Protein AF-0000000068115292 (afdb_homodimer)

Foldseek 3Di:
DPPPPPPPPPPPPPPDDPVNVVVLVCVVCVVVCVVVVVDDPPPPDDPVPPPPLFQPPPPPPCPVPQPPVVCVVQVPDPPPPPQPLQQDWDAFPQCLDDQQDFADDAFFDPVVLVVCLPPALQVLLCLLVPLVQLQLQLVQLQLQLVVCVVPPPDDPPDLSVVDDRDGSVLSLLLLLVLLVCLLVPDPDLVLLVDDDPVSPHDPNVVSDDSSNSVSCLVRGWRDDPVPFDPLDLLRGQVVVQVSSLVSLQPTGDADQFKEKDKDFQAADADDPQWAARPPDPRRTGWIKIFIFHPPAATNHIDTDRDQPRDPQNPALLSVVCVNCVSVFPRSHEYEYEQRNDAPSSQVVRVVRNYKYKYWHDLPGPSDDCCASVDDDDAQDKDWIAGPQSKIWMWHHHVHIIIMIISNGHQAWDWDARSNDTHIGGPSVVSNVSHHCRNVSLVVLLSRSPSQDHDNDRSSSVSSSVSNRNSLSNSVSSVCVSNVHDDRSSNSSVSNSD/DPDDPPPCPPPPPPPDDPVNVVVLVCLVVVVVCVVVVVPPPPPPDPPVPVPPLFPPPPPPPCPVPQPPVVCVVQVPPPPPPPFPLQQDWFAFPQCLPDQQDFADDAFFDPVVLVVCLPPALQVLLCLLVPLVQLQLQLVQLQLQLVVCVVPPPDDPPDLSVVDDRDGSVLSLLLLLVLLVCLLVPDPDLVLLVDDDPVSPHDPNVVSDDSSNSVSCLVRGWRDDPVPFDPLDLLRGQVVVQVSSLVSLQPTGDADQFKEKDKDFQAADADDPQWAARPPDPRRTGWIKIFIFHPPARTNHIDTDRDQPRDPQNPALLSVVCVNCVSVFPRSHEYEYEQRNDAPSSQVVRVVRNYKYKYWHDLPGPSDDCCASVDDDDAQDKDWIAGPQSKIWMWHHHVHIIIMIISNGTQAWDWDQRSNDTHIGGVSVVSNVNHHCRNVSLVVLLSRSPSQDHDNDRSSSVSSSVSNRNSLSNSVSSVCVSNVHDDRSSRSSVSNSD

Structure (mmCIF, N/CA/C/O backbone):
data_AF-0000000068115292-model_v1
#
loop_
_entity.id
_entity.type
_entity.pdbx_description
1 polymer 'PiggyBac transposable element-derived protein domain-containing protein'
#
loop_
_atom_site.group_PDB
_atom_site.id
_atom_site.type_symbol
_atom_site.label_atom_id
_atom_site.label_alt_id
_atom_site.label_comp_id
_atom_site.label_asym_id
_atom_site.label_entity_id
_atom_site.label_seq_id
_atom_site.pdbx_PDB_ins_code
_atom_site.Cartn_x
_atom_site.Cartn_y
_atom_site.Cartn_z
_atom_site.occupancy
_atom_site.B_iso_or_equiv
_atom_site.auth_seq_id
_atom_site.auth_comp_id
_atom_site.auth_asym_id
_atom_site.auth_atom_id
_atom_site.pdbx_PDB_model_num
ATOM 1 N N . MET A 1 1 ? 37.812 44.312 50.469 1 23.8 1 MET A N 1
ATOM 2 C CA . MET A 1 1 ? 37.594 42.875 50.688 1 23.8 1 MET A CA 1
ATOM 3 C C . MET A 1 1 ? 36.188 42.469 50.281 1 23.8 1 MET A C 1
ATOM 5 O O . MET A 1 1 ? 35.25 42.75 51 1 23.8 1 MET A O 1
ATOM 9 N N . CYS A 1 2 ? 35.875 42.438 48.938 1 27.06 2 CYS A N 1
ATOM 10 C CA . CYS A 1 2 ? 34.625 42.344 48.188 1 27.06 2 CYS A CA 1
ATOM 11 C C . CYS A 1 2 ? 33.969 41 48.375 1 27.06 2 CYS A C 1
ATOM 13 O O . CYS A 1 2 ? 34.562 39.969 48.062 1 27.06 2 CYS A O 1
ATOM 15 N N . GLU A 1 3 ? 33.125 40.812 49.438 1 27.8 3 GLU A N 1
ATOM 16 C CA . GLU A 1 3 ? 32.531 39.562 49.875 1 27.8 3 GLU A CA 1
ATOM 17 C C . GLU A 1 3 ? 31.688 38.938 48.75 1 27.8 3 GLU A C 1
ATOM 19 O O . GLU A 1 3 ? 30.859 39.625 48.125 1 27.8 3 GLU A O 1
ATOM 24 N N . PRO A 1 4 ? 32.094 37.781 48.125 1 25.95 4 PRO A N 1
ATOM 25 C CA . PRO A 1 4 ? 31.5 37.125 46.969 1 25.95 4 PRO A CA 1
ATOM 26 C C . PRO A 1 4 ? 30.078 36.625 47.25 1 25.95 4 PRO A C 1
ATOM 28 O O . PRO A 1 4 ? 29.828 36.031 48.312 1 25.95 4 PRO A O 1
ATOM 31 N N . LEU A 1 5 ? 29 37.312 46.844 1 25.28 5 LEU A N 1
ATOM 32 C CA . LEU A 1 5 ? 27.578 37.062 46.969 1 25.28 5 LEU A CA 1
ATOM 33 C C . LEU A 1 5 ? 27.219 35.688 46.406 1 25.28 5 LEU A C 1
ATOM 35 O O . LEU A 1 5 ? 27.375 35.469 45.188 1 25.28 5 LEU A O 1
ATOM 39 N N . ASP A 1 6 ? 27.391 34.562 47.156 1 23.34 6 ASP A N 1
ATOM 40 C CA . ASP A 1 6 ? 27.109 33.156 46.875 1 23.34 6 ASP A CA 1
ATOM 41 C C . ASP A 1 6 ? 25.625 32.969 46.531 1 23.34 6 ASP A C 1
ATOM 43 O O . ASP A 1 6 ? 24.781 33.031 47.438 1 23.34 6 ASP A O 1
ATOM 47 N N . MET A 1 7 ? 25.047 33.562 45.469 1 22.73 7 MET A N 1
ATOM 48 C CA . MET A 1 7 ? 23.641 33.406 45.094 1 22.73 7 MET A CA 1
ATOM 49 C C . MET A 1 7 ? 23.297 31.922 44.906 1 22.73 7 MET A C 1
ATOM 51 O O . MET A 1 7 ? 23.812 31.266 44 1 22.73 7 MET A O 1
ATOM 55 N N . ASP A 1 8 ? 23 31.141 45.938 1 22.66 8 ASP A N 1
ATOM 56 C CA . ASP A 1 8 ? 22.5 29.781 46.062 1 22.66 8 ASP A CA 1
ATOM 57 C C . ASP A 1 8 ? 21.25 29.594 45.188 1 22.66 8 ASP A C 1
ATOM 59 O O . ASP A 1 8 ? 20.156 30 45.594 1 22.66 8 ASP A O 1
ATOM 63 N N . LEU A 1 9 ? 21.234 29.781 43.875 1 21.39 9 LEU A N 1
ATOM 64 C CA . LEU A 1 9 ? 20.078 29.516 43.031 1 21.39 9 LEU A CA 1
ATOM 65 C C . LEU A 1 9 ? 19.578 28.094 43.25 1 21.39 9 LEU A C 1
ATOM 67 O O . LEU A 1 9 ? 20.297 27.125 42.969 1 21.39 9 LEU A O 1
ATOM 71 N N . ALA A 1 10 ? 18.734 27.828 44.281 1 24.83 10 ALA A N 1
ATOM 72 C CA . ALA A 1 10 ? 17.984 26.609 44.562 1 24.83 10 ALA A CA 1
ATOM 73 C C . ALA A 1 10 ? 17.344 26.047 43.312 1 24.83 10 ALA A C 1
ATOM 75 O O . ALA A 1 10 ? 16.594 26.734 42.625 1 24.83 10 ALA A O 1
ATOM 76 N N . MET A 1 11 ? 17.984 25.141 42.625 1 22.69 11 MET A N 1
ATOM 77 C CA . MET A 1 11 ? 17.531 24.297 41.531 1 22.69 11 MET A CA 1
ATOM 78 C C . MET A 1 11 ? 16.203 23.625 41.875 1 22.69 11 MET A C 1
ATOM 80 O O . MET A 1 11 ? 16.156 22.703 42.688 1 22.69 11 MET A O 1
ATOM 84 N N . GLU A 1 12 ? 15.094 24.391 42.062 1 26.12 12 GLU A N 1
ATOM 85 C CA . GLU A 1 12 ? 13.812 23.734 42.312 1 26.12 12 GLU A CA 1
ATOM 86 C C . GLU A 1 12 ? 13.547 22.609 41.312 1 26.12 12 GLU A C 1
ATOM 88 O O . GLU A 1 12 ? 13.664 22.812 40.125 1 26.12 12 GLU A O 1
ATOM 93 N N . ASP A 1 13 ? 13.633 21.375 41.688 1 25.78 13 ASP A N 1
ATOM 94 C CA . ASP A 1 13 ? 13.359 20.094 41.062 1 25.78 13 ASP A CA 1
ATOM 95 C C . ASP A 1 13 ? 11.945 20.047 40.469 1 25.78 13 ASP A C 1
ATOM 97 O O . ASP A 1 13 ? 10.969 20.25 41.219 1 25.78 13 ASP A O 1
ATOM 101 N N . PHE A 1 14 ? 11.695 20.562 39.344 1 26.62 14 PHE A N 1
ATOM 102 C CA . PHE A 1 14 ? 10.406 20.469 38.656 1 26.62 14 PHE A CA 1
ATOM 103 C C . PHE A 1 14 ? 9.945 19.016 38.594 1 26.62 14 PHE A C 1
ATOM 105 O O . PHE A 1 14 ? 10.555 18.203 37.906 1 26.62 14 PHE A O 1
ATOM 112 N N . GLU A 1 15 ? 9.344 18.469 39.688 1 31.16 15 GLU A N 1
ATOM 113 C CA . GLU A 1 15 ? 8.695 17.172 39.75 1 31.16 15 GLU A CA 1
ATOM 114 C C . GLU A 1 15 ? 7.516 17.094 38.812 1 31.16 15 GLU A C 1
ATOM 116 O O . GLU A 1 15 ? 6.609 17.938 38.844 1 31.16 15 GLU A O 1
ATOM 121 N N . PHE A 1 16 ? 7.645 16.5 37.719 1 32.03 16 PHE A N 1
ATOM 122 C CA . PHE A 1 16 ? 6.539 16.219 36.812 1 32.03 16 PHE A CA 1
ATOM 123 C C . PHE A 1 16 ? 5.387 15.555 37.562 1 32.03 16 PHE A C 1
ATOM 125 O O . PHE A 1 16 ? 5.602 14.648 38.375 1 32.03 16 PHE A O 1
ATOM 132 N N . THR A 1 17 ? 4.215 16.203 37.656 1 37.88 17 THR A N 1
ATOM 133 C CA . THR A 1 17 ? 3.057 15.664 38.375 1 37.88 17 THR A CA 1
ATOM 134 C C . THR A 1 17 ? 2.559 14.398 37.656 1 37.88 17 THR A C 1
ATOM 136 O O . THR A 1 17 ? 2.852 14.172 36.5 1 37.88 17 THR A O 1
ATOM 139 N N . GLN A 1 18 ? 1.995 13.477 38.438 1 36.06 18 GLN A N 1
ATOM 140 C CA . GLN A 1 18 ? 1.402 12.211 38.031 1 36.06 18 GLN A CA 1
ATOM 141 C C . GLN A 1 18 ? 0.435 12.406 36.844 1 36.06 18 GLN A C 1
ATOM 143 O O . GLN A 1 18 ? 0.359 11.562 35.969 1 36.06 18 GLN A O 1
ATOM 148 N N . ASP A 1 19 ? -0.235 13.477 36.875 1 37.16 19 ASP A N 1
ATOM 149 C CA . ASP A 1 19 ? -1.244 13.734 35.844 1 37.16 19 ASP A CA 1
ATOM 150 C C . ASP A 1 19 ? -0.597 13.977 34.5 1 37.16 19 ASP A C 1
ATOM 152 O O . ASP A 1 19 ? -1.129 13.547 33.469 1 37.16 19 ASP A O 1
ATOM 156 N N . GLU A 1 20 ? 0.55 14.609 34.406 1 40.25 20 GLU A N 1
ATOM 157 C CA . GLU A 1 20 ? 1.238 14.867 33.156 1 40.25 20 GLU A CA 1
ATOM 158 C C . GLU A 1 20 ? 1.803 13.586 32.531 1 40.25 20 GLU A C 1
ATOM 160 O O . GLU A 1 20 ? 1.755 13.383 31.328 1 40.25 20 GLU A O 1
ATOM 165 N N . TRP A 1 21 ? 2.148 12.703 33.438 1 38.09 21 TRP A N 1
ATOM 166 C CA . TRP A 1 21 ? 2.596 11.391 32.969 1 38.09 21 TRP A CA 1
ATOM 167 C C . TRP A 1 21 ? 1.444 10.609 32.375 1 38.09 21 TRP A C 1
ATOM 169 O O . TRP A 1 21 ? 1.617 9.945 31.344 1 38.09 21 TRP A O 1
ATOM 179 N N . LYS A 1 22 ? 0.24 10.727 32.906 1 41.72 22 LYS A N 1
ATOM 180 C CA . LYS A 1 22 ? -0.947 10.062 32.375 1 41.72 22 LYS A CA 1
ATOM 181 C C . LYS A 1 22 ? -1.289 10.562 30.984 1 41.72 22 LYS A C 1
ATOM 183 O O . LYS A 1 22 ? -1.662 9.781 30.109 1 41.72 22 LYS A O 1
ATOM 188 N N . GLN A 1 23 ? -1.076 11.773 30.812 1 35.75 23 GLN A N 1
ATOM 189 C CA . GLN A 1 23 ? -1.408 12.344 29.516 1 35.75 23 GLN A CA 1
ATOM 190 C C . GLN A 1 23 ? -0.423 11.875 28.453 1 35.75 23 GLN A C 1
ATOM 192 O O . GLN A 1 23 ? -0.82 11.57 27.312 1 35.75 23 GLN A O 1
ATOM 197 N N . ILE A 1 24 ? 0.823 11.82 28.781 1 37.5 24 ILE A N 1
ATOM 198 C CA . ILE A 1 24 ? 1.824 11.352 27.828 1 37.5 24 ILE A CA 1
ATOM 199 C C . ILE A 1 24 ? 1.627 9.859 27.562 1 37.5 24 ILE A C 1
ATOM 201 O O . ILE A 1 24 ? 1.661 9.414 26.422 1 37.5 24 ILE A O 1
ATOM 205 N N . ASN A 1 25 ? 1.377 9.125 28.625 1 38.09 25 ASN A N 1
ATOM 206 C CA . ASN A 1 25 ? 1.094 7.703 28.453 1 38.09 25 ASN A CA 1
ATOM 207 C C . ASN A 1 25 ? -0.202 7.484 27.672 1 38.09 25 ASN A C 1
ATOM 209 O O . ASN A 1 25 ? -0.289 6.574 26.844 1 38.09 25 ASN A O 1
ATOM 213 N N . ALA A 1 26 ? -1.154 8.273 27.906 1 38.94 26 ALA A N 1
ATOM 214 C CA . ALA A 1 26 ? -2.406 8.172 27.156 1 38.94 26 ALA A CA 1
ATOM 215 C C . ALA A 1 26 ? -2.182 8.445 25.672 1 38.94 26 ALA A C 1
ATOM 217 O O . ALA A 1 26 ? -2.791 7.793 24.812 1 38.94 26 ALA A O 1
ATOM 218 N N . LEU A 1 27 ? -1.346 9.438 25.422 1 33.25 27 LEU A N 1
ATOM 219 C CA . LEU A 1 27 ? -1.026 9.688 24.031 1 33.25 27 LEU A CA 1
ATOM 220 C C . LEU A 1 27 ? -0.226 8.539 23.438 1 33.25 27 LEU A C 1
ATOM 222 O O . LEU A 1 27 ? -0.458 8.133 22.281 1 33.25 27 LEU A O 1
ATOM 226 N N . GLU A 1 28 ? 0.718 8.023 24.172 1 34.81 28 GLU A N 1
ATOM 227 C CA . GLU A 1 28 ? 1.475 6.871 23.688 1 34.81 28 GLU A CA 1
ATOM 228 C C . GLU A 1 28 ? 0.585 5.637 23.547 1 34.81 28 GLU A C 1
ATOM 230 O O . GLU A 1 28 ? 0.69 4.891 22.578 1 34.81 28 GLU A O 1
ATOM 235 N N . ILE A 1 29 ? -0.234 5.398 24.594 1 35.28 29 ILE A N 1
ATOM 236 C CA . ILE A 1 29 ? -1.183 4.289 24.547 1 35.28 29 ILE A CA 1
ATOM 237 C C . ILE A 1 29 ? -2.209 4.527 23.438 1 35.28 29 ILE A C 1
ATOM 239 O O . ILE A 1 29 ? -2.566 3.602 22.703 1 35.28 29 ILE A O 1
ATOM 243 N N . SER A 1 30 ? -2.633 5.785 23.391 1 31.78 30 SER A N 1
ATOM 244 C CA . SER A 1 30 ? -3.607 6.039 22.344 1 31.78 30 SER A CA 1
ATOM 245 C C . SER A 1 30 ? -3.008 5.777 20.969 1 31.78 30 SER A C 1
ATOM 247 O O . SER A 1 30 ? -3.695 5.285 20.062 1 31.78 30 SER A O 1
ATOM 249 N N . PHE A 1 31 ? -1.778 6.215 20.797 1 30.42 31 PHE A N 1
ATOM 250 C CA . PHE A 1 31 ? -1.15 5.891 19.531 1 30.42 31 PHE A CA 1
ATOM 251 C C . PHE A 1 31 ? -0.896 4.395 19.406 1 30.42 31 PHE A C 1
ATOM 253 O O . PHE A 1 31 ? -1.013 3.82 18.328 1 30.42 31 PHE A O 1
ATOM 260 N N . SER A 1 32 ? -0.425 3.746 20.484 1 31.64 32 SER A N 1
ATOM 261 C CA . SER A 1 32 ? -0.229 2.301 20.469 1 31.64 32 SER A CA 1
ATOM 262 C C . SER A 1 32 ? -1.56 1.563 20.359 1 31.64 32 SER A C 1
ATOM 264 O O . SER A 1 32 ? -1.634 0.495 19.75 1 31.64 32 SER A O 1
ATOM 266 N N . ILE A 1 33 ? -2.523 2.049 21.109 1 29.55 33 ILE A N 1
ATOM 267 C CA . ILE A 1 33 ? -3.82 1.383 21.109 1 29.55 33 ILE A CA 1
ATOM 268 C C . ILE A 1 33 ? -4.473 1.53 19.734 1 29.55 33 ILE A C 1
ATOM 270 O O . ILE A 1 33 ? -5.234 0.66 19.297 1 29.55 33 ILE A O 1
ATOM 274 N N . ALA A 1 34 ? -4.316 2.771 19.172 1 27.66 34 ALA A N 1
ATOM 275 C CA . ALA A 1 34 ? -5.074 2.867 17.938 1 27.66 34 ALA A CA 1
ATOM 276 C C . ALA A 1 34 ? -4.578 1.852 16.906 1 27.66 34 ALA A C 1
ATOM 278 O O . ALA A 1 34 ? -5.34 1.4 16.047 1 27.66 34 ALA A O 1
ATOM 279 N N . SER A 1 35 ? -3.281 1.562 16.828 1 27.22 35 SER A N 1
ATOM 280 C CA . SER A 1 35 ? -2.945 0.427 15.969 1 27.22 35 SER A CA 1
ATOM 281 C C . SER A 1 35 ? -3.473 -0.879 16.547 1 27.22 35 SER A C 1
ATOM 283 O O . SER A 1 35 ? -3.701 -1.845 15.82 1 27.22 35 SER A O 1
ATOM 285 N N . ILE A 1 36 ? -3.316 -1.037 17.891 1 28.2 36 ILE A N 1
ATOM 286 C CA . ILE A 1 36 ? -3.631 -2.314 18.516 1 28.2 36 ILE A CA 1
ATOM 287 C C . ILE A 1 36 ? -5.145 -2.488 18.594 1 28.2 36 ILE A C 1
ATOM 289 O O . ILE A 1 36 ? -5.633 -3.514 19.078 1 28.2 36 ILE A O 1
ATOM 293 N N . ASN A 1 37 ? -5.883 -1.438 18.484 1 25.16 37 ASN A N 1
ATOM 294 C CA . ASN A 1 37 ? -7.23 -1.676 19 1 25.16 37 ASN A CA 1
ATOM 295 C C . ASN A 1 37 ? -7.875 -2.889 18.328 1 25.16 37 ASN A C 1
ATOM 297 O O . ASN A 1 37 ? -9.094 -3.066 18.406 1 25.16 37 ASN A O 1
ATOM 301 N N . ASN A 1 38 ? -7.254 -3.482 17.375 1 24.55 38 ASN A N 1
ATOM 302 C CA . ASN A 1 38 ? -8.141 -4.578 16.984 1 24.55 38 ASN A CA 1
ATOM 303 C C . ASN A 1 38 ? -8.109 -5.711 18 1 24.55 38 ASN A C 1
ATOM 305 O O . ASN A 1 38 ? -7.551 -6.777 17.734 1 24.55 38 ASN A O 1
ATOM 309 N N . ASP A 1 39 ? -7.801 -5.391 19.422 1 24.33 39 ASP A N 1
ATOM 310 C CA . ASP A 1 39 ? -7.707 -6.555 20.297 1 24.33 39 ASP A CA 1
ATOM 311 C C . ASP A 1 39 ? -8.898 -7.484 20.109 1 24.33 39 ASP A C 1
ATOM 313 O O . ASP A 1 39 ? -8.781 -8.695 20.297 1 24.33 39 ASP A O 1
ATOM 317 N N . ALA A 1 40 ? -10.203 -7.266 20.516 1 24.06 40 ALA A N 1
ATOM 318 C CA . ALA A 1 40 ? -10.695 -7.961 21.703 1 24.06 40 ALA A CA 1
ATOM 319 C C . ALA A 1 40 ? -10.906 -9.445 21.422 1 24.06 40 ALA A C 1
ATOM 321 O O . ALA A 1 40 ? -12.047 -9.922 21.391 1 24.06 40 ALA A O 1
ATOM 322 N N . LEU A 1 41 ? -10.414 -10.234 20.531 1 21.48 41 LEU A N 1
ATOM 323 C CA . LEU A 1 41 ? -10.844 -11.617 20.688 1 21.48 41 LEU A CA 1
ATOM 324 C C . LEU A 1 41 ? -10.289 -12.227 21.969 1 21.48 41 LEU A C 1
ATOM 326 O O . LEU A 1 41 ? -9.07 -12.242 22.188 1 21.48 41 LEU A O 1
ATOM 330 N N . VAL A 1 42 ? -10.938 -12.234 23.266 1 23.09 42 VAL A N 1
ATOM 331 C CA . VAL A 1 42 ? -10.812 -12.781 24.609 1 23.09 42 VAL A CA 1
ATOM 332 C C . VAL A 1 42 ? -10.461 -14.266 24.531 1 23.09 42 VAL A C 1
ATOM 334 O O . VAL A 1 42 ? -11.281 -15.078 24.109 1 23.09 42 VAL A O 1
ATOM 337 N N . GLU A 1 43 ? -9.289 -14.773 24.141 1 22.27 43 GLU A N 1
ATOM 338 C CA . GLU A 1 43 ? -8.953 -16.188 24.281 1 22.27 43 GLU A CA 1
ATOM 339 C C . GLU A 1 43 ? -8.805 -16.578 25.75 1 22.27 43 GLU A C 1
ATOM 341 O O . GLU A 1 43 ? -7.926 -16.062 26.453 1 22.27 43 GLU A O 1
ATOM 346 N N . SER A 1 44 ? -9.789 -16.844 26.656 1 23.67 44 SER A N 1
ATOM 347 C CA . SER A 1 44 ? -9.75 -17.391 28.016 1 23.67 44 SER A CA 1
ATOM 348 C C . SER A 1 44 ? -9.016 -18.719 28.062 1 23.67 44 SER A C 1
ATOM 350 O O . SER A 1 44 ? -9 -19.391 29.094 1 23.67 44 SER A O 1
ATOM 352 N N . ASP A 1 45 ? -8.281 -19.375 27.25 1 21.7 45 ASP A N 1
ATOM 353 C CA . ASP A 1 45 ? -8 -20.75 27.609 1 21.7 45 ASP A CA 1
ATOM 354 C C . ASP A 1 45 ? -7.086 -20.828 28.828 1 21.7 45 ASP A C 1
ATOM 356 O O . ASP A 1 45 ? -6.23 -19.969 29.031 1 21.7 45 ASP A O 1
ATOM 360 N N . SER A 1 46 ? -7.176 -21.672 30.016 1 23.98 46 SER A N 1
ATOM 361 C CA . SER A 1 46 ? -6.707 -21.953 31.375 1 23.98 46 SER A CA 1
ATOM 362 C C . SER A 1 46 ? -5.207 -22.219 31.391 1 23.98 46 SER A C 1
ATOM 364 O O . SER A 1 46 ? -4.629 -22.438 32.469 1 23.98 46 SER A O 1
ATOM 366 N N . GLU A 1 47 ? -4.426 -22.719 30.484 1 24.83 47 GLU A N 1
ATOM 367 C CA . GLU A 1 47 ? -3.184 -23.141 31.125 1 24.83 47 GLU A CA 1
ATOM 368 C C . GLU A 1 47 ? -2.549 -21.984 31.906 1 24.83 47 GLU A C 1
ATOM 370 O O . GLU A 1 47 ? -2.729 -20.812 31.562 1 24.83 47 GLU A O 1
ATOM 375 N N . PRO A 1 48 ? -2.043 -22.172 33.375 1 24.5 48 PRO A N 1
ATOM 376 C CA . PRO A 1 48 ? -1.589 -20.984 34.125 1 24.5 48 PRO A CA 1
ATOM 377 C C . PRO A 1 48 ? -0.674 -20.078 33.312 1 24.5 48 PRO A C 1
ATOM 379 O O . PRO A 1 48 ? 0.421 -20.5 32.906 1 24.5 48 PRO A O 1
ATOM 382 N N . MET A 1 49 ? -1.182 -19.656 32.281 1 23.94 49 MET A N 1
ATOM 383 C CA . MET A 1 49 ? -0.347 -18.844 31.406 1 23.94 49 MET A CA 1
ATOM 384 C C . MET A 1 49 ? 0.324 -17.719 32.188 1 23.94 49 MET A C 1
ATOM 386 O O . MET A 1 49 ? -0.353 -16.891 32.781 1 23.94 49 MET A O 1
ATOM 390 N N . GLN A 1 50 ? 1.488 -18.188 32.938 1 23.73 50 GLN A N 1
ATOM 391 C CA . GLN A 1 50 ? 2.227 -17.078 33.531 1 23.73 50 GLN A CA 1
ATOM 392 C C . GLN A 1 50 ? 2.16 -15.828 32.656 1 23.73 50 GLN A C 1
ATOM 394 O O . GLN A 1 50 ? 2.129 -15.93 31.422 1 23.73 50 GLN A O 1
ATOM 399 N N . LEU A 1 51 ? 1.505 -14.828 33.188 1 24.61 51 LEU A N 1
ATOM 400 C CA . LEU A 1 51 ? 1.312 -13.477 32.656 1 24.61 51 LEU A CA 1
ATOM 401 C C . LEU A 1 51 ? 2.586 -12.961 32 1 24.61 51 LEU A C 1
ATOM 403 O O . LEU A 1 51 ? 3.604 -12.766 32.688 1 24.61 51 LEU A O 1
ATOM 407 N N . PRO A 1 52 ? 2.971 -13.688 30.906 1 22.81 52 PRO A N 1
ATOM 408 C CA . PRO A 1 52 ? 4.281 -13.148 30.531 1 22.81 52 PRO A CA 1
ATOM 409 C C . PRO A 1 52 ? 4.309 -11.617 30.516 1 22.81 52 PRO A C 1
ATOM 411 O O . PRO A 1 52 ? 3.455 -10.992 29.875 1 22.81 52 PRO A O 1
ATOM 414 N N . LYS A 1 53 ? 4.676 -10.906 31.547 1 24.19 53 LYS A N 1
ATOM 415 C CA . LYS A 1 53 ? 4.824 -9.484 31.812 1 24.19 53 LYS A CA 1
ATOM 416 C C . LYS A 1 53 ? 5.52 -8.766 30.656 1 24.19 53 LYS A C 1
ATOM 418 O O . LYS A 1 53 ? 5.664 -7.543 30.688 1 24.19 53 LYS A O 1
ATOM 423 N N . LYS A 1 54 ? 6.461 -9.469 29.969 1 23.06 54 LYS A N 1
ATOM 424 C CA . LYS A 1 54 ? 7.465 -8.57 29.422 1 23.06 54 LYS A CA 1
ATOM 425 C C . LYS A 1 54 ? 6.871 -7.711 28.297 1 23.06 54 LYS A C 1
ATOM 427 O O . LYS A 1 54 ? 6.094 -8.203 27.484 1 23.06 54 LYS A O 1
ATOM 432 N N . LYS A 1 55 ? 6.91 -6.406 28.484 1 23.52 55 LYS A N 1
ATOM 433 C CA . LYS A 1 55 ? 6.688 -5.211 27.688 1 23.52 55 LYS A CA 1
ATOM 434 C C . LYS A 1 55 ? 7.352 -5.336 26.312 1 23.52 55 LYS A C 1
ATOM 436 O O . LYS A 1 55 ? 8.578 -5.324 26.219 1 23.52 55 LYS A O 1
ATOM 441 N N . ARG A 1 56 ? 6.832 -6.238 25.484 1 26.19 56 ARG A N 1
ATOM 442 C CA . ARG A 1 56 ? 7.488 -6.188 24.172 1 26.19 56 ARG A CA 1
ATOM 443 C C . ARG A 1 56 ? 7.668 -4.746 23.719 1 26.19 56 ARG A C 1
ATOM 445 O O . ARG A 1 56 ? 6.695 -3.996 23.609 1 26.19 56 ARG A O 1
ATOM 452 N N . ARG A 1 57 ? 8.773 -4.172 24.078 1 22.92 57 ARG A N 1
ATOM 453 C CA . ARG A 1 57 ? 9.25 -2.865 23.641 1 22.92 57 ARG A CA 1
ATOM 454 C C . ARG A 1 57 ? 9.117 -2.717 22.125 1 22.92 57 ARG A C 1
ATOM 456 O O . ARG A 1 57 ? 9.75 -3.457 21.375 1 22.92 57 ARG A O 1
ATOM 463 N N . LEU A 1 58 ? 7.898 -2.619 21.703 1 24.59 58 LEU A N 1
ATOM 464 C CA . LEU A 1 58 ? 7.879 -2.166 20.312 1 24.59 58 LEU A CA 1
ATOM 465 C C . LEU A 1 58 ? 8.883 -1.035 20.094 1 24.59 58 LEU A C 1
ATOM 467 O O . LEU A 1 58 ? 8.68 0.08 20.578 1 24.59 58 LEU A O 1
ATOM 471 N N . VAL A 1 59 ? 10.109 -1.326 20.328 1 25.08 59 VAL A N 1
ATOM 472 C CA . VAL A 1 59 ? 11.102 -0.336 19.906 1 25.08 59 VAL A CA 1
ATOM 473 C C . VAL A 1 59 ? 10.82 0.107 18.484 1 25.08 59 VAL A C 1
ATOM 475 O O . VAL A 1 59 ? 10.773 -0.72 17.562 1 25.08 59 VAL A O 1
ATOM 478 N N . ILE A 1 60 ? 9.953 1.047 18.391 1 25.64 60 ILE A N 1
ATOM 479 C CA . ILE A 1 60 ? 9.969 1.777 17.125 1 25.64 60 ILE A CA 1
ATOM 480 C C . ILE A 1 60 ? 11.406 1.947 16.641 1 25.64 60 ILE A C 1
ATOM 482 O O . ILE A 1 60 ? 12.211 2.617 17.297 1 25.64 60 ILE A O 1
ATOM 486 N N . ALA A 1 61 ? 12.039 0.915 16.203 1 26.61 61 ALA A N 1
ATOM 487 C CA . ALA A 1 61 ? 13.312 1.179 15.539 1 26.61 61 ALA A CA 1
ATOM 488 C C . ALA A 1 61 ? 13.242 2.445 14.688 1 26.61 61 ALA A C 1
ATOM 490 O O . ALA A 1 61 ? 12.32 2.605 13.875 1 26.61 61 ALA A O 1
ATOM 491 N N . SER A 1 62 ? 13.594 3.551 15.211 1 26.77 62 SER A N 1
ATOM 492 C CA . SER A 1 62 ? 13.93 4.805 14.539 1 26.77 62 SER A CA 1
ATOM 493 C C . SER A 1 62 ? 14.742 4.551 13.273 1 26.77 62 SER A C 1
ATOM 495 O O . SER A 1 62 ? 15.969 4.484 13.328 1 26.77 62 SER A O 1
ATOM 497 N N . ASP A 1 63 ? 14.531 3.492 12.609 1 29 63 ASP A N 1
ATOM 498 C CA . ASP A 1 63 ? 15.375 3.463 11.422 1 29 63 ASP A CA 1
ATOM 499 C C . ASP A 1 63 ? 15.141 4.695 10.555 1 29 63 ASP A C 1
ATOM 501 O O . ASP A 1 63 ? 14.242 4.707 9.711 1 29 63 ASP A O 1
ATOM 505 N N . SER A 1 64 ? 15.141 5.828 11.078 1 29.41 64 SER A N 1
ATOM 506 C CA . SER A 1 64 ? 15.109 7.109 10.375 1 29.41 64 SER A CA 1
ATOM 507 C C . SER A 1 64 ? 16.203 7.184 9.312 1 29.41 64 SER A C 1
ATOM 509 O O . SER A 1 64 ? 16.453 8.25 8.75 1 29.41 64 SER A O 1
ATOM 511 N N . ASP A 1 65 ? 17.156 6.258 9.242 1 29.09 65 ASP A N 1
ATOM 512 C CA . ASP A 1 65 ? 18.172 6.734 8.289 1 29.09 65 ASP A CA 1
ATOM 513 C C . ASP A 1 65 ? 17.625 6.73 6.867 1 29.09 65 ASP A C 1
ATOM 515 O O . ASP A 1 65 ? 17.453 5.668 6.262 1 29.09 65 ASP A O 1
ATOM 519 N N . SER A 1 66 ? 16.609 7.453 6.602 1 31.11 66 SER A N 1
ATOM 520 C CA . SER A 1 66 ? 16.219 7.691 5.215 1 31.11 66 SER A CA 1
ATOM 521 C C . SER A 1 66 ? 17.422 8.047 4.348 1 31.11 66 SER A C 1
ATOM 523 O O . SER A 1 66 ? 18.047 9.086 4.543 1 31.11 66 SER A O 1
ATOM 525 N N . ASP A 1 67 ? 18.203 7.133 3.949 1 28.88 67 ASP A N 1
ATOM 526 C CA . ASP A 1 67 ? 19.203 7.445 2.932 1 28.88 67 ASP A CA 1
ATOM 527 C C . ASP A 1 67 ? 18.547 8.031 1.682 1 28.88 67 ASP A C 1
ATOM 529 O O . ASP A 1 67 ? 17.969 7.297 0.88 1 28.88 67 ASP A O 1
ATOM 533 N N . SER A 1 68 ? 17.812 9.062 1.771 1 30.36 68 SER A N 1
ATOM 534 C CA . SER A 1 68 ? 17.422 9.797 0.577 1 30.36 68 SER A CA 1
ATOM 535 C C . SER A 1 68 ? 18.625 10.125 -0.302 1 30.36 68 SER A C 1
ATOM 537 O O . SER A 1 68 ? 19.422 10.992 0.04 1 30.36 68 SER A O 1
ATOM 539 N N . GLU A 1 69 ? 19.141 9.297 -0.973 1 30.12 69 GLU A N 1
ATOM 540 C CA . GLU A 1 69 ? 20.25 9.562 -1.892 1 30.12 69 GLU A CA 1
ATOM 541 C C . GLU A 1 69 ? 19.938 10.758 -2.791 1 30.12 69 GLU A C 1
ATOM 543 O O . GLU A 1 69 ? 20.812 11.578 -3.07 1 30.12 69 GLU A O 1
ATOM 548 N N . SER A 1 70 ? 18.719 10.719 -3.4 1 33.84 70 SER A N 1
ATOM 549 C CA . SER A 1 70 ? 18.594 11.742 -4.438 1 33.84 70 SER A CA 1
ATOM 550 C C . SER A 1 70 ? 18.625 13.141 -3.836 1 33.84 70 SER A C 1
ATOM 552 O O . SER A 1 70 ? 18.906 14.117 -4.535 1 33.84 70 SER A O 1
ATOM 554 N N . ALA A 1 71 ? 18.062 13.32 -2.646 1 32.53 71 ALA A N 1
ATOM 555 C CA . ALA A 1 71 ? 18.141 14.617 -1.968 1 32.53 71 ALA A CA 1
ATOM 556 C C . ALA A 1 71 ? 19.562 14.883 -1.459 1 32.53 71 ALA A C 1
ATOM 558 O O . ALA A 1 71 ? 19.859 15.977 -0.975 1 32.53 71 ALA A O 1
ATOM 559 N N . GLU A 1 72 ? 20.391 13.883 -1.406 1 33.53 72 GLU A N 1
ATOM 560 C CA . GLU A 1 72 ? 21.766 14.023 -0.925 1 33.53 72 GLU A CA 1
ATOM 561 C C . GLU A 1 72 ? 22.547 15.023 -1.775 1 33.53 72 GLU A C 1
ATOM 563 O O . GLU A 1 72 ? 23.391 15.758 -1.258 1 33.53 72 GLU A O 1
ATOM 568 N N . ASN A 1 73 ? 22.297 14.898 -3.059 1 35.09 73 ASN A N 1
ATOM 569 C CA . ASN A 1 73 ? 23.141 15.734 -3.906 1 35.09 73 ASN A CA 1
ATOM 570 C C . ASN A 1 73 ? 22.797 17.219 -3.76 1 35.09 73 ASN A C 1
ATOM 572 O O . ASN A 1 73 ? 23.516 18.078 -4.258 1 35.09 73 ASN A O 1
ATOM 576 N N . PHE A 1 74 ? 21.656 17.391 -3.268 1 33.56 74 PHE A N 1
ATOM 577 C CA . PHE A 1 74 ? 21.25 18.781 -3.258 1 33.56 74 PHE A CA 1
ATOM 578 C C . PHE A 1 74 ? 22 19.562 -2.172 1 33.56 74 PHE A C 1
ATOM 580 O O . PHE A 1 74 ? 22.219 20.766 -2.301 1 33.56 74 PHE A O 1
ATOM 587 N N . VAL A 1 75 ? 22.281 18.922 -1.1 1 34.66 75 VAL A N 1
ATOM 588 C CA . VAL A 1 75 ? 22.828 19.656 0.031 1 34.66 75 VAL A CA 1
ATOM 589 C C . VAL A 1 75 ? 24.219 20.156 -0.306 1 34.66 75 VAL A C 1
ATOM 591 O O . VAL A 1 75 ? 24.734 21.078 0.339 1 34.66 75 VAL A O 1
ATOM 594 N N . ALA A 1 76 ? 24.922 19.438 -1.195 1 34.28 76 ALA A N 1
ATOM 595 C CA . ALA A 1 76 ? 26.328 19.828 -1.261 1 34.28 76 ALA A CA 1
ATOM 596 C C . ALA A 1 76 ? 26.469 21.219 -1.894 1 34.28 76 ALA A C 1
ATOM 598 O O . ALA A 1 76 ? 27.484 21.891 -1.691 1 34.28 76 ALA A O 1
ATOM 599 N N . ALA A 1 77 ? 25.656 21.594 -2.803 1 33.66 77 ALA A N 1
ATOM 600 C CA . ALA A 1 77 ? 26.172 22.656 -3.65 1 33.66 77 ALA A CA 1
ATOM 601 C C . ALA A 1 77 ? 26.062 24.016 -2.951 1 33.66 77 ALA A C 1
ATOM 603 O O . ALA A 1 77 ? 26.938 24.875 -3.1 1 33.66 77 ALA A O 1
ATOM 604 N N . ASN A 1 78 ? 24.828 24.531 -2.496 1 32.16 78 ASN A N 1
ATOM 605 C CA . ASN A 1 78 ? 24.703 25.969 -2.252 1 32.16 78 ASN A CA 1
ATOM 606 C C . ASN A 1 78 ? 25.016 26.312 -0.8 1 32.16 78 ASN A C 1
ATOM 608 O O . ASN A 1 78 ? 24.109 26.578 -0.008 1 32.16 78 ASN A O 1
ATOM 612 N N . ILE A 1 79 ? 25.906 25.672 -0.127 1 35.81 79 ILE A N 1
ATOM 613 C CA . ILE A 1 79 ? 26.375 26.188 1.156 1 35.81 79 ILE A CA 1
ATOM 614 C C . ILE A 1 79 ? 26.891 27.609 0.993 1 35.81 79 ILE A C 1
ATOM 616 O O . ILE A 1 79 ? 27.906 27.844 0.311 1 35.81 79 ILE A O 1
ATOM 620 N N . SER A 1 80 ? 26.062 28.562 0.968 1 34.91 80 SER A N 1
ATOM 621 C CA . SER A 1 80 ? 26.531 29.938 1.007 1 34.91 80 SER A CA 1
ATOM 622 C C . SER A 1 80 ? 27.531 30.141 2.141 1 34.91 80 SER A C 1
ATOM 624 O O . SER A 1 80 ? 27.438 29.5 3.186 1 34.91 80 SER A O 1
ATOM 626 N N . GLN A 1 81 ? 28.719 30.609 2.014 1 38.59 81 GLN A N 1
ATOM 627 C CA . GLN A 1 81 ? 29.922 31.016 2.734 1 38.59 81 GLN A CA 1
ATOM 628 C C . GLN A 1 81 ? 29.562 31.719 4.043 1 38.59 81 GLN A C 1
ATOM 630 O O . GLN A 1 81 ? 30.391 31.812 4.949 1 38.59 81 GLN A O 1
ATOM 635 N N . ASN A 1 82 ? 28.438 32.469 4.16 1 38.91 82 ASN A N 1
ATOM 636 C CA . ASN A 1 82 ? 28.328 33.406 5.285 1 38.91 82 ASN A CA 1
ATOM 637 C C . ASN A 1 82 ? 27.844 32.688 6.551 1 38.91 82 ASN A C 1
ATOM 639 O O . ASN A 1 82 ? 27.203 33.312 7.402 1 38.91 82 ASN A O 1
ATOM 643 N N . ASP A 1 83 ? 27.828 31.469 6.652 1 48.34 83 ASP A N 1
ATOM 644 C CA . ASP A 1 83 ? 27.25 30.797 7.809 1 48.34 83 ASP A CA 1
ATOM 645 C C . ASP A 1 83 ? 28.031 31.094 9.078 1 48.34 83 ASP A C 1
ATOM 647 O O . ASP A 1 83 ? 29.266 31.016 9.086 1 48.34 83 ASP A O 1
ATOM 651 N N . ARG A 1 84 ? 27.531 31.953 9.93 1 50.69 84 ARG A N 1
ATOM 652 C CA . ARG A 1 84 ? 28.094 32.156 11.258 1 50.69 84 ARG A CA 1
ATOM 653 C C . ARG A 1 84 ? 28.594 30.828 11.844 1 50.69 84 ARG A C 1
ATOM 655 O O . ARG A 1 84 ? 27.797 29.984 12.25 1 50.69 84 ARG A O 1
ATOM 662 N N . ILE A 1 85 ? 29.578 30.281 11.414 1 54 85 ILE A N 1
ATOM 663 C CA . ILE A 1 85 ? 30.156 29.078 11.992 1 54 85 ILE A CA 1
ATOM 664 C C . ILE A 1 85 ? 30.719 29.406 13.375 1 54 85 ILE A C 1
ATOM 666 O O . ILE A 1 85 ? 31.625 30.234 13.508 1 54 85 ILE A O 1
ATOM 670 N N . SER A 1 86 ? 29.938 29.438 14.352 1 56.16 86 SER A N 1
ATOM 671 C CA . SER A 1 86 ? 30.5 29.594 15.688 1 56.16 86 SER A CA 1
ATOM 672 C C . SER A 1 86 ? 31.641 28.594 15.922 1 56.16 86 SER A C 1
ATOM 674 O O . SER A 1 86 ? 31.484 27.406 15.664 1 56.16 86 SER A O 1
ATOM 676 N N . SER A 1 87 ? 32.75 28.969 15.891 1 62.81 87 SER A N 1
ATOM 677 C CA . SER A 1 87 ? 34 28.203 15.977 1 62.81 87 SER A CA 1
ATOM 678 C C . SER A 1 87 ? 34.312 27.844 17.422 1 62.81 87 SER A C 1
ATOM 680 O O . SER A 1 87 ? 35.219 27.031 17.672 1 62.81 87 SER A O 1
ATOM 682 N N . LYS A 1 88 ? 33.344 28.219 18.469 1 82.19 88 LYS A N 1
ATOM 683 C CA . LYS A 1 88 ? 33.844 27.859 19.781 1 82.19 88 LYS A CA 1
ATOM 684 C C . LYS A 1 88 ? 32.875 26.969 20.531 1 82.19 88 LYS A C 1
ATOM 686 O O . LYS A 1 88 ? 31.734 27.375 20.797 1 82.19 88 LYS A O 1
ATOM 691 N N . TRP A 1 89 ? 33.094 25.781 20.719 1 90.88 89 TRP A N 1
ATOM 692 C CA . TRP A 1 89 ? 32.312 24.781 21.438 1 90.88 89 TRP A CA 1
ATOM 693 C C . TRP A 1 89 ? 32.906 24.469 22.797 1 90.88 89 TRP A C 1
ATOM 695 O O . TRP A 1 89 ? 34.125 24.422 22.938 1 90.88 89 TRP A O 1
ATOM 705 N N . SER A 1 90 ? 32.062 24.453 23.844 1 89.19 90 SER A N 1
ATOM 706 C CA . SER A 1 90 ? 32.531 24.141 25.188 1 89.19 90 SER A CA 1
ATOM 707 C C . SER A 1 90 ? 31.641 23.062 25.828 1 89.19 90 SER A C 1
ATOM 709 O O . SER A 1 90 ? 30.609 22.688 25.266 1 89.19 90 SER A O 1
ATOM 711 N N . ARG A 1 91 ? 32.062 22.531 26.953 1 87.25 91 ARG A N 1
ATOM 712 C CA . ARG A 1 91 ? 31.25 21.594 27.703 1 87.25 91 ARG A CA 1
ATOM 713 C C . ARG A 1 91 ? 29.953 22.234 28.188 1 87.25 91 ARG A C 1
ATOM 715 O O . ARG A 1 91 ? 29.922 23.422 28.516 1 87.25 91 ARG A O 1
ATOM 722 N N . PRO A 1 92 ? 29 21.422 28.141 1 85.44 92 PRO A N 1
ATOM 723 C CA . PRO A 1 92 ? 27.703 22 28.484 1 85.44 92 PRO A CA 1
ATOM 724 C C . PRO A 1 92 ? 27.672 22.609 29.875 1 85.44 92 PRO A C 1
ATOM 726 O O . PRO A 1 92 ? 28.172 22.016 30.844 1 85.44 92 PRO A O 1
ATOM 729 N N . LYS A 1 93 ? 27.359 23.812 30.047 1 71.56 93 LYS A N 1
ATOM 730 C CA . LYS A 1 93 ? 27.281 24.516 31.312 1 71.56 93 LYS A CA 1
ATOM 731 C C . LYS A 1 93 ? 25.938 24.266 32 1 71.56 93 LYS A C 1
ATOM 733 O O . LYS A 1 93 ? 25.734 24.656 33.156 1 71.56 93 LYS A O 1
ATOM 738 N N . ARG A 1 94 ? 25.125 23.312 31.531 1 64.12 94 ARG A N 1
ATOM 739 C CA . ARG A 1 94 ? 23.812 22.891 32.031 1 64.12 94 ARG A CA 1
ATOM 740 C C . ARG A 1 94 ? 22.906 24.078 32.281 1 64.12 94 ARG A C 1
ATOM 742 O O . ARG A 1 94 ? 21.953 24.016 33.062 1 64.12 94 ARG A O 1
ATOM 749 N N . ARG A 1 95 ? 23.391 25.344 31.984 1 57.12 95 ARG A N 1
ATOM 750 C CA . ARG A 1 95 ? 22.516 26.5 32.062 1 57.12 95 ARG A CA 1
ATOM 751 C C . ARG A 1 95 ? 22 26.906 30.688 1 57.12 95 ARG A C 1
ATOM 753 O O . ARG A 1 95 ? 22.703 27.594 29.938 1 57.12 95 ARG A O 1
ATOM 760 N N . GLN A 1 96 ? 21.188 26.078 30.109 1 61.69 96 GLN A N 1
ATOM 761 C CA . GLN A 1 96 ? 20.641 26.547 28.844 1 61.69 96 GLN A CA 1
ATOM 762 C C . GLN A 1 96 ? 20.219 28.016 28.938 1 61.69 96 GLN A C 1
ATOM 764 O O . GLN A 1 96 ? 19.531 28.406 29.891 1 61.69 96 GLN A O 1
ATOM 769 N N . PRO A 1 97 ? 21.031 28.859 28.359 1 58.91 97 PRO A N 1
ATOM 770 C CA . PRO A 1 97 ? 20.516 30.219 28.484 1 58.91 97 PRO A CA 1
ATOM 771 C C . PRO A 1 97 ? 18.984 30.25 28.609 1 58.91 97 PRO A C 1
ATOM 773 O O . PRO A 1 97 ? 18.344 29.219 28.531 1 58.91 97 PRO A O 1
ATOM 776 N N . SER A 1 98 ? 18.219 31.484 28 1 62.78 98 SER A N 1
ATOM 777 C CA . SER A 1 98 ? 16.859 32 28.094 1 62.78 98 SER A CA 1
ATOM 778 C C . SER A 1 98 ? 15.875 31.094 27.375 1 62.78 98 SER A C 1
ATOM 780 O O . SER A 1 98 ? 15.953 30.938 26.156 1 62.78 98 SER A O 1
ATOM 782 N N . VAL A 1 99 ? 15.398 29.938 28.156 1 78.75 99 VAL A N 1
ATOM 783 C CA . VAL A 1 99 ? 14.234 29.25 27.625 1 78.75 99 VAL A CA 1
ATOM 784 C C . VAL A 1 99 ? 13.141 30.266 27.281 1 78.75 99 VAL A C 1
ATOM 786 O O . VAL A 1 99 ? 12.734 31.062 28.141 1 78.75 99 VAL A O 1
ATOM 789 N N . ILE A 1 100 ? 12.93 30.297 26.016 1 86.88 100 ILE A N 1
ATOM 790 C CA . ILE A 1 100 ? 11.859 31.172 25.547 1 86.88 100 ILE A CA 1
ATOM 791 C C . ILE A 1 100 ? 10.508 30.578 25.938 1 86.88 100 ILE A C 1
ATOM 793 O O . ILE A 1 100 ? 10.172 29.453 25.547 1 86.88 100 ILE A O 1
ATOM 797 N N . PRO A 1 101 ? 9.852 31.234 26.734 1 89.19 101 PRO A N 1
ATOM 798 C CA . PRO A 1 101 ? 8.57 30.703 27.188 1 89.19 101 PRO A CA 1
ATOM 799 C C . PRO A 1 101 ? 7.512 30.688 26.094 1 89.19 101 PRO A C 1
ATOM 801 O O . PRO A 1 101 ? 7.469 31.609 25.25 1 89.19 101 PRO A O 1
ATOM 804 N N . PHE A 1 102 ? 6.773 29.688 26.109 1 91.94 102 PHE A N 1
ATOM 805 C CA . PHE A 1 102 ? 5.621 29.609 25.219 1 91.94 102 PHE A CA 1
ATOM 806 C C . PHE A 1 102 ? 4.465 30.453 25.75 1 91.94 102 PHE A C 1
ATOM 808 O O . PHE A 1 102 ? 4.047 30.281 26.906 1 91.94 102 PHE A O 1
ATOM 815 N N . THR A 1 103 ? 3.852 31.375 24.953 1 88.75 103 THR A N 1
ATOM 816 C CA . THR A 1 103 ? 2.934 32.406 25.453 1 88.75 103 THR A CA 1
ATOM 817 C C . THR A 1 103 ? 1.59 32.312 24.734 1 88.75 103 THR A C 1
ATOM 819 O O . THR A 1 103 ? 0.67 33.062 25.031 1 88.75 103 THR A O 1
ATOM 822 N N . GLU A 1 104 ? 1.331 31.375 23.859 1 86.44 104 GLU A N 1
ATOM 823 C CA . GLU A 1 104 ? 0.123 31.391 23.047 1 86.44 104 GLU A CA 1
ATOM 824 C C . GLU A 1 104 ? -0.893 30.375 23.547 1 86.44 104 GLU A C 1
ATOM 826 O O . GLU A 1 104 ? -0.539 29.453 24.297 1 86.44 104 GLU A O 1
ATOM 831 N N . PHE A 1 105 ? -2.098 30.688 23.156 1 88.31 105 PHE A N 1
ATOM 832 C CA . PHE A 1 105 ? -3.186 29.75 23.391 1 88.31 105 PHE A CA 1
ATOM 833 C C . PHE A 1 105 ? -3.064 28.547 22.469 1 88.31 105 PHE A C 1
ATOM 835 O O . PHE A 1 105 ? -2.602 28.672 21.328 1 88.31 105 PHE A O 1
ATOM 842 N N . GLU A 1 106 ? -3.4 27.359 23.078 1 92.25 106 GLU A N 1
ATOM 843 C CA . GLU A 1 106 ? -3.324 26.141 22.281 1 92.25 106 GLU A CA 1
ATOM 844 C C . GLU A 1 106 ? -4.715 25.656 21.875 1 92.25 106 GLU A C 1
ATOM 846 O O . GLU A 1 106 ? -5.66 25.719 22.656 1 92.25 106 GLU A O 1
ATOM 851 N N . GLY A 1 107 ? -4.812 25.266 20.656 1 93.31 107 GLY A N 1
ATOM 852 C CA . GLY A 1 107 ? -6.066 24.672 20.219 1 93.31 107 GLY A CA 1
ATOM 853 C C . GLY A 1 107 ? -6.914 25.625 19.406 1 93.31 107 GLY A C 1
ATOM 854 O O . GLY A 1 107 ? -6.398 26.578 18.812 1 93.31 107 GLY A O 1
ATOM 855 N N . MET A 1 108 ? -8.203 25.281 19.344 1 94.25 108 MET A N 1
ATOM 856 C CA . MET A 1 108 ? -9.125 26.125 18.594 1 94.25 108 MET A CA 1
ATOM 857 C C . MET A 1 108 ? -9.266 27.5 19.25 1 94.25 108 MET A C 1
ATOM 859 O O . MET A 1 108 ? -9.43 27.594 20.469 1 94.25 108 MET A O 1
ATOM 863 N N . LYS A 1 109 ? -9.18 28.484 18.453 1 93 109 LYS A N 1
ATOM 864 C CA . LYS A 1 109 ? -9.258 29.844 18.969 1 93 109 LYS A CA 1
ATOM 865 C C . LYS A 1 109 ? -10.617 30.109 19.609 1 93 109 LYS A C 1
ATOM 867 O O . LYS A 1 109 ? -11.648 29.688 19.094 1 93 109 LYS A O 1
ATOM 872 N N . PRO A 1 110 ? -10.703 30.859 20.641 1 90.25 110 PRO A N 1
ATOM 873 C CA . PRO A 1 110 ? -11.859 30.953 21.547 1 90.25 110 PRO A CA 1
ATOM 874 C C . PRO A 1 110 ? -13.109 31.484 20.844 1 90.25 110 PRO A C 1
ATOM 876 O O . PRO A 1 110 ? -14.211 30.984 21.078 1 90.25 110 PRO A O 1
ATOM 879 N N . PRO A 1 111 ? -13.047 32.5 20.016 1 90.94 111 PRO A N 1
ATOM 880 C CA . PRO A 1 111 ? -14.305 32.938 19.391 1 90.94 111 PRO A CA 1
ATOM 881 C C . PRO A 1 111 ? -14.961 31.812 18.578 1 90.94 111 PRO A C 1
ATOM 883 O O . PRO A 1 111 ? -16.188 31.719 18.531 1 90.94 111 PRO A O 1
ATOM 886 N N . TYR A 1 112 ? -14.227 30.984 18.109 1 92.88 112 TYR A N 1
ATOM 887 C CA . TYR A 1 112 ? -14.758 29.938 17.25 1 92.88 112 TYR A CA 1
ATOM 888 C C . TYR A 1 112 ? -15.055 28.672 18.047 1 92.88 112 TYR A C 1
ATOM 890 O O . TYR A 1 112 ? -16.031 27.969 17.766 1 92.88 112 TYR A O 1
ATOM 898 N N . SER A 1 113 ? -14.211 28.375 19.031 1 93.12 113 SER A N 1
ATOM 899 C CA . SER A 1 113 ? -14.438 27.203 19.875 1 93.12 113 SER A CA 1
ATOM 900 C C . SER A 1 113 ? -15.781 27.297 20.594 1 93.12 113 SER A C 1
ATOM 902 O O . SER A 1 113 ? -16.5 26.312 20.703 1 93.12 113 SER A O 1
ATOM 904 N N . ASN A 1 114 ? -16.109 28.5 20.984 1 92.5 114 ASN A N 1
ATOM 905 C CA . ASN A 1 114 ? -17.375 28.719 21.688 1 92.5 114 ASN A CA 1
ATOM 906 C C . ASN A 1 114 ? -18.562 28.609 20.75 1 92.5 114 ASN A C 1
ATOM 908 O O . ASN A 1 114 ? -19.594 28.047 21.109 1 92.5 114 ASN A O 1
ATOM 912 N N . LEU A 1 115 ? -18.391 29.094 19.578 1 92.75 115 LEU A N 1
ATOM 913 C CA . LEU A 1 115 ? -19.453 29.078 18.594 1 92.75 115 LEU A CA 1
ATOM 914 C C . LEU A 1 115 ? -19.797 27.656 18.172 1 92.75 115 LEU A C 1
ATOM 916 O O . LEU A 1 115 ? -20.953 27.344 17.891 1 92.75 115 LEU A O 1
ATOM 920 N N . LEU A 1 116 ? -18.828 26.75 18.25 1 94.31 116 LEU A N 1
ATOM 921 C CA . LEU A 1 116 ? -19.031 25.422 17.672 1 94.31 116 LEU A CA 1
ATOM 922 C C . LEU A 1 116 ? -19.125 24.359 18.766 1 94.31 116 LEU A C 1
ATOM 924 O O . LEU A 1 116 ? -19.031 23.172 18.484 1 94.31 116 LEU A O 1
ATOM 928 N N . LYS A 1 117 ? -19.344 24.766 19.891 1 91.56 117 LYS A N 1
ATOM 929 C CA . LYS A 1 117 ? -19.391 23.828 21.016 1 91.56 117 LYS A CA 1
ATOM 930 C C . LYS A 1 117 ? -20.484 22.797 20.812 1 91.56 117 LYS A C 1
ATOM 932 O O . LYS A 1 117 ? -20.328 21.625 21.188 1 91.56 117 LYS A O 1
ATOM 937 N N . GLU A 1 118 ? -21.609 23.172 20.188 1 92.12 118 GLU A N 1
ATOM 938 C CA . GLU A 1 118 ? -22.719 22.234 19.984 1 92.12 118 GLU A CA 1
ATOM 939 C C . GLU A 1 118 ? -22.891 21.891 18.516 1 92.12 118 GLU A C 1
ATOM 941 O O . GLU A 1 118 ? -23.891 21.266 18.125 1 92.12 118 GLU A O 1
ATOM 946 N N . ALA A 1 119 ? -21.922 22.281 17.766 1 94 119 ALA A N 1
ATOM 947 C CA . ALA A 1 119 ? -22.031 22.078 16.328 1 94 119 ALA A CA 1
ATOM 948 C C . ALA A 1 119 ? -21.641 20.656 15.945 1 94 119 ALA A C 1
ATOM 950 O O . ALA A 1 119 ? -21.016 19.938 16.734 1 94 119 ALA A O 1
ATOM 951 N N . GLY A 1 120 ? -22.125 20.219 14.797 1 94.56 120 GLY A N 1
ATOM 952 C CA . GLY A 1 120 ? -21.766 18.906 14.273 1 94.56 120 GLY A CA 1
ATOM 953 C C . GLY A 1 120 ? -20.469 18.906 13.484 1 94.56 120 GLY A C 1
ATOM 954 O O . GLY A 1 120 ? -19.891 19.969 13.25 1 94.56 120 GLY A O 1
ATOM 955 N N . PRO A 1 121 ? -20.016 17.703 13.109 1 95.56 121 PRO A N 1
ATOM 956 C CA . PRO A 1 121 ? -18.75 17.562 12.391 1 95.56 121 PRO A CA 1
ATOM 957 C C . PRO A 1 121 ? -18.703 18.422 11.125 1 95.56 121 PRO A C 1
ATOM 959 O O . PRO A 1 121 ? -17.641 18.938 10.766 1 95.56 121 PRO A O 1
ATOM 962 N N . ASP A 1 122 ? -19.812 18.625 10.469 1 95.81 122 ASP A N 1
ATOM 963 C CA . ASP A 1 122 ? -19.859 19.344 9.195 1 95.81 122 ASP A CA 1
ATOM 964 C C . ASP A 1 122 ? -19.453 20.812 9.375 1 95.81 122 ASP A C 1
ATOM 966 O O . ASP A 1 122 ? -18.812 21.391 8.508 1 95.81 122 ASP A O 1
ATOM 970 N N . GLN A 1 123 ? -19.781 21.391 10.5 1 96.56 123 GLN A N 1
ATOM 971 C CA . GLN A 1 123 ? -19.484 22.797 10.734 1 96.56 123 GLN A CA 1
ATOM 972 C C . GLN A 1 123 ? -17.984 23.016 10.953 1 96.56 123 GLN A C 1
ATOM 974 O O . GLN A 1 123 ? -17.438 24.062 10.602 1 96.56 123 GLN A O 1
ATOM 979 N N . TYR A 1 124 ? -17.344 22.031 11.586 1 97.62 124 TYR A N 1
ATOM 980 C CA . TYR A 1 124 ? -15.906 22.109 11.758 1 97.62 124 TYR A CA 1
ATOM 981 C C . TYR A 1 124 ? -15.195 22.047 10.406 1 97.62 124 TYR A C 1
ATOM 983 O O . TYR A 1 124 ? -14.242 22.797 10.164 1 97.62 124 TYR A O 1
ATOM 991 N N . TYR A 1 125 ? -15.688 21.188 9.547 1 98.06 125 TYR A N 1
ATOM 992 C CA . TYR A 1 125 ? -15.133 21.094 8.203 1 98.06 125 TYR A CA 1
ATOM 993 C C . TYR A 1 125 ? -15.398 22.359 7.414 1 98.06 125 TYR A C 1
ATOM 995 O O . TYR A 1 125 ? -14.523 22.844 6.68 1 98.06 125 TYR A O 1
ATOM 1003 N N . ASP A 1 126 ? -16.516 22.953 7.602 1 97.25 126 ASP A N 1
ATOM 1004 C CA . ASP A 1 126 ? -16.922 24.156 6.871 1 97.25 126 ASP A CA 1
ATOM 1005 C C . ASP A 1 126 ? -16.047 25.344 7.242 1 97.25 126 ASP A C 1
ATOM 1007 O O . ASP A 1 126 ? -15.875 26.266 6.445 1 97.25 126 ASP A O 1
ATOM 1011 N N . LEU A 1 127 ? -15.492 25.312 8.398 1 97 127 LEU A N 1
ATOM 1012 C CA . LEU A 1 127 ? -14.57 26.375 8.781 1 97 127 LEU A CA 1
ATOM 1013 C C . LEU A 1 127 ? -13.305 26.328 7.93 1 97 127 LEU A C 1
ATOM 1015 O O . LEU A 1 127 ? -12.773 27.375 7.547 1 97 127 LEU A O 1
ATOM 1019 N N . LEU A 1 128 ? -12.875 25.109 7.684 1 98.12 128 LEU A N 1
ATOM 1020 C CA . LEU A 1 128 ? -11.602 24.938 6.984 1 98.12 128 LEU A CA 1
ATOM 1021 C C . LEU A 1 128 ? -11.797 25.031 5.477 1 98.12 128 LEU A C 1
ATOM 1023 O O . LEU A 1 128 ? -10.891 25.453 4.758 1 98.12 128 LEU A O 1
ATOM 1027 N N . VAL A 1 129 ? -12.922 24.547 5.047 1 98.31 129 VAL A N 1
ATOM 1028 C CA . VAL A 1 129 ? -13.312 24.656 3.643 1 98.31 129 VAL A CA 1
ATOM 1029 C C . VAL A 1 129 ? -14.617 25.438 3.531 1 98.31 129 VAL A C 1
ATOM 1031 O O . VAL A 1 129 ? -15.672 24.859 3.26 1 98.31 129 VAL A O 1
ATOM 1034 N N . PRO A 1 130 ? -14.461 26.734 3.652 1 97.88 130 PRO A N 1
ATOM 1035 C CA . PRO A 1 130 ? -15.664 27.578 3.625 1 97.88 130 PRO A CA 1
ATOM 1036 C C . PRO A 1 130 ? -16.281 27.672 2.232 1 97.88 130 PRO A C 1
ATOM 1038 O O . PRO A 1 130 ? -15.703 27.188 1.259 1 97.88 130 PRO A O 1
ATOM 1041 N N . GLU A 1 131 ? -17.438 28.297 2.133 1 97.56 131 GLU A N 1
ATOM 1042 C CA . GLU A 1 131 ? -18.188 28.422 0.893 1 97.56 131 GLU A CA 1
ATOM 1043 C C . GLU A 1 131 ? -17.391 29.156 -0.175 1 97.56 131 GLU A C 1
ATOM 1045 O O . GLU A 1 131 ? -17.531 28.875 -1.366 1 97.56 131 GLU A O 1
ATOM 1050 N N . GLU A 1 132 ? -16.578 30.062 0.268 1 97.56 132 GLU A N 1
ATOM 1051 C CA . GLU A 1 132 ? -15.773 30.844 -0.67 1 97.56 132 GLU A CA 1
ATOM 1052 C C . GLU A 1 132 ? -14.836 29.938 -1.467 1 97.56 132 GLU A C 1
ATOM 1054 O O . GLU A 1 132 ? -14.594 30.172 -2.654 1 97.56 132 GLU A O 1
ATOM 1059 N N . ILE A 1 133 ? -14.289 28.953 -0.778 1 98.25 133 ILE A N 1
ATOM 1060 C CA . ILE A 1 133 ? -13.398 28.016 -1.457 1 98.25 133 ILE A CA 1
ATOM 1061 C C . ILE A 1 133 ? -14.195 27.172 -2.453 1 98.25 133 ILE A C 1
ATOM 1063 O O . ILE A 1 133 ? -13.75 26.953 -3.586 1 98.25 133 ILE A O 1
ATOM 1067 N N . LEU A 1 134 ? -15.383 26.719 -2.086 1 98.44 134 LEU A N 1
ATOM 1068 C CA . LEU A 1 134 ? -16.234 25.938 -2.967 1 98.44 134 LEU A CA 1
ATOM 1069 C C . LEU A 1 134 ? -16.672 26.75 -4.18 1 98.44 134 LEU A C 1
ATOM 1071 O O . LEU A 1 134 ? -16.734 26.219 -5.293 1 98.44 134 LEU A O 1
ATOM 1075 N N . GLU A 1 135 ? -16.922 27.984 -3.904 1 98.31 135 GLU A N 1
ATOM 1076 C CA . GLU A 1 135 ? -17.297 28.891 -4.996 1 98.31 135 GLU A CA 1
ATOM 1077 C C . GLU A 1 135 ? -16.141 29.062 -5.973 1 98.31 135 GLU A C 1
ATOM 1079 O O . GLU A 1 135 ? -16.328 29.047 -7.191 1 98.31 135 GLU A O 1
ATOM 1084 N N . MET A 1 136 ? -15.008 29.266 -5.43 1 97.94 136 MET A N 1
ATOM 1085 C CA . MET A 1 136 ? -13.828 29.406 -6.273 1 97.94 136 MET A CA 1
ATOM 1086 C C . MET A 1 136 ? -13.633 28.156 -7.137 1 97.94 136 MET A C 1
ATOM 1088 O O . MET A 1 136 ? -13.367 28.266 -8.336 1 97.94 136 MET A O 1
ATOM 1092 N N . ILE A 1 137 ? -13.805 27 -6.559 1 98.31 137 ILE A N 1
ATOM 1093 C CA . ILE A 1 137 ? -13.656 25.75 -7.289 1 98.31 137 ILE A CA 1
ATOM 1094 C C . ILE A 1 137 ? -14.711 25.672 -8.391 1 98.31 137 ILE A C 1
ATOM 1096 O O . ILE A 1 137 ? -14.406 25.281 -9.523 1 98.31 137 ILE A O 1
ATOM 1100 N N . ALA A 1 138 ? -15.953 26.031 -8.062 1 98.5 138 ALA A N 1
ATOM 1101 C CA . ALA A 1 138 ? -17.031 25.984 -9.047 1 98.5 138 ALA A CA 1
ATOM 1102 C C . ALA A 1 138 ? -16.734 26.906 -10.227 1 98.5 138 ALA A C 1
ATOM 1104 O O . ALA A 1 138 ? -16.891 26.516 -11.383 1 98.5 138 ALA A O 1
ATOM 1105 N N . GLU A 1 139 ? -16.281 28.062 -9.922 1 98 139 GLU A N 1
ATOM 1106 C CA . GLU A 1 139 ? -15.992 29.062 -10.953 1 98 139 GLU A CA 1
ATOM 1107 C C . GLU A 1 139 ? -14.875 28.594 -11.875 1 98 139 GLU A C 1
ATOM 1109 O O . GLU A 1 139 ? -14.992 28.688 -13.102 1 98 139 GLU A O 1
ATOM 1114 N N . GLN A 1 140 ? -13.812 28.141 -11.281 1 97.62 140 GLN A N 1
ATOM 1115 C CA . GLN A 1 140 ? -12.672 27.703 -12.078 1 97.62 140 GLN A CA 1
ATOM 1116 C C . GLN A 1 140 ? -13 26.438 -12.867 1 97.62 140 GLN A C 1
ATOM 1118 O O . GLN A 1 140 ? -12.508 26.25 -13.984 1 97.62 140 GLN A O 1
ATOM 1123 N N . THR A 1 141 ? -13.828 25.578 -12.32 1 97.31 141 THR A N 1
ATOM 1124 C CA . THR A 1 141 ? -14.281 24.391 -13.023 1 97.31 141 THR A CA 1
ATOM 1125 C C . THR A 1 141 ? -15.125 24.766 -14.242 1 97.31 141 THR A C 1
ATOM 1127 O O . THR A 1 141 ? -14.945 24.203 -15.32 1 97.31 141 THR A O 1
ATOM 1130 N N . ASN A 1 142 ? -16.031 25.672 -14.023 1 97.25 142 ASN A N 1
ATOM 1131 C CA . ASN A 1 142 ? -16.844 26.156 -15.133 1 97.25 142 ASN A CA 1
ATOM 1132 C C . ASN A 1 142 ? -15.984 26.797 -16.219 1 97.25 142 ASN A C 1
ATOM 1134 O O . ASN A 1 142 ? -16.203 26.562 -17.406 1 97.25 142 ASN A O 1
ATOM 1138 N N . LEU A 1 143 ? -15.062 27.578 -15.836 1 95.69 143 LEU A N 1
ATOM 1139 C CA . LEU A 1 143 ? -14.164 28.234 -16.781 1 95.69 143 LEU A CA 1
ATOM 1140 C C . LEU A 1 143 ? -13.375 27.203 -17.578 1 95.69 143 LEU A C 1
ATOM 1142 O O . LEU A 1 143 ? -13.266 27.328 -18.812 1 95.69 143 LEU A O 1
ATOM 1146 N N . PHE A 1 144 ? -12.883 26.297 -16.938 1 94.06 144 PHE A N 1
ATOM 1147 C CA . PHE A 1 144 ? -12.102 25.25 -17.594 1 94.06 144 PHE A CA 1
ATOM 1148 C C . PHE A 1 144 ? -12.969 24.469 -18.578 1 94.06 144 PHE A C 1
ATOM 1150 O O . PHE A 1 144 ? -12.531 24.156 -19.688 1 94.06 144 PHE A O 1
ATOM 1157 N N . ALA A 1 145 ? -14.133 24.062 -18.109 1 93.75 145 ALA A N 1
ATOM 1158 C CA . ALA A 1 145 ? -15.062 23.359 -18.984 1 93.75 145 ALA A CA 1
ATOM 1159 C C . ALA A 1 145 ? -15.344 24.172 -20.25 1 93.75 145 ALA A C 1
ATOM 1161 O O . ALA A 1 145 ? -15.281 23.641 -21.359 1 93.75 145 ALA A O 1
ATOM 1162 N N . SER A 1 146 ? -15.625 25.406 -20.094 1 90.94 146 SER A N 1
ATOM 1163 C CA . SER A 1 146 ? -15.922 26.281 -21.234 1 90.94 146 SER A CA 1
ATOM 1164 C C . SER A 1 146 ? -14.734 26.375 -22.188 1 90.94 146 SER A C 1
ATOM 1166 O O . SER A 1 146 ? -14.914 26.344 -23.406 1 90.94 146 SER A O 1
ATOM 1168 N N . GLN A 1 147 ? -13.594 26.531 -21.672 1 87.81 147 GLN A N 1
ATOM 1169 C CA . GLN A 1 147 ? -12.375 26.641 -22.469 1 87.81 147 GLN A CA 1
ATOM 1170 C C . GLN A 1 147 ? -12.125 25.359 -23.266 1 87.81 147 GLN A C 1
ATOM 1172 O O . GLN A 1 147 ? -11.672 25.422 -24.406 1 87.81 147 GLN A O 1
ATOM 1177 N N . ASN A 1 148 ? -12.391 24.281 -22.672 1 86.5 148 ASN A N 1
ATOM 1178 C CA . ASN A 1 148 ? -12.117 23 -23.312 1 86.5 148 ASN A CA 1
ATOM 1179 C C . ASN A 1 148 ? -13.203 22.609 -24.312 1 86.5 148 ASN A C 1
ATOM 1181 O O . ASN A 1 148 ? -12.922 22.016 -25.344 1 86.5 148 ASN A O 1
ATOM 1185 N N . ILE A 1 149 ? -14.375 22.859 -23.953 1 82.88 149 ILE A N 1
ATOM 1186 C CA . ILE A 1 149 ? -15.484 22.531 -24.844 1 82.88 149 ILE A CA 1
ATOM 1187 C C . ILE A 1 149 ? -15.406 23.391 -26.109 1 82.88 149 ILE A C 1
ATOM 1189 O O . ILE A 1 149 ? -15.656 22.906 -27.219 1 82.88 149 ILE A O 1
ATOM 1193 N N . THR A 1 150 ? -15.055 24.594 -25.938 1 76.44 150 THR A N 1
ATOM 1194 C CA . THR A 1 150 ? -14.914 25.5 -27.062 1 76.44 150 THR A CA 1
ATOM 1195 C C . THR A 1 150 ? -13.727 25.109 -27.938 1 76.44 150 THR A C 1
ATOM 1197 O O . THR A 1 150 ? -13.797 25.172 -29.156 1 76.44 150 THR A O 1
ATOM 1200 N N . ALA A 1 151 ? -12.688 24.781 -27.281 1 70.81 151 ALA A N 1
ATOM 1201 C CA . ALA A 1 151 ? -11.461 24.469 -28.016 1 70.81 151 ALA A CA 1
ATOM 1202 C C . ALA A 1 151 ? -11.578 23.125 -28.75 1 70.81 151 ALA A C 1
ATOM 1204 O O . ALA A 1 151 ? -11.062 22.969 -29.859 1 70.81 151 ALA A O 1
ATOM 1205 N N . ARG A 1 152 ? -12.031 22.203 -28.016 1 63.78 152 ARG A N 1
ATOM 1206 C CA . ARG A 1 152 ? -12.047 20.859 -28.609 1 63.78 152 ARG A CA 1
ATOM 1207 C C . ARG A 1 152 ? -13.227 20.703 -29.562 1 63.78 152 ARG A C 1
ATOM 1209 O O . ARG A 1 152 ? -14.344 21.125 -29.266 1 63.78 152 ARG A O 1
ATOM 1216 N N . GLN A 1 153 ? -13.016 20.719 -30.875 1 59.25 153 GLN A N 1
ATOM 1217 C CA . GLN A 1 153 ? -14.047 20.234 -31.797 1 59.25 153 GLN A CA 1
ATOM 1218 C C . GLN A 1 153 ? -14.633 18.906 -31.312 1 59.25 153 GLN A C 1
ATOM 1220 O O . GLN A 1 153 ? -14.156 17.844 -31.703 1 59.25 153 GLN A O 1
ATOM 1225 N N . THR A 1 154 ? -15.133 19 -30.156 1 61.38 154 THR A N 1
ATOM 1226 C CA . THR A 1 154 ? -15.633 17.781 -29.547 1 61.38 154 THR A CA 1
ATOM 1227 C C . THR A 1 154 ? -16.625 17.078 -30.469 1 61.38 154 THR A C 1
ATOM 1229 O O . THR A 1 154 ? -17.375 17.734 -31.188 1 61.38 154 THR A O 1
ATOM 1232 N N . LYS A 1 155 ? -16.359 15.875 -30.531 1 62.38 155 LYS A N 1
ATOM 1233 C CA . LYS A 1 155 ? -17.25 15.039 -31.344 1 62.38 155 LYS A CA 1
ATOM 1234 C C . LYS A 1 155 ? -18.703 15.211 -30.938 1 62.38 155 LYS A C 1
ATOM 1236 O O . LYS A 1 155 ? -19 15.461 -29.766 1 62.38 155 LYS A O 1
ATOM 1241 N N . PRO A 1 156 ? -19.594 15.383 -31.938 1 58.81 156 PRO A N 1
ATOM 1242 C CA . PRO A 1 156 ? -21.016 15.602 -31.656 1 58.81 156 PRO A CA 1
ATOM 1243 C C . PRO A 1 156 ? -21.547 14.719 -30.531 1 58.81 156 PRO A C 1
ATOM 1245 O O . PRO A 1 156 ? -22.406 15.141 -29.766 1 58.81 156 PRO A O 1
ATOM 1248 N N . GLY A 1 157 ? -21.031 13.484 -30.312 1 60.81 157 GLY A N 1
ATOM 1249 C CA . GLY A 1 157 ? -21.578 12.562 -29.328 1 60.81 157 GLY A CA 1
ATOM 1250 C C . GLY A 1 157 ? -20.812 12.57 -28.016 1 60.81 157 GLY A C 1
ATOM 1251 O O . GLY A 1 157 ? -21.062 11.727 -27.156 1 60.81 157 GLY A O 1
ATOM 1252 N N . SER A 1 158 ? -20.094 13.609 -27.906 1 68.75 158 SER A N 1
ATOM 1253 C CA . SER A 1 158 ? -19.266 13.648 -26.703 1 68.75 158 SER A CA 1
ATOM 1254 C C . SER A 1 158 ? -20.094 14.086 -25.484 1 68.75 158 SER A C 1
ATOM 1256 O O . SER A 1 158 ? -20.938 14.969 -25.594 1 68.75 158 SER A O 1
ATOM 1258 N N . ARG A 1 159 ? -20 13.438 -24.422 1 72.69 159 ARG A N 1
ATOM 1259 C CA . ARG A 1 159 ? -20.656 13.766 -23.172 1 72.69 159 ARG A CA 1
ATOM 1260 C C . ARG A 1 159 ? -20.391 15.219 -22.781 1 72.69 159 ARG A C 1
ATOM 1262 O O . ARG A 1 159 ? -21.156 15.812 -22.016 1 72.69 159 ARG A O 1
ATOM 1269 N N . SER A 1 160 ? -19.438 15.805 -23.344 1 74.06 160 SER A N 1
ATOM 1270 C CA . SER A 1 160 ? -19.047 17.172 -22.984 1 74.06 160 SER A CA 1
ATOM 1271 C C . SER A 1 160 ? -20.109 18.172 -23.438 1 74.06 160 SER A C 1
ATOM 1273 O O . SER A 1 160 ? -20.203 19.266 -22.875 1 74.06 160 SER A O 1
ATOM 1275 N N . HIS A 1 161 ? -20.844 17.766 -24.375 1 76.81 161 HIS A N 1
ATOM 1276 C CA . HIS A 1 161 ? -21.891 18.641 -24.875 1 76.81 161 HIS A CA 1
ATOM 1277 C C . HIS A 1 161 ? -23.016 18.812 -23.859 1 76.81 161 HIS A C 1
ATOM 1279 O O . HIS A 1 161 ? -23.797 19.75 -23.938 1 76.81 161 HIS A O 1
ATOM 1285 N N . SER A 1 162 ? -22.953 17.938 -22.875 1 83.12 162 SER A N 1
ATOM 1286 C CA . SER A 1 162 ? -24.016 17.969 -21.875 1 83.12 162 SER A CA 1
ATOM 1287 C C . SER A 1 162 ? -23.578 18.75 -20.641 1 83.12 162 SER A C 1
ATOM 1289 O O . SER A 1 162 ? -24.25 18.719 -19.609 1 83.12 162 SER A O 1
ATOM 1291 N N . TRP A 1 163 ? -22.594 19.578 -20.797 1 91.88 163 TRP A N 1
ATOM 1292 C CA . TRP A 1 163 ? -22.094 20.312 -19.641 1 91.88 163 TRP A CA 1
ATOM 1293 C C . TRP A 1 163 ? -23.062 21.422 -19.234 1 91.88 163 TRP A C 1
ATOM 1295 O O . TRP A 1 163 ? -23.547 22.172 -20.078 1 91.88 163 TRP A O 1
ATOM 1305 N N . LYS A 1 164 ? -23.375 21.438 -18 1 94.38 164 LYS A N 1
ATOM 1306 C CA . LYS A 1 164 ? -24.094 22.531 -17.344 1 94.38 164 LYS A CA 1
ATOM 1307 C C . LYS A 1 164 ? -23.234 23.141 -16.234 1 94.38 164 LYS A C 1
ATOM 1309 O O . LYS A 1 164 ? -22.562 22.422 -15.484 1 94.38 164 LYS A O 1
ATOM 1314 N N . PRO A 1 165 ? -23.25 24.531 -16.25 1 96.5 165 PRO A N 1
ATOM 1315 C CA . PRO A 1 165 ? -22.438 25.156 -15.211 1 96.5 165 PRO A CA 1
ATOM 1316 C C . PRO A 1 165 ? -22.766 24.641 -13.812 1 96.5 165 PRO A C 1
ATOM 1318 O O . PRO A 1 165 ? -23.938 24.406 -13.5 1 96.5 165 PRO A O 1
ATOM 1321 N N . THR A 1 166 ? -21.688 24.359 -13.125 1 97.81 166 THR A N 1
ATOM 1322 C CA . THR A 1 166 ? -21.844 23.875 -11.758 1 97.81 166 THR A CA 1
ATOM 1323 C C . THR A 1 166 ? -21.859 25.031 -10.766 1 97.81 166 THR A C 1
ATOM 1325 O O . THR A 1 166 ? -21.703 26.188 -11.156 1 97.81 166 THR A O 1
ATOM 1328 N N . ASN A 1 167 ? -22.188 24.812 -9.484 1 98.06 167 ASN A N 1
ATOM 1329 C CA . ASN A 1 167 ? -22.203 25.781 -8.398 1 98.06 167 ASN A CA 1
ATOM 1330 C C . ASN A 1 167 ? -21.609 25.203 -7.113 1 98.06 167 ASN A C 1
ATOM 1332 O O . ASN A 1 167 ? -21.188 24.047 -7.086 1 98.06 167 ASN A O 1
ATOM 1336 N N . LYS A 1 168 ? -21.531 26.078 -6.137 1 97.69 168 LYS A N 1
ATOM 1337 C CA . LYS A 1 168 ? -20.891 25.688 -4.891 1 97.69 168 LYS A CA 1
ATOM 1338 C C . LYS A 1 168 ? -21.609 24.5 -4.254 1 97.69 168 LYS A C 1
ATOM 1340 O O . LYS A 1 168 ? -20.969 23.625 -3.658 1 97.69 168 LYS A O 1
ATOM 1345 N N . THR A 1 169 ? -22.906 24.391 -4.398 1 97.62 169 THR A N 1
ATOM 1346 C CA . THR A 1 169 ? -23.688 23.312 -3.801 1 97.62 169 THR A CA 1
ATOM 1347 C C . THR A 1 169 ? -23.391 21.984 -4.48 1 97.62 169 THR A C 1
ATOM 1349 O O . THR A 1 169 ? -23.188 20.969 -3.809 1 97.62 169 THR A O 1
ATOM 1352 N N . GLU A 1 170 ? -23.328 22.016 -5.766 1 97.75 170 GLU A N 1
ATOM 1353 C CA . GLU A 1 170 ? -23.047 20.797 -6.52 1 97.75 170 GLU A CA 1
ATOM 1354 C C . GLU A 1 170 ? -21.625 20.328 -6.285 1 97.75 170 GLU A C 1
ATOM 1356 O O . GLU A 1 170 ? -21.359 19.125 -6.223 1 97.75 170 GLU A O 1
ATOM 1361 N N . ILE A 1 171 ? -20.703 21.297 -6.191 1 98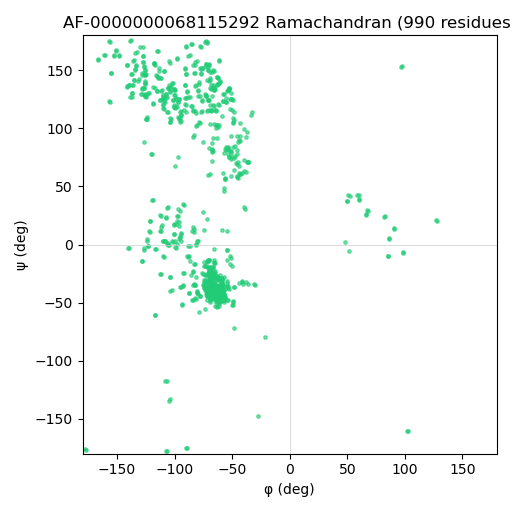.06 171 ILE A N 1
ATOM 1362 C CA . ILE A 1 171 ? -19.312 20.953 -5.906 1 98.06 171 ILE A CA 1
ATOM 1363 C C . ILE A 1 171 ? -19.219 20.281 -4.535 1 98.06 171 ILE A C 1
ATOM 1365 O O . ILE A 1 171 ? -18.484 19.312 -4.359 1 98.06 171 ILE A O 1
ATOM 1369 N N . LYS A 1 172 ? -19.984 20.812 -3.6 1 97.75 172 LYS A N 1
ATOM 1370 C CA . LYS A 1 172 ? -20.016 20.203 -2.273 1 97.75 172 LYS A CA 1
ATOM 1371 C C . LYS A 1 172 ? -20.547 18.781 -2.332 1 97.75 172 LYS A C 1
ATOM 1373 O O . LYS A 1 172 ? -20.016 17.875 -1.688 1 97.75 172 LYS A O 1
ATOM 1378 N N . GLN A 1 173 ? -21.578 18.531 -3.135 1 97.56 173 GLN A N 1
ATOM 1379 C CA . GLN A 1 173 ? -22.141 17.203 -3.33 1 97.56 173 GLN A CA 1
ATOM 1380 C C . GLN A 1 173 ? -21.125 16.266 -3.988 1 97.56 173 GLN A C 1
ATOM 1382 O O . GLN A 1 173 ? -21 15.109 -3.594 1 97.56 173 GLN A O 1
ATOM 1387 N N . PHE A 1 174 ? -20.453 16.859 -4.969 1 97.44 174 PHE A N 1
ATOM 1388 C CA . PHE A 1 174 ? -19.422 16.109 -5.672 1 97.44 174 PHE A CA 1
ATOM 1389 C C . PHE A 1 174 ? -18.344 15.656 -4.703 1 97.44 174 PHE A C 1
ATOM 1391 O O . PHE A 1 174 ? -17.969 14.477 -4.695 1 97.44 174 PHE A O 1
ATOM 1398 N N . LEU A 1 175 ? -17.859 16.531 -3.828 1 97.44 175 LEU A N 1
ATOM 1399 C CA . LEU A 1 175 ? -16.828 16.234 -2.844 1 97.44 175 LEU A CA 1
ATOM 1400 C C . LEU A 1 175 ? -17.344 15.234 -1.811 1 97.44 175 LEU A C 1
ATOM 1402 O O . LEU A 1 175 ? -16.594 14.375 -1.338 1 97.44 175 LEU A O 1
ATOM 1406 N N . GLY A 1 176 ? -18.594 15.398 -1.449 1 96.69 176 GLY A N 1
ATOM 1407 C CA . GLY A 1 176 ? -19.219 14.438 -0.546 1 96.69 176 GLY A CA 1
ATOM 1408 C C . GLY A 1 176 ? -19.219 13.023 -1.095 1 96.69 176 GLY A C 1
ATOM 1409 O O . GLY A 1 176 ? -18.969 12.062 -0.361 1 96.69 176 GLY A O 1
ATOM 1410 N N . LEU A 1 177 ? -19.5 12.875 -2.363 1 95.94 177 LEU A N 1
ATOM 1411 C CA . LEU A 1 177 ? -19.5 11.562 -3 1 95.94 177 LEU A CA 1
ATOM 1412 C C . LEU A 1 177 ? -18.094 10.984 -3.029 1 95.94 177 LEU A C 1
ATOM 1414 O O . LEU A 1 177 ? -17.906 9.781 -2.811 1 95.94 177 LEU A O 1
ATOM 1418 N N . VAL A 1 178 ? -17.125 11.883 -3.311 1 96.44 178 VAL A N 1
ATOM 1419 C CA . VAL A 1 178 ? -15.75 11.422 -3.316 1 96.44 178 VAL A CA 1
ATOM 1420 C C . VAL A 1 178 ? -15.359 10.93 -1.924 1 96.44 178 VAL A C 1
ATOM 1422 O O . VAL A 1 178 ? -14.703 9.898 -1.782 1 96.44 178 VAL A O 1
ATOM 1425 N N . LEU A 1 179 ? -15.75 11.672 -0.941 1 96.06 179 LEU A N 1
ATOM 1426 C CA . LEU A 1 179 ? -15.516 11.273 0.443 1 96.06 179 LEU A CA 1
ATOM 1427 C C . LEU A 1 179 ? -16.172 9.93 0.743 1 96.06 179 LEU A C 1
ATOM 1429 O O . LEU A 1 179 ? -15.57 9.062 1.38 1 96.06 179 LEU A O 1
ATOM 1433 N N . PHE A 1 180 ? -17.422 9.781 0.203 1 95.06 180 PHE A N 1
ATOM 1434 C CA . PHE A 1 180 ? -18.172 8.539 0.346 1 95.06 180 PHE A CA 1
ATOM 1435 C C . PHE A 1 180 ? -17.406 7.371 -0.263 1 95.06 180 PHE A C 1
ATOM 1437 O O . PHE A 1 180 ? -17.328 6.293 0.329 1 95.06 180 PHE A O 1
ATOM 1444 N N . MET A 1 181 ? -16.781 7.543 -1.317 1 94.56 181 MET A N 1
ATOM 1445 C CA . MET A 1 181 ? -16.062 6.5 -2.041 1 94.56 181 MET A CA 1
ATOM 1446 C C . MET A 1 181 ? -14.812 6.078 -1.281 1 94.56 181 MET A C 1
ATOM 1448 O O . MET A 1 181 ? -14.25 5.016 -1.549 1 94.56 181 MET A O 1
ATOM 1452 N N . GLY A 1 182 ? -14.336 6.91 -0.378 1 92.81 182 GLY A N 1
ATOM 1453 C CA . GLY A 1 182 ? -13.25 6.527 0.508 1 92.81 182 GLY A CA 1
ATOM 1454 C C . GLY A 1 182 ? -13.672 5.559 1.595 1 92.81 182 GLY A C 1
ATOM 1455 O O . GLY A 1 182 ? -12.883 4.727 2.039 1 92.81 182 GLY A O 1
ATOM 1456 N N . VAL A 1 183 ? -14.891 5.688 1.978 1 92 183 VAL A N 1
ATOM 1457 C CA . VAL A 1 183 ? -15.43 4.844 3.039 1 92 183 VAL A CA 1
ATOM 1458 C C . VAL A 1 183 ? -15.906 3.516 2.451 1 92 183 VAL A C 1
ATOM 1460 O O . VAL A 1 183 ? -15.617 2.449 2.996 1 92 183 VAL A O 1
ATOM 1463 N N . VAL A 1 184 ? -16.656 3.617 1.368 1 93 184 VAL A N 1
ATOM 1464 C CA . VAL A 1 184 ? -17.094 2.445 0.612 1 93 184 VAL A CA 1
ATOM 1465 C C . VAL A 1 184 ? -16.266 2.328 -0.669 1 93 184 VAL A C 1
ATOM 1467 O O . VAL A 1 184 ? -16.531 3.029 -1.649 1 93 184 VAL A O 1
ATOM 1470 N N . LYS A 1 185 ? -15.406 1.454 -0.701 1 91.88 185 LYS A N 1
ATOM 1471 C CA . LYS A 1 185 ? -14.508 1.365 -1.847 1 91.88 185 LYS A CA 1
ATOM 1472 C C . LYS A 1 185 ? -14.938 0.255 -2.801 1 91.88 185 LYS A C 1
ATOM 1474 O O . LYS A 1 185 ? -15.141 -0.886 -2.381 1 91.88 185 LYS A O 1
ATOM 1479 N N . LEU A 1 186 ? -15.125 0.648 -3.961 1 91.56 186 LEU A N 1
ATOM 1480 C CA . LEU A 1 186 ? -15.445 -0.285 -5.035 1 91.56 186 LEU A CA 1
ATOM 1481 C C . LEU A 1 186 ? -14.367 -0.273 -6.109 1 91.56 186 LEU A C 1
ATOM 1483 O O . LEU A 1 186 ? -13.641 0.715 -6.258 1 91.56 186 LEU A O 1
ATOM 1487 N N . PRO A 1 187 ? -14.211 -1.299 -6.863 1 87.94 187 PRO A N 1
ATOM 1488 C CA . PRO A 1 187 ? -13.125 -1.41 -7.84 1 87.94 187 PRO A CA 1
ATOM 1489 C C . PRO A 1 187 ? -13.289 -0.448 -9.016 1 87.94 187 PRO A C 1
ATOM 1491 O O . PRO A 1 187 ? -12.289 0.038 -9.562 1 87.94 187 PRO A O 1
ATOM 1494 N N . LYS A 1 188 ? -14.508 -0.214 -9.414 1 88.5 188 LYS A N 1
ATOM 1495 C CA . LYS A 1 188 ? -14.766 0.642 -10.57 1 88.5 188 LYS A CA 1
ATOM 1496 C C . LYS A 1 188 ? -15.727 1.771 -10.211 1 88.5 188 LYS A C 1
ATOM 1498 O O . LYS A 1 188 ? -16.656 1.576 -9.422 1 88.5 188 LYS A O 1
ATOM 1503 N N . LEU A 1 189 ? -15.453 2.904 -10.883 1 91.06 189 LEU A N 1
ATOM 1504 C CA . LEU A 1 189 ? -16.281 4.074 -10.617 1 91.06 189 LEU A CA 1
ATOM 1505 C C . LEU A 1 189 ? -17.734 3.814 -11.016 1 91.06 189 LEU A C 1
ATOM 1507 O O . LEU A 1 189 ? -18.656 4.172 -10.281 1 91.06 189 LEU A O 1
ATOM 1511 N N . ALA A 1 190 ? -17.984 3.135 -12.094 1 91 190 ALA A N 1
ATOM 1512 C CA . ALA A 1 190 ? -19.328 2.891 -12.617 1 91 190 ALA A CA 1
ATOM 1513 C C . ALA A 1 190 ? -20.141 2.006 -11.68 1 91 190 ALA A C 1
ATOM 1515 O O . ALA A 1 190 ? -21.375 2.025 -11.703 1 91 190 ALA A O 1
ATOM 1516 N N . TYR A 1 191 ? -19.453 1.296 -10.805 1 91.94 191 TYR A N 1
ATOM 1517 C CA . TYR A 1 191 ? -20.109 0.35 -9.914 1 91.94 191 TYR A CA 1
ATOM 1518 C C . TYR A 1 191 ? -20.953 1.079 -8.867 1 91.94 191 TYR A C 1
ATOM 1520 O O . TYR A 1 191 ? -21.922 0.531 -8.359 1 91.94 191 TYR A O 1
ATOM 1528 N N . TYR A 1 192 ? -20.594 2.309 -8.625 1 93.62 192 TYR A N 1
ATOM 1529 C CA . TYR A 1 192 ? -21.312 3.059 -7.594 1 93.62 192 TYR A CA 1
ATOM 1530 C C . TYR A 1 192 ? -22.734 3.375 -8.039 1 93.62 192 TYR A C 1
ATOM 1532 O O . TYR A 1 192 ? -23.609 3.623 -7.211 1 93.62 192 TYR A O 1
ATOM 1540 N N . TRP A 1 193 ? -23.031 3.402 -9.328 1 94.94 193 TRP A N 1
ATOM 1541 C CA . TRP A 1 193 ? -24.344 3.748 -9.859 1 94.94 193 TRP A CA 1
ATOM 1542 C C . TRP A 1 193 ? -25.016 2.525 -10.461 1 94.94 193 TRP A C 1
ATOM 1544 O O . TRP A 1 193 ? -26.109 2.633 -11.031 1 94.94 193 TRP A O 1
ATOM 1554 N N . ARG A 1 194 ? -24.328 1.391 -10.344 1 91.06 194 ARG A N 1
ATOM 1555 C CA . ARG A 1 194 ? -24.891 0.169 -10.906 1 91.06 194 ARG A CA 1
ATOM 1556 C C . ARG A 1 194 ? -25.922 -0.446 -9.945 1 91.06 194 ARG A C 1
ATOM 1558 O O . ARG A 1 194 ? -25.703 -0.477 -8.734 1 91.06 194 ARG A O 1
ATOM 1565 N N . LYS A 1 195 ? -26.984 -0.857 -10.57 1 88.06 195 LYS A N 1
ATOM 1566 C CA . LYS A 1 195 ? -27.969 -1.575 -9.766 1 88.06 195 LYS A CA 1
ATOM 1567 C C . LYS A 1 195 ? -27.609 -3.053 -9.641 1 88.06 195 LYS A C 1
ATOM 1569 O O . LYS A 1 195 ? -27.781 -3.818 -10.594 1 88.06 195 LYS A O 1
ATOM 1574 N N . ASP A 1 196 ? -26.922 -3.436 -8.656 1 86.12 196 ASP A N 1
ATOM 1575 C CA . ASP A 1 196 ? -26.438 -4.789 -8.406 1 86.12 196 ASP A CA 1
ATOM 1576 C C . ASP A 1 196 ? -26.625 -5.176 -6.938 1 86.12 196 ASP A C 1
ATOM 1578 O O . ASP A 1 196 ? -26.219 -4.43 -6.039 1 86.12 196 ASP A O 1
ATOM 1582 N N . LYS A 1 197 ? -27.25 -6.262 -6.73 1 82.12 197 LYS A N 1
ATOM 1583 C CA . LYS A 1 197 ? -27.547 -6.711 -5.371 1 82.12 197 LYS A CA 1
ATOM 1584 C C . LYS A 1 197 ? -26.25 -6.973 -4.59 1 82.12 197 LYS A C 1
ATOM 1586 O O . LYS A 1 197 ? -26.203 -6.766 -3.377 1 82.12 197 LYS A O 1
ATOM 1591 N N . ILE A 1 198 ? -25.281 -7.332 -5.297 1 84.56 198 ILE A N 1
ATOM 1592 C CA . ILE A 1 198 ? -24.031 -7.688 -4.641 1 84.56 198 ILE A CA 1
ATOM 1593 C C . ILE A 1 198 ? -23.281 -6.418 -4.234 1 84.56 198 ILE A C 1
ATOM 1595 O O . ILE A 1 198 ? -22.797 -6.312 -3.107 1 84.56 198 ILE A O 1
ATOM 1599 N N . LEU A 1 199 ? -23.234 -5.469 -5.102 1 88.5 199 LEU A N 1
ATOM 1600 C CA . LEU A 1 199 ? -22.578 -4.211 -4.781 1 88.5 199 LEU A CA 1
ATOM 1601 C C . LEU A 1 199 ? -23.391 -3.396 -3.787 1 88.5 199 LEU A C 1
ATOM 1603 O O . LEU A 1 199 ? -22.828 -2.758 -2.893 1 88.5 199 LEU A O 1
ATOM 1607 N N . GLY A 1 200 ? -24.719 -3.414 -3.906 1 81.94 200 GLY A N 1
ATOM 1608 C CA . GLY A 1 200 ? -25.672 -2.877 -2.949 1 81.94 200 GLY A CA 1
ATOM 1609 C C . GLY A 1 200 ? -25.594 -1.368 -2.818 1 81.94 200 GLY A C 1
ATOM 1610 O O . GLY A 1 200 ? -25.828 -0.822 -1.737 1 81.94 200 GLY A O 1
ATOM 1611 N N . GLN A 1 201 ? -25.141 -0.675 -3.834 1 89.19 201 GLN A N 1
ATOM 1612 C CA . GLN A 1 201 ? -25 0.772 -3.703 1 89.19 201 GLN A CA 1
ATOM 1613 C C . GLN A 1 201 ? -26.219 1.491 -4.277 1 89.19 201 GLN A C 1
ATOM 1615 O O . GLN A 1 201 ? -26.609 1.252 -5.422 1 89.19 201 GLN A O 1
ATOM 1620 N N . THR A 1 202 ? -26.906 2.383 -3.461 1 90.06 202 THR A N 1
ATOM 1621 C CA . THR A 1 202 ? -28.047 3.162 -3.922 1 90.06 202 THR A CA 1
ATOM 1622 C C . THR A 1 202 ? -27.859 4.645 -3.607 1 90.06 202 THR A C 1
ATOM 1624 O O . THR A 1 202 ? -28.469 5.504 -4.242 1 90.06 202 THR A O 1
ATOM 1627 N N . PHE A 1 203 ? -26.953 4.949 -2.803 1 92.38 203 PHE A N 1
ATOM 1628 C CA . PHE A 1 203 ? -26.797 6.293 -2.258 1 92.38 203 PHE A CA 1
ATOM 1629 C C . PHE A 1 203 ? -26.281 7.25 -3.322 1 92.38 203 PHE A C 1
ATOM 1631 O O . PHE A 1 203 ? -26.812 8.336 -3.508 1 92.38 203 PHE A O 1
ATOM 1638 N N . PRO A 1 204 ? -25.266 6.883 -4.148 1 94 204 PRO A N 1
ATOM 1639 C CA . PRO A 1 204 ? -24.688 7.844 -5.094 1 94 204 PRO A CA 1
ATOM 1640 C C . PRO A 1 204 ? -25.719 8.352 -6.105 1 94 204 PRO A C 1
ATOM 1642 O O . PRO A 1 204 ? -25.719 9.539 -6.438 1 94 204 PRO A O 1
ATOM 1645 N N . ALA A 1 205 ? -26.594 7.48 -6.488 1 94.25 205 ALA A N 1
ATOM 1646 C CA . ALA A 1 205 ? -27.578 7.844 -7.496 1 94.25 205 ALA A CA 1
ATOM 1647 C C . ALA A 1 205 ? -28.578 8.859 -6.945 1 94.25 205 ALA A C 1
ATOM 1649 O O . ALA A 1 205 ? -29.203 9.594 -7.707 1 94.25 205 ALA A O 1
ATOM 1650 N N . THR A 1 206 ? -28.797 8.852 -5.66 1 94.38 206 THR A N 1
ATOM 1651 C CA . THR A 1 206 ? -29.703 9.805 -5.039 1 94.38 206 THR A CA 1
ATOM 1652 C C . THR A 1 206 ? -29.078 11.195 -4.988 1 94.38 206 THR A C 1
ATOM 1654 O O . THR A 1 206 ? -29.797 12.195 -4.844 1 94.38 206 THR A O 1
ATOM 1657 N N . VAL A 1 207 ? -27.812 11.359 -5.109 1 95.56 207 VAL A N 1
ATOM 1658 C CA . VAL A 1 207 ? -27.109 12.633 -4.992 1 95.56 207 VAL A CA 1
ATOM 1659 C C . VAL A 1 207 ? -26.953 13.266 -6.371 1 95.56 207 VAL A C 1
ATOM 1661 O O . VAL A 1 207 ? -27.297 14.438 -6.566 1 95.56 207 VAL A O 1
ATOM 1664 N N . MET A 1 208 ? -26.422 12.516 -7.336 1 96 208 MET A N 1
ATOM 1665 C CA . MET A 1 208 ? -26.312 12.984 -8.711 1 96 208 MET A CA 1
ATOM 1666 C C . MET A 1 208 ? -26.125 11.82 -9.672 1 96 208 MET A C 1
ATOM 1668 O O . MET A 1 208 ? -25.781 10.711 -9.258 1 96 208 MET A O 1
ATOM 1672 N N . SER A 1 209 ? -26.344 12.055 -10.93 1 96.12 209 SER A N 1
ATOM 1673 C CA . SER A 1 209 ? -26.188 11.008 -11.938 1 96.12 209 SER A CA 1
ATOM 1674 C C . SER A 1 209 ? -24.719 10.68 -12.18 1 96.12 209 SER A C 1
ATOM 1676 O O . SER A 1 209 ? -23.844 11.508 -11.93 1 96.12 209 SER A O 1
ATOM 1678 N N . ARG A 1 210 ? -24.438 9.461 -12.648 1 95.06 210 ARG A N 1
ATOM 1679 C CA . ARG A 1 210 ? -23.078 9.023 -12.945 1 95.06 210 ARG A CA 1
ATOM 1680 C C . ARG A 1 210 ? -22.422 9.938 -13.977 1 95.06 210 ARG A C 1
ATOM 1682 O O . ARG A 1 210 ? -21.281 10.367 -13.805 1 95.06 210 ARG A O 1
ATOM 1689 N N . ASN A 1 211 ? -23.125 10.234 -14.977 1 94.19 211 ASN A N 1
ATOM 1690 C CA . ASN A 1 211 ? -22.609 11.078 -16.047 1 94.19 211 ASN A CA 1
ATOM 1691 C C . ASN A 1 211 ? -22.203 12.461 -15.531 1 94.19 211 ASN A C 1
ATOM 1693 O O . ASN A 1 211 ? -21.141 12.977 -15.891 1 94.19 211 ASN A O 1
ATOM 1697 N N . ARG A 1 212 ? -23.078 13.031 -14.742 1 95.69 212 ARG A N 1
ATOM 1698 C CA . ARG A 1 212 ? -22.766 14.344 -14.188 1 95.69 212 ARG A CA 1
ATOM 1699 C C . ARG A 1 212 ? -21.531 14.289 -13.297 1 95.69 212 ARG A C 1
ATOM 1701 O O . ARG A 1 212 ? -20.672 15.172 -13.359 1 95.69 212 ARG A O 1
ATOM 1708 N N . PHE A 1 213 ? -21.438 13.266 -12.516 1 95.69 213 PHE A N 1
ATOM 1709 C CA . PHE A 1 213 ? -20.281 13.094 -11.641 1 95.69 213 PHE A CA 1
ATOM 1710 C C . PHE A 1 213 ? -19 13.016 -12.461 1 95.69 213 PHE A C 1
ATOM 1712 O O . PHE A 1 213 ? -18.016 13.688 -12.141 1 95.69 213 PHE A O 1
ATOM 1719 N N . GLU A 1 214 ? -19.031 12.211 -13.469 1 93.44 214 GLU A N 1
ATOM 1720 C CA . GLU A 1 214 ? -17.844 12.016 -14.312 1 93.44 214 GLU A CA 1
ATOM 1721 C C . GLU A 1 214 ? -17.469 13.305 -15.031 1 93.44 214 GLU A C 1
ATOM 1723 O O . GLU A 1 214 ? -16.281 13.578 -15.234 1 93.44 214 GLU A O 1
ATOM 1728 N N . LEU A 1 215 ? -18.438 14.062 -15.398 1 93.88 215 LEU A N 1
ATOM 1729 C CA . LEU A 1 215 ? -18.156 15.352 -16.031 1 93.88 215 LEU A CA 1
ATOM 1730 C C . LEU A 1 215 ? -17.484 16.297 -15.047 1 93.88 215 LEU A C 1
ATOM 1732 O O . LEU A 1 215 ? -16.516 16.984 -15.398 1 93.88 215 LEU A O 1
ATOM 1736 N N . LEU A 1 216 ? -18.016 16.328 -13.828 1 95.56 216 LEU A N 1
ATOM 1737 C CA . LEU A 1 216 ? -17.406 17.188 -12.805 1 95.56 216 LEU A CA 1
ATOM 1738 C C . LEU A 1 216 ? -15.969 16.75 -12.516 1 95.56 216 LEU A C 1
ATOM 1740 O O . LEU A 1 216 ? -15.094 17.594 -12.328 1 95.56 216 LEU A O 1
ATOM 1744 N N . LEU A 1 217 ? -15.766 15.477 -12.492 1 93.94 217 LEU A N 1
ATOM 1745 C CA . LEU A 1 217 ? -14.422 14.938 -12.273 1 93.94 217 LEU A CA 1
ATOM 1746 C C . LEU A 1 217 ? -13.492 15.328 -13.414 1 93.94 217 LEU A C 1
ATOM 1748 O O . LEU A 1 217 ? -12.336 15.68 -13.18 1 93.94 217 LEU A O 1
ATOM 1752 N N . GLN A 1 218 ? -13.945 15.359 -14.57 1 91.38 218 GLN A N 1
ATOM 1753 C CA . GLN A 1 218 ? -13.164 15.656 -15.766 1 91.38 218 GLN A CA 1
ATOM 1754 C C . GLN A 1 218 ? -12.758 17.125 -15.812 1 91.38 218 GLN A C 1
ATOM 1756 O O . GLN A 1 218 ? -11.648 17.453 -16.25 1 91.38 218 GLN A O 1
ATOM 1761 N N . TYR A 1 219 ? -13.633 17.953 -15.344 1 93.69 219 TYR A N 1
ATOM 1762 C CA . TYR A 1 219 ? -13.383 19.375 -15.547 1 93.69 219 TYR A CA 1
ATOM 1763 C C . TYR A 1 219 ? -13 20.062 -14.242 1 93.69 219 TYR A C 1
ATOM 1765 O O . TYR A 1 219 ? -12.812 21.281 -14.203 1 93.69 219 TYR A O 1
ATOM 1773 N N . LEU A 1 220 ? -12.891 19.297 -13.172 1 95.62 220 LEU A N 1
ATOM 1774 C CA . LEU A 1 220 ? -12.5 19.859 -11.891 1 95.62 220 LEU A CA 1
ATOM 1775 C C . LEU A 1 220 ? -11.211 20.672 -12.023 1 95.62 220 LEU A C 1
ATOM 1777 O O . LEU A 1 220 ? -10.211 20.172 -12.547 1 95.62 220 LEU A O 1
ATOM 1781 N N . HIS A 1 221 ? -11.258 21.906 -11.594 1 96.5 221 HIS A N 1
ATOM 1782 C CA . HIS A 1 221 ? -10.117 22.797 -11.773 1 96.5 221 HIS A CA 1
ATOM 1783 C C . HIS A 1 221 ? -10.062 23.844 -10.664 1 96.5 221 HIS A C 1
ATOM 1785 O O . HIS A 1 221 ? -11.062 24.062 -9.977 1 96.5 221 HIS A O 1
ATOM 1791 N N . PHE A 1 222 ? -8.906 24.516 -10.578 1 96.94 222 PHE A N 1
ATOM 1792 C CA . PHE A 1 222 ? -8.727 25.344 -9.391 1 96.94 222 PHE A CA 1
ATOM 1793 C C . PHE A 1 222 ? -8.055 26.672 -9.75 1 96.94 222 PHE A C 1
ATOM 1795 O O . PHE A 1 222 ? -7.773 27.484 -8.867 1 96.94 222 PHE A O 1
ATOM 1802 N N . SER A 1 223 ? -7.703 26.828 -10.992 1 94.25 223 SER A N 1
ATOM 1803 C CA . SER A 1 223 ? -7.074 28.062 -11.461 1 94.25 223 SER A CA 1
ATOM 1804 C C . SER A 1 223 ? -7.441 28.359 -12.906 1 94.25 223 SER A C 1
ATOM 1806 O O . SER A 1 223 ? -7.984 27.5 -13.602 1 94.25 223 SER A O 1
ATOM 1808 N N . ASP A 1 224 ? -7.207 29.578 -13.219 1 91.12 224 ASP A N 1
ATOM 1809 C CA . ASP A 1 224 ? -7.398 29.969 -14.617 1 91.12 224 ASP A CA 1
ATOM 1810 C C . ASP A 1 224 ? -6.16 29.656 -15.445 1 91.12 224 ASP A C 1
ATOM 1812 O O . ASP A 1 224 ? -5.113 30.281 -15.289 1 91.12 224 ASP A O 1
ATOM 1816 N N . ASN A 1 225 ? -6.312 28.797 -16.344 1 84.38 225 ASN A N 1
ATOM 1817 C CA . ASN A 1 225 ? -5.195 28.344 -17.156 1 84.38 225 ASN A CA 1
ATOM 1818 C C . ASN A 1 225 ? -4.641 29.469 -18.031 1 84.38 225 ASN A C 1
ATOM 1820 O O . ASN A 1 225 ? -3.479 29.438 -18.438 1 84.38 225 ASN A O 1
ATOM 1824 N N . LEU A 1 226 ? -5.434 30.391 -18.297 1 82.31 226 LEU A N 1
ATOM 1825 C CA . LEU A 1 226 ? -5.008 31.469 -19.188 1 82.31 226 LEU A CA 1
ATOM 1826 C C . LEU A 1 226 ? -4.238 32.531 -18.406 1 82.31 226 LEU A C 1
ATOM 1828 O O . LEU A 1 226 ? -3.408 33.25 -18.984 1 82.31 226 LEU A O 1
ATOM 1832 N N . SER A 1 227 ? -4.43 32.625 -17.203 1 83.62 227 SER A N 1
ATOM 1833 C CA . SER A 1 227 ? -3.812 33.656 -16.406 1 83.62 227 SER A CA 1
ATOM 1834 C C . SER A 1 227 ? -2.666 33.125 -15.555 1 83.62 227 SER A C 1
ATOM 1836 O O . SER A 1 227 ? -1.951 33.906 -14.906 1 83.62 227 SER A O 1
ATOM 1838 N N . VAL A 1 228 ? -2.416 31.906 -15.648 1 79.44 228 VAL A N 1
ATOM 1839 C CA . VAL A 1 228 ? -1.456 31.281 -14.75 1 79.44 228 VAL A CA 1
ATOM 1840 C C . VAL A 1 228 ? -0.033 31.578 -15.219 1 79.44 228 VAL A C 1
ATOM 1842 O O . VAL A 1 228 ? 0.219 31.703 -16.422 1 79.44 228 VAL A O 1
ATOM 1845 N N . ASP A 1 229 ? 0.771 31.859 -14.227 1 78.56 229 ASP A N 1
ATOM 1846 C CA . ASP A 1 229 ? 2.197 32.031 -14.492 1 78.56 229 ASP A CA 1
ATOM 1847 C C . ASP A 1 229 ? 2.822 30.719 -14.992 1 78.56 229 ASP A C 1
ATOM 1849 O O . ASP A 1 229 ? 2.898 29.734 -14.25 1 78.56 229 ASP A O 1
ATOM 1853 N N . ARG A 1 230 ? 3.256 30.719 -16.125 1 75 230 ARG A N 1
ATOM 1854 C CA . ARG A 1 230 ? 3.824 29.531 -16.766 1 75 230 ARG A CA 1
ATOM 1855 C C . ARG A 1 230 ? 5.105 29.094 -16.062 1 75 230 ARG A C 1
ATOM 1857 O O . ARG A 1 230 ? 5.516 27.938 -16.172 1 75 230 ARG A O 1
ATOM 1864 N N . ASN A 1 231 ? 5.594 30.031 -15.273 1 77.25 231 ASN A N 1
ATOM 1865 C CA . ASN A 1 231 ? 6.84 29.719 -14.586 1 77.25 231 ASN A CA 1
ATOM 1866 C C . ASN A 1 231 ? 6.578 29.031 -13.242 1 77.25 231 ASN A C 1
ATOM 1868 O O . ASN A 1 231 ? 7.5 28.516 -12.617 1 77.25 231 ASN A O 1
ATOM 1872 N N . ASP A 1 232 ? 5.371 29.062 -12.883 1 83.12 232 ASP A N 1
ATOM 1873 C CA . ASP A 1 232 ? 4.984 28.406 -11.641 1 83.12 232 ASP A CA 1
ATOM 1874 C C . ASP A 1 232 ? 4.48 26.984 -11.914 1 83.12 232 ASP A C 1
ATOM 1876 O O . ASP A 1 232 ? 3.367 26.797 -12.414 1 83.12 232 ASP A O 1
ATOM 1880 N N . ARG A 1 233 ? 5.215 26.016 -11.492 1 82.94 233 ARG A N 1
ATOM 1881 C CA . ARG A 1 233 ? 4.922 24.625 -11.789 1 82.94 233 ARG A CA 1
ATOM 1882 C C . ARG A 1 233 ? 3.66 24.156 -11.07 1 82.94 233 ARG A C 1
ATOM 1884 O O . ARG A 1 233 ? 3.043 23.172 -11.461 1 82.94 233 ARG A O 1
ATOM 1891 N N . ILE A 1 234 ? 3.352 24.906 -9.984 1 88.44 234 ILE A N 1
ATOM 1892 C CA . ILE A 1 234 ? 2.184 24.453 -9.234 1 88.44 234 ILE A CA 1
ATOM 1893 C C . ILE A 1 234 ? 1.054 25.469 -9.375 1 88.44 234 ILE A C 1
ATOM 1895 O O . ILE A 1 234 ? 0.177 25.562 -8.516 1 88.44 234 ILE A O 1
ATOM 1899 N N . ALA A 1 235 ? 1.045 26.219 -10.391 1 89 235 ALA A N 1
ATOM 1900 C CA . ALA A 1 235 ? 0.093 27.297 -10.617 1 89 235 ALA A CA 1
ATOM 1901 C C . ALA A 1 235 ? -1.34 26.781 -10.641 1 89 235 ALA A C 1
ATOM 1903 O O . ALA A 1 235 ? -2.268 27.469 -10.219 1 89 235 ALA A O 1
ATOM 1904 N N . LYS A 1 236 ? -1.544 25.625 -11.109 1 90.31 236 LYS A N 1
ATOM 1905 C CA . LYS A 1 236 ? -2.877 25.062 -11.297 1 90.31 236 LYS A CA 1
ATOM 1906 C C . LYS A 1 236 ? -3.562 24.828 -9.953 1 90.31 236 LYS A C 1
ATOM 1908 O O . LYS A 1 236 ? -4.793 24.766 -9.883 1 90.31 236 LYS A O 1
ATOM 1913 N N . ILE A 1 237 ? -2.76 24.719 -8.844 1 93.69 237 ILE A N 1
ATOM 1914 C CA . ILE A 1 237 ? -3.365 24.359 -7.566 1 93.69 237 ILE A CA 1
ATOM 1915 C C . ILE A 1 237 ? -2.98 25.375 -6.504 1 93.69 237 ILE A C 1
ATOM 1917 O O . ILE A 1 237 ? -3.467 25.328 -5.371 1 93.69 237 ILE A O 1
ATOM 1921 N N . ARG A 1 238 ? -2.166 26.359 -6.766 1 93.31 238 ARG A N 1
ATOM 1922 C CA . ARG A 1 238 ? -1.644 27.359 -5.824 1 93.31 238 ARG A CA 1
ATOM 1923 C C . ARG A 1 238 ? -2.777 28.094 -5.121 1 93.31 238 ARG A C 1
ATOM 1925 O O . ARG A 1 238 ? -2.76 28.25 -3.898 1 93.31 238 ARG A O 1
ATOM 1932 N N . PRO A 1 239 ? -3.773 28.5 -5.902 1 95.38 239 PRO A N 1
ATOM 1933 C CA . PRO A 1 239 ? -4.852 29.234 -5.227 1 95.38 239 PRO A CA 1
ATOM 1934 C C . PRO A 1 239 ? -5.535 28.406 -4.145 1 95.38 239 PRO A C 1
ATOM 1936 O O . PRO A 1 239 ? -5.891 28.922 -3.088 1 95.38 239 PRO A O 1
ATOM 1939 N N . LEU A 1 240 ? -5.703 27.172 -4.414 1 97.31 240 LEU A N 1
ATOM 1940 C CA . LEU A 1 240 ? -6.336 26.297 -3.43 1 97.31 240 LEU A CA 1
ATOM 1941 C C . LEU A 1 240 ? -5.438 26.125 -2.209 1 97.31 240 LEU A C 1
ATOM 1943 O O . LEU A 1 240 ? -5.906 26.203 -1.072 1 97.31 240 LEU A O 1
ATOM 1947 N N . ILE A 1 241 ? -4.16 25.891 -2.42 1 96.69 241 ILE A N 1
ATOM 1948 C CA . ILE A 1 241 ? -3.201 25.719 -1.334 1 96.69 241 ILE A CA 1
ATOM 1949 C C . ILE A 1 241 ? -3.186 26.953 -0.454 1 96.69 241 ILE A C 1
ATOM 1951 O O . ILE A 1 241 ? -3.24 26.859 0.774 1 96.69 241 ILE A O 1
ATOM 1955 N N . ASP A 1 242 ? -3.15 28.062 -1.096 1 96.44 242 ASP A N 1
ATOM 1956 C CA . ASP A 1 242 ? -3.111 29.328 -0.366 1 96.44 242 ASP A CA 1
ATOM 1957 C C . ASP A 1 242 ? -4.379 29.531 0.464 1 96.44 242 ASP A C 1
ATOM 1959 O O . ASP A 1 242 ? -4.312 29.938 1.621 1 96.44 242 ASP A O 1
ATOM 1963 N N . ALA A 1 243 ? -5.484 29.25 -0.134 1 97.88 243 ALA A N 1
ATOM 1964 C CA . ALA A 1 243 ? -6.758 29.406 0.564 1 97.88 243 ALA A CA 1
ATOM 1965 C C . ALA A 1 243 ? -6.832 28.484 1.779 1 97.88 243 ALA A C 1
ATOM 1967 O O . ALA A 1 243 ? -7.262 28.906 2.857 1 97.88 243 ALA A O 1
ATOM 1968 N N . LEU A 1 244 ? -6.43 27.25 1.612 1 98.25 244 LEU A N 1
ATOM 1969 C CA . LEU A 1 244 ? -6.473 26.281 2.705 1 98.25 244 LEU A CA 1
ATOM 1970 C C . LEU A 1 244 ? -5.488 26.656 3.807 1 98.25 244 LEU A C 1
ATOM 1972 O O . LEU A 1 244 ? -5.809 26.562 4.992 1 98.25 244 LEU A O 1
ATOM 1976 N N . ASN A 1 245 ? -4.273 27.094 3.424 1 97.81 245 ASN A N 1
ATOM 1977 C CA . ASN A 1 245 ? -3.305 27.547 4.41 1 97.81 245 ASN A CA 1
ATOM 1978 C C . ASN A 1 245 ? -3.863 28.688 5.262 1 97.81 245 ASN A C 1
ATOM 1980 O O . ASN A 1 245 ? -3.635 28.734 6.469 1 97.81 245 ASN A O 1
ATOM 1984 N N . ALA A 1 246 ? -4.559 29.531 4.633 1 97.5 246 ALA A N 1
ATOM 1985 C CA . ALA A 1 246 ? -5.156 30.656 5.352 1 97.5 246 ALA A CA 1
ATOM 1986 C C . ALA A 1 246 ? -6.156 30.172 6.395 1 97.5 246 ALA A C 1
ATOM 1988 O O . ALA A 1 246 ? -6.137 30.625 7.539 1 97.5 246 ALA A O 1
ATOM 1989 N N . THR A 1 247 ? -6.988 29.234 6.066 1 97.56 247 THR A N 1
ATOM 1990 C CA . THR A 1 247 ? -8 28.734 7 1 97.56 247 THR A CA 1
ATOM 1991 C C . THR A 1 247 ? -7.363 27.859 8.078 1 97.56 247 THR A C 1
ATOM 1993 O O . THR A 1 247 ? -7.797 27.875 9.227 1 97.56 247 THR A O 1
ATOM 1996 N N . PHE A 1 248 ? -6.367 27.062 7.727 1 97.75 248 PHE A N 1
ATOM 1997 C CA . PHE A 1 248 ? -5.684 26.203 8.68 1 97.75 248 PHE A CA 1
ATOM 1998 C C . PHE A 1 248 ? -5.066 27.016 9.805 1 97.75 248 PHE A C 1
ATOM 2000 O O . PHE A 1 248 ? -5.016 26.562 10.953 1 97.75 248 PHE A O 1
ATOM 2007 N N . GLN A 1 249 ? -4.672 28.25 9.484 1 95.81 249 GLN A N 1
ATOM 2008 C CA . GLN A 1 249 ? -3.979 29.094 10.453 1 95.81 249 GLN A CA 1
ATOM 2009 C C . GLN A 1 249 ? -4.965 29.969 11.219 1 95.81 249 GLN A C 1
ATOM 2011 O O . GLN A 1 249 ? -4.707 30.344 12.359 1 95.81 249 GLN A O 1
ATOM 2016 N N . LYS A 1 250 ? -6.035 30.203 10.648 1 95.38 250 LYS A N 1
ATOM 2017 C CA . LYS A 1 250 ? -6.988 31.172 11.195 1 95.38 250 LYS A CA 1
ATOM 2018 C C . LYS A 1 250 ? -7.707 30.609 12.414 1 95.38 250 LYS A C 1
ATOM 2020 O O . LYS A 1 250 ? -7.918 31.328 13.398 1 95.38 250 LYS A O 1
ATOM 2025 N N . TYR A 1 251 ? -7.996 29.359 12.461 1 95.88 251 TYR A N 1
ATOM 2026 C CA . TYR A 1 251 ? -8.977 28.875 13.422 1 95.88 251 TYR A CA 1
ATOM 2027 C C . TYR A 1 251 ? -8.297 28.047 14.516 1 95.88 251 TYR A C 1
ATOM 2029 O O . TYR A 1 251 ? -8.914 27.75 15.539 1 95.88 251 TYR A O 1
ATOM 2037 N N . TYR A 1 252 ? -7.059 27.719 14.352 1 96.19 252 TYR A N 1
ATOM 2038 C CA . TYR A 1 252 ? -6.371 26.828 15.273 1 96.19 252 TYR A CA 1
ATOM 2039 C C . TYR A 1 252 ? -4.973 27.344 15.586 1 96.19 252 TYR A C 1
ATOM 2041 O O . TYR A 1 252 ? -4.234 27.75 14.688 1 96.19 252 TYR A O 1
ATOM 2049 N N . SER A 1 253 ? -4.66 27.406 16.859 1 95.12 253 SER A N 1
ATOM 2050 C CA . SER A 1 253 ? -3.311 27.719 17.312 1 95.12 253 SER A CA 1
ATOM 2051 C C . 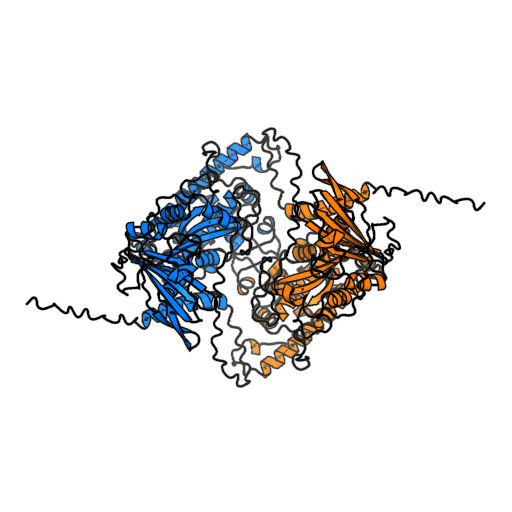SER A 1 253 ? -2.549 26.469 17.719 1 95.12 253 SER A C 1
ATOM 2053 O O . SER A 1 253 ? -2.988 25.719 18.594 1 95.12 253 SER A O 1
ATOM 2055 N N . PRO A 1 254 ? -1.439 26.219 17.047 1 95.81 254 PRO A N 1
ATOM 2056 C CA . PRO A 1 254 ? -0.69 25 17.359 1 95.81 254 PRO A CA 1
ATOM 2057 C C . PRO A 1 254 ? -0.181 24.969 18.797 1 95.81 254 PRO A C 1
ATOM 2059 O O . PRO A 1 254 ? -0.046 26.016 19.422 1 95.81 254 PRO A O 1
ATOM 2062 N N . LYS A 1 255 ? 0.099 23.797 19.281 1 95.19 255 LYS A N 1
ATOM 2063 C CA . LYS A 1 255 ? 0.705 23.594 20.594 1 95.19 255 LYS A CA 1
ATOM 2064 C C . LYS A 1 255 ? 2.182 23.984 20.578 1 95.19 255 LYS A C 1
ATOM 2066 O O . LYS A 1 255 ? 2.723 24.359 19.531 1 95.19 255 LYS A O 1
ATOM 2071 N N . GLU A 1 256 ? 2.764 23.938 21.734 1 95.06 256 GLU A N 1
ATOM 2072 C CA . GLU A 1 256 ? 4.156 24.359 21.859 1 95.06 256 GLU A CA 1
ATOM 2073 C C . GLU A 1 256 ? 5.059 23.547 20.922 1 95.06 256 GLU A C 1
ATOM 2075 O O . GLU A 1 256 ? 5.926 24.125 20.266 1 95.06 256 GLU A O 1
ATOM 2080 N N . ASP A 1 257 ? 4.754 22.281 20.922 1 95.5 257 ASP A N 1
ATOM 2081 C CA . ASP A 1 257 ? 5.59 21.391 20.109 1 95.5 257 ASP A CA 1
ATOM 2082 C C . ASP A 1 257 ? 5.039 21.266 18.688 1 95.5 257 ASP A C 1
ATOM 2084 O O . ASP A 1 257 ? 3.889 20.875 18.5 1 95.5 257 ASP A O 1
ATOM 2088 N N . VAL A 1 258 ? 5.832 21.641 17.766 1 96.81 258 VAL A N 1
ATOM 2089 C CA . VAL A 1 258 ? 5.461 21.531 16.359 1 96.81 258 VAL A CA 1
ATOM 2090 C C . VAL A 1 258 ? 6.543 20.781 15.586 1 96.81 258 VAL A C 1
ATOM 2092 O O . VAL A 1 258 ? 7.656 20.594 16.078 1 96.81 258 VAL A O 1
ATOM 2095 N N . CYS A 1 259 ? 6.156 20.297 14.398 1 97.56 259 CYS A N 1
ATOM 2096 C CA . CYS A 1 259 ? 7.074 19.484 13.617 1 97.56 259 CYS A CA 1
ATOM 2097 C C . CYS A 1 259 ? 6.961 19.797 12.133 1 97.56 259 CYS A C 1
ATOM 2099 O O . CYS A 1 259 ? 5.855 20 11.617 1 97.56 259 CYS A O 1
ATOM 2101 N N . VAL A 1 260 ? 8.109 19.922 11.508 1 96.19 260 VAL A N 1
ATOM 2102 C CA . VAL A 1 260 ? 8.156 20.016 10.055 1 96.19 260 VAL A CA 1
ATOM 2103 C C . VAL A 1 260 ? 8.688 18.719 9.453 1 96.19 260 VAL A C 1
ATOM 2105 O O . VAL A 1 260 ? 9.727 18.203 9.891 1 96.19 260 VAL A O 1
ATOM 2108 N N . ASP A 1 261 ? 7.98 18.203 8.586 1 93.31 261 ASP A N 1
ATOM 2109 C CA . ASP A 1 261 ? 8.391 17 7.887 1 93.31 261 ASP A CA 1
ATOM 2110 C C . ASP A 1 261 ? 7.695 16.875 6.535 1 93.31 261 ASP A C 1
ATOM 2112 O O . ASP A 1 261 ? 6.883 17.734 6.172 1 93.31 261 ASP A O 1
ATOM 2116 N N . GLU A 1 262 ? 8.125 15.836 5.816 1 89.75 262 GLU A N 1
ATOM 2117 C CA . GLU A 1 262 ? 7.59 15.656 4.469 1 89.75 262 GLU A CA 1
ATOM 2118 C C . GLU A 1 262 ? 6.527 14.562 4.441 1 89.75 262 GLU A C 1
ATOM 2120 O O . GLU A 1 262 ? 6.621 13.578 5.176 1 89.75 262 GLU A O 1
ATOM 2125 N N . SER A 1 263 ? 5.492 14.82 3.707 1 88.19 263 SER A N 1
ATOM 2126 C CA . SER A 1 263 ? 4.473 13.836 3.352 1 88.19 263 SER A CA 1
ATOM 2127 C C . SER A 1 263 ? 4.508 13.516 1.859 1 88.19 263 SER A C 1
ATOM 2129 O O . SER A 1 263 ? 4.812 14.391 1.042 1 88.19 263 SER A O 1
ATOM 2131 N N . GLN A 1 264 ? 4.266 12.258 1.504 1 84.94 264 GLN A N 1
ATOM 2132 C CA . GLN A 1 264 ? 4.234 11.867 0.099 1 84.94 264 GLN A CA 1
ATOM 2133 C C . GLN A 1 264 ? 2.814 11.523 -0.345 1 84.94 264 GLN A C 1
ATOM 2135 O O . GLN A 1 264 ? 2.145 10.703 0.279 1 84.94 264 GLN A O 1
ATOM 2140 N N . VAL A 1 265 ? 2.338 12.211 -1.303 1 84.06 265 VAL A N 1
ATOM 2141 C CA . VAL A 1 265 ? 1.074 11.867 -1.95 1 84.06 265 VAL A CA 1
ATOM 2142 C C . VAL A 1 265 ? 1.334 10.953 -3.145 1 84.06 265 VAL A C 1
ATOM 2144 O O . VAL A 1 265 ? 2.012 11.344 -4.098 1 84.06 265 VAL A O 1
ATOM 2147 N N . PRO A 1 266 ? 0.825 9.766 -3.012 1 79.38 266 PRO A N 1
ATOM 2148 C CA . PRO A 1 266 ? 1.121 8.82 -4.09 1 79.38 266 PRO A CA 1
ATOM 2149 C C . PRO A 1 266 ? 0.659 9.32 -5.457 1 79.38 266 PRO A C 1
ATOM 2151 O O . PRO A 1 266 ? -0.476 9.781 -5.598 1 79.38 266 PRO A O 1
ATOM 2154 N N . PHE A 1 267 ? 1.526 9.305 -6.465 1 75 267 PHE A N 1
ATOM 2155 C CA . PHE A 1 267 ? 1.247 9.688 -7.844 1 75 267 PHE A CA 1
ATOM 2156 C C . PHE A 1 267 ? 2.236 9.031 -8.797 1 75 267 PHE A C 1
ATOM 2158 O O . PHE A 1 267 ? 3.449 9.211 -8.664 1 75 267 PHE A O 1
ATOM 2165 N N . ARG A 1 268 ? 1.756 8.305 -9.75 1 65.38 268 ARG A N 1
ATOM 2166 C CA . ARG A 1 268 ? 2.633 7.562 -10.648 1 65.38 268 ARG A CA 1
ATOM 2167 C C . ARG A 1 268 ? 2.686 8.219 -12.023 1 65.38 268 ARG A C 1
ATOM 2169 O O . ARG A 1 268 ? 3.43 7.77 -12.898 1 65.38 268 ARG A O 1
ATOM 2176 N N . GLY A 1 269 ? 1.966 9.336 -12.203 1 68.19 269 GLY A N 1
ATOM 2177 C CA . GLY A 1 269 ? 1.942 9.992 -13.5 1 68.19 269 GLY A CA 1
ATOM 2178 C C . GLY A 1 269 ? 3.195 10.797 -13.789 1 68.19 269 GLY A C 1
ATOM 2179 O O . GLY A 1 269 ? 4.117 10.828 -12.969 1 68.19 269 GLY A O 1
ATOM 2180 N N . ARG A 1 270 ? 3.357 11.25 -14.953 1 62.97 270 ARG A N 1
ATOM 2181 C CA . ARG A 1 270 ? 4.527 12 -15.398 1 62.97 270 ARG A CA 1
ATOM 2182 C C . ARG A 1 270 ? 4.434 13.461 -14.984 1 62.97 270 ARG A C 1
ATOM 2184 O O . ARG A 1 270 ? 3.582 14.203 -15.484 1 62.97 270 ARG A O 1
ATOM 2191 N N . ILE A 1 271 ? 5.137 13.812 -13.984 1 66.31 271 ILE A N 1
ATOM 2192 C CA . ILE A 1 271 ? 5.285 15.203 -13.586 1 66.31 271 ILE A CA 1
ATOM 2193 C C . ILE A 1 271 ? 6.75 15.5 -13.266 1 66.31 271 ILE A C 1
ATOM 2195 O O . ILE A 1 271 ? 7.48 14.625 -12.812 1 66.31 271 ILE A O 1
ATOM 2199 N N . ILE A 1 272 ? 7.141 16.578 -13.617 1 58.12 272 ILE A N 1
ATOM 2200 C CA . ILE A 1 272 ? 8.547 16.984 -13.555 1 58.12 272 ILE A CA 1
ATOM 2201 C C . ILE A 1 272 ? 9.031 16.906 -12.109 1 58.12 272 ILE A C 1
ATOM 2203 O O . ILE A 1 272 ? 10.188 16.562 -11.852 1 58.12 272 ILE A O 1
ATOM 2207 N N . PHE A 1 273 ? 8.156 17.109 -11.195 1 62.12 273 PHE A N 1
ATOM 2208 C CA . PHE A 1 273 ? 8.633 17.188 -9.82 1 62.12 273 PHE A CA 1
ATOM 2209 C C . PHE A 1 273 ? 8.242 15.945 -9.039 1 62.12 273 PHE A C 1
ATOM 2211 O O . PHE A 1 273 ? 8.117 15.984 -7.812 1 62.12 273 PHE A O 1
ATOM 2218 N N . ARG A 1 274 ? 8.039 14.945 -9.734 1 66.88 274 ARG A N 1
ATOM 2219 C CA . ARG A 1 274 ? 7.77 13.672 -9.078 1 66.88 274 ARG A CA 1
ATOM 2220 C C . ARG A 1 274 ? 8.969 13.211 -8.258 1 66.88 274 ARG A C 1
ATOM 2222 O O . ARG A 1 274 ? 10.117 13.352 -8.688 1 66.88 274 ARG A O 1
ATOM 2229 N N . GLN A 1 275 ? 8.625 12.734 -7.125 1 66.25 275 GLN A N 1
ATOM 2230 C CA . GLN A 1 275 ? 9.68 12.289 -6.219 1 66.25 275 GLN A CA 1
ATOM 2231 C C . GLN A 1 275 ? 9.672 10.773 -6.059 1 66.25 275 GLN A C 1
ATOM 2233 O O . GLN A 1 275 ? 8.609 10.148 -6.117 1 66.25 275 GLN A O 1
ATOM 2238 N N . TYR A 1 276 ? 10.828 10.172 -6.164 1 63.06 276 TYR A N 1
ATOM 2239 C CA . TYR A 1 276 ? 11.008 8.75 -5.898 1 63.06 276 TYR A CA 1
ATOM 2240 C C . TYR A 1 276 ? 11.609 8.531 -4.512 1 63.06 276 TYR A C 1
ATOM 2242 O O . TYR A 1 276 ? 12.664 9.086 -4.188 1 63.06 276 TYR A O 1
ATOM 2250 N N . ASN A 1 277 ? 10.844 7.844 -3.658 1 60.5 277 ASN A N 1
ATOM 2251 C CA . ASN A 1 277 ? 11.32 7.508 -2.322 1 60.5 277 ASN A CA 1
ATOM 2252 C C . ASN A 1 277 ? 11.242 6.008 -2.057 1 60.5 277 ASN A C 1
ATOM 2254 O O . ASN A 1 277 ? 10.156 5.477 -1.82 1 60.5 277 ASN A O 1
ATOM 2258 N N . LYS A 1 278 ? 12.422 5.305 -2.02 1 60.41 278 LYS A N 1
ATOM 2259 C CA . LYS A 1 278 ? 12.523 3.852 -1.912 1 60.41 278 LYS A CA 1
ATOM 2260 C C . LYS A 1 278 ? 11.953 3.355 -0.585 1 60.41 278 LYS A C 1
ATOM 2262 O O . LYS A 1 278 ? 11.453 2.236 -0.5 1 60.41 278 LYS A O 1
ATOM 2267 N N . SER A 1 279 ? 12.016 4.227 0.422 1 58.16 279 SER A N 1
ATOM 2268 C CA . SER A 1 279 ? 11.648 3.803 1.771 1 58.16 279 SER A CA 1
ATOM 2269 C C . SER A 1 279 ? 10.141 3.854 1.976 1 58.16 279 SER A C 1
ATOM 2271 O O . SER A 1 279 ? 9.617 3.244 2.91 1 58.16 279 SER A O 1
ATOM 2273 N N . LYS A 1 280 ? 9.523 4.574 1.07 1 55.19 280 LYS A N 1
ATOM 2274 C CA . LYS A 1 280 ? 8.086 4.758 1.257 1 55.19 280 LYS A CA 1
ATOM 2275 C C . LYS A 1 280 ? 7.297 3.65 0.562 1 55.19 280 LYS A C 1
ATOM 2277 O O . LYS A 1 280 ? 7.801 3.01 -0.363 1 55.19 280 LYS A O 1
ATOM 2282 N N . ARG A 1 281 ? 6.199 3.311 1.155 1 59.97 281 ARG A N 1
ATOM 2283 C CA . ARG A 1 281 ? 5.309 2.33 0.543 1 59.97 281 ARG A CA 1
ATOM 2284 C C . ARG A 1 281 ? 5.02 2.684 -0.912 1 59.97 281 ARG A C 1
ATOM 2286 O O . ARG A 1 281 ? 5.094 1.822 -1.791 1 59.97 281 ARG A O 1
ATOM 2293 N N . HIS A 1 282 ? 4.602 3.912 -1.097 1 62.69 282 HIS A N 1
ATOM 2294 C CA . HIS A 1 282 ? 4.441 4.441 -2.447 1 62.69 282 HIS A CA 1
ATOM 2295 C C . HIS A 1 282 ? 5.684 5.207 -2.887 1 62.69 282 HIS A C 1
ATOM 2297 O O . HIS A 1 282 ? 5.91 6.336 -2.447 1 62.69 282 HIS A O 1
ATOM 2303 N N . LYS A 1 283 ? 6.43 4.566 -3.766 1 63.72 283 LYS A N 1
ATOM 2304 C CA . LYS A 1 283 ? 7.773 5.051 -4.055 1 63.72 283 LYS A CA 1
ATOM 2305 C C . LYS A 1 283 ? 7.734 6.328 -4.883 1 63.72 283 LYS A C 1
ATOM 2307 O O . LYS A 1 283 ? 8.641 7.16 -4.797 1 63.72 283 LYS A O 1
ATOM 2312 N N . TYR A 1 284 ? 6.637 6.492 -5.637 1 70.75 284 TYR A N 1
ATOM 2313 C CA . TYR A 1 284 ? 6.531 7.684 -6.477 1 70.75 284 TYR A CA 1
ATOM 2314 C C . TYR A 1 284 ? 5.383 8.578 -6.016 1 70.75 284 TYR A C 1
ATOM 2316 O O . TYR A 1 284 ? 4.316 8.086 -5.645 1 70.75 284 TYR A O 1
ATOM 2324 N N . GLY A 1 285 ? 5.695 9.828 -5.898 1 80.06 285 GLY A N 1
ATOM 2325 C CA . GLY A 1 285 ? 4.605 10.719 -5.531 1 80.06 285 GLY A CA 1
ATOM 2326 C C . GLY A 1 285 ? 5.02 12.172 -5.473 1 80.06 285 GLY A C 1
ATOM 2327 O O . GLY A 1 285 ? 6.086 12.539 -5.969 1 80.06 285 GLY A O 1
ATOM 2328 N N . MET A 1 286 ? 4.066 12.977 -5.082 1 87.31 286 MET A N 1
ATOM 2329 C CA . MET A 1 286 ? 4.281 14.398 -4.828 1 87.31 286 MET A CA 1
ATOM 2330 C C . MET A 1 286 ? 4.66 14.641 -3.371 1 87.31 286 MET A C 1
ATOM 2332 O O . MET A 1 286 ? 4.098 14.016 -2.469 1 87.31 286 MET A O 1
ATOM 2336 N N . LYS A 1 287 ? 5.602 15.484 -3.238 1 86.81 287 LYS A N 1
ATOM 2337 C CA . LYS A 1 287 ? 6.117 15.75 -1.896 1 86.81 287 LYS A CA 1
ATOM 2338 C C . LYS A 1 287 ? 5.477 17 -1.299 1 86.81 287 LYS A C 1
ATOM 2340 O O . LYS A 1 287 ? 5.488 18.062 -1.918 1 86.81 287 LYS A O 1
ATOM 2345 N N . LEU A 1 288 ? 4.855 16.828 -0.137 1 91.38 288 LEU A N 1
ATOM 2346 C CA . LEU A 1 288 ? 4.289 17.938 0.627 1 91.38 288 LEU A CA 1
ATOM 2347 C C . LEU A 1 288 ? 5.098 18.188 1.896 1 91.38 288 LEU A C 1
ATOM 2349 O O . LEU A 1 288 ? 5.352 17.25 2.67 1 91.38 288 LEU A O 1
ATOM 2353 N N . PHE A 1 289 ? 5.551 19.438 2.064 1 92.75 289 PHE A N 1
ATOM 2354 C CA . PHE A 1 289 ? 6.137 19.844 3.334 1 92.75 289 PHE A CA 1
ATOM 2355 C C . PHE A 1 289 ? 5.066 20.391 4.27 1 92.75 289 PHE A C 1
ATOM 2357 O O . PHE A 1 289 ? 4.309 21.297 3.896 1 92.75 289 PHE A O 1
ATOM 2364 N N . LYS A 1 290 ? 5.035 19.812 5.449 1 96.19 290 LYS A N 1
ATOM 2365 C CA . LYS A 1 290 ? 3.965 20.203 6.363 1 96.19 290 LYS A CA 1
ATOM 2366 C C . LYS A 1 290 ? 4.527 20.656 7.707 1 96.19 290 LYS A C 1
ATOM 2368 O O . LYS A 1 290 ? 5.516 20.094 8.195 1 96.19 290 LYS A O 1
ATOM 2373 N N . LEU A 1 291 ? 3.984 21.688 8.219 1 97.75 291 LEU A N 1
ATOM 2374 C CA . LEU A 1 291 ? 4.094 22.047 9.633 1 97.75 291 LEU A CA 1
ATOM 2375 C C . LEU A 1 291 ? 2.904 21.516 10.422 1 97.75 291 LEU A C 1
ATOM 2377 O O . LEU A 1 291 ? 1.763 21.922 10.18 1 97.75 291 LEU A O 1
ATOM 2381 N N . CYS A 1 292 ? 3.164 20.594 11.328 1 97.44 292 CYS A N 1
ATOM 2382 C CA . C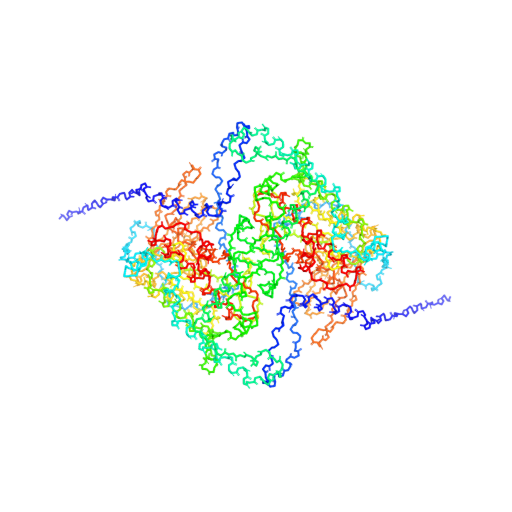YS A 1 292 ? 2.078 19.938 12.055 1 97.44 292 CYS A CA 1
ATOM 2383 C C . CYS A 1 292 ? 2.305 20.031 13.555 1 97.44 292 CYS A C 1
ATOM 2385 O O . CYS A 1 292 ? 3.426 20.266 14.008 1 97.44 292 CYS A O 1
ATOM 2387 N N . THR A 1 293 ? 1.304 19.922 14.281 1 96.44 293 THR A N 1
ATOM 2388 C CA . THR A 1 293 ? 1.333 19.781 15.734 1 96.44 293 THR A CA 1
ATOM 2389 C C . THR A 1 293 ? 0.531 18.547 16.172 1 96.44 293 THR A C 1
ATOM 2391 O O . THR A 1 293 ? -0.312 18.062 15.43 1 96.44 293 THR A O 1
ATOM 2394 N N . VAL A 1 294 ? 0.843 18 17.25 1 91.69 294 VAL A N 1
ATOM 2395 C CA . VAL A 1 294 ? 0.116 16.859 17.781 1 91.69 294 VAL A CA 1
ATOM 2396 C C . VAL A 1 294 ? -1.329 17.25 18.078 1 91.69 294 VAL A C 1
ATOM 2398 O O . VAL A 1 294 ? -1.588 18.359 18.578 1 91.69 294 VAL A O 1
ATOM 2401 N N . PRO A 1 295 ? -2.291 16.406 17.766 1 91.81 295 PRO A N 1
ATOM 2402 C CA . PRO A 1 295 ? -2.225 15.008 17.328 1 91.81 295 PRO A CA 1
ATOM 2403 C C . PRO A 1 295 ? -2.305 14.859 15.82 1 91.81 295 PRO A C 1
ATOM 2405 O O . PRO A 1 295 ? -2.945 13.93 15.32 1 91.81 295 PRO A O 1
ATOM 2408 N N . GLY A 1 296 ? -1.836 15.812 15.125 1 94.19 296 GLY A N 1
ATOM 2409 C CA . GLY A 1 296 ? -1.785 15.648 13.68 1 94.19 296 GLY A CA 1
ATOM 2410 C C . GLY A 1 296 ? -2.455 16.781 12.93 1 94.19 296 GLY A C 1
ATOM 2411 O O . GLY A 1 296 ? -2.891 16.609 11.789 1 94.19 296 GLY A O 1
ATOM 2412 N N . TYR A 1 297 ? -2.596 17.922 13.586 1 97.56 297 TYR A N 1
ATOM 2413 C CA . TYR A 1 297 ? -3.145 19.094 12.922 1 97.56 297 TYR A CA 1
ATOM 2414 C C . TYR A 1 297 ? -2.107 19.734 12.008 1 97.56 297 TYR A C 1
ATOM 2416 O O . TYR A 1 297 ? -0.998 20.062 12.438 1 97.56 297 TYR A O 1
ATOM 2424 N N . THR A 1 298 ? -2.457 19.891 10.758 1 98.25 298 THR A N 1
ATOM 2425 C CA . THR A 1 298 ? -1.593 20.578 9.805 1 98.25 298 THR A CA 1
ATOM 2426 C C . THR A 1 298 ? -1.823 22.078 9.859 1 98.25 298 THR A C 1
ATOM 2428 O O . THR A 1 298 ? -2.91 22.562 9.531 1 98.25 298 THR A O 1
ATOM 2431 N N . CYS A 1 299 ? -0.791 22.812 10.195 1 97.69 299 CYS A N 1
ATOM 2432 C CA . CYS A 1 299 ? -0.892 24.266 10.336 1 97.69 299 CYS A CA 1
ATOM 2433 C C . CYS A 1 299 ? -0.652 24.953 9 1 97.69 299 CYS A C 1
ATOM 2435 O O . CYS A 1 299 ? -1.324 25.938 8.672 1 97.69 299 CYS A O 1
ATOM 2437 N N . LYS A 1 300 ? 0.264 24.484 8.336 1 97.5 300 LYS A N 1
ATOM 2438 C CA . LYS A 1 300 ? 0.654 25.031 7.043 1 97.5 300 LYS A CA 1
ATOM 2439 C C . LYS A 1 300 ? 1.344 23.984 6.184 1 97.5 300 LYS A C 1
ATOM 2441 O O . LYS A 1 300 ? 1.97 23.047 6.711 1 97.5 300 LYS A O 1
ATOM 2446 N N . LEU A 1 301 ? 1.155 24.094 4.891 1 96.69 301 LEU A N 1
ATOM 2447 C CA . LEU A 1 301 ? 1.817 23.125 4.016 1 96.69 301 LEU A CA 1
ATOM 2448 C C . LEU A 1 301 ? 2.316 23.812 2.744 1 96.69 301 LEU A C 1
ATOM 2450 O O . LEU A 1 301 ? 1.826 24.875 2.369 1 96.69 301 LEU A O 1
ATOM 2454 N N . ASN A 1 302 ? 3.348 23.219 2.15 1 92.75 302 ASN A N 1
ATOM 2455 C CA . ASN A 1 302 ? 3.932 23.641 0.885 1 92.75 302 ASN A CA 1
ATOM 2456 C C . ASN A 1 302 ? 4.227 22.453 -0.028 1 92.75 302 ASN A C 1
ATOM 2458 O O . ASN A 1 302 ? 4.676 21.406 0.437 1 92.75 302 ASN A O 1
ATOM 2462 N N . LEU A 1 303 ? 3.902 22.656 -1.286 1 90.81 303 LEU A N 1
ATOM 2463 C CA . LEU A 1 303 ? 4.191 21.625 -2.27 1 90.81 303 LEU A CA 1
ATOM 2464 C C . LEU A 1 303 ? 5.582 21.812 -2.867 1 90.81 303 LEU A C 1
ATOM 2466 O O . LEU A 1 303 ? 5.945 22.922 -3.264 1 90.81 303 LEU A O 1
ATOM 2470 N N . TYR A 1 304 ? 6.336 20.719 -2.914 1 84.06 304 TYR A N 1
ATOM 2471 C CA . TYR A 1 304 ? 7.641 20.75 -3.572 1 84.06 304 TYR A CA 1
ATOM 2472 C C . TYR A 1 304 ? 7.484 20.859 -5.086 1 84.06 304 TYR A C 1
ATOM 2474 O O . TYR A 1 304 ? 6.754 20.078 -5.699 1 84.06 304 TYR A O 1
ATOM 2482 N N . SER A 1 305 ? 8.055 21.797 -5.68 1 79.31 305 SER A N 1
ATOM 2483 C CA . SER A 1 305 ? 7.914 22.016 -7.117 1 79.31 305 SER A CA 1
ATOM 2484 C C . SER A 1 305 ? 9.266 21.984 -7.816 1 79.31 305 SER A C 1
ATOM 2486 O O . SER A 1 305 ? 9.398 22.438 -8.953 1 79.31 305 SER A O 1
ATOM 2488 N N . GLY A 1 306 ? 10.195 21.469 -7.332 1 70.25 306 GLY A N 1
ATOM 2489 C CA . GLY A 1 306 ? 11.516 21.406 -7.938 1 70.25 306 GLY A CA 1
ATOM 2490 C C . GLY A 1 306 ? 12.453 22.484 -7.438 1 70.25 306 GLY A C 1
ATOM 2491 O O . GLY A 1 306 ? 12.008 23.5 -6.879 1 70.25 306 GLY A O 1
ATOM 2492 N N . LYS A 1 307 ? 13.781 22.359 -7.414 1 58.78 307 LYS A N 1
ATOM 2493 C CA . LYS A 1 307 ? 14.844 23.172 -6.816 1 58.78 307 LYS A CA 1
ATOM 2494 C C . LYS A 1 307 ? 14.781 24.609 -7.328 1 58.78 307 LYS A C 1
ATOM 2496 O O . LYS A 1 307 ? 15.016 25.547 -6.566 1 58.78 307 LYS A O 1
ATOM 2501 N N . ASN A 1 308 ? 14.695 24.797 -8.523 1 52.38 308 ASN A N 1
ATOM 2502 C CA . ASN A 1 308 ? 15.133 26.062 -9.102 1 52.38 308 ASN A CA 1
ATOM 2503 C C . ASN A 1 308 ? 14.008 27.094 -9.094 1 52.38 308 ASN A C 1
ATOM 2505 O O . ASN A 1 308 ? 14.234 28.25 -9.445 1 52.38 308 ASN A O 1
ATOM 2509 N N . ILE A 1 309 ? 12.898 26.703 -8.805 1 50.75 309 ILE A N 1
ATOM 2510 C CA . ILE A 1 309 ? 11.977 27.75 -9.234 1 50.75 309 ILE A CA 1
ATOM 2511 C C . ILE A 1 309 ? 11.492 28.547 -8.016 1 50.75 309 ILE A C 1
ATOM 2513 O O . ILE A 1 309 ? 11.391 29.766 -8.062 1 50.75 309 ILE A O 1
ATOM 2517 N N . ASP A 1 310 ? 11.227 27.922 -6.953 1 56.56 310 ASP A N 1
ATOM 2518 C CA . ASP A 1 310 ? 10.594 28.703 -5.891 1 56.56 310 ASP A CA 1
ATOM 2519 C C . ASP A 1 310 ? 11.594 29.062 -4.801 1 56.56 310 ASP A C 1
ATOM 2521 O O . ASP A 1 310 ? 12.32 28.203 -4.305 1 56.56 310 ASP A O 1
ATOM 2525 N N . ALA A 1 311 ? 12.008 30.375 -4.711 1 55.91 311 ALA A N 1
ATOM 2526 C CA . ALA A 1 311 ? 12.891 30.953 -3.699 1 55.91 311 ALA A CA 1
ATOM 2527 C C . ALA A 1 311 ? 12.742 30.219 -2.369 1 55.91 311 ALA A C 1
ATOM 2529 O O . ALA A 1 311 ? 13.727 30.031 -1.646 1 55.91 311 ALA A O 1
ATOM 2530 N N . ILE A 1 312 ? 11.547 29.812 -2.129 1 54.22 312 ILE A N 1
ATOM 2531 C CA . ILE A 1 312 ? 11.242 29.203 -0.839 1 54.22 312 ILE A CA 1
ATOM 2532 C C . ILE A 1 312 ? 11.852 27.812 -0.767 1 54.22 312 ILE A C 1
ATOM 2534 O O . ILE A 1 312 ? 12.414 27.422 0.262 1 54.22 312 ILE A O 1
ATOM 2538 N N . ASN A 1 313 ? 11.875 27.125 -1.945 1 57.53 313 ASN A N 1
ATOM 2539 C CA . ASN A 1 313 ? 12.25 25.719 -1.923 1 57.53 313 ASN A CA 1
ATOM 2540 C C . ASN A 1 313 ? 13.719 25.516 -2.293 1 57.53 313 ASN A C 1
ATOM 2542 O O . ASN A 1 313 ? 14.125 24.422 -2.658 1 57.53 313 ASN A O 1
ATOM 2546 N N . THR A 1 314 ?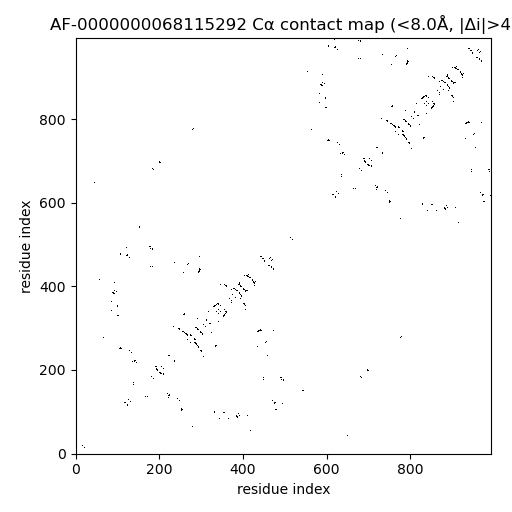 14.453 26.594 -2.051 1 63.56 314 THR A N 1
ATOM 2547 C CA . THR A 1 314 ? 15.844 26.562 -2.49 1 63.56 314 THR A CA 1
ATOM 2548 C C . THR A 1 314 ? 16.719 25.797 -1.491 1 63.56 314 THR A C 1
ATOM 2550 O O . THR A 1 314 ? 17.578 25 -1.883 1 63.56 314 THR A O 1
ATOM 2553 N N . THR A 1 315 ? 16.391 26.109 -0.251 1 79.94 315 THR A N 1
ATOM 2554 C CA . THR A 1 315 ? 17.141 25.406 0.792 1 79.94 315 THR A CA 1
ATOM 2555 C C . THR A 1 315 ? 16.203 24.891 1.88 1 79.94 315 THR A C 1
ATOM 2557 O O . THR A 1 315 ? 15.125 25.453 2.096 1 79.94 315 THR A O 1
ATOM 2560 N N . PRO A 1 316 ? 16.562 23.875 2.484 1 87.06 316 PRO A N 1
ATOM 2561 C CA . PRO A 1 316 ? 15.742 23.375 3.588 1 87.06 316 PRO A CA 1
ATOM 2562 C C . PRO A 1 316 ? 15.461 24.438 4.648 1 87.06 316 PRO A C 1
ATOM 2564 O O . PRO A 1 316 ? 14.359 24.5 5.195 1 87.06 316 PRO A O 1
ATOM 2567 N N . THR A 1 317 ? 16.469 25.281 4.918 1 91.5 317 THR A N 1
ATOM 2568 C CA . THR A 1 317 ? 16.328 26.328 5.91 1 91.5 317 THR A CA 1
ATOM 2569 C C . THR A 1 317 ? 15.234 27.312 5.488 1 91.5 317 THR A C 1
ATOM 2571 O O . THR A 1 317 ? 14.352 27.656 6.285 1 91.5 317 THR A O 1
ATOM 2574 N N . ASN A 1 318 ? 15.234 27.703 4.262 1 90.06 318 ASN A N 1
ATOM 2575 C CA . ASN A 1 318 ? 14.227 28.641 3.77 1 90.06 318 ASN A CA 1
ATOM 2576 C C . ASN A 1 318 ? 12.828 28.016 3.799 1 90.06 318 ASN A C 1
ATOM 2578 O O . ASN A 1 318 ? 11.852 28.703 4.098 1 90.06 318 ASN A O 1
ATOM 2582 N N . LEU A 1 319 ? 12.82 26.859 3.473 1 90.94 319 LEU A N 1
ATOM 2583 C CA . LEU A 1 319 ? 11.547 26.141 3.482 1 90.94 319 LEU A CA 1
ATOM 2584 C C . LEU A 1 319 ? 10.953 26.125 4.887 1 90.94 319 LEU A C 1
ATOM 2586 O O . LEU A 1 319 ? 9.773 26.438 5.066 1 90.94 319 LEU A O 1
ATOM 2590 N N . VAL A 1 320 ? 11.766 25.766 5.875 1 95.25 320 VAL A N 1
ATOM 2591 C CA . VAL A 1 320 ? 11.305 25.688 7.254 1 95.25 320 VAL A CA 1
ATOM 2592 C C . VAL A 1 320 ? 10.867 27.062 7.734 1 95.25 320 VAL A C 1
ATOM 2594 O O . VAL A 1 320 ? 9.82 27.203 8.367 1 95.25 320 VAL A O 1
ATOM 2597 N N . MET A 1 321 ? 11.664 28.031 7.406 1 95.06 321 MET A N 1
ATOM 2598 C CA . MET A 1 321 ? 11.344 29.406 7.824 1 95.06 321 MET A CA 1
ATOM 2599 C C . MET A 1 321 ? 10.023 29.859 7.219 1 95.06 321 MET A C 1
ATOM 2601 O O . MET A 1 321 ? 9.227 30.516 7.887 1 95.06 321 MET A O 1
ATOM 2605 N N . ALA A 1 322 ? 9.805 29.469 6 1 93 322 ALA A N 1
ATOM 2606 C CA . ALA A 1 322 ? 8.562 29.828 5.324 1 93 322 ALA A CA 1
ATOM 2607 C C . ALA A 1 322 ? 7.359 29.156 5.973 1 93 322 ALA A C 1
ATOM 2609 O O . ALA A 1 322 ? 6.305 29.766 6.137 1 93 322 ALA A O 1
ATOM 2610 N N . LEU A 1 323 ? 7.496 27.953 6.328 1 95.56 323 LEU A N 1
ATOM 2611 C CA . LEU A 1 323 ? 6.422 27.188 6.945 1 95.56 323 LEU A CA 1
ATOM 2612 C C . LEU A 1 323 ? 6.102 27.734 8.336 1 95.56 323 LEU A C 1
ATOM 2614 O O . LEU A 1 323 ? 4.949 27.672 8.773 1 95.56 323 LEU A O 1
ATOM 2618 N N . CYS A 1 324 ? 7.109 28.297 9.047 1 96.31 324 CYS A N 1
ATOM 2619 C CA . CYS A 1 324 ? 6.961 28.719 10.438 1 96.31 324 CYS A CA 1
ATOM 2620 C C . CYS A 1 324 ? 6.613 30.188 10.523 1 96.31 324 CYS A C 1
ATOM 2622 O O . CYS A 1 324 ? 6.539 30.75 11.617 1 96.31 324 CYS A O 1
ATOM 2624 N N . GLU A 1 325 ? 6.379 30.812 9.508 1 94.44 325 GLU A N 1
ATOM 2625 C CA . GLU A 1 325 ? 6.219 32.25 9.438 1 94.44 325 GLU A CA 1
ATOM 2626 C C . GLU A 1 325 ? 5.168 32.75 10.43 1 94.44 325 GLU A C 1
ATOM 2628 O O . GLU A 1 325 ? 5.34 33.781 11.07 1 94.44 325 GLU A O 1
ATOM 2633 N N . ASN A 1 326 ? 4.145 32.031 10.648 1 92.38 326 ASN A N 1
ATOM 2634 C CA . ASN A 1 326 ? 3.021 32.5 11.445 1 92.38 326 ASN A CA 1
ATOM 2635 C C . ASN A 1 326 ? 3.141 32.031 12.898 1 92.38 326 ASN A C 1
ATOM 2637 O O . ASN A 1 326 ? 2.268 32.344 13.719 1 92.38 326 ASN A O 1
ATOM 2641 N N . ILE A 1 327 ? 4.266 31.359 13.25 1 94.75 327 ILE A N 1
ATOM 2642 C CA . ILE A 1 327 ? 4.363 30.859 14.625 1 94.75 327 ILE A CA 1
ATOM 2643 C C . ILE A 1 327 ? 5.602 31.438 15.297 1 94.75 327 ILE A C 1
ATOM 2645 O O . ILE A 1 327 ? 5.945 31.062 16.422 1 94.75 327 ILE A O 1
ATOM 2649 N N . PHE A 1 328 ? 6.199 32.406 14.664 1 95.38 328 PHE A N 1
ATOM 2650 C CA . PHE A 1 328 ? 7.395 33.031 15.227 1 95.38 328 PHE A CA 1
ATOM 2651 C C . PHE A 1 328 ? 7.051 33.875 16.453 1 95.38 328 PHE A C 1
ATOM 2653 O O . PHE A 1 328 ? 5.914 34.312 16.594 1 95.38 328 PHE A O 1
ATOM 2660 N N . ASP A 1 329 ? 8.008 33.938 17.312 1 94.19 329 ASP A N 1
ATOM 2661 C CA . ASP A 1 329 ? 7.977 34.844 18.453 1 94.19 329 ASP A CA 1
ATOM 2662 C C . ASP A 1 329 ? 6.895 34.438 19.453 1 94.19 329 ASP A C 1
ATOM 2664 O O . ASP A 1 329 ? 6.246 35.281 20.062 1 94.19 329 ASP A O 1
ATOM 2668 N N . LYS A 1 330 ? 6.629 33.188 19.484 1 94 330 LYS A N 1
ATOM 2669 C CA . LYS A 1 330 ? 5.602 32.656 20.391 1 94 330 LYS A CA 1
ATOM 2670 C C . LYS A 1 330 ? 6.172 31.594 21.312 1 94 330 LYS A C 1
ATOM 2672 O O . LYS A 1 330 ? 5.441 31.016 22.125 1 94 330 LYS A O 1
ATOM 2677 N N . GLY A 1 331 ? 7.457 31.312 21.125 1 94.56 331 GLY A N 1
ATOM 2678 C CA . GLY A 1 331 ? 8.133 30.391 22.031 1 94.56 331 GLY A CA 1
ATOM 2679 C C . GLY A 1 331 ? 7.906 28.938 21.688 1 94.56 331 GLY A C 1
ATOM 2680 O O . GLY A 1 331 ? 7.949 28.062 22.547 1 94.56 331 GLY A O 1
ATOM 2681 N N . HIS A 1 332 ? 7.605 28.609 20.453 1 95.81 332 HIS A N 1
ATOM 2682 C CA . HIS A 1 332 ? 7.391 27.234 20 1 95.81 332 HIS A CA 1
ATOM 2683 C C . HIS A 1 332 ? 8.703 26.453 19.984 1 95.81 332 HIS A C 1
ATOM 2685 O O . HIS A 1 332 ? 9.781 27.047 19.953 1 95.81 332 HIS A O 1
ATOM 2691 N N . THR A 1 333 ? 8.586 25.172 20.094 1 95.88 333 THR A N 1
ATOM 2692 C CA . THR A 1 333 ? 9.695 24.25 19.859 1 95.88 333 THR A CA 1
ATOM 2693 C C . THR A 1 333 ? 9.477 23.438 18.578 1 95.88 333 THR A C 1
ATOM 2695 O O . THR A 1 333 ? 8.523 22.656 18.484 1 95.88 333 THR A O 1
ATOM 2698 N N . LEU A 1 334 ? 10.359 23.641 17.688 1 97.38 334 LEU A N 1
ATOM 2699 C CA . LEU A 1 334 ? 10.234 23 16.375 1 97.38 334 LEU A CA 1
ATOM 2700 C C . LEU A 1 334 ? 11.109 21.75 16.297 1 97.38 334 LEU A C 1
ATOM 2702 O O . LEU A 1 334 ? 12.305 21.812 16.609 1 97.38 334 LEU A O 1
ATOM 2706 N N . ALA A 1 335 ? 10.492 20.672 15.945 1 97.38 335 ALA A N 1
ATOM 2707 C CA . ALA A 1 335 ? 11.234 19.438 15.695 1 97.38 335 ALA A CA 1
ATOM 2708 C C . ALA A 1 335 ? 11.438 19.219 14.203 1 97.38 335 ALA A C 1
ATOM 2710 O O . ALA A 1 335 ? 10.508 19.391 13.406 1 97.38 335 ALA A O 1
ATOM 2711 N N . THR A 1 336 ? 12.664 18.891 13.789 1 96.19 336 THR A N 1
ATOM 2712 C CA . THR A 1 336 ? 12.992 18.609 12.391 1 96.19 336 THR A CA 1
ATOM 2713 C C . THR A 1 336 ? 13.867 17.359 12.281 1 96.19 336 THR A C 1
ATOM 2715 O O . THR A 1 336 ? 14.5 16.953 13.258 1 96.19 336 THR A O 1
ATOM 2718 N N . ASP A 1 337 ? 13.859 16.781 11.133 1 92.44 337 ASP A N 1
ATOM 2719 C CA . ASP A 1 337 ? 14.734 15.641 10.914 1 92.44 337 ASP A CA 1
ATOM 2720 C C . ASP A 1 337 ? 16.094 16.078 10.391 1 92.44 337 ASP A C 1
ATOM 2722 O O . ASP A 1 337 ? 16.391 17.281 10.344 1 92.44 337 ASP A O 1
ATOM 2726 N N . ASN A 1 338 ? 16.984 15.148 10.039 1 90.88 338 ASN A N 1
ATOM 2727 C CA . ASN A 1 338 ? 18.375 15.414 9.727 1 90.88 338 ASN A CA 1
ATOM 2728 C C . ASN A 1 338 ? 18.531 16.125 8.383 1 90.88 338 ASN A C 1
ATOM 2730 O O . ASN A 1 338 ? 19.578 16.703 8.102 1 90.88 338 ASN A O 1
ATOM 2734 N N . TRP A 1 339 ? 17.453 16.109 7.637 1 86.56 339 TRP A N 1
ATOM 2735 C CA . TRP A 1 339 ? 17.516 16.828 6.363 1 86.56 339 TRP A CA 1
ATOM 2736 C C . TRP A 1 339 ? 17.422 18.328 6.578 1 86.56 339 TRP A C 1
ATOM 2738 O O . TRP A 1 339 ? 18.109 19.109 5.902 1 86.56 339 TRP A O 1
ATOM 2748 N N . TYR A 1 340 ? 16.688 18.688 7.504 1 92.06 340 TYR A N 1
ATOM 2749 C CA . TYR A 1 340 ? 16.391 20.094 7.738 1 92.06 340 TYR A CA 1
ATOM 2750 C C . TYR A 1 340 ? 17.359 20.703 8.742 1 92.06 340 TYR A C 1
ATOM 2752 O O . TYR A 1 340 ? 17.75 21.875 8.617 1 92.06 340 TYR A O 1
ATOM 2760 N N . THR A 1 341 ? 17.75 19.938 9.688 1 94.81 341 THR A N 1
ATOM 2761 C CA . THR A 1 341 ? 18.438 20.453 10.867 1 94.81 341 THR A CA 1
ATOM 2762 C C . THR A 1 341 ? 19.844 20.922 10.516 1 94.81 341 THR A C 1
ATOM 2764 O O . THR A 1 341 ? 20.625 20.172 9.914 1 94.81 341 THR A O 1
ATOM 2767 N N . SER A 1 342 ? 20.125 22.125 10.82 1 93.75 342 SER A N 1
ATOM 2768 C CA . SER A 1 342 ? 21.438 22.734 10.617 1 93.75 342 SER A CA 1
ATOM 2769 C C . SER A 1 342 ? 21.688 23.859 11.625 1 93.75 342 SER A C 1
ATOM 2771 O O . SER A 1 342 ? 20.75 24.328 12.289 1 93.75 342 SER A O 1
ATOM 2773 N N . LEU A 1 343 ? 22.938 24.234 11.789 1 93.75 343 LEU A N 1
ATOM 2774 C CA . LEU A 1 343 ? 23.266 25.359 12.656 1 93.75 343 LEU A CA 1
ATOM 2775 C C . LEU A 1 343 ? 22.641 26.656 12.148 1 93.75 343 LEU A C 1
ATOM 2777 O O . LEU A 1 343 ? 22.141 27.453 12.945 1 93.75 343 LEU A O 1
ATOM 2781 N N . GLN A 1 344 ? 22.609 26.734 10.922 1 92.38 344 GLN A N 1
ATOM 2782 C CA . GLN A 1 344 ? 22 27.906 10.32 1 92.38 344 GLN A CA 1
ATOM 2783 C C . GLN A 1 344 ? 20.531 28.031 10.695 1 92.38 344 GLN A C 1
ATOM 2785 O O . GLN A 1 344 ? 20.062 29.094 11.078 1 92.38 344 GLN A O 1
ATOM 2790 N N . LEU A 1 345 ? 19.859 27 10.555 1 95.44 345 LEU A N 1
ATOM 2791 C CA . LEU A 1 345 ? 18.453 26.984 10.922 1 95.44 345 LEU A CA 1
ATOM 2792 C C . LEU A 1 345 ? 18.266 27.312 12.398 1 95.44 345 LEU A C 1
ATOM 2794 O O . LEU A 1 345 ? 17.375 28.062 12.773 1 95.44 345 LEU A O 1
ATOM 2798 N N . ALA A 1 346 ? 19.125 26.75 13.211 1 95.38 346 ALA A N 1
ATOM 2799 C CA . ALA A 1 346 ? 19.062 26.984 14.648 1 95.38 346 ALA A CA 1
ATOM 2800 C C . ALA A 1 346 ? 19.188 28.469 14.977 1 95.38 346 ALA A C 1
ATOM 2802 O O . ALA A 1 346 ? 18.391 29 15.75 1 95.38 346 ALA A O 1
ATOM 2803 N N . TYR A 1 347 ? 20.125 29.078 14.391 1 94.31 347 TYR A N 1
ATOM 2804 C CA . TYR A 1 347 ? 20.359 30.5 14.664 1 94.31 347 TYR A CA 1
ATOM 2805 C C . TYR A 1 347 ? 19.188 31.344 14.188 1 94.31 347 TYR A C 1
ATOM 2807 O O . TYR A 1 347 ? 18.734 32.25 14.906 1 94.31 347 TYR A O 1
ATOM 2815 N N . ARG A 1 348 ? 18.703 31.062 13.062 1 95.19 348 ARG A N 1
ATOM 2816 C CA . ARG A 1 348 ? 17.594 31.828 12.5 1 95.19 348 ARG A CA 1
ATOM 2817 C C . ARG A 1 348 ? 16.344 31.688 13.359 1 95.19 348 ARG A C 1
ATOM 2819 O O . ARG A 1 348 ? 15.617 32.656 13.57 1 95.19 348 ARG A O 1
ATOM 2826 N N . LEU A 1 349 ? 16.125 30.531 13.758 1 96.25 349 LEU A N 1
ATOM 2827 C CA . LEU A 1 349 ? 14.945 30.297 14.586 1 96.25 349 LEU A CA 1
ATOM 2828 C C . LEU A 1 349 ? 15.078 30.984 15.945 1 96.25 349 LEU A C 1
ATOM 2830 O O . LEU A 1 349 ? 14.102 31.516 16.469 1 96.25 349 LEU A O 1
ATOM 2834 N N . LEU A 1 350 ? 16.281 30.969 16.516 1 94.06 350 LEU A N 1
ATOM 2835 C CA . LEU A 1 350 ? 16.516 31.641 17.781 1 94.06 350 LEU A CA 1
ATOM 2836 C C . LEU A 1 350 ? 16.234 33.156 17.656 1 94.06 350 LEU A C 1
ATOM 2838 O O . LEU A 1 350 ? 15.688 33.75 18.562 1 94.06 350 LEU A O 1
ATOM 2842 N N . GLU A 1 351 ? 16.594 33.625 16.547 1 93.94 351 GLU A N 1
ATOM 2843 C CA . GLU A 1 351 ? 16.328 35.031 16.281 1 93.94 351 GLU A CA 1
ATOM 2844 C C . GLU A 1 351 ? 14.836 35.344 16.281 1 93.94 351 GLU A C 1
ATOM 2846 O O . GLU A 1 351 ? 14.414 36.438 16.562 1 93.94 351 GLU A O 1
ATOM 2851 N N . LYS A 1 352 ? 14.125 34.375 15.945 1 95.94 352 LYS A N 1
ATOM 2852 C CA . LYS A 1 352 ? 12.672 34.5 15.891 1 95.94 352 LYS A CA 1
ATOM 2853 C C . LYS A 1 352 ? 12.016 33.906 17.125 1 95.94 352 LYS A C 1
ATOM 2855 O O . LYS A 1 352 ? 10.852 33.5 17.094 1 95.94 352 LYS A O 1
ATOM 2860 N N . GLN A 1 353 ? 12.742 33.719 18.141 1 94.38 353 GLN A N 1
ATOM 2861 C CA . GLN A 1 353 ? 12.273 33.25 19.438 1 94.38 353 GLN A CA 1
ATOM 2862 C C . GLN A 1 353 ? 11.586 31.906 19.328 1 94.38 353 GLN A C 1
ATOM 2864 O O . GLN A 1 353 ? 10.492 31.703 19.859 1 94.38 353 GLN A O 1
ATOM 2869 N N . THR A 1 354 ? 12.125 31.031 18.594 1 95.56 354 THR A N 1
ATOM 2870 C CA . THR A 1 354 ? 11.648 29.672 18.391 1 95.56 354 THR A CA 1
ATOM 2871 C C . THR A 1 354 ? 12.781 28.672 18.625 1 95.56 354 THR A C 1
ATOM 2873 O O . THR A 1 354 ? 13.891 28.859 18.125 1 95.56 354 THR A O 1
ATOM 2876 N N . HIS A 1 355 ? 12.539 27.719 19.391 1 96 355 HIS A N 1
ATOM 2877 C CA . HIS A 1 355 ? 13.547 26.703 19.656 1 96 355 HIS A CA 1
ATOM 2878 C C . HIS A 1 355 ? 13.555 25.625 18.562 1 96 355 HIS A C 1
ATOM 2880 O O . HIS A 1 355 ? 12.539 25.406 17.906 1 96 355 HIS A O 1
ATOM 2886 N N . LEU A 1 356 ? 14.719 25 18.422 1 96.5 356 LEU A N 1
ATOM 2887 C CA . LEU A 1 356 ? 14.883 23.906 17.453 1 96.5 356 LEU A CA 1
ATOM 2888 C C . LEU A 1 356 ? 15.414 22.656 18.125 1 96.5 356 LEU A C 1
ATOM 2890 O O . LEU A 1 356 ? 16.344 22.719 18.922 1 96.5 356 LEU A O 1
ATOM 2894 N N . ILE A 1 357 ? 14.766 21.609 17.906 1 96.12 357 ILE A N 1
ATOM 2895 C CA . ILE A 1 357 ? 15.258 20.281 18.266 1 96.12 357 ILE A CA 1
ATOM 2896 C C . ILE A 1 357 ? 15.234 19.375 17.031 1 96.12 357 ILE A C 1
ATOM 2898 O O . ILE A 1 357 ? 14.211 19.281 16.344 1 96.12 357 ILE A O 1
ATOM 2902 N N . GLY A 1 358 ? 16.328 18.703 16.719 1 96.06 358 GLY A N 1
ATOM 2903 C CA . GLY A 1 358 ? 16.328 17.859 15.539 1 96.06 358 GLY A CA 1
ATOM 2904 C C . GLY A 1 358 ? 17.5 16.922 15.469 1 96.06 358 GLY A C 1
ATOM 2905 O O . GLY A 1 358 ? 18.484 17.094 16.188 1 96.06 358 GLY A O 1
ATOM 2906 N N . THR A 1 359 ? 17.406 15.906 14.719 1 93.81 359 THR A N 1
ATOM 2907 C CA . THR A 1 359 ? 18.547 15.023 14.43 1 93.81 359 THR A CA 1
ATOM 2908 C C . THR A 1 359 ? 19.484 15.672 13.414 1 93.81 359 THR A C 1
ATOM 2910 O O . THR A 1 359 ? 19.078 16.531 12.641 1 93.81 359 THR A O 1
ATOM 2913 N N . LEU A 1 360 ? 20.75 15.258 13.547 1 93.44 360 LEU A N 1
ATOM 2914 C CA . LEU A 1 360 ? 21.781 15.898 12.734 1 93.44 360 LEU A CA 1
ATOM 2915 C C . LEU A 1 360 ? 22.562 14.859 11.945 1 93.44 360 LEU A C 1
ATOM 2917 O O . LEU A 1 360 ? 22.875 13.781 12.461 1 93.44 360 LEU A O 1
ATOM 2921 N N . ARG A 1 361 ? 22.859 15.258 10.719 1 90.75 361 ARG A N 1
ATOM 2922 C CA . ARG A 1 361 ? 23.812 14.461 9.953 1 90.75 361 ARG A CA 1
ATOM 2923 C C . ARG A 1 361 ? 25.234 14.75 10.406 1 90.75 361 ARG A C 1
ATOM 2925 O O . ARG A 1 361 ? 25.578 15.891 10.703 1 90.75 361 ARG A O 1
ATOM 2932 N N . LYS A 1 362 ? 26.047 13.766 10.242 1 88.12 362 LYS A N 1
ATOM 2933 C CA . LYS A 1 362 ? 27.422 13.867 10.727 1 88.12 362 LYS A CA 1
ATOM 2934 C C . LYS A 1 362 ? 28.234 14.828 9.875 1 88.12 362 LYS A C 1
ATOM 2936 O O . LYS A 1 362 ? 29.172 15.453 10.359 1 88.12 362 LYS A O 1
ATOM 2941 N N . ASN A 1 363 ? 27.859 14.969 8.664 1 86.12 363 ASN A N 1
ATOM 2942 C CA . ASN A 1 363 ? 28.703 15.711 7.723 1 86.12 363 ASN A CA 1
ATOM 2943 C C . ASN A 1 363 ? 28.281 17.172 7.645 1 86.12 363 ASN A C 1
ATOM 2945 O O . ASN A 1 363 ? 28.766 17.906 6.777 1 86.12 363 ASN A O 1
ATOM 2949 N N . ARG A 1 364 ? 27.422 17.594 8.523 1 86.94 364 ARG A N 1
ATOM 2950 C CA . ARG A 1 364 ? 27.031 19 8.5 1 86.94 364 ARG A CA 1
ATOM 2951 C C . ARG A 1 364 ? 28.172 19.906 8.922 1 86.94 364 ARG A C 1
ATOM 2953 O O . ARG A 1 364 ? 29 19.531 9.766 1 86.94 364 ARG A O 1
ATOM 2960 N N . ARG A 1 365 ? 28.234 21.016 8.422 1 84.31 365 ARG A N 1
ATOM 2961 C CA . ARG A 1 365 ? 29.328 21.953 8.68 1 84.31 365 ARG A CA 1
ATOM 2962 C C . ARG A 1 365 ? 29.172 22.609 10.047 1 84.31 365 ARG A C 1
ATOM 2964 O O . ARG A 1 365 ? 28.062 22.891 10.477 1 84.31 365 ARG A O 1
ATOM 2971 N N . GLY A 1 366 ? 30.297 22.906 10.703 1 88.19 366 GLY A N 1
ATOM 2972 C CA . GLY A 1 366 ? 30.328 23.734 11.898 1 88.19 366 GLY A CA 1
ATOM 2973 C C . GLY A 1 366 ? 30.094 22.953 13.172 1 88.19 366 GLY A C 1
ATOM 2974 O O . GLY A 1 366 ? 30 23.531 14.258 1 88.19 366 GLY A O 1
ATOM 2975 N N . LEU A 1 367 ? 30 21.719 13.016 1 91.62 367 LEU A N 1
ATOM 2976 C CA . LEU A 1 367 ? 29.734 20.891 14.188 1 91.62 367 LEU A CA 1
ATOM 2977 C C . LEU A 1 367 ? 31.016 20.594 14.961 1 91.62 367 LEU A C 1
ATOM 2979 O O . LEU A 1 367 ? 32.094 20.531 14.367 1 91.62 367 LEU A O 1
ATOM 2983 N N . PRO A 1 368 ? 30.891 20.469 16.25 1 92.88 368 PRO A N 1
ATOM 2984 C CA . PRO A 1 368 ? 32.062 20.109 17.047 1 92.88 368 PRO A CA 1
ATOM 2985 C C . PRO A 1 368 ? 32.562 18.688 16.75 1 92.88 368 PRO A C 1
ATOM 2987 O O . PRO A 1 368 ? 31.875 17.719 17.078 1 92.88 368 PRO A O 1
ATOM 2990 N N . LYS A 1 369 ? 33.719 18.562 16.328 1 90.62 369 LYS A N 1
ATOM 2991 C CA . LYS A 1 369 ? 34.312 17.281 15.938 1 90.62 369 LYS A CA 1
ATOM 2992 C C . LYS A 1 369 ? 34.406 16.344 17.141 1 90.62 369 LYS A C 1
ATOM 2994 O O . LYS A 1 369 ? 34.281 15.125 16.984 1 90.62 369 LYS A O 1
ATOM 2999 N N . ALA A 1 370 ? 34.656 16.953 18.281 1 91.69 370 ALA A N 1
ATOM 3000 C CA . ALA A 1 370 ? 34.781 16.156 19.5 1 91.69 370 ALA A CA 1
ATOM 3001 C C . ALA A 1 370 ? 33.531 15.312 19.75 1 91.69 370 ALA A C 1
ATOM 3003 O O . ALA A 1 370 ? 33.625 14.195 20.266 1 91.69 370 ALA A O 1
ATOM 3004 N N . VAL A 1 371 ? 32.469 15.867 19.438 1 93.62 371 VAL A N 1
ATOM 3005 C CA . VAL A 1 371 ? 31.188 15.172 19.656 1 93.62 371 VAL A CA 1
ATOM 3006 C C . VAL A 1 371 ? 30.922 14.211 18.5 1 93.62 371 VAL A C 1
ATOM 3008 O O . VAL A 1 371 ? 30.609 13.039 18.719 1 93.62 371 VAL A O 1
ATOM 3011 N N . VAL A 1 372 ? 31.109 14.664 17.25 1 92.94 372 VAL A N 1
ATOM 3012 C CA . VAL A 1 372 ? 30.75 13.914 16.047 1 92.94 372 VAL A CA 1
ATOM 3013 C C . VAL A 1 372 ? 31.609 12.656 15.945 1 92.94 372 VAL A C 1
ATOM 3015 O O . VAL A 1 372 ? 31.109 11.578 15.602 1 92.94 372 VAL A O 1
ATOM 3018 N N . ASP A 1 373 ? 32.812 12.742 16.344 1 91.56 373 ASP A N 1
ATOM 3019 C CA . ASP A 1 373 ? 33.75 11.641 16.156 1 91.56 373 ASP A CA 1
ATOM 3020 C C . ASP A 1 373 ? 33.875 10.805 17.422 1 91.56 373 ASP A C 1
ATOM 3022 O O . ASP A 1 373 ? 34.656 9.836 17.469 1 91.56 373 ASP A O 1
ATOM 3026 N N . SER A 1 374 ? 33.188 11.133 18.422 1 91.62 374 SER A N 1
ATOM 3027 C CA . SER A 1 374 ? 33.312 10.414 19.672 1 91.62 374 SER A CA 1
ATOM 3028 C C . SER A 1 374 ? 32.812 8.977 19.547 1 91.62 374 SER A C 1
ATOM 3030 O O . SER A 1 374 ? 31.828 8.711 18.859 1 91.62 374 SER A O 1
ATOM 3032 N N . LYS A 1 375 ? 33.5 8.047 20.094 1 91.19 375 LYS A N 1
ATOM 3033 C CA . LYS A 1 375 ? 33.094 6.648 20.141 1 91.19 375 LYS A CA 1
ATOM 3034 C C . LYS A 1 375 ? 32.438 6.328 21.484 1 91.19 375 LYS A C 1
ATOM 3036 O O . LYS A 1 375 ? 33.094 6.297 22.516 1 91.19 375 LYS A O 1
ATOM 3041 N N . LEU A 1 376 ? 31.203 6.121 21.375 1 90.44 376 LEU A N 1
ATOM 3042 C CA . LEU A 1 376 ? 30.406 5.949 22.578 1 90.44 376 LEU A CA 1
ATOM 3043 C C . LEU A 1 376 ? 29.953 4.504 22.734 1 90.44 376 LEU A C 1
ATOM 3045 O O . LEU A 1 376 ? 29.828 3.777 21.75 1 90.44 376 LEU A O 1
ATOM 3049 N N . GLN A 1 377 ? 29.797 4.082 23.969 1 88.81 377 GLN A N 1
ATOM 3050 C CA . GLN A 1 377 ? 29.156 2.809 24.266 1 88.81 377 GLN A CA 1
ATOM 3051 C C . GLN A 1 377 ? 27.641 2.977 24.391 1 88.81 377 GLN A C 1
ATOM 3053 O O . GLN A 1 377 ? 27.141 4.098 24.516 1 88.81 377 GLN A O 1
ATOM 3058 N N . LYS A 1 378 ? 27 1.875 24.297 1 85.38 378 LYS A N 1
ATOM 3059 C CA . LYS A 1 378 ? 25.547 1.915 24.375 1 85.38 378 LYS A CA 1
ATOM 3060 C C . LYS A 1 378 ? 25.078 2.607 25.656 1 85.38 378 LYS A C 1
ATOM 3062 O O . LYS A 1 378 ? 25.531 2.268 26.75 1 85.38 378 LYS A O 1
ATOM 3067 N N . GLY A 1 379 ? 24.297 3.658 25.531 1 80.25 379 GLY A N 1
ATOM 3068 C CA . GLY A 1 379 ? 23.75 4.375 26.672 1 80.25 379 GLY A CA 1
ATOM 3069 C C . GLY A 1 379 ? 24.531 5.621 27.031 1 80.25 379 GLY A C 1
ATOM 3070 O O . GLY A 1 379 ? 24.109 6.418 27.859 1 80.25 379 GLY A O 1
ATOM 3071 N N . GLU A 1 380 ? 25.656 5.859 26.391 1 87.12 380 GLU A N 1
ATOM 3072 C CA . GLU A 1 380 ? 26.5 7.004 26.688 1 87.12 380 GLU A CA 1
ATOM 3073 C C . GLU A 1 380 ? 26.141 8.203 25.828 1 87.12 380 GLU A C 1
ATOM 3075 O O . GLU A 1 380 ? 25.578 8.047 24.75 1 87.12 380 GLU A O 1
ATOM 3080 N N . THR A 1 381 ? 26.406 9.398 26.375 1 89.62 381 THR A N 1
ATOM 3081 C CA . THR A 1 381 ? 26.125 10.633 25.656 1 89.62 381 THR A CA 1
ATOM 3082 C C . THR A 1 381 ? 27.328 11.57 25.703 1 89.62 381 THR A C 1
ATOM 3084 O O . THR A 1 381 ? 28.109 11.547 26.656 1 89.62 381 THR A O 1
ATOM 3087 N N . MET A 1 382 ? 27.609 12.219 24.703 1 92.38 382 MET A N 1
ATOM 3088 C CA . MET A 1 382 ? 28.578 13.312 24.594 1 92.38 382 MET A CA 1
ATOM 3089 C C . MET A 1 382 ? 27.922 14.562 24.031 1 92.38 382 MET A C 1
ATOM 3091 O O . MET A 1 382 ? 27.156 14.492 23.062 1 92.38 382 MET A O 1
ATOM 3095 N N . ALA A 1 383 ? 28.078 15.703 24.75 1 93.88 383 ALA A N 1
ATOM 3096 C CA . ALA A 1 383 ? 27.422 16.938 24.297 1 93.88 383 ALA A CA 1
ATOM 3097 C C . ALA A 1 383 ? 28.359 18.125 24.422 1 93.88 383 ALA A C 1
ATOM 3099 O O . ALA A 1 383 ? 29.281 18.125 25.25 1 93.88 383 ALA A O 1
ATOM 3100 N N . MET A 1 384 ? 28.234 19.016 23.562 1 94.06 384 MET A N 1
ATOM 3101 C CA . MET A 1 384 ? 28.891 20.312 23.656 1 94.06 384 MET A CA 1
ATOM 3102 C C . MET A 1 384 ? 27.906 21.438 23.344 1 94.06 384 MET A C 1
ATOM 3104 O O . MET A 1 384 ? 26.891 21.219 22.672 1 94.06 384 MET A O 1
ATOM 3108 N N . GLU A 1 385 ? 28.188 22.578 23.859 1 92.38 385 GLU A N 1
ATOM 3109 C CA . GLU A 1 385 ? 27.344 23.75 23.688 1 92.38 385 GLU A CA 1
ATOM 3110 C C . GLU A 1 385 ? 28.156 24.938 23.188 1 92.38 385 GLU A C 1
ATOM 3112 O O . GLU A 1 385 ? 29.328 25.078 23.516 1 92.38 385 GLU A O 1
ATOM 3117 N N . ASN A 1 386 ? 27.484 25.734 22.422 1 89.31 386 ASN A N 1
ATOM 3118 C CA . ASN A 1 386 ? 28.188 26.922 21.953 1 89.31 386 ASN A CA 1
ATOM 3119 C C . ASN A 1 386 ? 27.672 28.188 22.656 1 89.31 386 ASN A C 1
ATOM 3121 O O . ASN A 1 386 ? 26.828 28.109 23.547 1 89.31 386 ASN A O 1
ATOM 3125 N N . GLU A 1 387 ? 28.172 29.281 22.297 1 83.25 387 GLU A N 1
ATOM 3126 C CA . GLU A 1 387 ? 27.906 30.547 22.969 1 83.25 387 GLU A CA 1
ATOM 3127 C C . GLU A 1 387 ? 26.469 31.016 22.734 1 83.25 387 GLU A C 1
ATOM 3129 O O . GLU A 1 387 ? 25.906 31.766 23.547 1 83.25 387 GLU A O 1
ATOM 3134 N N . ASP A 1 388 ? 25.906 30.562 21.672 1 84 388 ASP A N 1
ATOM 3135 C CA . ASP A 1 388 ? 24.547 30.984 21.312 1 84 388 ASP A CA 1
ATOM 3136 C C . ASP A 1 388 ? 23.5 30.109 21.984 1 84 388 ASP A C 1
ATOM 3138 O O . ASP A 1 388 ? 22.297 30.312 21.797 1 84 388 ASP A O 1
ATOM 3142 N N . GLY A 1 389 ? 23.984 29.141 22.719 1 85.56 389 GLY A N 1
ATOM 3143 C CA . GLY A 1 389 ? 23.047 28.266 23.438 1 85.56 389 GLY A CA 1
ATOM 3144 C C . GLY A 1 389 ? 22.641 27.047 22.625 1 85.56 389 GLY A C 1
ATOM 3145 O O . GLY A 1 389 ? 21.625 26.422 22.938 1 85.56 389 GLY A O 1
ATOM 3146 N N . VAL A 1 390 ? 23.328 26.766 21.578 1 92.25 390 VAL A N 1
ATOM 3147 C CA . VAL A 1 390 ? 23.047 25.594 20.75 1 92.25 390 VAL A CA 1
ATOM 3148 C C . VAL A 1 390 ? 23.828 24.391 21.297 1 92.25 390 VAL A C 1
ATOM 3150 O O . VAL A 1 390 ? 25.031 24.469 21.547 1 92.25 390 VAL A O 1
ATOM 3153 N N . THR A 1 391 ? 23.141 23.375 21.531 1 93.69 391 THR A N 1
ATOM 3154 C CA . THR A 1 391 ? 23.75 22.141 22.031 1 93.69 391 THR A CA 1
ATOM 3155 C C . THR A 1 391 ? 23.781 21.078 20.938 1 93.69 391 THR A C 1
ATOM 3157 O O . THR A 1 391 ? 22.781 20.844 20.25 1 93.69 391 THR A O 1
ATOM 3160 N N . VAL A 1 392 ? 24.906 20.5 20.734 1 94.62 392 VAL A N 1
ATOM 3161 C CA . VAL A 1 392 ? 25.047 19.312 19.891 1 94.62 392 VAL A CA 1
ATOM 3162 C C . VAL A 1 392 ? 25.359 18.094 20.75 1 94.62 392 VAL A C 1
ATOM 3164 O O . VAL A 1 392 ? 26.281 18.125 21.578 1 94.62 392 VAL A O 1
ATOM 3167 N N . LEU A 1 393 ? 24.547 17.109 20.641 1 94.31 393 LEU A N 1
ATOM 3168 C CA . LEU A 1 393 ? 24.625 15.945 21.516 1 94.31 393 LEU A CA 1
ATOM 3169 C C . LEU A 1 393 ? 24.656 14.656 20.703 1 94.31 393 LEU A C 1
ATOM 3171 O O . LEU A 1 393 ? 23.891 14.516 19.734 1 94.31 393 LEU A O 1
ATOM 3175 N N . LYS A 1 394 ? 25.531 13.734 21.016 1 94 394 LYS A N 1
ATOM 3176 C CA . LYS A 1 394 ? 25.594 12.383 20.453 1 94 394 LYS A CA 1
ATOM 3177 C C . LYS A 1 394 ? 25.203 11.336 21.484 1 94 394 LYS A C 1
ATOM 3179 O O . LYS A 1 394 ? 25.672 11.383 22.625 1 94 394 LYS A O 1
ATOM 3184 N N . TRP A 1 395 ? 24.281 10.516 21.078 1 89.38 395 TRP A N 1
ATOM 3185 C CA . TRP A 1 395 ? 23.781 9.453 21.953 1 89.38 395 TRP A CA 1
ATOM 3186 C C . TRP A 1 395 ? 23.875 8.102 21.25 1 89.38 395 TRP A C 1
ATOM 3188 O O . TRP A 1 395 ? 23.516 7.98 20.078 1 89.38 395 TRP A O 1
ATOM 3198 N N . LYS A 1 396 ? 24.375 7.094 21.984 1 88.31 396 LYS A N 1
ATOM 3199 C CA . LYS A 1 396 ? 24.469 5.758 21.391 1 88.31 396 LYS A CA 1
ATOM 3200 C C . LYS A 1 396 ? 23.406 4.832 21.969 1 88.31 396 LYS A C 1
ATOM 3202 O O . LYS A 1 396 ? 23.359 4.59 23.172 1 88.31 396 LYS A O 1
ATOM 3207 N N . ASP A 1 397 ? 22.516 4.434 21.203 1 81.25 397 ASP A N 1
ATOM 3208 C CA . ASP A 1 397 ? 21.594 3.338 21.5 1 81.25 397 ASP A CA 1
ATOM 3209 C C . ASP A 1 397 ? 21.953 2.092 20.688 1 81.25 397 ASP A C 1
ATOM 3211 O O . ASP A 1 397 ? 23.062 1.565 20.812 1 81.25 397 ASP A O 1
ATOM 3215 N N . LYS A 1 398 ? 21.094 1.623 19.828 1 76.12 398 LYS A N 1
ATOM 3216 C CA . LYS A 1 398 ? 21.5 0.607 18.859 1 76.12 398 LYS A CA 1
ATOM 3217 C C . LYS A 1 398 ? 22.406 1.202 17.797 1 76.12 398 LYS A C 1
ATOM 3219 O O . LYS A 1 398 ? 23.344 0.549 17.328 1 76.12 398 LYS A O 1
ATOM 3224 N N . ARG A 1 399 ? 22.141 2.439 17.531 1 85 399 ARG A N 1
ATOM 3225 C CA . ARG A 1 399 ? 22.953 3.229 16.609 1 85 399 ARG A CA 1
ATOM 3226 C C . ARG A 1 399 ? 23.297 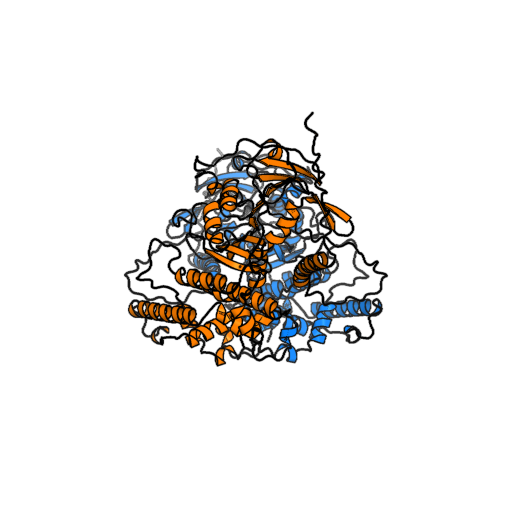4.586 17.203 1 85 399 ARG A C 1
ATOM 3228 O O . ARG A 1 399 ? 22.75 4.98 18.234 1 85 399 ARG A O 1
ATOM 3235 N N . ASP A 1 400 ? 24.266 5.238 16.578 1 89.56 400 ASP A N 1
ATOM 3236 C CA . ASP A 1 400 ? 24.609 6.602 16.984 1 89.56 400 ASP A CA 1
ATOM 3237 C C . ASP A 1 400 ? 23.531 7.59 16.531 1 89.56 400 ASP A C 1
ATOM 3239 O O . ASP A 1 400 ? 23.094 7.551 15.375 1 89.56 400 ASP A O 1
ATOM 3243 N N . VAL A 1 401 ? 23.094 8.344 17.469 1 91.44 401 VAL A N 1
ATOM 3244 C CA . VAL A 1 401 ? 22.141 9.398 17.125 1 91.44 401 VAL A CA 1
ATOM 3245 C C . VAL A 1 401 ? 22.75 10.766 17.469 1 91.44 401 VAL A C 1
ATOM 3247 O O . VAL A 1 401 ? 23.156 11.008 18.609 1 91.44 401 VAL A O 1
ATOM 3250 N N . LEU A 1 402 ? 22.859 11.625 16.5 1 94.56 402 LEU A N 1
ATOM 3251 C CA . LEU A 1 402 ? 23.344 12.992 16.688 1 94.56 402 LEU A CA 1
ATOM 3252 C C . LEU A 1 402 ? 22.188 13.977 16.734 1 94.56 402 LEU A C 1
ATOM 3254 O O . LEU A 1 402 ? 21.328 13.977 15.836 1 94.56 402 LEU A O 1
ATOM 3258 N N . MET A 1 403 ? 22.156 14.82 17.766 1 95.06 403 MET A N 1
ATOM 3259 C CA . MET A 1 403 ? 21.031 15.734 17.984 1 95.06 403 MET A CA 1
ATOM 3260 C C . MET A 1 403 ? 21.531 17.172 18.109 1 95.06 403 MET A C 1
ATOM 3262 O O . MET A 1 403 ? 22.656 17.406 18.562 1 95.06 403 MET A O 1
ATOM 3266 N N . LEU A 1 404 ? 20.688 18.078 17.703 1 95.44 404 LEU A N 1
ATOM 3267 C CA . LEU A 1 404 ? 20.875 19.516 17.922 1 95.44 404 LEU A CA 1
ATOM 3268 C C . LEU A 1 404 ? 19.672 20.094 18.672 1 95.44 404 LEU A C 1
ATOM 3270 O O . LEU A 1 404 ? 18.516 19.781 18.344 1 95.44 404 LEU A O 1
ATOM 3274 N N . SER A 1 405 ? 19.953 20.828 19.719 1 94.88 405 SER A N 1
ATOM 3275 C CA . SER A 1 405 ? 18.875 21.469 20.469 1 94.88 405 SER A CA 1
ATOM 3276 C C . SER A 1 405 ? 19.25 22.891 20.891 1 94.88 405 SER A C 1
ATOM 3278 O O . SER A 1 405 ? 20.406 23.141 21.266 1 94.88 405 SER A O 1
ATOM 3280 N N . THR A 1 406 ? 18.344 23.781 20.766 1 94 406 THR A N 1
ATOM 3281 C CA . THR A 1 406 ? 18.516 25.125 21.297 1 94 406 THR A CA 1
ATOM 3282 C C . THR A 1 406 ? 17.766 25.297 22.609 1 94 406 THR A C 1
ATOM 3284 O O . THR A 1 406 ? 17.719 26.391 23.172 1 94 406 THR A O 1
ATOM 3287 N N . LYS A 1 407 ? 17.188 24.281 23.016 1 92.19 407 LYS A N 1
ATOM 3288 C CA . LYS A 1 407 ? 16.344 24.312 24.203 1 92.19 407 LYS A CA 1
ATOM 3289 C C . LYS A 1 407 ? 16.969 23.516 25.344 1 92.19 407 LYS A C 1
ATOM 3291 O O . LYS A 1 407 ? 16.719 23.797 26.516 1 92.19 407 LYS A O 1
ATOM 3296 N N . HIS A 1 408 ? 17.766 22.609 24.984 1 90.88 408 HIS A N 1
ATOM 3297 C CA . HIS A 1 408 ? 18.281 21.641 25.969 1 90.88 408 HIS A CA 1
ATOM 3298 C C . HIS A 1 408 ? 19.797 21.734 26.094 1 90.88 408 HIS A C 1
ATOM 3300 O O . HIS A 1 408 ? 20.469 22.141 25.156 1 90.88 408 HIS A O 1
ATOM 3306 N N . SER A 1 409 ? 20.234 21.328 27.219 1 87.88 409 SER A N 1
ATOM 3307 C CA . SER A 1 409 ? 21.656 21.016 27.422 1 87.88 409 SER A CA 1
ATOM 3308 C C . SER A 1 409 ? 21.891 19.516 27.453 1 87.88 409 SER A C 1
ATOM 3310 O O . SER A 1 409 ? 21.328 18.781 26.641 1 87.88 409 SER A O 1
ATOM 3312 N N . ASP A 1 410 ? 22.594 19 28.344 1 84.31 410 ASP A N 1
ATOM 3313 C CA . ASP A 1 410 ? 22.875 17.562 28.375 1 84.31 410 ASP A CA 1
ATOM 3314 C C . ASP A 1 410 ? 22.094 16.875 29.484 1 84.31 410 ASP A C 1
ATOM 3316 O O . ASP A 1 410 ? 22.531 15.859 30.031 1 84.31 410 ASP A O 1
ATOM 3320 N N . LYS A 1 411 ? 20.953 17.406 29.75 1 84.62 411 LYS A N 1
ATOM 3321 C CA . LYS A 1 411 ? 20.141 16.828 30.812 1 84.62 411 LYS A CA 1
ATOM 3322 C C . LYS A 1 411 ? 19.641 15.43 30.438 1 84.62 411 LYS A C 1
ATOM 3324 O O . LYS A 1 411 ? 19.25 15.195 29.297 1 84.62 411 LYS A O 1
ATOM 3329 N N . ILE A 1 412 ? 19.75 14.508 31.359 1 83 412 ILE A N 1
ATOM 3330 C CA . ILE A 1 412 ? 19.328 13.125 31.172 1 83 412 ILE A CA 1
ATOM 3331 C C . ILE A 1 412 ? 18.031 12.875 31.953 1 83 412 ILE A C 1
ATOM 3333 O O . ILE A 1 412 ? 17.875 13.383 33.062 1 83 412 ILE A O 1
ATOM 3337 N N . ALA A 1 413 ? 17.141 12.25 31.312 1 84.06 413 ALA A N 1
ATOM 3338 C CA . ALA A 1 413 ? 15.891 11.875 31.969 1 84.06 413 ALA A CA 1
ATOM 3339 C C . ALA A 1 413 ? 15.75 10.352 32.031 1 84.06 413 ALA A C 1
ATOM 3341 O O . ALA A 1 413 ? 16.297 9.633 31.203 1 84.06 413 ALA A O 1
ATOM 3342 N N . VAL A 1 414 ? 15.117 9.883 33.156 1 82.38 414 VAL A N 1
ATOM 3343 C CA . VAL A 1 414 ? 14.891 8.453 33.344 1 82.38 414 VAL A CA 1
ATOM 3344 C C . VAL A 1 414 ? 13.461 8.094 32.938 1 82.38 414 VAL A C 1
ATOM 3346 O O . VAL A 1 414 ? 12.508 8.727 33.406 1 82.38 414 VAL A O 1
ATOM 3349 N N . VAL A 1 415 ? 13.367 7.273 32 1 81.5 415 VAL A N 1
ATOM 3350 C CA . VAL A 1 415 ? 12.055 6.812 31.562 1 81.5 415 VAL A CA 1
ATOM 3351 C C . VAL A 1 415 ? 11.906 5.32 31.844 1 81.5 415 VAL A C 1
ATOM 3353 O O . VAL A 1 415 ? 12.891 4.578 31.828 1 81.5 415 VAL A O 1
ATOM 3356 N N . VAL A 1 416 ? 10.695 4.883 32.219 1 79.31 416 VAL A N 1
ATOM 3357 C CA . VAL A 1 416 ? 10.422 3.479 32.5 1 79.31 416 VAL A CA 1
ATOM 3358 C C . VAL A 1 416 ? 9.828 2.811 31.266 1 79.31 416 VAL A C 1
ATOM 3360 O O . VAL A 1 416 ? 8.797 3.25 30.75 1 79.31 416 VAL A O 1
ATOM 3363 N N . LYS A 1 417 ? 10.594 2.002 30.688 1 73.38 417 LYS A N 1
ATOM 3364 C CA . LYS A 1 417 ? 10.094 1.188 29.578 1 73.38 417 LYS A CA 1
ATOM 3365 C C . LYS A 1 417 ? 10.055 -0.288 29.969 1 73.38 417 LYS A C 1
ATOM 3367 O O . LYS A 1 417 ? 11.078 -0.879 30.312 1 73.38 417 LYS A O 1
ATOM 3372 N N . LYS A 1 418 ? 8.969 -0.933 29.875 1 73.38 418 LYS A N 1
ATOM 3373 C CA . LYS A 1 418 ? 8.781 -2.34 30.219 1 73.38 418 LYS A CA 1
ATOM 3374 C C . LYS A 1 418 ? 9.344 -2.643 31.609 1 73.38 418 LYS A C 1
ATOM 3376 O O . LYS A 1 418 ? 10.047 -3.637 31.797 1 73.38 418 LYS A O 1
ATOM 3381 N N . GLY A 1 419 ? 9.203 -1.766 32.469 1 73.56 419 GLY A N 1
ATOM 3382 C CA . GLY A 1 419 ? 9.625 -1.982 33.844 1 73.56 419 GLY A CA 1
ATOM 3383 C C . GLY A 1 419 ? 11.094 -1.67 34.094 1 73.56 419 GLY A C 1
ATOM 3384 O O . GLY A 1 419 ? 11.57 -1.739 35.219 1 73.56 419 GLY A O 1
ATOM 3385 N N . LYS A 1 420 ? 11.734 -1.467 33 1 79.06 420 LYS A N 1
ATOM 3386 C CA . LYS A 1 420 ? 13.148 -1.143 33.156 1 79.06 420 LYS A CA 1
ATOM 3387 C C . LYS A 1 420 ? 13.391 0.358 33.031 1 79.06 420 LYS A C 1
ATOM 3389 O O . LYS A 1 420 ? 12.758 1.021 32.188 1 79.06 420 LYS A O 1
ATOM 3394 N N . GLN A 1 421 ? 14.164 0.851 33.938 1 80.25 421 GLN A N 1
ATOM 3395 C CA . GLN A 1 421 ? 14.539 2.262 33.906 1 80.25 421 GLN A CA 1
ATOM 3396 C C . GLN A 1 421 ? 15.625 2.51 32.844 1 80.25 421 GLN A C 1
ATOM 3398 O O . GLN A 1 421 ? 16.672 1.87 32.875 1 80.25 421 GLN A O 1
ATOM 3403 N N . ILE A 1 422 ? 15.219 3.234 31.906 1 79 422 ILE A N 1
ATOM 3404 C CA . ILE A 1 422 ? 16.188 3.564 30.859 1 79 422 ILE A CA 1
ATOM 3405 C C . ILE A 1 422 ? 16.547 5.047 30.938 1 79 422 ILE A C 1
ATOM 3407 O O . ILE A 1 422 ? 15.664 5.895 31.109 1 79 422 ILE A O 1
ATOM 3411 N N . ARG A 1 423 ? 17.828 5.305 31.031 1 80.94 423 ARG A N 1
ATOM 3412 C CA . ARG A 1 423 ? 18.328 6.68 31.016 1 80.94 423 ARG A CA 1
ATOM 3413 C C . ARG A 1 423 ? 18.438 7.207 29.594 1 80.94 423 ARG A C 1
ATOM 3415 O O . ARG A 1 423 ? 19.125 6.605 28.766 1 80.94 423 ARG A O 1
ATOM 3422 N N . LYS A 1 424 ? 17.609 8.188 29.297 1 84.38 424 LYS A N 1
ATOM 3423 C CA . LYS A 1 424 ? 17.672 8.82 27.969 1 84.38 424 LYS A CA 1
ATOM 3424 C C . LYS A 1 424 ? 17.844 10.336 28.094 1 84.38 424 LYS A C 1
ATOM 3426 O O . LYS A 1 424 ? 17.406 10.93 29.094 1 84.38 424 LYS A O 1
ATOM 3431 N N . SER A 1 425 ? 18.562 10.938 27.172 1 87.62 425 SER A N 1
ATOM 3432 C CA . SER A 1 425 ? 18.688 12.398 27.156 1 87.62 425 SER A CA 1
ATOM 3433 C C . SER A 1 425 ? 17.328 13.062 26.984 1 87.62 425 SER A C 1
ATOM 3435 O O . SER A 1 425 ? 16.484 12.578 26.234 1 87.62 425 SER A O 1
ATOM 3437 N N . LYS A 1 426 ? 17.062 14.133 27.641 1 88.06 426 LYS A N 1
ATOM 3438 C CA . LYS A 1 426 ? 15.812 14.875 27.562 1 88.06 426 LYS A CA 1
ATOM 3439 C C . LYS A 1 426 ? 15.547 15.352 26.141 1 88.06 426 LYS A C 1
ATOM 3441 O O . LYS A 1 426 ? 14.391 15.43 25.703 1 88.06 426 LYS A O 1
ATOM 3446 N N . VAL A 1 427 ? 16.641 15.672 25.484 1 90 427 VAL A N 1
ATOM 3447 C CA . VAL A 1 427 ? 16.516 16.109 24.094 1 90 427 VAL A CA 1
ATOM 3448 C C . VAL A 1 427 ? 15.828 15.039 23.266 1 90 427 VAL A C 1
ATOM 3450 O O . VAL A 1 427 ? 14.93 15.336 22.469 1 90 427 VAL A O 1
ATOM 3453 N N . ILE A 1 428 ? 16.156 13.836 23.5 1 88.94 428 ILE A N 1
ATOM 3454 C CA . ILE A 1 428 ? 15.617 12.719 22.734 1 88.94 428 ILE A CA 1
ATOM 3455 C C . ILE A 1 428 ? 14.148 12.508 23.109 1 88.94 428 ILE A C 1
ATOM 3457 O O . ILE A 1 428 ? 13.312 12.266 22.234 1 88.94 428 ILE A O 1
ATOM 3461 N N . LEU A 1 429 ? 13.867 12.625 24.297 1 87.69 429 LEU A N 1
ATOM 3462 C CA . LEU A 1 429 ? 12.5 12.438 24.75 1 87.69 429 LEU A CA 1
ATOM 3463 C C . LEU A 1 429 ? 11.57 13.5 24.156 1 87.69 429 LEU A C 1
ATOM 3465 O O . LEU A 1 429 ? 10.492 13.172 23.656 1 87.69 429 LEU A O 1
ATOM 3469 N N . ASP A 1 430 ? 12.023 14.711 24.219 1 89.62 430 ASP A N 1
ATOM 3470 C CA . ASP A 1 430 ? 11.211 15.805 23.688 1 89.62 430 ASP A CA 1
ATOM 3471 C C . ASP A 1 430 ? 11.078 15.703 22.172 1 89.62 430 ASP A C 1
ATOM 3473 O O . ASP A 1 430 ? 10.023 16 21.609 1 89.62 430 ASP A O 1
ATOM 3477 N N . TYR A 1 431 ? 12.125 15.336 21.594 1 92.69 431 TYR A N 1
ATOM 3478 C CA . TYR A 1 431 ? 12.094 15.133 20.141 1 92.69 431 TYR A CA 1
ATOM 3479 C C . TYR A 1 431 ? 11.07 14.07 19.766 1 92.69 431 TYR A C 1
ATOM 3481 O O . TYR A 1 431 ? 10.273 14.266 18.844 1 92.69 431 TYR A O 1
ATOM 3489 N N . ASN A 1 432 ? 11.055 12.961 20.453 1 86.44 432 ASN A N 1
ATOM 3490 C CA . ASN A 1 432 ? 10.164 11.844 20.172 1 86.44 432 ASN A CA 1
ATOM 3491 C C . ASN A 1 432 ? 8.703 12.227 20.375 1 86.44 432 ASN A C 1
ATOM 3493 O O . ASN A 1 432 ? 7.82 11.711 19.688 1 86.44 432 ASN A O 1
ATOM 3497 N N . LYS A 1 433 ? 8.477 13.109 21.188 1 84.88 433 LYS A N 1
ATOM 3498 C CA . LYS A 1 433 ? 7.121 13.586 21.453 1 84.88 433 LYS A CA 1
ATOM 3499 C C . LYS A 1 433 ? 6.57 14.359 20.25 1 84.88 433 LYS A C 1
ATOM 3501 O O . LYS A 1 433 ? 5.371 14.297 19.969 1 84.88 433 LYS A O 1
ATOM 3506 N N . SER A 1 434 ? 7.406 15.031 19.531 1 87.5 434 SER A N 1
ATOM 3507 C CA . SER A 1 434 ? 6.938 15.961 18.516 1 87.5 434 SER A CA 1
ATOM 3508 C C . SER A 1 434 ? 7.102 15.367 17.109 1 87.5 434 SER A C 1
ATOM 3510 O O . SER A 1 434 ? 6.355 15.719 16.203 1 87.5 434 SER A O 1
ATOM 3512 N N . LYS A 1 435 ? 8.062 14.477 16.906 1 86.81 435 LYS A N 1
ATOM 3513 C CA . LYS A 1 435 ? 8.484 14.039 15.578 1 86.81 435 LYS A CA 1
ATOM 3514 C C . LYS A 1 435 ? 7.363 13.273 14.875 1 86.81 435 LYS A C 1
ATOM 3516 O O . LYS A 1 435 ? 7.34 13.188 13.648 1 86.81 435 LYS A O 1
ATOM 3521 N N . GLY A 1 436 ? 6.316 12.82 15.516 1 85.81 436 GLY A N 1
ATOM 3522 C CA . GLY A 1 436 ? 5.328 11.938 14.922 1 85.81 436 GLY A CA 1
ATOM 3523 C C . GLY A 1 436 ? 4.074 12.664 14.477 1 85.81 436 GLY A C 1
ATOM 3524 O O . GLY A 1 436 ? 3.123 12.031 14 1 85.81 436 GLY A O 1
ATOM 3525 N N . SER A 1 437 ? 4.105 13.969 14.5 1 88.19 437 SER A N 1
ATOM 3526 C CA . SER A 1 437 ? 2.865 14.688 14.234 1 88.19 437 SER A CA 1
ATOM 3527 C C . SER A 1 437 ? 2.492 14.617 12.758 1 88.19 437 SER A C 1
ATOM 3529 O O . SER A 1 437 ? 1.318 14.461 12.414 1 88.19 437 SER A O 1
ATOM 3531 N N . VAL A 1 438 ? 3.436 14.766 11.898 1 90.81 438 VAL A N 1
ATOM 3532 C CA . VAL A 1 438 ? 3.172 14.664 10.469 1 90.81 438 VAL A CA 1
ATOM 3533 C C . VAL A 1 438 ? 2.729 13.242 10.125 1 90.81 438 VAL A C 1
ATOM 3535 O O . VAL A 1 438 ? 1.767 13.055 9.375 1 90.81 438 VAL A O 1
ATOM 3538 N N . ASP A 1 439 ? 3.436 12.32 10.672 1 87.06 439 ASP A N 1
ATOM 3539 C CA . ASP A 1 439 ? 3.066 10.922 10.461 1 87.06 439 ASP A CA 1
ATOM 3540 C C . ASP A 1 439 ? 1.649 10.648 10.961 1 87.06 439 ASP A C 1
ATOM 3542 O O . ASP A 1 439 ? 0.907 9.883 10.344 1 87.06 439 ASP A O 1
ATOM 3546 N N . MET A 1 440 ? 1.355 11.25 12.023 1 90.88 440 MET A N 1
ATOM 3547 C CA . MET A 1 440 ? 0.009 11.086 12.562 1 90.88 440 MET A CA 1
ATOM 3548 C C . MET A 1 440 ? -1.033 11.672 11.617 1 90.88 440 MET A C 1
ATOM 3550 O O . MET A 1 440 ? -2.072 11.055 11.375 1 90.88 440 MET A O 1
ATOM 3554 N N . SER A 1 441 ? -0.741 12.805 11.156 1 93.06 441 SER A N 1
ATOM 3555 C CA . SER A 1 441 ? -1.626 13.414 10.172 1 93.06 441 SER A CA 1
ATOM 3556 C C . SER A 1 441 ? -1.798 12.516 8.945 1 93.06 441 SER A C 1
ATOM 3558 O O . SER A 1 441 ? -2.92 12.281 8.5 1 93.06 441 SER A O 1
ATOM 3560 N N . ASP A 1 442 ? -0.74 12.031 8.438 1 89.56 442 ASP A N 1
ATOM 3561 C CA . ASP A 1 442 ? -0.766 11.172 7.262 1 89.56 442 ASP A CA 1
ATOM 3562 C C . ASP A 1 442 ? -1.526 9.875 7.539 1 89.56 442 ASP A C 1
ATOM 3564 O O . ASP A 1 442 ? -2.281 9.398 6.688 1 89.56 442 ASP A O 1
ATOM 3568 N N . GLN A 1 443 ? -1.25 9.352 8.695 1 88.12 443 GLN A N 1
ATOM 3569 C CA . GLN A 1 443 ? -1.921 8.109 9.062 1 88.12 443 GLN A CA 1
ATOM 3570 C C . GLN A 1 443 ? -3.434 8.305 9.125 1 88.12 443 GLN A C 1
ATOM 3572 O O . GLN A 1 443 ? -4.188 7.508 8.562 1 88.12 443 GLN A O 1
ATOM 3577 N N . MET A 1 444 ? -3.826 9.281 9.812 1 91.62 444 MET A N 1
ATOM 3578 C CA . MET A 1 444 ? -5.258 9.547 9.938 1 91.62 444 MET A CA 1
ATOM 3579 C C . MET A 1 444 ? -5.875 9.828 8.578 1 91.62 444 MET A C 1
ATOM 3581 O O . MET A 1 444 ? -7.012 9.438 8.312 1 91.62 444 MET A O 1
ATOM 3585 N N . GLY A 1 445 ? -5.113 10.523 7.789 1 91.69 445 GLY A N 1
ATOM 3586 C CA . GLY A 1 445 ? -5.59 10.805 6.445 1 91.69 445 GLY A CA 1
ATOM 3587 C C . GLY A 1 445 ? -5.715 9.562 5.582 1 91.69 445 GLY A C 1
ATOM 3588 O O . GLY A 1 445 ? -6.516 9.531 4.645 1 91.69 445 GLY A O 1
ATOM 3589 N N . ALA A 1 446 ? -4.93 8.602 5.867 1 85.69 446 ALA A N 1
ATOM 3590 C CA . ALA A 1 446 ? -4.883 7.391 5.055 1 85.69 446 ALA A CA 1
ATOM 3591 C C . ALA A 1 446 ? -6.098 6.504 5.32 1 85.69 446 ALA A C 1
ATOM 3593 O O . ALA A 1 446 ? -6.48 5.699 4.473 1 85.69 446 ALA A O 1
ATOM 3594 N N . TYR A 1 447 ? -6.656 6.637 6.449 1 83.12 447 TYR A N 1
ATOM 3595 C CA . TYR A 1 447 ? -7.828 5.832 6.77 1 83.12 447 TYR A CA 1
ATOM 3596 C C . TYR A 1 447 ? -9.023 6.242 5.914 1 83.12 447 TYR A C 1
ATOM 3598 O O . TYR A 1 447 ? -9.523 7.363 6.031 1 83.12 447 TYR A O 1
ATOM 3606 N N . SER A 1 448 ? -9.453 5.305 5.094 1 84.38 448 SER A N 1
ATOM 3607 C CA . SER A 1 448 ? -10.594 5.527 4.215 1 84.38 448 SER A CA 1
ATOM 3608 C C . SER A 1 448 ? -10.336 6.688 3.254 1 84.38 448 SER A C 1
ATOM 3610 O O . SER A 1 448 ? -11.195 7.559 3.082 1 84.38 448 SER A O 1
ATOM 3612 N N . SER A 1 449 ? -9.102 6.738 2.801 1 85.38 449 SER A N 1
ATOM 3613 C CA . SER A 1 449 ? -8.727 7.797 1.867 1 85.38 449 SER A CA 1
ATOM 3614 C C . SER A 1 449 ? -9.477 7.656 0.546 1 85.38 449 SER A C 1
ATOM 3616 O O . SER A 1 449 ? -9.594 6.555 0.006 1 85.38 449 SER A O 1
ATOM 3618 N N . PRO A 1 450 ? -10.008 8.758 0.06 1 86.12 450 PRO A N 1
ATOM 3619 C CA . PRO A 1 450 ? -10.742 8.711 -1.205 1 86.12 450 PRO A CA 1
ATOM 3620 C C . PRO A 1 450 ? -9.828 8.742 -2.426 1 86.12 450 PRO A C 1
ATOM 3622 O O . PRO A 1 450 ? -10.305 8.711 -3.562 1 86.12 450 PRO A O 1
ATOM 3625 N N . LEU A 1 451 ? -8.586 8.789 -2.262 1 75.75 451 LEU A N 1
ATOM 3626 C CA . LEU A 1 451 ? -7.648 8.922 -3.371 1 75.75 451 LEU A CA 1
ATOM 3627 C C . LEU A 1 451 ? -7.742 7.719 -4.309 1 75.75 451 LEU A C 1
ATOM 3629 O O . LEU A 1 451 ? -7.758 6.574 -3.857 1 75.75 451 LEU A O 1
ATOM 3633 N N . ARG A 1 452 ? -8.047 7.965 -5.516 1 75.81 452 ARG A N 1
ATOM 3634 C CA . ARG A 1 452 ? -8.062 6.965 -6.578 1 75.81 452 ARG A CA 1
ATOM 3635 C C . ARG A 1 452 ? -7.008 7.27 -7.633 1 75.81 452 ARG A C 1
ATOM 3637 O O . ARG A 1 452 ? -6.355 8.312 -7.586 1 75.81 452 ARG A O 1
ATOM 3644 N N . LYS A 1 453 ? -6.781 6.301 -8.43 1 68.06 453 LYS A N 1
ATOM 3645 C CA . LYS A 1 453 ? -5.855 6.523 -9.531 1 68.06 453 LYS A CA 1
ATOM 3646 C C . LYS A 1 453 ? -6.395 7.578 -10.5 1 68.06 453 LYS A C 1
ATOM 3648 O O . LYS A 1 453 ? -7.562 7.535 -10.883 1 68.06 453 LYS A O 1
ATOM 3653 N N . THR A 1 454 ? -5.82 8.758 -10.352 1 68.81 454 THR A N 1
ATOM 3654 C CA . THR A 1 454 ? -6.215 9.836 -11.25 1 68.81 454 THR A CA 1
ATOM 3655 C C . THR A 1 454 ? -5.055 10.227 -12.164 1 68.81 454 THR A C 1
ATOM 3657 O O . THR A 1 454 ? -3.891 9.984 -11.836 1 68.81 454 THR A O 1
ATOM 3660 N N . VAL A 1 455 ? -5.453 10.656 -13.297 1 66.06 455 VAL A N 1
ATOM 3661 C CA . VAL A 1 455 ? -4.457 10.945 -14.328 1 66.06 455 VAL A CA 1
ATOM 3662 C C . VAL A 1 455 ? -3.848 12.32 -14.094 1 66.06 455 VAL A C 1
ATOM 3664 O O . VAL A 1 455 ? -2.676 12.547 -14.406 1 66.06 455 VAL A O 1
ATOM 3667 N N . LYS A 1 456 ? -4.625 13.195 -13.477 1 84.75 456 LYS A N 1
ATOM 3668 C CA . LYS A 1 456 ? -4.055 14.531 -13.328 1 84.75 456 LYS A CA 1
ATOM 3669 C C . LYS A 1 456 ? -3.578 14.766 -11.898 1 84.75 456 LYS A C 1
ATOM 3671 O O . LYS A 1 456 ? -4.324 14.539 -10.945 1 84.75 456 LYS A O 1
ATOM 3676 N N . TRP A 1 457 ? -2.453 15.312 -11.82 1 85.88 457 TRP A N 1
ATOM 3677 C CA . TRP A 1 457 ? -1.781 15.406 -10.531 1 85.88 457 TRP A CA 1
ATOM 3678 C C . TRP A 1 457 ? -2.467 16.438 -9.633 1 85.88 457 TRP A C 1
ATOM 3680 O O . TRP A 1 457 ? -2.613 16.219 -8.43 1 85.88 457 TRP A O 1
ATOM 3690 N N . TYR A 1 458 ? -2.869 17.625 -10.211 1 90.19 458 TYR A N 1
ATOM 3691 C CA . TYR A 1 458 ? -3.414 18.703 -9.391 1 90.19 458 TYR A CA 1
ATOM 3692 C C . TYR A 1 458 ? -4.773 18.312 -8.82 1 90.19 458 TYR A C 1
ATOM 3694 O O . TYR A 1 458 ? -5.148 18.766 -7.73 1 90.19 458 TYR A O 1
ATOM 3702 N N . ARG A 1 459 ? -5.527 17.469 -9.484 1 92.38 459 ARG A N 1
ATOM 3703 C CA . ARG A 1 459 ? -6.801 16.984 -8.961 1 92.38 459 ARG A CA 1
ATOM 3704 C C . ARG A 1 459 ? -6.578 16.016 -7.797 1 92.38 459 ARG A C 1
ATOM 3706 O O . ARG A 1 459 ? -7.273 16.094 -6.781 1 92.38 459 ARG A O 1
ATOM 3713 N N . LYS A 1 460 ? -5.656 15.156 -8.008 1 91.06 460 LYS A N 1
ATOM 3714 C CA . LYS A 1 460 ? -5.316 14.219 -6.941 1 91.06 460 LYS A CA 1
ATOM 3715 C C . LYS A 1 460 ? -4.879 14.961 -5.68 1 91.06 460 LYS A C 1
ATOM 3717 O O . LYS A 1 460 ? -5.301 14.617 -4.574 1 91.06 460 LYS A O 1
ATOM 3722 N N . LEU A 1 461 ? -4.043 15.914 -5.891 1 92.94 461 LEU A N 1
ATOM 3723 C CA . LEU A 1 461 ? -3.566 16.703 -4.762 1 92.94 461 LEU A CA 1
ATOM 3724 C C . LEU A 1 461 ? -4.715 17.469 -4.113 1 92.94 461 LEU A C 1
ATOM 3726 O O . LEU A 1 461 ? -4.781 17.578 -2.889 1 92.94 461 LEU A O 1
ATOM 3730 N N . ALA A 1 462 ? -5.547 18.016 -4.922 1 96.06 462 ALA A N 1
ATOM 3731 C CA . ALA A 1 462 ? -6.695 18.75 -4.395 1 96.06 462 ALA A CA 1
ATOM 3732 C C . ALA A 1 462 ? -7.559 17.844 -3.516 1 96.06 462 ALA A C 1
ATOM 3734 O O . ALA A 1 462 ? -7.98 18.25 -2.43 1 96.06 462 ALA A O 1
ATOM 3735 N N . ILE A 1 463 ? -7.809 16.688 -3.953 1 94.69 463 ILE A N 1
ATOM 3736 C CA . ILE A 1 463 ? -8.609 15.734 -3.184 1 94.69 463 ILE A CA 1
ATOM 3737 C C . ILE A 1 463 ? -7.895 15.406 -1.874 1 94.69 463 ILE A C 1
ATOM 3739 O O . ILE A 1 463 ? -8.523 15.328 -0.817 1 94.69 463 ILE A O 1
ATOM 3743 N N . GLU A 1 464 ? -6.613 15.211 -1.953 1 94.62 464 GLU A N 1
ATOM 3744 C CA . GLU A 1 464 ? -5.805 14.961 -0.761 1 94.62 464 GLU A CA 1
ATOM 3745 C C . GLU A 1 464 ? -5.938 16.109 0.242 1 94.62 464 GLU A C 1
ATOM 3747 O O . GLU A 1 464 ? -6.129 15.875 1.438 1 94.62 464 GLU A O 1
ATOM 3752 N N . LEU A 1 465 ? -5.852 17.281 -0.218 1 97.31 465 LEU A N 1
ATOM 3753 C CA . LEU A 1 465 ? -5.863 18.438 0.66 1 97.31 465 LEU A CA 1
ATOM 3754 C C . LEU A 1 465 ? -7.262 18.688 1.219 1 97.31 465 LEU A C 1
ATOM 3756 O O . LEU A 1 465 ? -7.426 18.922 2.416 1 97.31 465 LEU A O 1
ATOM 3760 N N . LEU A 1 466 ? -8.281 18.516 0.417 1 97.88 466 LEU A N 1
ATOM 3761 C CA . LEU A 1 466 ? -9.656 18.859 0.786 1 97.88 466 LEU A CA 1
ATOM 3762 C C . LEU A 1 466 ? -10.281 17.734 1.615 1 97.88 466 LEU A C 1
ATOM 3764 O O . LEU A 1 466 ? -11.062 18 2.531 1 97.88 466 LEU A O 1
ATOM 3768 N N . LEU A 1 467 ? -9.914 16.5 1.285 1 97.38 467 LEU A N 1
ATOM 3769 C CA . LEU A 1 467 ? -10.703 15.406 1.845 1 97.38 467 LEU A CA 1
ATOM 3770 C C . LEU A 1 467 ? -9.852 14.539 2.762 1 97.38 467 LEU A C 1
ATOM 3772 O O . LEU A 1 467 ? -10.352 13.586 3.363 1 97.38 467 LEU A O 1
ATOM 3776 N N . ASN A 1 468 ? -8.633 14.773 2.875 1 96.62 468 ASN A N 1
ATOM 3777 C CA . ASN A 1 468 ? -7.801 14.094 3.863 1 96.62 468 ASN A CA 1
ATOM 3778 C C . ASN A 1 468 ? -7.219 15.078 4.875 1 96.62 468 ASN A C 1
ATOM 3780 O O . ASN A 1 468 ? -7.621 15.086 6.039 1 96.62 468 ASN A O 1
ATOM 3784 N N . THR A 1 469 ? -6.426 16.047 4.391 1 97.44 469 THR A N 1
ATOM 3785 C CA . THR A 1 469 ? -5.766 16.969 5.297 1 97.44 469 THR A CA 1
ATOM 3786 C C . THR A 1 469 ? -6.797 17.828 6.035 1 97.44 469 THR A C 1
ATOM 3788 O O . THR A 1 469 ? -6.777 17.906 7.266 1 97.44 469 THR A O 1
ATOM 3791 N N . ALA A 1 470 ? -7.68 18.469 5.273 1 98.44 470 ALA A N 1
ATOM 3792 C CA . ALA A 1 470 ? -8.695 19.312 5.887 1 98.44 470 ALA A CA 1
ATOM 3793 C C . ALA A 1 470 ? -9.609 18.5 6.801 1 98.44 470 ALA A C 1
ATOM 3795 O O . ALA A 1 470 ? -10.031 18.984 7.855 1 98.44 470 ALA A O 1
ATOM 3796 N N . VAL A 1 471 ? -9.922 17.312 6.402 1 97.94 471 VAL A N 1
ATOM 3797 C CA . VAL A 1 471 ? -10.781 16.453 7.199 1 97.94 471 VAL A CA 1
ATOM 3798 C C . VAL A 1 471 ? -10.094 16.094 8.508 1 97.94 471 VAL A C 1
ATOM 3800 O O . VAL A 1 471 ? -10.711 16.125 9.578 1 97.94 471 VAL A O 1
ATOM 3803 N N . VAL A 1 472 ? -8.828 15.758 8.461 1 97.88 472 VAL A N 1
ATOM 3804 C CA . VAL A 1 472 ? -8.078 15.43 9.672 1 97.88 472 VAL A CA 1
ATOM 3805 C C . VAL A 1 472 ? -8.023 16.641 10.594 1 97.88 472 VAL A C 1
ATOM 3807 O O . VAL A 1 472 ? -8.219 16.531 11.805 1 97.88 472 VAL A O 1
ATOM 3810 N N . ASN A 1 473 ? -7.738 17.828 10.016 1 98.38 473 ASN A N 1
ATOM 3811 C CA . ASN A 1 473 ? -7.746 19.062 10.805 1 98.38 473 ASN A CA 1
ATOM 3812 C C . ASN A 1 473 ? -9.094 19.281 11.492 1 98.38 473 ASN A C 1
ATOM 3814 O O . ASN A 1 473 ? -9.141 19.609 12.68 1 98.38 473 ASN A O 1
ATOM 3818 N N . ALA A 1 474 ? -10.156 19.078 10.734 1 98.19 474 ALA A N 1
ATOM 3819 C CA . ALA A 1 474 ? -11.5 19.234 11.297 1 98.19 474 ALA A CA 1
ATOM 3820 C C . ALA A 1 474 ? -11.75 18.203 12.406 1 98.19 474 ALA A C 1
ATOM 3822 O O . ALA A 1 474 ? -12.344 18.531 13.43 1 98.19 474 ALA A O 1
ATOM 3823 N N . TRP A 1 475 ? -11.336 17 12.156 1 97.69 475 TRP A N 1
ATOM 3824 C CA . TRP A 1 475 ? -11.461 15.922 13.125 1 97.69 475 TRP A CA 1
ATOM 3825 C C . TRP A 1 475 ? -10.742 16.266 14.43 1 97.69 475 TRP A C 1
ATOM 3827 O O . TRP A 1 475 ? -11.281 16.062 15.516 1 97.69 475 TRP A O 1
ATOM 3837 N N . VAL A 1 476 ? -9.516 16.828 14.336 1 97.44 476 VAL A N 1
ATOM 3838 C CA . VAL A 1 476 ? -8.734 17.219 15.5 1 97.44 476 VAL A CA 1
ATOM 3839 C C . VAL A 1 476 ? -9.469 18.312 16.266 1 97.44 476 VAL A C 1
ATOM 3841 O O . VAL A 1 476 ? -9.625 18.219 17.484 1 97.44 476 VAL A O 1
ATOM 3844 N N . MET A 1 477 ? -9.938 19.328 15.555 1 97.25 477 MET A N 1
ATOM 3845 C CA . MET A 1 477 ? -10.672 20.422 16.172 1 97.25 477 MET A CA 1
ATOM 3846 C C . MET A 1 477 ? -11.93 19.906 16.875 1 97.25 477 MET A C 1
ATOM 3848 O O . MET A 1 477 ? -12.219 20.281 18 1 97.25 477 MET A O 1
ATOM 3852 N N . TYR A 1 478 ? -12.641 19.031 16.188 1 97.19 478 TYR A N 1
ATOM 3853 C CA . TYR A 1 478 ? -13.891 18.469 16.703 1 97.19 478 TYR A CA 1
ATOM 3854 C C . TYR A 1 478 ? -13.656 17.688 17.984 1 97.19 478 TYR A C 1
ATOM 3856 O O . TYR A 1 478 ? -14.336 17.922 19 1 97.19 478 TYR A O 1
ATOM 3864 N N . ASN A 1 479 ? -12.75 16.766 17.969 1 96.31 479 ASN A N 1
ATOM 3865 C CA . ASN A 1 479 ? -12.469 15.906 19.125 1 96.31 479 ASN A CA 1
ATOM 3866 C C . ASN A 1 479 ? -11.953 16.719 20.312 1 96.31 479 ASN A C 1
ATOM 3868 O O . ASN A 1 479 ? -12.32 16.453 21.453 1 96.31 479 ASN A O 1
ATOM 3872 N N . GLU A 1 480 ? -11.102 17.719 20.062 1 94.94 480 GLU A N 1
ATOM 3873 C CA . GLU A 1 480 ? -10.555 18.547 21.125 1 94.94 480 GLU A CA 1
ATOM 3874 C C . GLU A 1 480 ? -11.625 19.438 21.734 1 94.94 480 GLU A C 1
ATOM 3876 O O . GLU A 1 480 ? -11.711 19.562 22.969 1 94.94 480 GLU A O 1
ATOM 3881 N N . ASN A 1 481 ? -12.391 20.109 20.844 1 94.69 481 ASN A N 1
ATOM 3882 C CA . ASN A 1 481 ? -13.391 21.062 21.312 1 94.69 481 ASN A CA 1
ATOM 3883 C C . ASN A 1 481 ? -14.523 20.359 22.062 1 94.69 481 ASN A C 1
ATOM 3885 O O . ASN A 1 481 ? -15.008 20.859 23.078 1 94.69 481 ASN A O 1
ATOM 3889 N N . LYS A 1 482 ? -14.875 19.172 21.641 1 94.19 482 LYS A N 1
ATOM 3890 C CA . LYS A 1 482 ? -16 18.469 22.234 1 94.19 482 LYS A CA 1
ATOM 3891 C C . LYS A 1 482 ? -15.523 17.422 23.25 1 94.19 482 LYS A C 1
ATOM 3893 O O . LYS A 1 482 ? -16.328 16.75 23.875 1 94.19 482 LYS A O 1
ATOM 3898 N N . GLN A 1 483 ? -14.211 17.328 23.359 1 92.12 483 GLN A N 1
ATOM 3899 C CA . GLN A 1 483 ? -13.641 16.281 24.203 1 92.12 483 GLN A CA 1
ATOM 3900 C C . GLN A 1 483 ? -14.227 14.914 23.859 1 92.12 483 GLN A C 1
ATOM 3902 O O . GLN A 1 483 ? -14.664 14.18 24.75 1 92.12 483 GLN A O 1
ATOM 3907 N N . SER A 1 484 ? -14.328 14.703 22.531 1 90.75 484 SER A N 1
ATOM 3908 C CA . SER A 1 484 ? -14.852 13.461 21.984 1 90.75 484 SER A CA 1
ATOM 3909 C C . SER A 1 484 ? -13.719 12.516 21.578 1 90.75 484 SER A C 1
ATOM 3911 O O . SER A 1 484 ? -12.57 12.93 21.469 1 90.75 484 SER A O 1
ATOM 3913 N N . LYS A 1 485 ? -14.07 11.242 21.484 1 91.25 485 LYS A N 1
ATOM 3914 C CA . LYS A 1 485 ? -13.117 10.234 21.016 1 91.25 485 LYS A CA 1
ATOM 3915 C C . LYS A 1 485 ? -13.617 9.555 19.734 1 91.25 485 LYS A C 1
ATOM 3917 O O . LYS A 1 485 ? -13.453 8.344 19.562 1 91.25 485 LYS A O 1
ATOM 3922 N N . SER A 1 486 ? -14.234 10.414 18.906 1 92.62 486 SER A N 1
ATOM 3923 C CA . SER A 1 486 ? -14.734 9.891 17.641 1 92.62 486 SER A CA 1
ATOM 3924 C C . SER A 1 486 ? -13.594 9.43 16.75 1 92.62 486 SER A C 1
ATOM 3926 O O . SER A 1 486 ? -12.57 10.102 16.641 1 92.62 486 SER A O 1
ATOM 3928 N N . SER A 1 487 ? -13.734 8.266 16.156 1 93.44 487 SER A N 1
ATOM 3929 C CA . SER A 1 487 ? -12.734 7.805 15.203 1 93.44 487 SER A CA 1
ATOM 3930 C C . SER A 1 487 ? -12.797 8.602 13.906 1 93.44 487 SER A C 1
ATOM 3932 O O . SER A 1 487 ? -13.836 9.18 13.578 1 93.44 487 SER A O 1
ATOM 3934 N N . ILE A 1 488 ? -11.68 8.68 13.242 1 94.56 488 ILE A N 1
ATOM 3935 C CA . ILE A 1 488 ? -11.609 9.414 11.984 1 94.56 488 ILE A CA 1
ATOM 3936 C C . ILE A 1 488 ? -12.602 8.82 10.984 1 94.56 488 ILE A C 1
ATOM 3938 O O . ILE A 1 488 ? -13.203 9.547 10.188 1 94.56 488 ILE A O 1
ATOM 3942 N N . VAL A 1 489 ? -12.812 7.52 11.023 1 91.69 489 VAL A N 1
ATOM 3943 C CA . VAL A 1 489 ? -13.742 6.855 10.117 1 91.69 489 VAL A CA 1
ATOM 3944 C C . VAL A 1 489 ? -15.172 7.305 10.422 1 91.69 489 VAL A C 1
ATOM 3946 O O . VAL A 1 489 ? -15.93 7.637 9.508 1 91.69 489 VAL A O 1
ATOM 3949 N N . ASP A 1 490 ? -15.492 7.305 11.672 1 91.38 490 ASP A N 1
ATOM 3950 C CA . ASP A 1 490 ? -16.828 7.754 12.07 1 91.38 490 ASP A CA 1
ATOM 3951 C C . ASP A 1 490 ? -17.016 9.234 11.734 1 91.38 490 ASP A C 1
ATOM 3953 O O . ASP A 1 490 ? -18.125 9.641 11.344 1 91.38 490 ASP A O 1
ATOM 3957 N N . PHE A 1 491 ? -16.016 10.016 11.953 1 95.38 491 PHE A N 1
ATOM 3958 C CA . PHE A 1 491 ? -16.078 11.43 11.617 1 95.38 491 PHE A CA 1
ATOM 3959 C C . PHE A 1 491 ? -16.344 11.625 10.133 1 95.38 491 PHE A C 1
ATOM 3961 O O . PHE A 1 491 ? -17.188 12.43 9.742 1 95.38 491 PHE A O 1
ATOM 3968 N N . ARG A 1 492 ? -15.633 10.836 9.281 1 94.56 492 ARG A N 1
ATOM 3969 C CA . ARG A 1 492 ? -15.836 10.883 7.84 1 94.56 492 ARG A CA 1
ATOM 3970 C C . ARG A 1 492 ? -17.266 10.508 7.477 1 94.56 492 ARG A C 1
ATOM 3972 O O . ARG A 1 492 ? -17.891 11.156 6.625 1 94.56 492 ARG A O 1
ATOM 3979 N N . ARG A 1 493 ? -17.75 9.5 8.07 1 92.19 493 ARG A N 1
ATOM 3980 C CA . ARG A 1 493 ? -19.125 9.07 7.816 1 92.19 493 ARG A CA 1
ATOM 3981 C C . ARG A 1 493 ? -20.109 10.172 8.18 1 92.19 493 ARG A C 1
ATOM 3983 O O . ARG A 1 493 ? -21.094 10.391 7.469 1 92.19 493 ARG A O 1
ATOM 3990 N N . ALA A 1 494 ? -19.828 10.828 9.25 1 93.75 494 ALA A N 1
ATOM 3991 C CA . ALA A 1 494 ? -20.703 11.914 9.695 1 93.75 494 ALA A CA 1
ATOM 3992 C C . ALA A 1 494 ? -20.703 13.055 8.688 1 93.75 494 ALA A C 1
ATOM 3994 O O . ALA A 1 494 ? -21.734 13.719 8.492 1 93.75 494 ALA A O 1
ATOM 3995 N N . LEU A 1 495 ? -19.547 13.336 8.086 1 95.12 495 LEU A N 1
ATOM 3996 C CA . LEU A 1 495 ? -19.438 14.398 7.098 1 95.12 495 LEU A CA 1
ATOM 3997 C C . LEU A 1 495 ? -20.25 14.062 5.852 1 95.12 495 LEU A C 1
ATOM 3999 O O . LEU A 1 495 ? -20.781 14.961 5.188 1 95.12 495 LEU A O 1
ATOM 4003 N N . ILE A 1 496 ? -20.344 12.789 5.516 1 92.5 496 ILE A N 1
ATOM 4004 C CA . ILE A 1 496 ? -21.062 12.344 4.32 1 92.5 496 ILE A CA 1
ATOM 4005 C C . ILE A 1 496 ? -22.562 12.57 4.5 1 92.5 496 ILE A C 1
ATOM 4007 O O . ILE A 1 496 ? -23.25 12.984 3.564 1 92.5 496 ILE A O 1
ATOM 4011 N N . ILE A 1 497 ? -23.078 12.312 5.672 1 81.94 497 ILE A N 1
ATOM 4012 C CA . ILE A 1 497 ? -24.5 12.445 5.969 1 81.94 497 ILE A CA 1
ATOM 4013 C C . ILE A 1 497 ? -24.891 13.922 5.926 1 81.94 497 ILE A C 1
ATOM 4015 O O . ILE A 1 497 ? -25.969 14.266 5.441 1 81.94 497 ILE A O 1
ATOM 4019 N N . MET B 1 1 ? 43.219 -39 -50.781 1 23.59 1 MET B N 1
ATOM 4020 C CA . MET B 1 1 ? 42.688 -37.812 -51.375 1 23.59 1 MET B CA 1
ATOM 4021 C C . MET B 1 1 ? 41.25 -37.562 -50.938 1 23.59 1 MET B C 1
ATOM 4023 O O . MET B 1 1 ? 40.281 -38.062 -51.562 1 23.59 1 MET B O 1
ATOM 4027 N N . CYS B 1 2 ? 40.969 -37.688 -49.625 1 28.42 2 CYS B N 1
ATOM 4028 C CA . CYS B 1 2 ? 39.75 -37.719 -48.844 1 28.42 2 CYS B CA 1
ATOM 4029 C C . CYS B 1 2 ? 39 -36.406 -48.938 1 28.42 2 CYS B C 1
ATOM 4031 O O . CYS B 1 2 ? 39.562 -35.344 -48.625 1 28.42 2 CYS B O 1
ATOM 4033 N N . GLU B 1 3 ? 38.062 -36.312 -49.938 1 28.05 3 GLU B N 1
ATOM 4034 C CA . GLU B 1 3 ? 37.312 -35.125 -50.344 1 28.05 3 GLU B CA 1
ATOM 4035 C C . GLU B 1 3 ? 36.562 -34.5 -49.188 1 28.05 3 GLU B C 1
ATOM 4037 O O . GLU B 1 3 ? 36.031 -35.219 -48.344 1 28.05 3 GLU B O 1
ATOM 4042 N N . PRO B 1 4 ? 36.719 -33.188 -48.875 1 26.05 4 PRO B N 1
ATOM 4043 C CA . PRO B 1 4 ? 36.219 -32.344 -47.781 1 26.05 4 PRO B CA 1
ATOM 4044 C C . PRO B 1 4 ? 34.719 -32.125 -47.844 1 26.05 4 PRO B C 1
ATOM 4046 O O . PRO B 1 4 ? 34.219 -31.609 -48.875 1 26.05 4 PRO B O 1
ATOM 4049 N N . LEU B 1 5 ? 33.875 -33.094 -47.562 1 27.72 5 LEU B N 1
ATOM 4050 C CA . LEU B 1 5 ? 32.406 -32.938 -47.656 1 27.72 5 LEU B CA 1
ATOM 4051 C C . LEU B 1 5 ? 31.953 -31.734 -46.875 1 27.72 5 LEU B C 1
ATOM 4053 O O . LEU B 1 5 ? 32.062 -31.719 -45.625 1 27.72 5 LEU B O 1
ATOM 4057 N N . ASP B 1 6 ? 32.188 -30.484 -47.438 1 24.09 6 ASP B N 1
ATOM 4058 C CA . ASP B 1 6 ? 31.781 -29.203 -46.844 1 24.09 6 ASP B CA 1
ATOM 4059 C C . ASP B 1 6 ? 30.266 -29.172 -46.594 1 24.09 6 ASP B C 1
ATOM 4061 O O . ASP B 1 6 ? 29.484 -29.25 -47.531 1 24.09 6 ASP B O 1
ATOM 4065 N N . MET B 1 7 ? 29.734 -29.797 -45.531 1 22.77 7 MET B N 1
ATOM 4066 C CA . MET B 1 7 ? 28.344 -29.828 -45.062 1 22.77 7 MET B CA 1
ATOM 4067 C C . MET B 1 7 ? 27.797 -28.406 -44.906 1 22.77 7 MET B C 1
ATOM 4069 O O . MET B 1 7 ? 28.25 -27.656 -44.031 1 22.77 7 MET B O 1
ATOM 4073 N N . ASP B 1 8 ? 27.453 -27.688 -45.969 1 23.3 8 ASP B N 1
ATOM 4074 C CA . ASP B 1 8 ? 26.797 -26.375 -46.031 1 23.3 8 ASP B CA 1
ATOM 4075 C C . ASP B 1 8 ? 25.484 -26.391 -45.281 1 23.3 8 ASP B C 1
ATOM 4077 O O . ASP B 1 8 ? 24.469 -26.906 -45.75 1 23.3 8 ASP B O 1
ATOM 4081 N N . LEU B 1 9 ? 25.391 -26.719 -44.031 1 21.11 9 LEU B N 1
ATOM 4082 C CA . LEU B 1 9 ? 24.156 -26.594 -43.281 1 21.11 9 LEU B CA 1
ATOM 4083 C C . LEU B 1 9 ? 23.578 -25.188 -43.375 1 21.11 9 LEU B C 1
ATOM 4085 O O . LEU B 1 9 ? 24.219 -24.219 -42.969 1 21.11 9 LEU B O 1
ATOM 4089 N N . ALA B 1 10 ? 22.828 -24.859 -44.469 1 25.98 10 ALA B N 1
ATOM 4090 C CA . ALA B 1 10 ? 22.016 -23.672 -44.719 1 25.98 10 ALA B CA 1
ATOM 4091 C C . ALA B 1 10 ? 21.266 -23.266 -43.438 1 25.98 10 ALA B C 1
ATOM 4093 O O . ALA B 1 10 ? 20.516 -24.078 -42.875 1 25.98 10 ALA B O 1
ATOM 4094 N N . MET B 1 11 ? 21.688 -22.328 -42.688 1 23.3 11 MET B N 1
ATOM 4095 C CA . MET B 1 11 ? 21.109 -21.547 -41.625 1 23.3 11 MET B CA 1
ATOM 4096 C C . MET B 1 11 ? 19.703 -21.078 -41.969 1 23.3 11 MET B C 1
ATOM 4098 O O . MET B 1 11 ? 19.531 -20.141 -42.75 1 23.3 11 MET B O 1
ATOM 4102 N N . GLU B 1 12 ? 18.75 -21.969 -42.188 1 26.38 12 GLU B N 1
ATOM 4103 C CA . GLU B 1 12 ? 17.406 -21.484 -42.5 1 26.38 12 GLU B CA 1
ATOM 4104 C C . GLU B 1 12 ? 16.969 -20.422 -41.5 1 26.38 12 GLU B C 1
ATOM 4106 O O . GLU B 1 12 ? 17.094 -20.625 -40.281 1 26.38 12 GLU B O 1
ATOM 4111 N N . ASP B 1 13 ? 16.875 -19.172 -41.875 1 26.11 13 ASP B N 1
ATOM 4112 C CA . ASP B 1 13 ? 16.406 -17.938 -41.219 1 26.11 13 ASP B CA 1
ATOM 4113 C C . ASP B 1 13 ? 14.984 -18.109 -40.719 1 26.11 13 ASP B C 1
ATOM 4115 O O . ASP B 1 13 ? 14.078 -18.453 -41.469 1 26.11 13 ASP B O 1
ATOM 4119 N N . PHE B 1 14 ? 14.766 -18.656 -39.594 1 26.66 14 PHE B N 1
ATOM 4120 C CA . PHE B 1 14 ? 13.453 -18.734 -38.969 1 26.66 14 PHE B CA 1
ATOM 4121 C C . PHE B 1 14 ? 12.812 -17.359 -38.875 1 26.66 14 PHE B C 1
ATOM 4123 O O . PHE B 1 14 ? 13.305 -16.484 -38.156 1 26.66 14 PHE B O 1
ATOM 4130 N N . GLU B 1 15 ? 12.164 -16.875 -40 1 31.94 15 GLU B N 1
ATOM 4131 C CA . GLU B 1 15 ? 11.344 -15.672 -40.062 1 31.94 15 GLU B CA 1
ATOM 4132 C C . GLU B 1 15 ? 10.141 -15.773 -39.125 1 31.94 15 GLU B C 1
ATOM 4134 O O . GLU B 1 15 ? 9.359 -16.734 -39.219 1 31.94 15 GLU B O 1
ATOM 4139 N N . PHE B 1 16 ? 10.148 -15.18 -38.062 1 32.78 16 PHE B N 1
ATOM 4140 C CA . PHE B 1 16 ? 8.992 -15.062 -37.188 1 32.78 16 PHE B CA 1
ATOM 4141 C C . PHE B 1 16 ? 7.781 -14.539 -37.938 1 32.78 16 PHE B C 1
ATOM 4143 O O . PHE B 1 16 ? 7.902 -13.602 -38.75 1 32.78 16 PHE B O 1
ATOM 4150 N N . THR B 1 17 ? 6.691 -15.336 -38.062 1 38.78 17 THR B N 1
ATOM 4151 C CA . THR B 1 17 ? 5.496 -14.922 -38.812 1 38.78 17 THR B CA 1
ATOM 4152 C C . THR B 1 17 ? 4.824 -13.742 -38.094 1 38.78 17 THR B C 1
ATOM 4154 O O . THR B 1 17 ? 5.055 -13.492 -36.938 1 38.78 17 THR B O 1
ATOM 4157 N N . GLN B 1 18 ? 4.16 -12.883 -38.875 1 36.84 18 GLN B N 1
ATOM 4158 C CA . GLN B 1 18 ? 3.396 -11.711 -38.469 1 36.84 18 GLN B CA 1
ATOM 4159 C C . GLN B 1 18 ? 2.434 -12.047 -37.312 1 36.84 18 GLN B C 1
ATOM 4161 O O . GLN B 1 18 ? 2.23 -11.242 -36.406 1 36.84 18 GLN B O 1
ATOM 4166 N N . ASP B 1 19 ? 1.909 -13.188 -37.375 1 37.88 19 ASP B N 1
ATOM 4167 C CA . ASP B 1 19 ? 0.918 -13.594 -36.406 1 37.88 19 ASP B CA 1
ATOM 4168 C C . ASP B 1 19 ? 1.562 -13.781 -35.031 1 37.88 19 ASP B C 1
ATOM 4170 O O . ASP B 1 19 ? 0.962 -13.438 -34 1 37.88 19 ASP B O 1
ATOM 4174 N N . GLU B 1 20 ? 2.768 -14.289 -34.938 1 41.03 20 GLU B N 1
ATOM 4175 C CA . GLU B 1 20 ? 3.461 -14.484 -33.656 1 41.03 20 GLU B CA 1
ATOM 4176 C C . GLU B 1 20 ? 3.857 -13.148 -33.031 1 41.03 20 GLU B C 1
ATOM 4178 O O . GLU B 1 20 ? 3.766 -12.969 -31.828 1 41.03 20 GLU B O 1
ATOM 4183 N N . TRP B 1 21 ? 4.113 -12.227 -33.906 1 38.69 21 TRP B N 1
ATOM 4184 C CA . TRP B 1 21 ? 4.391 -10.875 -33.438 1 38.69 21 TRP B CA 1
ATOM 4185 C C . TRP B 1 21 ? 3.141 -10.242 -32.844 1 38.69 21 TRP B C 1
ATOM 4187 O O . TRP B 1 21 ? 3.213 -9.586 -31.797 1 38.69 21 TRP B O 1
ATOM 4197 N N . LYS B 1 22 ? 1.986 -10.5 -33.406 1 41.97 22 LYS B N 1
ATOM 4198 C CA . LYS B 1 22 ? 0.714 -9.992 -32.906 1 41.97 22 LYS B CA 1
ATOM 4199 C C . LYS B 1 22 ? 0.414 -10.555 -31.516 1 41.97 22 LYS B C 1
ATOM 4201 O O . LYS B 1 22 ? -0.079 -9.836 -30.656 1 41.97 22 LYS B O 1
ATOM 4206 N N . GLN B 1 23 ? 0.761 -11.742 -31.359 1 36.09 23 GLN B N 1
ATOM 4207 C CA . GLN B 1 23 ? 0.483 -12.367 -30.078 1 36.09 23 GLN B CA 1
ATOM 4208 C C . GLN B 1 23 ? 1.388 -11.797 -28.984 1 36.09 23 GLN B C 1
ATOM 4210 O O . GLN B 1 23 ? 0.94 -11.57 -27.859 1 36.09 23 GLN B O 1
ATOM 4215 N N . ILE B 1 24 ? 2.627 -11.602 -29.297 1 37.62 24 ILE B N 1
ATOM 4216 C CA . ILE B 1 24 ? 3.547 -11.023 -28.328 1 37.62 24 ILE B CA 1
ATOM 4217 C C . ILE B 1 24 ? 3.166 -9.562 -28.062 1 37.62 24 ILE B C 1
ATOM 4219 O O . ILE B 1 24 ? 3.127 -9.125 -26.906 1 37.62 24 ILE B O 1
ATOM 4223 N N . ASN B 1 25 ? 2.842 -8.859 -29.125 1 38.38 25 ASN B N 1
ATOM 4224 C CA . ASN B 1 25 ? 2.387 -7.488 -28.938 1 38.38 25 ASN B CA 1
ATOM 4225 C C . ASN B 1 25 ? 1.058 -7.438 -28.188 1 38.38 25 ASN B C 1
ATOM 4227 O O . ASN B 1 25 ? 0.846 -6.555 -27.359 1 38.38 25 ASN B O 1
ATOM 4231 N N . ALA B 1 26 ? 0.206 -8.328 -28.438 1 39.25 26 ALA B N 1
ATOM 4232 C CA . ALA B 1 26 ? -1.065 -8.391 -27.719 1 39.25 26 ALA B CA 1
ATOM 4233 C C . ALA B 1 26 ? -0.845 -8.648 -26.234 1 39.25 26 ALA B C 1
ATOM 4235 O O . ALA B 1 26 ? -1.544 -8.086 -25.391 1 39.25 26 ALA B O 1
ATOM 4236 N N . LEU B 1 27 ? 0.083 -9.531 -25.969 1 33.81 27 LEU B N 1
ATOM 4237 C CA . LEU B 1 27 ? 0.408 -9.766 -24.562 1 33.81 27 LEU B CA 1
ATOM 4238 C C . LEU B 1 27 ? 1.053 -8.523 -23.938 1 33.81 27 LEU B C 1
ATOM 4240 O O . LEU B 1 27 ? 0.75 -8.164 -22.797 1 33.81 27 LEU B O 1
ATOM 4244 N N . GLU B 1 28 ? 1.932 -7.887 -24.656 1 35.28 28 GLU B N 1
ATOM 4245 C CA . GLU B 1 28 ? 2.523 -6.652 -24.156 1 35.28 28 GLU B CA 1
ATOM 4246 C C . GLU B 1 28 ? 1.479 -5.547 -24.031 1 35.28 28 GLU B C 1
ATOM 4248 O O . GLU B 1 28 ? 1.468 -4.805 -23.047 1 35.28 28 GLU B O 1
ATOM 4253 N N . ILE B 1 29 ? 0.637 -5.414 -25.062 1 35.84 29 ILE B N 1
ATOM 4254 C CA . ILE B 1 29 ? -0.451 -4.441 -25.031 1 35.84 29 ILE B CA 1
ATOM 4255 C C . ILE B 1 29 ? -1.467 -4.828 -23.969 1 35.84 29 ILE B C 1
ATOM 4257 O O . ILE B 1 29 ? -1.955 -3.973 -23.219 1 35.84 29 ILE B O 1
ATOM 4261 N N . SER B 1 30 ? -1.742 -6.105 -23.938 1 32.25 30 SER B N 1
ATOM 4262 C CA . SER B 1 30 ? -2.703 -6.5 -22.906 1 32.25 30 SER B CA 1
ATOM 4263 C C . SER B 1 30 ? -2.18 -6.191 -21.516 1 32.25 30 SER B C 1
ATOM 4265 O O . SER B 1 30 ? -2.945 -5.805 -20.625 1 32.25 30 SER B O 1
ATOM 4267 N N . PHE B 1 31 ? -0.924 -6.465 -21.312 1 30.56 31 PHE B N 1
ATOM 4268 C CA . PHE B 1 31 ? -0.379 -6.07 -20.016 1 30.56 31 PHE B CA 1
ATOM 4269 C C . PHE B 1 31 ? -0.336 -4.551 -19.891 1 30.56 31 PHE B C 1
ATOM 4271 O O . PHE B 1 31 ? -0.553 -4.008 -18.797 1 30.56 31 PHE B O 1
ATOM 4278 N N . SER B 1 32 ? 0.003 -3.828 -20.938 1 32.25 32 SER B N 1
ATOM 4279 C CA . SER B 1 32 ? -0.01 -2.369 -20.922 1 32.25 32 SER B CA 1
ATOM 4280 C C . SER B 1 32 ? -1.434 -1.831 -20.812 1 32.25 32 SER B C 1
ATOM 4282 O O . SER B 1 32 ? -1.659 -0.765 -20.234 1 32.25 32 SER B O 1
ATOM 4284 N N . ILE B 1 33 ? -2.322 -2.453 -21.531 1 29.66 33 ILE B N 1
ATOM 4285 C CA . ILE B 1 33 ? -3.697 -1.969 -21.531 1 29.66 33 ILE B CA 1
ATOM 4286 C C . ILE B 1 33 ? -4.324 -2.209 -20.156 1 29.66 33 ILE B C 1
ATOM 4288 O O . ILE B 1 33 ? -5.129 -1.404 -19.688 1 29.66 33 ILE B O 1
ATOM 4292 N N . ALA B 1 34 ? -4.07 -3.422 -19.625 1 28.05 34 ALA B N 1
ATOM 4293 C CA . ALA B 1 34 ? -4.801 -3.621 -18.375 1 28.05 34 ALA B CA 1
ATOM 4294 C C . ALA B 1 34 ? -4.402 -2.578 -17.328 1 28.05 34 ALA B C 1
ATOM 4296 O O . ALA B 1 34 ? -5.18 -2.264 -16.422 1 28.05 34 ALA B O 1
ATOM 4297 N N . SER B 1 35 ? -3.141 -2.131 -17.25 1 27.92 35 SER B N 1
ATOM 4298 C CA . SER B 1 35 ? -2.936 -0.968 -16.391 1 27.92 35 SER B CA 1
ATOM 4299 C C . SER B 1 35 ? -3.643 0.262 -16.953 1 27.92 35 SER B C 1
ATOM 4301 O O . SER B 1 35 ? -3.896 1.224 -16.234 1 27.92 35 SER B O 1
ATOM 4303 N N . ILE B 1 36 ? -3.627 0.413 -18.312 1 27.86 36 ILE B N 1
ATOM 4304 C CA . ILE B 1 36 ? -4.145 1.618 -18.953 1 27.86 36 ILE B CA 1
ATOM 4305 C C . ILE B 1 36 ? -5.668 1.606 -18.922 1 27.86 36 ILE B C 1
ATOM 4307 O O . ILE B 1 36 ? -6.316 2.514 -19.453 1 27.86 36 ILE B O 1
ATOM 4311 N N . ASN B 1 37 ? -6.242 0.484 -18.641 1 25.61 37 ASN B N 1
ATOM 4312 C CA . ASN B 1 37 ? -7.656 0.556 -19 1 25.61 37 ASN B CA 1
ATOM 4313 C C . ASN B 1 37 ? -8.336 1.754 -18.344 1 25.61 37 ASN B C 1
ATOM 4315 O O . ASN B 1 37 ? -9.562 1.878 -18.375 1 25.61 37 ASN B O 1
ATOM 4319 N N . ASN B 1 38 ? -7.711 2.355 -17.406 1 24.97 38 ASN B N 1
ATOM 4320 C CA . ASN B 1 38 ? -8.648 3.387 -16.969 1 24.97 38 ASN B CA 1
ATOM 4321 C C . ASN B 1 38 ? -8.727 4.531 -17.984 1 24.97 38 ASN B C 1
ATOM 4323 O O . ASN B 1 38 ? -9.164 5.633 -17.641 1 24.97 38 ASN B O 1
ATOM 4327 N N . ASP B 1 39 ? -8.125 4.309 -19.266 1 25.55 39 ASP B N 1
ATOM 4328 C CA . ASP B 1 39 ? -8.039 5.504 -20.109 1 25.55 39 ASP B CA 1
ATOM 4329 C C . ASP B 1 39 ? -9.422 5.996 -20.516 1 25.55 39 ASP B C 1
ATOM 4331 O O . ASP B 1 39 ? -9.562 6.789 -21.453 1 25.55 39 ASP B O 1
ATOM 4335 N N . ALA B 1 40 ? -10.539 5.492 -20.281 1 24.62 40 ALA B N 1
ATOM 4336 C CA . ALA B 1 40 ? -11.531 5.984 -21.234 1 24.62 40 ALA B CA 1
ATOM 4337 C C . ALA B 1 40 ? -11.562 7.512 -21.25 1 24.62 40 ALA B C 1
ATOM 4339 O O . ALA B 1 40 ? -12.469 8.109 -21.828 1 24.62 40 ALA B O 1
ATOM 4340 N N . LEU B 1 41 ? -10.898 8.375 -20.484 1 21.88 41 LEU B N 1
ATOM 4341 C CA . LEU B 1 41 ? -11.367 9.75 -20.672 1 21.88 41 LEU B CA 1
ATOM 4342 C C . LEU B 1 41 ? -10.844 10.32 -21.984 1 21.88 41 LEU B C 1
ATOM 4344 O O . LEU B 1 41 ? -9.633 10.383 -22.203 1 21.88 41 LEU B O 1
ATOM 4348 N N . VAL B 1 42 ? -11.516 10.195 -23.266 1 23.39 42 VAL B N 1
ATOM 4349 C CA . VAL B 1 42 ? -11.391 10.711 -24.625 1 23.39 42 VAL B CA 1
ATOM 4350 C C . VAL B 1 42 ? -11.195 12.227 -24.578 1 23.39 42 VAL B C 1
ATOM 4352 O O . VAL B 1 42 ? -12.086 12.961 -24.172 1 23.39 42 VAL B O 1
ATOM 4355 N N . GLU B 1 43 ? -10.062 12.867 -24.25 1 23.03 43 GLU B N 1
ATOM 4356 C CA . GLU B 1 43 ? -9.812 14.297 -24.375 1 23.03 43 GLU B CA 1
ATOM 4357 C C . GLU B 1 43 ? -9.781 14.727 -25.844 1 23.03 43 GLU B C 1
ATOM 4359 O O . GLU B 1 43 ? -8.922 14.289 -26.609 1 23.03 43 GLU B O 1
ATOM 4364 N N . SER B 1 44 ? -10.852 14.977 -26.656 1 23.8 44 SER B N 1
ATOM 4365 C CA . SER B 1 44 ? -10.906 15.531 -28 1 23.8 44 SER B CA 1
ATOM 4366 C C . SER B 1 44 ? -10.289 16.922 -28.047 1 23.8 44 SER B C 1
ATOM 4368 O O . SER B 1 44 ? -10.398 17.625 -29.062 1 23.8 44 SER B O 1
ATOM 4370 N N . ASP B 1 45 ? -9.57 17.625 -27.234 1 21.95 45 ASP B N 1
ATOM 4371 C CA . ASP B 1 45 ? -9.352 19.031 -27.562 1 21.95 45 ASP B CA 1
ATOM 4372 C C . ASP B 1 45 ? -8.492 19.172 -28.812 1 21.95 45 ASP B C 1
ATOM 4374 O O . ASP B 1 45 ? -7.566 18.391 -29.047 1 21.95 45 ASP B O 1
ATOM 4378 N N . SER B 1 46 ? -8.789 19.953 -30 1 24.14 46 SER B N 1
ATOM 4379 C CA . SER B 1 46 ? -8.367 20.281 -31.359 1 24.14 46 SER B CA 1
ATOM 4380 C C . SER B 1 46 ? -6.941 20.828 -31.375 1 24.14 46 SER B C 1
ATOM 4382 O O . SER B 1 46 ? -6.441 21.219 -32.438 1 24.14 46 SER B O 1
ATOM 4384 N N . GLU B 1 47 ? -6.273 21.469 -30.453 1 25.12 47 GLU B N 1
ATOM 4385 C CA . GLU B 1 47 ? -5.062 22.016 -31.062 1 25.12 47 GLU B CA 1
ATOM 4386 C C . GLU B 1 47 ? -4.297 20.938 -31.828 1 25.12 47 GLU B C 1
ATOM 4388 O O . GLU B 1 47 ? -4.367 19.75 -31.5 1 25.12 47 GLU B O 1
ATOM 4393 N N . PRO B 1 48 ? -3.818 21.188 -33.281 1 23.8 48 PRO B N 1
ATOM 4394 C CA . PRO B 1 48 ? -3.252 20.047 -34 1 23.8 48 PRO B CA 1
ATOM 4395 C C . PRO B 1 48 ? -2.295 19.219 -33.156 1 23.8 48 PRO B C 1
ATOM 4397 O O . PRO B 1 48 ? -1.271 19.734 -32.688 1 23.8 48 PRO B O 1
ATOM 4400 N N . MET B 1 49 ? -2.83 18.75 -32.188 1 23.95 49 MET B N 1
ATOM 4401 C CA . MET B 1 49 ? -1.997 17.938 -31.312 1 23.95 49 MET B CA 1
ATOM 4402 C C . MET B 1 49 ? -1.19 16.922 -32.094 1 23.95 49 MET B C 1
ATOM 4404 O O . MET B 1 49 ? -1.76 16.047 -32.75 1 23.95 49 MET B O 1
ATOM 4408 N N . GLN B 1 50 ? -0.074 17.562 -32.812 1 23.67 50 GLN B N 1
ATOM 4409 C CA . GLN B 1 50 ? 0.771 16.547 -33.438 1 23.67 50 GLN B CA 1
ATOM 4410 C C . GLN B 1 50 ? 0.804 15.281 -32.562 1 23.67 50 GLN B C 1
ATOM 4412 O O . GLN B 1 50 ? 0.746 15.359 -31.328 1 23.67 50 GLN B O 1
ATOM 4417 N N . LEU B 1 51 ? 0.207 14.258 -33.094 1 24.61 51 LEU B N 1
ATOM 4418 C CA . LEU B 1 51 ? 0.139 12.891 -32.594 1 24.61 51 LEU B CA 1
ATOM 4419 C C . LEU B 1 51 ? 1.456 12.484 -31.953 1 24.61 51 LEU B C 1
ATOM 4421 O O . LEU B 1 51 ? 2.488 12.406 -32.625 1 24.61 51 LEU B O 1
ATOM 4425 N N . PRO B 1 52 ? 1.771 13.242 -30.859 1 23.34 52 PRO B N 1
ATOM 4426 C CA . PRO B 1 52 ? 3.119 12.789 -30.5 1 23.34 52 PRO B CA 1
ATOM 4427 C C . PRO B 1 52 ? 3.258 11.273 -30.516 1 23.34 52 PRO B C 1
ATOM 4429 O O . PRO B 1 52 ? 2.475 10.57 -29.859 1 23.34 52 PRO B O 1
ATOM 4432 N N . LYS B 1 53 ? 3.59 10.633 -31.594 1 24.64 53 LYS B N 1
ATOM 4433 C CA . LYS B 1 53 ? 3.848 9.227 -31.906 1 24.64 53 LYS B CA 1
ATOM 4434 C C . LYS B 1 53 ? 4.637 8.547 -30.797 1 24.64 53 LYS B C 1
ATOM 4436 O O . LYS B 1 53 ? 4.91 7.348 -30.859 1 24.64 53 LYS B O 1
ATOM 4441 N N . LYS B 1 54 ? 5.551 9.328 -30.156 1 23.73 54 LYS B N 1
ATOM 4442 C CA . LYS B 1 54 ? 6.594 8.484 -29.578 1 23.73 54 LYS B CA 1
ATOM 4443 C C . LYS B 1 54 ? 6.047 7.637 -28.438 1 23.73 54 LYS B C 1
ATOM 4445 O O . LYS B 1 54 ? 5.301 8.133 -27.594 1 23.73 54 LYS B O 1
ATOM 4450 N N . LYS B 1 55 ? 6.047 6.359 -28.641 1 23.86 55 LYS B N 1
ATOM 4451 C CA . LYS B 1 55 ? 5.848 5.203 -27.766 1 23.86 55 LYS B CA 1
ATOM 4452 C C . LYS B 1 55 ? 6.531 5.402 -26.422 1 23.86 55 LYS B C 1
ATOM 4454 O O . LYS B 1 55 ? 7.758 5.484 -26.344 1 23.86 55 LYS B O 1
ATOM 4459 N N . ARG B 1 56 ? 5.973 6.258 -25.594 1 27.42 56 ARG B N 1
ATOM 4460 C CA . ARG B 1 56 ? 6.648 6.273 -24.312 1 27.42 56 ARG B CA 1
ATOM 4461 C C . ARG B 1 56 ? 6.977 4.855 -23.844 1 27.42 56 ARG B C 1
ATOM 4463 O O . ARG B 1 56 ? 6.086 4.02 -23.703 1 27.42 56 ARG B O 1
ATOM 4470 N N . ARG B 1 57 ? 8.133 4.402 -24.234 1 23.41 57 ARG B N 1
ATOM 4471 C CA . ARG B 1 57 ? 8.727 3.154 -23.766 1 23.41 57 ARG B CA 1
ATOM 4472 C C . ARG B 1 57 ? 8.609 3.02 -22.266 1 23.41 57 ARG B C 1
ATOM 4474 O O . ARG B 1 57 ? 9.164 3.828 -21.516 1 23.41 57 ARG B O 1
ATOM 4481 N N . LEU B 1 58 ? 7.398 2.83 -21.828 1 25.02 58 LEU B N 1
ATOM 4482 C CA . LEU B 1 58 ? 7.453 2.387 -20.438 1 25.02 58 LEU B CA 1
ATOM 4483 C C . LEU B 1 58 ? 8.578 1.382 -20.234 1 25.02 58 LEU B C 1
ATOM 4485 O O . LEU B 1 58 ? 8.492 0.241 -20.688 1 25.02 58 LEU B O 1
ATOM 4489 N N . VAL B 1 59 ? 9.75 1.818 -20.469 1 25.28 59 VAL B N 1
ATOM 4490 C CA . VAL B 1 59 ? 10.859 0.961 -20.062 1 25.28 59 VAL B CA 1
ATOM 4491 C C . VAL B 1 59 ? 10.656 0.512 -18.609 1 25.28 59 VAL B C 1
ATOM 4493 O O . VAL B 1 59 ? 10.539 1.343 -17.719 1 25.28 59 VAL B O 1
ATOM 4496 N N . ILE B 1 60 ? 9.891 -0.518 -18.484 1 26.27 60 ILE B N 1
ATOM 4497 C CA . ILE B 1 60 ? 10.047 -1.221 -17.219 1 26.27 60 ILE B CA 1
ATOM 4498 C C . ILE B 1 60 ? 11.516 -1.196 -16.797 1 26.27 60 ILE B C 1
ATOM 4500 O O . ILE B 1 60 ? 12.367 -1.776 -17.469 1 26.27 60 ILE B O 1
ATOM 4504 N N . ALA B 1 61 ? 12.016 -0.083 -16.406 1 26.91 61 ALA B N 1
ATOM 4505 C CA . ALA B 1 61 ? 13.352 -0.155 -15.797 1 26.91 61 ALA B CA 1
ATOM 4506 C C . ALA B 1 61 ? 13.5 -1.419 -14.961 1 26.91 61 ALA B C 1
ATOM 4508 O O . ALA B 1 61 ? 12.633 -1.741 -14.141 1 26.91 61 ALA B O 1
ATOM 4509 N N . SER B 1 62 ? 14.062 -2.434 -15.492 1 27.09 62 SER B N 1
ATOM 4510 C CA . SER B 1 62 ? 14.625 -3.623 -14.859 1 27.09 62 SER B CA 1
ATOM 4511 C C . SER B 1 62 ? 15.352 -3.271 -13.57 1 27.09 62 SER B C 1
ATOM 4513 O O . SER B 1 62 ? 16.547 -2.994 -13.578 1 27.09 62 SER B O 1
ATOM 4515 N N . ASP B 1 63 ? 14.938 -2.27 -12.891 1 29.42 63 ASP B N 1
ATOM 4516 C CA . ASP B 1 63 ? 15.734 -2.131 -11.68 1 29.42 63 ASP B CA 1
ATOM 4517 C C . ASP B 1 63 ? 15.688 -3.408 -10.844 1 29.42 63 ASP B C 1
ATOM 4519 O O . ASP B 1 63 ? 14.781 -3.584 -10.023 1 29.42 63 ASP B O 1
ATOM 4523 N N . SER B 1 64 ? 15.852 -4.512 -11.391 1 29.86 64 SER B N 1
ATOM 4524 C CA . SER B 1 64 ? 15.984 -5.801 -10.719 1 29.86 64 SER B CA 1
ATOM 4525 C C . SER B 1 64 ? 17.047 -5.746 -9.625 1 29.86 64 SER B C 1
ATOM 4527 O O . SER B 1 64 ? 17.422 -6.773 -9.062 1 29.86 64 SER B O 1
ATOM 4529 N N . ASP B 1 65 ? 17.875 -4.699 -9.539 1 29.17 65 ASP B N 1
ATOM 4530 C CA . ASP B 1 65 ? 18.922 -5.062 -8.578 1 29.17 65 ASP B CA 1
ATOM 4531 C C . ASP B 1 65 ? 18.359 -5.094 -7.156 1 29.17 65 ASP B C 1
ATOM 4533 O O . ASP B 1 65 ? 18.078 -4.047 -6.566 1 29.17 65 ASP B O 1
ATOM 4537 N N . SER B 1 66 ? 17.406 -5.898 -6.891 1 31.06 66 SER B N 1
ATOM 4538 C CA . SER B 1 66 ? 17.031 -6.137 -5.5 1 31.06 66 SER B CA 1
ATOM 4539 C C . SER B 1 66 ? 18.266 -6.383 -4.629 1 31.06 66 SER B C 1
ATOM 4541 O O . SER B 1 66 ? 18.984 -7.363 -4.82 1 31.06 66 SER B O 1
ATOM 4543 N N . ASP B 1 67 ? 18.938 -5.406 -4.207 1 28.91 67 ASP B N 1
ATOM 4544 C CA . ASP B 1 67 ? 19.953 -5.621 -3.172 1 28.91 67 ASP B CA 1
ATOM 4545 C C . ASP B 1 67 ? 19.344 -6.277 -1.938 1 28.91 67 ASP B C 1
ATOM 4547 O O . ASP B 1 67 ? 18.656 -5.617 -1.154 1 28.91 67 ASP B O 1
ATOM 4551 N N . SER B 1 68 ? 18.734 -7.387 -2.055 1 30.69 68 SER B N 1
ATOM 4552 C CA . SER B 1 68 ? 18.391 -8.164 -0.869 1 30.69 68 SER B CA 1
ATOM 4553 C C . SER B 1 68 ? 19.594 -8.359 0.033 1 30.69 68 SER B C 1
ATOM 4555 O O . SER B 1 68 ? 20.5 -9.148 -0.285 1 30.69 68 SER B O 1
ATOM 4557 N N . GLU B 1 69 ? 20.031 -7.473 0.704 1 30.42 69 GLU B N 1
ATOM 4558 C CA . GLU B 1 69 ? 21.141 -7.629 1.646 1 30.42 69 GLU B CA 1
ATOM 4559 C C . GLU B 1 69 ? 20.922 -8.836 2.551 1 30.42 69 GLU B C 1
ATOM 4561 O O . GLU B 1 69 ? 21.859 -9.57 2.859 1 30.42 69 GLU B O 1
ATOM 4566 N N . SER B 1 70 ? 19.719 -8.945 3.127 1 33.38 70 SER B N 1
ATOM 4567 C CA . SER B 1 70 ? 19.656 -9.977 4.156 1 33.38 70 SER B CA 1
ATOM 4568 C C . SER B 1 70 ? 19.828 -11.367 3.555 1 33.38 70 SER B C 1
ATOM 4570 O O . SER B 1 70 ? 20.172 -12.312 4.258 1 33.38 70 SER B O 1
ATOM 4572 N N . ALA B 1 71 ? 19.312 -11.602 2.346 1 31.95 71 ALA B N 1
ATOM 4573 C CA . ALA B 1 71 ? 19.547 -12.875 1.672 1 31.95 71 ALA B CA 1
ATOM 4574 C C . ALA B 1 71 ? 21 -12.992 1.2 1 31.95 71 ALA B C 1
ATOM 4576 O O . ALA B 1 71 ? 21.422 -14.047 0.715 1 31.95 71 ALA B O 1
ATOM 4577 N N . GLU B 1 72 ? 21.703 -11.922 1.205 1 33 72 GLU B N 1
ATOM 4578 C CA . GLU B 1 72 ? 23.078 -11.938 0.755 1 33 72 GLU B CA 1
ATOM 4579 C C . GLU B 1 72 ? 23.938 -12.875 1.613 1 33 72 GLU B C 1
ATOM 4581 O O . GLU B 1 72 ? 24.844 -13.539 1.108 1 33 72 GLU B O 1
ATOM 4586 N N . ASN B 1 73 ? 23.688 -12.781 2.926 1 35.09 73 ASN B N 1
ATOM 4587 C CA . ASN B 1 73 ? 24.562 -13.562 3.787 1 35.09 73 ASN B CA 1
ATOM 4588 C C . ASN B 1 73 ? 24.328 -15.062 3.617 1 35.09 73 ASN B C 1
ATOM 4590 O O . ASN B 1 73 ? 25.109 -15.875 4.125 1 35.09 73 ASN B O 1
ATOM 4594 N N . PHE B 1 74 ? 23.219 -15.359 3.102 1 32.94 74 PHE B N 1
ATOM 4595 C CA . PHE B 1 74 ? 22.938 -16.781 3.029 1 32.94 74 PHE B CA 1
ATOM 4596 C C . PHE B 1 74 ? 23.75 -17.453 1.934 1 32.94 74 PHE B C 1
ATOM 4598 O O . PHE B 1 74 ? 24.031 -18.656 1.998 1 32.94 74 PHE B O 1
ATOM 4605 N N . VAL B 1 75 ? 24.016 -16.75 0.895 1 33.41 75 VAL B N 1
ATOM 4606 C CA . VAL B 1 75 ? 24.656 -17.391 -0.244 1 33.41 75 VAL B CA 1
ATOM 4607 C C . VAL B 1 75 ? 26.094 -17.766 0.112 1 33.41 75 VAL B C 1
ATOM 4609 O O . VAL B 1 75 ? 26.688 -18.641 -0.515 1 33.41 75 VAL B O 1
ATOM 4612 N N . ALA B 1 76 ? 26.734 -17.031 0.987 1 33.88 76 ALA B N 1
ATOM 4613 C CA . ALA B 1 76 ? 28.156 -17.297 1.121 1 33.88 76 ALA B CA 1
ATOM 4614 C C . ALA B 1 76 ? 28.422 -18.641 1.788 1 33.88 76 ALA B C 1
ATOM 4616 O O . ALA B 1 76 ? 29.469 -19.25 1.592 1 33.88 76 ALA B O 1
ATOM 4617 N N . ALA B 1 77 ? 27.656 -18.953 2.752 1 32.34 77 ALA B N 1
ATOM 4618 C CA . ALA B 1 77 ? 28.219 -19.969 3.645 1 32.34 77 ALA B CA 1
ATOM 4619 C C . ALA B 1 77 ? 28.203 -21.344 2.984 1 32.34 77 ALA B C 1
ATOM 4621 O O . ALA B 1 77 ? 29.109 -22.156 3.223 1 32.34 77 ALA B O 1
ATOM 4622 N N . ASN B 1 78 ? 27.078 -21.906 2.49 1 31.94 78 ASN B N 1
ATOM 4623 C CA . ASN B 1 78 ? 27.078 -23.344 2.264 1 31.94 78 ASN B CA 1
ATOM 4624 C C . ASN B 1 78 ? 27.5 -23.703 0.841 1 31.94 78 ASN B C 1
ATOM 4626 O O . ASN B 1 78 ? 26.656 -24.047 0.008 1 31.94 78 ASN B O 1
ATOM 4630 N N . ILE B 1 79 ? 28.375 -23.016 0.205 1 36.09 79 ILE B N 1
ATOM 4631 C CA . ILE B 1 79 ? 28.969 -23.469 -1.043 1 36.09 79 ILE B CA 1
ATOM 4632 C C . ILE B 1 79 ? 29.547 -24.875 -0.849 1 36.09 79 ILE B C 1
ATOM 4634 O O . ILE B 1 79 ? 30.516 -25.047 -0.111 1 36.09 79 ILE B O 1
ATOM 4638 N N . SER B 1 80 ? 28.781 -25.844 -0.843 1 34.34 80 SER B N 1
ATOM 4639 C CA . SER B 1 80 ? 29.359 -27.188 -0.867 1 34.34 80 SER B CA 1
ATOM 4640 C C . SER B 1 80 ? 30.391 -27.312 -1.98 1 34.34 80 SER B C 1
ATOM 4642 O O . SER B 1 80 ? 30.266 -26.688 -3.029 1 34.34 80 SER B O 1
ATOM 4644 N N . GLN B 1 81 ? 31.625 -27.703 -1.811 1 38.75 81 GLN B N 1
ATOM 4645 C CA . GLN B 1 81 ? 32.875 -28.047 -2.502 1 38.75 81 GLN B CA 1
ATOM 4646 C C . GLN B 1 81 ? 32.594 -28.766 -3.818 1 38.75 81 GLN B C 1
ATOM 4648 O O . GLN B 1 81 ? 33.438 -28.781 -4.715 1 38.75 81 GLN B O 1
ATOM 4653 N N . ASN B 1 82 ? 31.531 -29.609 -3.957 1 39.28 82 ASN B N 1
ATOM 4654 C CA . ASN B 1 82 ? 31.547 -30.562 -5.07 1 39.28 82 ASN B CA 1
ATOM 4655 C C . ASN B 1 82 ? 31.031 -29.906 -6.355 1 39.28 82 ASN B C 1
ATOM 4657 O O . ASN B 1 82 ? 30.5 -30.594 -7.227 1 39.28 82 ASN B O 1
ATOM 4661 N N . ASP B 1 83 ? 30.906 -28.703 -6.516 1 48.72 83 ASP B N 1
ATOM 4662 C CA . ASP B 1 83 ? 30.266 -28.094 -7.684 1 48.72 83 ASP B CA 1
ATOM 4663 C C . ASP B 1 83 ? 31.125 -28.297 -8.938 1 48.72 83 ASP B C 1
ATOM 4665 O O . ASP B 1 83 ? 32.344 -28.094 -8.914 1 48.72 83 ASP B O 1
ATOM 4669 N N . ARG B 1 84 ? 30.734 -29.219 -9.805 1 50.66 84 ARG B N 1
ATOM 4670 C CA . ARG B 1 84 ? 31.359 -29.344 -11.117 1 50.66 84 ARG B CA 1
ATOM 4671 C C . ARG B 1 84 ? 31.734 -27.969 -11.68 1 50.66 84 ARG B C 1
ATOM 4673 O O . ARG B 1 84 ? 30.859 -27.203 -12.086 1 50.66 84 ARG B O 1
ATOM 4680 N N . ILE B 1 85 ? 32.625 -27.344 -11.219 1 53.97 85 ILE B N 1
ATOM 4681 C CA . ILE B 1 85 ? 33.094 -26.078 -11.781 1 53.97 85 ILE B CA 1
ATOM 4682 C C . ILE B 1 85 ? 33.75 -26.328 -13.148 1 53.97 85 ILE B C 1
ATOM 4684 O O . ILE B 1 85 ? 34.719 -27.062 -13.258 1 53.97 85 ILE B O 1
ATOM 4688 N N . SER B 1 86 ? 32.969 -26.438 -14.148 1 56.22 86 SER B N 1
ATOM 4689 C CA . SER B 1 86 ? 33.594 -26.516 -15.461 1 56.22 86 SER B CA 1
ATOM 4690 C C . SER B 1 86 ? 34.625 -25.422 -15.656 1 56.22 86 SER B C 1
ATOM 4692 O O . SER B 1 86 ? 34.344 -24.25 -15.398 1 56.22 86 SER B O 1
ATOM 4694 N N . SER B 1 87 ? 35.781 -25.688 -15.609 1 62.94 87 SER B N 1
ATOM 4695 C CA . SER B 1 87 ? 36.938 -24.797 -15.656 1 62.94 87 SER B CA 1
ATOM 4696 C C . SER B 1 87 ? 37.25 -24.406 -17.094 1 62.94 87 SER B C 1
ATOM 4698 O O . SER B 1 87 ? 38.094 -23.516 -17.328 1 62.94 87 SER B O 1
ATOM 4700 N N . LYS B 1 88 ? 36.344 -24.891 -18.172 1 82.25 88 LYS B N 1
ATOM 4701 C CA . LYS B 1 88 ? 36.844 -24.484 -19.469 1 82.25 88 LYS B CA 1
ATOM 4702 C C . LYS B 1 88 ? 35.781 -23.688 -20.25 1 82.25 88 LYS B C 1
ATOM 4704 O O . LYS B 1 88 ? 34.719 -24.219 -20.547 1 82.25 88 LYS B O 1
ATOM 4709 N N . TRP B 1 89 ? 35.906 -22.5 -20.438 1 90.88 89 TRP B N 1
ATOM 4710 C CA . TRP B 1 89 ? 35.062 -21.578 -21.156 1 90.88 89 TRP B CA 1
ATOM 4711 C C . TRP B 1 89 ? 35.656 -21.219 -22.516 1 90.88 89 TRP B C 1
ATOM 4713 O O . TRP B 1 89 ? 36.875 -21.031 -22.625 1 90.88 89 TRP B O 1
ATOM 4723 N N . SER B 1 90 ? 34.844 -21.297 -23.594 1 89.19 90 SER B N 1
ATOM 4724 C CA . SER B 1 90 ? 35.281 -20.922 -24.922 1 89.19 90 SER B CA 1
ATOM 4725 C C . SER B 1 90 ? 34.344 -19.938 -25.578 1 89.19 90 SER B C 1
ATOM 4727 O O . SER B 1 90 ? 33.25 -19.656 -25.031 1 89.19 90 SER B O 1
ATOM 4729 N N . ARG B 1 91 ? 34.719 -19.359 -26.688 1 87.31 91 ARG B N 1
ATOM 4730 C CA . ARG B 1 91 ? 33.844 -18.5 -27.453 1 87.31 91 ARG B CA 1
ATOM 4731 C C . ARG B 1 91 ? 32.625 -19.266 -27.953 1 87.31 91 ARG B C 1
ATOM 4733 O O . ARG B 1 91 ? 32.719 -20.453 -28.281 1 87.31 91 ARG B O 1
ATOM 4740 N N . PRO B 1 92 ? 31.594 -18.547 -27.938 1 85.38 92 PRO B N 1
ATOM 4741 C CA . PRO B 1 92 ? 30.344 -19.234 -28.297 1 85.38 92 PRO B CA 1
ATOM 4742 C C . PRO B 1 92 ? 30.406 -19.859 -29.688 1 85.38 92 PRO B C 1
ATOM 4744 O O . PRO B 1 92 ? 30.875 -19.219 -30.641 1 85.38 92 PRO B O 1
ATOM 4747 N N . LYS B 1 93 ? 30.188 -21.094 -29.859 1 71.44 93 LYS B N 1
ATOM 4748 C CA . LYS B 1 93 ? 30.219 -21.797 -31.125 1 71.44 93 LYS B CA 1
ATOM 4749 C C . LYS B 1 93 ? 28.875 -21.672 -31.844 1 71.44 93 LYS B C 1
ATOM 4751 O O . LYS B 1 93 ? 28.75 -22.062 -33 1 71.44 93 LYS B O 1
ATOM 4756 N N . ARG B 1 94 ? 27.938 -20.812 -31.422 1 64.31 94 ARG B N 1
ATOM 4757 C CA . ARG B 1 94 ? 26.625 -20.516 -31.969 1 64.31 94 ARG B CA 1
ATOM 4758 C C . ARG B 1 94 ? 25.812 -21.781 -32.188 1 64.31 94 ARG B C 1
ATOM 4760 O O . ARG B 1 94 ? 24.844 -21.781 -32.969 1 64.31 94 ARG B O 1
ATOM 4767 N N . ARG B 1 95 ? 26.406 -23.016 -31.969 1 57.38 95 ARG B N 1
ATOM 4768 C CA . ARG B 1 95 ? 25.656 -24.25 -32.062 1 57.38 95 ARG B CA 1
ATOM 4769 C C . ARG B 1 95 ? 25.188 -24.719 -30.688 1 57.38 95 ARG B C 1
ATOM 4771 O O . ARG B 1 95 ? 25.953 -25.344 -29.953 1 57.38 95 ARG B O 1
ATOM 4778 N N . GLN B 1 96 ? 24.219 -24.078 -30.219 1 62.28 96 GLN B N 1
ATOM 4779 C CA . GLN B 1 96 ? 23.734 -24.641 -28.969 1 62.28 96 GLN B CA 1
ATOM 4780 C C . GLN B 1 96 ? 23.484 -26.141 -29.094 1 62.28 96 GLN B C 1
ATOM 4782 O O . GLN B 1 96 ? 22.812 -26.594 -30.031 1 62.28 96 GLN B O 1
ATOM 4787 N N . PRO B 1 97 ? 24.516 -27.031 -28.734 1 56 97 PRO B N 1
ATOM 4788 C CA . PRO B 1 97 ? 24.406 -28.469 -28.984 1 56 97 PRO B CA 1
ATOM 4789 C C . PRO B 1 97 ? 22.969 -28.938 -29.141 1 56 97 PRO B C 1
ATOM 4791 O O . PRO B 1 97 ? 22.625 -29.625 -30.094 1 56 97 PRO B O 1
ATOM 4794 N N . SER B 1 98 ? 22.047 -29.188 -27.844 1 63.06 98 SER B N 1
ATOM 4795 C CA . SER B 1 98 ? 20.781 -29.922 -27.844 1 63.06 98 SER B CA 1
ATOM 4796 C C . SER B 1 98 ? 19.656 -29.094 -27.219 1 63.06 98 SER B C 1
ATOM 4798 O O . SER B 1 98 ? 19.688 -28.812 -26.016 1 63.06 98 SER B O 1
ATOM 4800 N N . VAL B 1 99 ? 19 -28.281 -28.188 1 79.06 99 VAL B N 1
ATOM 4801 C CA . VAL B 1 99 ? 17.75 -27.703 -27.703 1 79.06 99 VAL B CA 1
ATOM 4802 C C . VAL B 1 99 ? 16.75 -28.828 -27.406 1 79.06 99 VAL B C 1
ATOM 4804 O O . VAL B 1 99 ? 16.453 -29.656 -28.266 1 79.06 99 VAL B O 1
ATOM 4807 N N . ILE B 1 100 ? 16.453 -28.922 -26.156 1 87 100 ILE B N 1
ATOM 4808 C CA . ILE B 1 100 ? 15.453 -29.875 -25.719 1 87 100 ILE B CA 1
ATOM 4809 C C . ILE B 1 100 ? 14.07 -29.422 -26.156 1 87 100 ILE B C 1
ATOM 4811 O O . ILE B 1 100 ? 13.617 -28.344 -25.781 1 87 100 ILE B O 1
ATOM 4815 N N . PRO B 1 101 ? 13.492 -30.172 -26.969 1 89.25 101 PRO B N 1
ATOM 4816 C CA . PRO B 1 101 ? 12.172 -29.766 -27.453 1 89.25 101 PRO B CA 1
ATOM 4817 C C . PRO B 1 101 ? 11.086 -29.844 -26.375 1 89.25 101 PRO B C 1
ATOM 4819 O O . PRO B 1 101 ? 11.117 -30.75 -25.547 1 89.25 101 PRO B O 1
ATOM 4822 N N . PHE B 1 102 ? 10.234 -28.922 -26.438 1 91.94 102 PHE B N 1
ATOM 4823 C CA . PHE B 1 102 ? 9.062 -28.953 -25.562 1 91.94 102 PHE B CA 1
ATOM 4824 C C . PHE B 1 102 ? 8 -29.906 -26.125 1 91.94 102 PHE B C 1
ATOM 4826 O O . PHE B 1 102 ? 7.594 -29.766 -27.281 1 91.94 102 PHE B O 1
ATOM 4833 N N . THR B 1 103 ? 7.477 -30.875 -25.328 1 89.06 103 THR B N 1
ATOM 4834 C CA . THR B 1 103 ? 6.668 -31.969 -25.844 1 89.06 103 THR B CA 1
ATOM 4835 C C . THR B 1 103 ? 5.309 -32.031 -25.156 1 89.06 103 THR B C 1
ATOM 4837 O O . THR B 1 103 ? 4.473 -32.875 -25.469 1 89.06 103 THR B O 1
ATOM 4840 N N . GLU B 1 104 ? 4.941 -31.141 -24.297 1 86.44 104 GLU B N 1
ATOM 4841 C CA . GLU B 1 104 ? 3.725 -31.266 -23.5 1 86.44 104 GLU B CA 1
ATOM 4842 C C . GLU B 1 104 ? 2.625 -30.344 -24.031 1 86.44 104 GLU B C 1
ATOM 4844 O O . GLU B 1 104 ? 2.904 -29.406 -24.781 1 86.44 104 GLU B O 1
ATOM 4849 N N . PHE B 1 105 ? 1.444 -30.797 -23.688 1 88.38 105 PHE B N 1
ATOM 4850 C CA . PHE B 1 105 ? 0.275 -29.969 -23.938 1 88.38 105 PHE B CA 1
ATOM 4851 C C . PHE B 1 105 ? 0.253 -28.766 -23.016 1 88.38 105 PHE B C 1
ATOM 4853 O O . PHE B 1 105 ? 0.702 -28.844 -21.875 1 88.38 105 PHE B O 1
ATOM 4860 N N . GLU B 1 106 ? -0.183 -27.625 -23.656 1 92.25 106 GLU B N 1
ATOM 4861 C CA . GLU B 1 106 ? -0.249 -26.391 -22.875 1 92.25 106 GLU B CA 1
ATOM 4862 C C . GLU B 1 106 ? -1.688 -26.062 -22.484 1 92.25 106 GLU B C 1
ATOM 4864 O O . GLU B 1 106 ? -2.604 -26.219 -23.297 1 92.25 106 GLU B O 1
ATOM 4869 N N . GLY B 1 107 ? -1.847 -25.672 -21.281 1 93.38 107 GLY B N 1
ATOM 4870 C CA . GLY B 1 107 ? -3.162 -25.203 -20.875 1 93.38 107 GLY B CA 1
ATOM 4871 C C . GLY B 1 107 ? -3.936 -26.234 -20.078 1 93.38 107 GLY B C 1
ATOM 4872 O O . GLY B 1 107 ? -3.344 -27.125 -19.469 1 93.38 107 GLY B O 1
ATOM 4873 N N . MET B 1 108 ? -5.258 -26.016 -20.047 1 94.31 108 MET B N 1
ATOM 4874 C CA . MET B 1 108 ? -6.113 -26.938 -19.312 1 94.31 108 MET B CA 1
ATOM 4875 C C . MET B 1 108 ? -6.105 -28.312 -19.969 1 94.31 108 MET B C 1
ATOM 4877 O O . MET B 1 108 ? -6.242 -28.422 -21.188 1 94.31 108 MET B O 1
ATOM 4881 N N . LYS B 1 109 ? -5.938 -29.297 -19.172 1 93.06 109 LYS B N 1
ATOM 4882 C CA . LYS B 1 109 ? -5.875 -30.656 -19.688 1 93.06 109 LYS B CA 1
ATOM 4883 C C . LYS B 1 109 ? -7.191 -31.062 -20.344 1 93.06 109 LYS B C 1
ATOM 4885 O O . LYS B 1 109 ? -8.266 -30.734 -19.844 1 93.06 109 LYS B O 1
ATOM 4890 N N . PRO B 1 110 ? -7.184 -31.812 -21.391 1 90.38 110 PRO B N 1
ATOM 4891 C CA . PRO B 1 110 ? -8.305 -32.031 -22.312 1 90.38 110 PRO B CA 1
ATOM 4892 C C . PRO B 1 110 ? -9.508 -32.688 -21.641 1 90.38 110 PRO B C 1
ATOM 4894 O O . PRO B 1 110 ? -10.648 -32.281 -21.906 1 90.38 110 PRO B O 1
ATOM 4897 N N . PRO B 1 111 ? -9.375 -33.688 -20.797 1 91.06 111 PRO B N 1
ATOM 4898 C CA . PRO B 1 111 ? -10.602 -34.219 -20.219 1 91.06 111 PRO B CA 1
ATOM 4899 C C . PRO B 1 111 ? -11.375 -33.188 -19.406 1 91.06 111 PRO B C 1
ATOM 4901 O O . PRO B 1 111 ? -12.602 -33.188 -19.406 1 91.06 111 PRO B O 1
ATOM 4904 N N . TYR B 1 112 ? -10.742 -32.281 -18.922 1 92.94 112 TYR B N 1
ATOM 4905 C CA . TYR B 1 112 ? -11.383 -31.281 -18.062 1 92.94 112 TYR B CA 1
ATOM 4906 C C . TYR B 1 112 ? -11.781 -30.047 -18.875 1 92.94 112 TYR B C 1
ATOM 4908 O O . TYR B 1 112 ? -12.82 -29.453 -18.609 1 92.94 112 TYR B O 1
ATOM 4916 N N . SER B 1 113 ? -10.945 -29.688 -19.844 1 93.19 113 SER B N 1
ATOM 4917 C CA . SER B 1 113 ? -11.266 -28.547 -20.703 1 93.19 113 SER B CA 1
ATOM 4918 C C . SER B 1 113 ? -12.578 -28.766 -21.453 1 93.19 113 SER B C 1
ATOM 4920 O O . SER B 1 113 ? -13.391 -27.844 -21.562 1 93.19 113 SER B O 1
ATOM 4922 N N . ASN B 1 114 ? -12.781 -29.984 -21.844 1 92.62 114 ASN B N 1
ATOM 4923 C CA . ASN B 1 114 ? -14 -30.312 -22.578 1 92.62 114 ASN B CA 1
ATOM 4924 C C . ASN B 1 114 ? -15.219 -30.328 -21.656 1 92.62 114 ASN B C 1
ATOM 4926 O O . ASN B 1 114 ? -16.297 -29.859 -22.031 1 92.62 114 ASN B O 1
ATOM 4930 N N . LEU B 1 115 ? -15.023 -30.797 -20.5 1 92.81 115 LEU B N 1
ATOM 4931 C CA . LEU B 1 115 ? -16.109 -30.891 -19.531 1 92.81 115 LEU B CA 1
ATOM 4932 C C . LEU B 1 115 ? -16.578 -29.5 -19.109 1 92.81 115 LEU B C 1
ATOM 4934 O O . LEU B 1 115 ? -17.781 -29.297 -18.875 1 92.81 115 LEU B O 1
ATOM 4938 N N . LEU B 1 116 ? -15.703 -28.5 -19.188 1 94.44 116 LEU B N 1
ATOM 4939 C CA . LEU B 1 116 ? -16.047 -27.203 -18.609 1 94.44 116 LEU B CA 1
ATOM 4940 C C . LEU B 1 116 ? -16.234 -26.156 -19.703 1 94.44 116 LEU B C 1
ATOM 4942 O O . LEU B 1 116 ? -16.25 -24.953 -19.422 1 94.44 116 LEU B O 1
ATOM 4946 N N . LYS B 1 117 ? -16.359 -26.578 -20.844 1 91.69 117 LYS B N 1
ATOM 4947 C CA . LYS B 1 117 ? -16.484 -25.656 -21.984 1 91.69 117 LYS B CA 1
ATOM 4948 C C . LYS B 1 117 ? -17.672 -24.719 -21.797 1 91.69 117 LYS B C 1
ATOM 4950 O O . LYS B 1 117 ? -17.609 -23.547 -22.172 1 91.69 117 LYS B O 1
ATOM 4955 N N . GLU B 1 118 ? -18.781 -25.203 -21.188 1 92.12 118 GLU B N 1
ATOM 4956 C CA . GLU B 1 118 ? -19.969 -24.375 -21.031 1 92.12 118 GLU B CA 1
ATOM 4957 C C . GLU B 1 118 ? -20.219 -24.047 -19.547 1 92.12 118 GLU B C 1
ATOM 4959 O O . GLU B 1 118 ? -21.281 -23.531 -19.188 1 92.12 118 GLU B O 1
ATOM 4964 N N . ALA B 1 119 ? -19.234 -24.359 -18.797 1 94.06 119 ALA B N 1
ATOM 4965 C CA . ALA B 1 119 ? -19.391 -24.156 -17.359 1 94.06 119 ALA B CA 1
ATOM 4966 C C . ALA B 1 119 ? -19.156 -22.703 -16.969 1 94.06 119 ALA B C 1
ATOM 4968 O O . ALA B 1 119 ? -18.578 -21.938 -17.734 1 94.06 119 ALA B O 1
ATOM 4969 N N . GLY B 1 120 ? -19.703 -22.312 -15.82 1 94.56 120 GLY B N 1
ATOM 4970 C CA . GLY B 1 120 ? -19.484 -20.969 -15.297 1 94.56 120 GLY B CA 1
ATOM 4971 C C . GLY B 1 120 ? -18.219 -20.859 -14.484 1 94.56 120 GLY B C 1
ATOM 4972 O O . GLY B 1 120 ? -17.531 -21.859 -14.227 1 94.56 120 GLY B O 1
ATOM 4973 N N . PRO B 1 121 ? -17.875 -19.609 -14.102 1 95.56 121 PRO B N 1
ATOM 4974 C CA . PRO B 1 121 ? -16.641 -19.359 -13.352 1 95.56 121 PRO B CA 1
ATOM 4975 C C . PRO B 1 121 ? -16.547 -20.203 -12.086 1 95.56 121 PRO B C 1
ATOM 4977 O O . PRO B 1 121 ? -15.445 -20.609 -11.695 1 95.56 121 PRO B O 1
ATOM 4980 N N . ASP B 1 122 ? -17.641 -20.531 -11.453 1 95.88 122 ASP B N 1
ATOM 4981 C CA . ASP B 1 122 ? -17.656 -21.25 -10.18 1 95.88 122 ASP B CA 1
ATOM 4982 C C . ASP B 1 122 ? -17.125 -22.672 -10.352 1 95.88 122 ASP B C 1
ATOM 4984 O O . ASP B 1 122 ? -16.438 -23.188 -9.461 1 95.88 122 ASP B O 1
ATOM 4988 N N . GLN B 1 123 ? -17.359 -23.266 -11.469 1 96.62 123 GLN B N 1
ATOM 4989 C CA . GLN B 1 123 ? -16.922 -24.641 -11.695 1 96.62 123 GLN B CA 1
ATOM 4990 C C . GLN B 1 123 ? -15.406 -24.703 -11.875 1 96.62 123 GLN B C 1
ATOM 4992 O O . GLN B 1 123 ? -14.773 -25.703 -11.508 1 96.62 123 GLN B O 1
ATOM 4997 N N . TYR B 1 124 ? -14.859 -23.688 -12.508 1 97.69 124 TYR B N 1
ATOM 4998 C CA . TYR B 1 124 ? -13.406 -23.625 -12.641 1 97.69 124 TYR B CA 1
ATOM 4999 C C . TYR B 1 124 ? -12.734 -23.5 -11.273 1 97.69 124 TYR B C 1
ATOM 5001 O O . TYR B 1 124 ? -11.727 -24.156 -11.008 1 97.69 124 TYR B O 1
ATOM 5009 N N . TYR B 1 125 ? -13.328 -22.672 -10.43 1 98.06 125 TYR B N 1
ATOM 5010 C CA . TYR B 1 125 ? -12.82 -22.516 -9.07 1 98.06 125 TYR B CA 1
ATOM 5011 C C . TYR B 1 125 ? -12.977 -23.812 -8.289 1 98.06 125 TYR B C 1
ATOM 5013 O O . TYR B 1 125 ? -12.086 -24.203 -7.531 1 98.06 125 TYR B O 1
ATOM 5021 N N . ASP B 1 126 ? -14.031 -24.516 -8.5 1 97.31 126 ASP B N 1
ATOM 5022 C CA . ASP B 1 126 ? -14.336 -25.75 -7.781 1 97.31 126 ASP B CA 1
ATOM 5023 C C . ASP B 1 126 ? -13.336 -26.859 -8.125 1 97.31 126 ASP B C 1
ATOM 5025 O O . ASP B 1 126 ? -13.102 -27.766 -7.328 1 97.31 126 ASP B O 1
ATOM 5029 N N . LEU B 1 127 ? -12.766 -26.75 -9.273 1 97.06 127 LEU B N 1
ATOM 5030 C CA . LEU B 1 127 ? -11.727 -27.719 -9.633 1 97.06 127 LEU B CA 1
ATOM 5031 C C . LEU B 1 127 ? -10.5 -27.562 -8.742 1 97.06 127 LEU B C 1
ATOM 5033 O O . LEU B 1 127 ? -9.883 -28.547 -8.344 1 97.06 127 LEU B O 1
ATOM 5037 N N . LEU B 1 128 ? -10.188 -26.297 -8.5 1 98.19 128 LEU B N 1
ATOM 5038 C CA . LEU B 1 128 ? -8.961 -26 -7.77 1 98.19 128 LEU B CA 1
ATOM 5039 C C . LEU B 1 128 ? -9.18 -26.109 -6.266 1 98.19 128 LEU B C 1
ATOM 5041 O O . LEU B 1 128 ? -8.258 -26.438 -5.523 1 98.19 128 LEU B O 1
ATOM 5045 N N . VAL B 1 129 ? -10.359 -25.75 -5.852 1 98.38 129 VAL B N 1
ATOM 5046 C CA . VAL B 1 129 ? -10.766 -25.891 -4.457 1 98.38 129 VAL B CA 1
ATOM 5047 C C . VAL B 1 129 ? -11.992 -26.797 -4.375 1 98.38 129 VAL B C 1
ATOM 5049 O O . VAL B 1 129 ? -13.109 -26.328 -4.133 1 98.38 129 VAL B O 1
ATOM 5052 N N . PRO B 1 130 ? -11.711 -28.062 -4.484 1 97.88 130 PRO B N 1
ATOM 5053 C CA . PRO B 1 130 ? -12.82 -29.016 -4.48 1 97.88 130 PRO B CA 1
ATOM 5054 C C . PRO B 1 130 ? -13.461 -29.172 -3.102 1 97.88 130 PRO B C 1
ATOM 5056 O O . PRO B 1 130 ? -12.953 -28.641 -2.115 1 97.88 130 PRO B O 1
ATOM 5059 N N . GLU B 1 131 ? -14.539 -29.922 -3.031 1 97.62 131 GLU B N 1
ATOM 5060 C CA . GLU B 1 131 ? -15.312 -30.109 -1.809 1 97.62 131 GLU B CA 1
ATOM 5061 C C . GLU B 1 131 ? -14.469 -30.781 -0.724 1 97.62 131 GLU B C 1
ATOM 5063 O O . GLU B 1 131 ? -14.648 -30.5 0.465 1 97.62 131 GLU B O 1
ATOM 5068 N N . GLU B 1 132 ? -13.562 -31.594 -1.148 1 97.62 132 GLU B N 1
ATOM 5069 C CA . GLU B 1 132 ? -12.711 -32.281 -0.193 1 97.62 132 GLU B CA 1
ATOM 5070 C C . GLU B 1 132 ? -11.883 -31.297 0.625 1 97.62 132 GLU B C 1
ATOM 5072 O O . GLU B 1 132 ? -11.648 -31.516 1.817 1 97.62 132 GLU B O 1
ATOM 5077 N N . ILE B 1 133 ? -11.414 -30.266 -0.052 1 98.31 133 ILE B N 1
ATOM 5078 C CA . ILE B 1 133 ? -10.625 -29.25 0.647 1 98.31 133 ILE B CA 1
ATOM 5079 C C . ILE B 1 133 ? -11.523 -28.5 1.627 1 98.31 133 ILE B C 1
ATOM 5081 O O . ILE B 1 133 ? -11.133 -28.25 2.768 1 98.31 133 ILE B O 1
ATOM 5085 N N . LEU B 1 134 ? -12.742 -28.172 1.231 1 98.44 134 LEU B N 1
ATOM 5086 C CA . LEU B 1 134 ? -13.688 -27.469 2.092 1 98.44 134 LEU B CA 1
ATOM 5087 C C . LEU B 1 134 ? -14.07 -28.328 3.293 1 98.44 134 LEU B C 1
ATOM 5089 O O . LEU B 1 134 ? -14.219 -27.812 4.406 1 98.44 134 LEU B O 1
ATOM 5093 N N . GLU B 1 135 ? -14.195 -29.578 3.014 1 98.31 135 GLU B N 1
ATOM 5094 C CA . GLU B 1 135 ? -14.492 -30.516 4.098 1 98.31 135 GLU B CA 1
ATOM 5095 C C . GLU B 1 135 ? -13.352 -30.578 5.102 1 98.31 135 GLU B C 1
ATOM 5097 O O . GLU B 1 135 ? -13.578 -30.578 6.312 1 98.31 135 GLU B O 1
ATOM 5102 N N . MET B 1 136 ? -12.203 -30.672 4.578 1 97.88 136 MET B N 1
ATOM 5103 C CA . MET B 1 136 ? -11.031 -30.688 5.449 1 97.88 136 MET B CA 1
ATOM 5104 C C . MET B 1 136 ? -10.984 -29.438 6.316 1 97.88 136 MET B C 1
ATOM 5106 O O . MET B 1 136 ? -10.734 -29.516 7.523 1 97.88 136 MET B O 1
ATOM 5110 N N . ILE B 1 137 ? -11.258 -28.297 5.734 1 98.31 137 ILE B N 1
ATOM 5111 C CA . ILE B 1 137 ? -11.25 -27.031 6.465 1 98.31 137 ILE B CA 1
ATOM 5112 C C . ILE B 1 137 ? -12.328 -27.062 7.543 1 98.31 137 ILE B C 1
ATOM 5114 O O . ILE B 1 137 ? -12.094 -26.641 8.68 1 98.31 137 ILE B O 1
ATOM 5118 N N . ALA B 1 138 ? -13.516 -27.531 7.195 1 98.5 138 ALA B N 1
ATOM 5119 C CA . ALA B 1 138 ? -14.625 -27.609 8.148 1 98.5 138 ALA B CA 1
ATOM 5120 C C . ALA B 1 138 ? -14.266 -28.5 9.336 1 98.5 138 ALA B C 1
ATOM 5122 O O . ALA B 1 138 ? -14.484 -28.125 10.492 1 98.5 138 ALA B O 1
ATOM 5123 N N . GLU B 1 139 ? -13.695 -29.594 9.047 1 97.94 139 GLU B N 1
ATOM 5124 C CA . GLU B 1 139 ? -13.336 -30.562 10.078 1 97.94 139 GLU B CA 1
ATOM 5125 C C . GLU B 1 139 ? -12.289 -29.984 11.031 1 97.94 139 GLU B C 1
ATOM 5127 O O . GLU B 1 139 ? -12.43 -30.094 12.25 1 97.94 139 GLU B O 1
ATOM 5132 N N . GLN B 1 140 ? -11.258 -29.438 10.461 1 97.62 140 GLN B N 1
ATOM 5133 C CA . GLN B 1 140 ? -10.18 -28.891 11.281 1 97.62 140 GLN B CA 1
ATOM 5134 C C . GLN B 1 140 ? -10.656 -27.672 12.062 1 97.62 140 GLN B C 1
ATOM 5136 O O . GLN B 1 140 ? -10.203 -27.438 13.188 1 97.62 140 GLN B O 1
ATOM 5141 N N . THR B 1 141 ? -11.555 -26.891 11.5 1 97.25 141 THR B N 1
ATOM 5142 C CA . THR B 1 141 ? -12.141 -25.75 12.195 1 97.25 141 THR B CA 1
ATOM 5143 C C . THR B 1 141 ? -12.969 -26.203 13.391 1 97.25 141 THR B C 1
ATOM 5145 O O . THR B 1 141 ? -12.867 -25.625 14.477 1 97.25 141 THR B O 1
ATOM 5148 N N . ASN B 1 142 ? -13.773 -27.203 13.156 1 97.25 142 ASN B N 1
ATOM 5149 C CA . ASN B 1 142 ? -14.562 -27.766 14.25 1 97.25 142 ASN B CA 1
ATOM 5150 C C . ASN B 1 142 ? -13.664 -28.312 15.352 1 97.25 142 ASN B C 1
ATOM 5152 O O . ASN B 1 142 ? -13.938 -28.109 16.531 1 97.25 142 ASN B O 1
ATOM 5156 N N . LEU B 1 143 ? -12.664 -29.016 14.977 1 95.75 143 LEU B N 1
ATOM 5157 C CA . LEU B 1 143 ? -11.727 -29.578 15.938 1 95.75 143 LEU B CA 1
ATOM 5158 C C . LEU B 1 143 ? -11.062 -28.484 16.766 1 95.75 143 LEU B C 1
ATOM 5160 O O . LEU B 1 143 ? -10.977 -28.594 17.984 1 95.75 143 LEU B O 1
ATOM 5164 N N . PHE B 1 144 ? -10.641 -27.531 16.125 1 94.12 144 PHE B N 1
ATOM 5165 C CA . PHE B 1 144 ? -9.984 -26.422 16.797 1 94.12 144 PHE B CA 1
ATOM 5166 C C . PHE B 1 144 ? -10.938 -25.719 17.766 1 94.12 144 PHE B C 1
ATOM 5168 O O . PHE B 1 144 ? -10.555 -25.375 18.875 1 94.12 144 PHE B O 1
ATOM 5175 N N . ALA B 1 145 ? -12.125 -25.422 17.266 1 93.75 145 ALA B N 1
ATOM 5176 C CA . ALA B 1 145 ? -13.141 -24.812 18.125 1 93.75 145 ALA B CA 1
ATOM 5177 C C . ALA B 1 145 ? -13.367 -25.641 19.391 1 93.75 145 ALA B C 1
ATOM 5179 O O . ALA B 1 145 ? -13.391 -25.109 20.5 1 93.75 145 ALA B O 1
ATOM 5180 N N . SER B 1 146 ? -13.523 -26.906 19.234 1 91 146 SER B N 1
ATOM 5181 C CA . SER B 1 146 ? -13.758 -27.812 20.359 1 91 146 SER B CA 1
ATOM 5182 C C . SER B 1 146 ? -12.594 -27.781 21.344 1 91 146 SER B C 1
ATOM 5184 O O . SER B 1 146 ? -12.797 -27.766 22.547 1 91 146 SER B O 1
ATOM 5186 N N . GLN B 1 147 ? -11.422 -27.828 20.844 1 87.88 147 GLN B N 1
ATOM 5187 C CA . GLN B 1 147 ? -10.219 -27.812 21.656 1 87.88 147 GLN B CA 1
ATOM 5188 C C . GLN B 1 147 ? -10.125 -26.516 22.469 1 87.88 147 GLN B C 1
ATOM 5190 O O . GLN B 1 147 ? -9.68 -26.531 23.609 1 87.88 147 GLN B O 1
ATOM 5195 N N . ASN B 1 148 ? -10.477 -25.453 21.875 1 86.44 148 ASN B N 1
ATOM 5196 C CA . ASN B 1 148 ? -10.344 -24.156 22.516 1 86.44 148 ASN B CA 1
ATOM 5197 C C . ASN B 1 148 ? -11.492 -23.891 23.484 1 86.44 148 ASN B C 1
ATOM 5199 O O . ASN B 1 148 ? -11.297 -23.266 24.531 1 86.44 148 ASN B O 1
ATOM 5203 N N . ILE B 1 149 ? -12.633 -24.25 23.109 1 82.75 149 ILE B N 1
ATOM 5204 C CA . ILE B 1 149 ? -13.781 -24.031 23.969 1 82.75 149 ILE B CA 1
ATOM 5205 C C . ILE B 1 149 ? -13.656 -24.875 25.234 1 82.75 149 ILE B C 1
ATOM 5207 O O . ILE B 1 149 ? -13.977 -24.422 26.328 1 82.75 149 ILE B O 1
ATOM 5211 N N . THR B 1 150 ? -13.195 -26.031 25.062 1 76.19 150 THR B N 1
ATOM 5212 C CA . THR B 1 150 ? -12.992 -26.922 26.188 1 76.19 150 THR B CA 1
ATOM 5213 C C . THR B 1 150 ? -11.867 -26.422 27.094 1 76.19 150 THR B C 1
ATOM 5215 O O . THR B 1 150 ? -11.961 -26.484 28.312 1 76.19 150 THR B O 1
ATOM 5218 N N . ALA B 1 151 ? -10.836 -26.016 26.469 1 70.44 151 ALA B N 1
ATOM 5219 C CA . ALA B 1 151 ? -9.664 -25.578 27.219 1 70.44 151 ALA B CA 1
ATOM 5220 C C . ALA B 1 151 ? -9.938 -24.266 27.953 1 70.44 151 ALA B C 1
ATOM 5222 O O . ALA B 1 151 ? -9.469 -24.062 29.078 1 70.44 151 ALA B O 1
ATOM 5223 N N . ARG B 1 152 ? -10.461 -23.359 27.203 1 63.62 152 ARG B N 1
ATOM 5224 C CA . ARG B 1 152 ? -10.617 -22.047 27.797 1 63.62 152 ARG B CA 1
ATOM 5225 C C . ARG B 1 152 ? -11.828 -22 28.734 1 63.62 152 ARG B C 1
ATOM 5227 O O . ARG B 1 152 ? -12.891 -22.531 28.406 1 63.62 152 ARG B O 1
ATOM 5234 N N . GLN B 1 153 ? -11.648 -22.016 30.047 1 58.81 153 GLN B N 1
ATOM 5235 C CA . GLN B 1 153 ? -12.734 -21.641 30.938 1 58.81 153 GLN B CA 1
ATOM 5236 C C . GLN B 1 153 ? -13.445 -20.375 30.453 1 58.81 153 GLN B C 1
ATOM 5238 O O . GLN B 1 153 ? -13.086 -19.266 30.844 1 58.81 153 GLN B O 1
ATOM 5243 N N . THR B 1 154 ? -13.891 -20.5 29.297 1 60.91 154 THR B N 1
ATOM 5244 C CA . THR B 1 154 ? -14.5 -19.328 28.672 1 60.91 154 THR B CA 1
ATOM 5245 C C . THR B 1 154 ? -15.594 -18.75 29.562 1 60.91 154 THR B C 1
ATOM 5247 O O . THR B 1 154 ? -16.297 -19.484 30.266 1 60.91 154 THR B O 1
ATOM 5250 N N . LYS B 1 155 ? -15.477 -17.531 29.656 1 61.91 155 LYS B N 1
ATOM 5251 C CA . LYS B 1 155 ? -16.453 -16.797 30.453 1 61.91 155 LYS B CA 1
ATOM 5252 C C . LYS B 1 155 ? -17.875 -17.125 30 1 61.91 155 LYS B C 1
ATOM 5254 O O . LYS B 1 155 ? -18.109 -17.375 28.812 1 61.91 155 LYS B O 1
ATOM 5259 N N . PRO B 1 156 ? -18.781 -17.375 30.969 1 58.25 156 PRO B N 1
ATOM 5260 C CA . PRO B 1 156 ? -20.172 -17.734 30.641 1 58.25 156 PRO B CA 1
ATOM 5261 C C . PRO B 1 156 ? -20.734 -16.891 29.5 1 58.25 156 PRO B C 1
ATOM 5263 O O . PRO B 1 156 ? -21.531 -17.406 28.688 1 58.25 156 PRO B O 1
ATOM 5266 N N . GLY B 1 157 ? -20.375 -15.617 29.297 1 59.91 157 GLY B N 1
ATOM 5267 C CA . GLY B 1 157 ? -20.969 -14.734 28.312 1 59.91 157 GLY B CA 1
ATOM 5268 C C . GLY B 1 157 ? -20.172 -14.672 27.016 1 59.91 157 GLY B C 1
ATOM 5269 O O . GLY B 1 157 ? -20.469 -13.852 26.141 1 59.91 157 GLY B O 1
ATOM 5270 N N . SER B 1 158 ? -19.344 -15.633 26.922 1 68 158 SER B N 1
ATOM 5271 C CA . SER B 1 158 ? -18.484 -15.586 25.734 1 68 158 SER B CA 1
ATOM 5272 C C . SER B 1 158 ? -19.219 -16.109 24.5 1 68 158 SER B C 1
ATOM 5274 O O . SER B 1 158 ? -19.984 -17.062 24.594 1 68 158 SER B O 1
ATOM 5276 N N . ARG B 1 159 ? -19.172 -15.438 23.453 1 72.25 159 ARG B N 1
ATOM 5277 C CA . ARG B 1 159 ? -19.75 -15.82 22.172 1 72.25 159 ARG B CA 1
ATOM 5278 C C . ARG B 1 159 ? -19.344 -17.234 21.781 1 72.25 159 ARG B C 1
ATOM 5280 O O . ARG B 1 159 ? -20.031 -17.906 21 1 72.25 159 ARG B O 1
ATOM 5287 N N . SER B 1 160 ? -18.344 -17.719 22.359 1 73.38 160 SER B N 1
ATOM 5288 C CA . SER B 1 160 ? -17.812 -19.031 22.016 1 73.38 160 SER B CA 1
ATOM 5289 C C . SER B 1 160 ? -18.781 -20.141 22.438 1 73.38 160 SER B C 1
ATOM 5291 O O . SER B 1 160 ? -18.75 -21.25 21.875 1 73.38 160 SER B O 1
ATOM 5293 N N . HIS B 1 161 ? -19.578 -19.797 23.375 1 76.5 161 HIS B N 1
ATOM 5294 C CA . HIS B 1 161 ? -20.531 -20.781 23.859 1 76.5 161 HIS B CA 1
ATOM 5295 C C . HIS B 1 161 ? -21.609 -21.062 22.812 1 76.5 161 HIS B C 1
ATOM 5297 O O . HIS B 1 161 ? -22.297 -22.078 22.875 1 76.5 161 HIS B O 1
ATOM 5303 N N . SER B 1 162 ? -21.625 -20.172 21.828 1 82.94 162 SER B N 1
ATOM 5304 C CA . SER B 1 162 ? -22.656 -20.312 20.797 1 82.94 162 SER B CA 1
ATOM 5305 C C . SER B 1 162 ? -22.109 -21.062 19.578 1 82.94 162 SER B C 1
ATOM 5307 O O . SER B 1 162 ? -22.75 -21.078 18.531 1 82.94 162 SER B O 1
ATOM 5309 N N . TRP B 1 163 ? -21.062 -21.766 19.75 1 91.88 163 TRP B N 1
ATOM 5310 C CA . TRP B 1 163 ? -20.453 -22.453 18.609 1 91.88 163 TRP B CA 1
ATOM 5311 C C . TRP B 1 163 ? -21.312 -23.656 18.188 1 91.88 163 TRP B C 1
ATOM 5313 O O . TRP B 1 163 ? -21.734 -24.453 19.031 1 91.88 163 TRP B O 1
ATOM 5323 N N . LYS B 1 164 ? -21.609 -23.688 16.953 1 94.38 164 LYS B N 1
ATOM 5324 C CA . LYS B 1 164 ? -22.188 -24.844 16.281 1 94.38 164 LYS B CA 1
ATOM 5325 C C . LYS B 1 164 ? -21.25 -25.375 15.188 1 94.38 164 LYS B C 1
ATOM 5327 O O . LYS B 1 164 ? -20.641 -24.594 14.453 1 94.38 164 LYS B O 1
ATOM 5332 N N . PRO B 1 165 ? -21.125 -26.75 15.227 1 96.5 165 PRO B N 1
ATOM 5333 C CA . PRO B 1 165 ? -20.219 -27.297 14.203 1 96.5 165 PRO B CA 1
ATOM 5334 C C . PRO B 1 165 ? -20.578 -26.812 12.797 1 96.5 165 PRO B C 1
ATOM 5336 O O . PRO B 1 165 ? -21.75 -26.703 12.445 1 96.5 165 PRO B O 1
ATOM 5339 N N . THR B 1 166 ? -19.516 -26.422 12.117 1 97.81 166 THR B N 1
ATOM 5340 C CA . THR B 1 166 ? -19.688 -25.953 10.742 1 97.81 166 THR B CA 1
ATOM 5341 C C . THR B 1 166 ? -19.562 -27.109 9.758 1 97.81 166 THR B C 1
ATOM 5343 O O . THR B 1 166 ? -19.297 -28.25 10.148 1 97.81 166 THR B O 1
ATOM 5346 N N . ASN B 1 167 ? -19.875 -26.906 8.469 1 98.12 167 ASN B N 1
ATOM 5347 C CA . ASN B 1 167 ? -19.766 -27.891 7.383 1 98.12 167 ASN B CA 1
ATOM 5348 C C . ASN B 1 167 ? -19.219 -27.25 6.113 1 98.12 167 ASN B C 1
ATOM 5350 O O . ASN B 1 167 ? -18.891 -26.062 6.094 1 98.12 167 ASN B O 1
ATOM 5354 N N . LYS B 1 168 ? -19.016 -28.125 5.137 1 97.69 168 LYS B N 1
ATOM 5355 C CA . LYS B 1 168 ? -18.391 -27.672 3.902 1 97.69 168 LYS B CA 1
ATOM 5356 C C . LYS B 1 168 ? -19.203 -26.562 3.25 1 97.69 168 LYS B C 1
ATOM 5358 O O . LYS B 1 168 ? -18.656 -25.625 2.664 1 97.69 168 LYS B O 1
ATOM 5363 N N . THR B 1 169 ? -20.531 -26.578 3.359 1 97.62 169 THR B N 1
ATOM 5364 C CA . THR B 1 169 ? -21.391 -25.578 2.742 1 97.62 169 THR B CA 1
ATOM 5365 C C . THR B 1 169 ? -21.234 -24.219 3.424 1 97.62 169 THR B C 1
ATOM 5367 O O . THR B 1 169 ? -21.125 -23.188 2.754 1 97.62 169 THR B O 1
ATOM 5370 N N . GLU B 1 170 ? -21.203 -24.25 4.707 1 97.75 170 GLU B N 1
ATOM 5371 C CA . GLU B 1 170 ? -21.062 -23.016 5.465 1 97.75 170 GLU B CA 1
ATOM 5372 C C . GLU B 1 170 ? -19.672 -22.406 5.266 1 97.75 170 GLU B C 1
ATOM 5374 O O . GLU B 1 170 ? -19.531 -21.172 5.203 1 97.75 170 GLU B O 1
ATOM 5379 N N . ILE B 1 171 ? -18.672 -23.281 5.195 1 98.06 171 ILE B N 1
ATOM 5380 C CA . ILE B 1 171 ? -17.328 -22.797 4.941 1 98.06 171 ILE B CA 1
ATOM 5381 C C . ILE B 1 171 ? -17.266 -22.125 3.572 1 98.06 171 ILE B C 1
ATOM 5383 O O . ILE B 1 171 ? -16.609 -21.078 3.414 1 98.06 171 ILE B O 1
ATOM 5387 N N . LYS B 1 172 ? -17.938 -22.734 2.617 1 97.75 172 LYS B N 1
ATOM 5388 C CA . LYS B 1 172 ? -18 -22.125 1.289 1 97.75 172 LYS B CA 1
ATOM 5389 C C . LYS B 1 172 ? -18.672 -20.75 1.335 1 97.75 172 LYS B C 1
ATOM 5391 O O . LYS B 1 172 ? -18.203 -19.812 0.698 1 97.75 172 LYS B O 1
ATOM 5396 N N . GLN B 1 173 ? -19.734 -20.609 2.115 1 97.5 173 GLN B N 1
ATOM 5397 C CA . GLN B 1 173 ? -20.422 -19.344 2.297 1 97.5 173 GLN B CA 1
ATOM 5398 C C . GLN B 1 173 ? -19.516 -18.312 2.975 1 97.5 173 GLN B C 1
ATOM 5400 O O . GLN B 1 173 ? -19.5 -17.141 2.584 1 97.5 173 GLN B O 1
ATOM 5405 N N . PHE B 1 174 ? -18.828 -18.844 3.973 1 97.44 174 PHE B N 1
ATOM 5406 C CA . PHE B 1 174 ? -17.891 -18 4.699 1 97.44 174 PHE B CA 1
ATOM 5407 C C . PHE B 1 174 ? -16.828 -17.422 3.756 1 97.44 174 PHE B C 1
ATOM 5409 O O . PHE B 1 174 ? -16.562 -16.219 3.754 1 97.44 174 PHE B O 1
ATOM 5416 N N . LEU B 1 175 ? -16.25 -18.266 2.893 1 97.38 175 LEU B N 1
ATOM 5417 C CA . LEU B 1 175 ? -15.227 -17.859 1.932 1 97.38 175 LEU B CA 1
ATOM 5418 C C . LEU B 1 175 ? -15.812 -16.922 0.883 1 97.38 175 LEU B C 1
ATOM 5420 O O . LEU B 1 175 ? -15.133 -15.992 0.426 1 97.38 175 LEU B O 1
ATOM 5424 N N . GLY B 1 176 ? -17.031 -17.188 0.486 1 96.69 176 GLY B N 1
ATOM 5425 C CA . GLY B 1 176 ? -17.719 -16.297 -0.431 1 96.69 176 GLY B CA 1
ATOM 5426 C C . GLY B 1 176 ? -17.875 -14.891 0.114 1 96.69 176 GLY B C 1
ATOM 5427 O O . GLY B 1 176 ? -17.703 -13.914 -0.616 1 96.69 176 GLY B O 1
ATOM 5428 N N . LEU B 1 177 ? -18.203 -14.773 1.38 1 95.88 177 LEU B N 1
ATOM 5429 C CA . LEU B 1 177 ? -18.328 -13.469 2.018 1 95.88 177 LEU B CA 1
ATOM 5430 C C . LEU B 1 177 ? -17 -12.75 2.074 1 95.88 177 LEU B C 1
ATOM 5432 O O . LEU B 1 177 ? -16.922 -11.539 1.858 1 95.88 177 LEU B O 1
ATOM 5436 N N . VAL B 1 178 ? -15.953 -13.562 2.379 1 96.38 178 VAL B N 1
ATOM 5437 C CA . VAL B 1 178 ? -14.625 -12.969 2.412 1 96.38 178 VAL B CA 1
ATOM 5438 C C . VAL B 1 178 ? -14.25 -12.445 1.027 1 96.38 178 VAL B C 1
ATOM 5440 O O . VAL B 1 178 ? -13.695 -11.352 0.897 1 96.38 178 VAL B O 1
ATOM 5443 N N . LEU B 1 179 ? -14.555 -13.211 0.039 1 95.94 179 LEU B N 1
ATOM 5444 C CA . LEU B 1 179 ? -14.336 -12.797 -1.341 1 95.94 179 LEU B CA 1
ATOM 5445 C C . LEU B 1 179 ? -15.109 -11.523 -1.657 1 95.94 179 LEU B C 1
ATOM 5447 O O . LEU B 1 179 ? -14.578 -10.602 -2.283 1 95.94 179 LEU B O 1
ATOM 5451 N N . PHE B 1 180 ? -16.359 -11.484 -1.146 1 95 180 PHE B N 1
ATOM 5452 C CA . PHE B 1 180 ? -17.234 -10.32 -1.308 1 95 180 PHE B CA 1
ATOM 5453 C C . PHE B 1 180 ? -16.594 -9.086 -0.684 1 95 180 PHE B C 1
ATOM 5455 O O . PHE B 1 180 ? -16.609 -8 -1.276 1 95 180 PHE B O 1
ATOM 5462 N N . MET B 1 181 ? -15.984 -9.203 0.385 1 94.56 181 MET B N 1
ATOM 5463 C CA . MET B 1 181 ? -15.383 -8.094 1.122 1 94.56 181 MET B CA 1
ATOM 5464 C C . MET B 1 181 ? -14.156 -7.551 0.388 1 94.56 181 MET B C 1
ATOM 5466 O O . MET B 1 181 ? -13.711 -6.438 0.663 1 94.56 181 MET B O 1
ATOM 5470 N N . GLY B 1 182 ? -13.586 -8.336 -0.513 1 92.81 182 GLY B N 1
ATOM 5471 C CA . GLY B 1 182 ? -12.523 -7.852 -1.376 1 92.81 182 GLY B CA 1
ATOM 5472 C C . GLY B 1 182 ? -13.016 -6.93 -2.475 1 92.81 182 GLY B C 1
ATOM 5473 O O . GLY B 1 182 ? -12.297 -6.023 -2.902 1 92.81 182 GLY B O 1
ATOM 5474 N N . VAL B 1 183 ? -14.203 -7.172 -2.875 1 92 183 VAL B N 1
ATOM 5475 C CA . VAL B 1 183 ? -14.797 -6.383 -3.947 1 92 183 VAL B CA 1
ATOM 5476 C C . VAL B 1 183 ? -15.406 -5.109 -3.373 1 92 183 VAL B C 1
ATOM 5478 O O . VAL B 1 183 ? -15.211 -4.02 -3.912 1 92 183 VAL B O 1
ATOM 5481 N N . VAL B 1 184 ? -16.172 -5.285 -2.297 1 93 184 VAL B N 1
ATOM 5482 C CA . VAL B 1 184 ? -16.734 -4.16 -1.551 1 93 184 VAL B CA 1
ATOM 5483 C C . VAL B 1 184 ? -15.953 -3.965 -0.252 1 93 184 VAL B C 1
ATOM 5485 O O . VAL B 1 184 ? -16.156 -4.699 0.718 1 93 184 VAL B O 1
ATOM 5488 N N . LYS B 1 185 ? -15.188 -3.006 -0.208 1 91.81 185 LYS B N 1
ATOM 5489 C CA . LYS B 1 185 ? -14.328 -2.832 0.958 1 91.81 185 LYS B CA 1
ATOM 5490 C C . LYS B 1 185 ? -14.883 -1.769 1.899 1 91.81 185 LYS B C 1
ATOM 5492 O O . LYS B 1 185 ? -15.18 -0.65 1.475 1 91.81 185 LYS B O 1
ATOM 5497 N N . LEU B 1 186 ? -15.055 -2.16 3.059 1 91.62 186 LEU B N 1
ATOM 5498 C CA . LEU B 1 186 ? -15.5 -1.265 4.121 1 91.62 186 LEU B CA 1
ATOM 5499 C C . LEU B 1 186 ? -14.445 -1.172 5.223 1 91.62 186 LEU B C 1
ATOM 5501 O O . LEU B 1 186 ? -13.633 -2.084 5.391 1 91.62 186 LEU B O 1
ATOM 5505 N N . PRO B 1 187 ? -14.406 -0.155 5.973 1 87.94 187 PRO B N 1
ATOM 5506 C CA . PRO B 1 187 ? -13.359 0.062 6.973 1 87.94 187 PRO B CA 1
ATOM 5507 C C . PRO B 1 187 ? -13.453 -0.91 8.148 1 87.94 187 PRO B C 1
ATOM 5509 O O . PRO B 1 187 ? -12.43 -1.304 8.711 1 87.94 187 PRO B O 1
ATOM 5512 N N . LYS B 1 188 ? -14.656 -1.255 8.523 1 88.44 188 LYS B N 1
ATOM 5513 C CA . LYS B 1 188 ? -14.859 -2.133 9.672 1 88.44 188 LYS B CA 1
ATOM 5514 C C . LYS B 1 188 ? -15.695 -3.35 9.289 1 88.44 188 LYS B C 1
ATOM 5516 O O . LYS B 1 188 ? -16.625 -3.244 8.492 1 88.44 188 LYS B O 1
ATOM 5521 N N . LEU B 1 189 ? -15.336 -4.461 9.977 1 91.06 189 LEU B N 1
ATOM 5522 C CA . LEU B 1 189 ? -16.047 -5.707 9.688 1 91.06 189 LEU B CA 1
ATOM 5523 C C . LEU B 1 189 ? -17.516 -5.59 10.055 1 91.06 189 LEU B C 1
ATOM 5525 O O . LEU B 1 189 ? -18.391 -6.031 9.297 1 91.06 189 LEU B O 1
ATOM 5529 N N . ALA B 1 190 ? -17.859 -4.938 11.117 1 90.94 190 ALA B N 1
ATOM 5530 C CA . ALA B 1 190 ? -19.219 -4.824 11.617 1 90.94 190 ALA B CA 1
ATOM 5531 C C . ALA B 1 190 ? -20.094 -4.023 10.656 1 90.94 190 ALA B C 1
ATOM 5533 O O . ALA B 1 190 ? -21.328 -4.164 10.648 1 90.94 190 ALA B O 1
ATOM 5534 N N . TYR B 1 191 ? -19.469 -3.248 9.797 1 91.88 191 TYR B N 1
ATOM 5535 C CA . TYR B 1 191 ? -20.203 -2.371 8.891 1 91.88 191 TYR B CA 1
ATOM 5536 C C . TYR B 1 191 ? -20.938 -3.176 7.824 1 91.88 191 TYR B C 1
ATOM 5538 O O . TYR B 1 191 ? -21.953 -2.727 7.289 1 91.88 191 TYR B O 1
ATOM 5546 N N . TYR B 1 192 ? -20.453 -4.359 7.586 1 93.62 192 TYR B N 1
ATOM 5547 C CA . TYR B 1 192 ? -21.062 -5.176 6.543 1 93.62 192 TYR B CA 1
ATOM 5548 C C . TYR B 1 192 ? -22.469 -5.629 6.957 1 93.62 192 TYR B C 1
ATOM 5550 O O . TYR B 1 192 ? -23.297 -5.957 6.102 1 93.62 192 TYR B O 1
ATOM 5558 N N . TRP B 1 193 ? -22.781 -5.695 8.242 1 94.94 193 TRP B N 1
ATOM 5559 C CA . TRP B 1 193 ? -24.062 -6.168 8.734 1 94.94 193 TRP B CA 1
ATOM 5560 C C . TRP B 1 193 ? -24.875 -5.02 9.32 1 94.94 193 TRP B C 1
ATOM 5562 O O . TRP B 1 193 ? -25.969 -5.234 9.859 1 94.94 193 TRP B O 1
ATOM 5572 N N . ARG B 1 194 ? -24.297 -3.818 9.219 1 91.06 194 ARG B N 1
ATOM 5573 C CA . ARG B 1 194 ? -25 -2.662 9.766 1 91.06 194 ARG B CA 1
ATOM 5574 C C . ARG B 1 194 ? -26.047 -2.146 8.789 1 91.06 194 ARG B C 1
ATOM 5576 O O . ARG B 1 194 ? -25.812 -2.092 7.578 1 91.06 194 ARG B O 1
ATOM 5583 N N . LYS B 1 195 ? -27.172 -1.855 9.375 1 88.12 195 LYS B N 1
ATOM 5584 C CA . LYS B 1 195 ? -28.203 -1.232 8.547 1 88.12 195 LYS B CA 1
ATOM 5585 C C . LYS B 1 195 ? -27.984 0.273 8.438 1 88.12 195 LYS B C 1
ATOM 5587 O O . LYS B 1 195 ? -28.203 1.015 9.391 1 88.12 195 LYS B O 1
ATOM 5592 N N . ASP B 1 196 ? -27.328 0.737 7.438 1 86.19 196 ASP B N 1
ATOM 5593 C CA . ASP B 1 196 ? -26.969 2.131 7.195 1 86.19 196 ASP B CA 1
ATOM 5594 C C . ASP B 1 196 ? -27.156 2.5 5.727 1 86.19 196 ASP B C 1
ATOM 5596 O O . ASP B 1 196 ? -26.656 1.8 4.84 1 86.19 196 ASP B O 1
ATOM 5600 N N . LYS B 1 197 ? -27.875 3.523 5.508 1 82.19 197 LYS B N 1
ATOM 5601 C CA . LYS B 1 197 ? -28.172 3.945 4.145 1 82.19 197 LYS B CA 1
ATOM 5602 C C . LYS B 1 197 ? -26.906 4.328 3.396 1 82.19 197 LYS B C 1
ATOM 5604 O O . LYS B 1 197 ? -26.812 4.133 2.184 1 82.19 197 LYS B O 1
ATOM 5609 N N . ILE B 1 198 ? -25.984 4.777 4.117 1 84.5 198 ILE B N 1
ATOM 5610 C CA . ILE B 1 198 ? -24.75 5.25 3.494 1 84.5 198 ILE B CA 1
ATOM 5611 C C . ILE B 1 198 ? -23.875 4.059 3.111 1 84.5 198 ILE B C 1
ATOM 5613 O O . ILE B 1 198 ? -23.344 4 1.998 1 84.5 198 ILE B O 1
ATOM 5617 N N . LEU B 1 199 ? -23.766 3.119 3.986 1 88.56 199 LEU B N 1
ATOM 5618 C CA . LEU B 1 199 ? -22.969 1.935 3.686 1 88.56 199 LEU B CA 1
ATOM 5619 C C . LEU B 1 199 ? -23.672 1.046 2.67 1 88.56 199 LEU B C 1
ATOM 5621 O O . LEU B 1 199 ? -23.031 0.472 1.786 1 88.56 199 LEU B O 1
ATOM 5625 N N . GLY B 1 200 ? -25 0.935 2.756 1 82.25 200 GLY B N 1
ATOM 5626 C CA . GLY B 1 200 ? -25.875 0.312 1.775 1 82.25 200 GLY B CA 1
ATOM 5627 C C . GLY B 1 200 ? -25.656 -1.184 1.646 1 82.25 200 GLY B C 1
ATOM 5628 O O . GLY B 1 200 ? -25.797 -1.746 0.559 1 82.25 200 GLY B O 1
ATOM 5629 N N . GLN B 1 201 ? -25.156 -1.842 2.674 1 89.44 201 GLN B N 1
ATOM 5630 C CA . GLN B 1 201 ? -24.891 -3.27 2.545 1 89.44 201 GLN B CA 1
ATOM 5631 C C . GLN B 1 201 ? -26.031 -4.102 3.094 1 89.44 201 GLN B C 1
ATOM 5633 O O . GLN B 1 201 ? -26.469 -3.904 4.23 1 89.44 201 GLN B O 1
ATOM 5638 N N . THR B 1 202 ? -26.609 -5.055 2.268 1 90.12 202 THR B N 1
ATOM 5639 C CA . THR B 1 202 ? -27.672 -5.945 2.705 1 90.12 202 THR B CA 1
ATOM 5640 C C . THR B 1 202 ? -27.328 -7.398 2.398 1 90.12 202 THR B C 1
ATOM 5642 O O . THR B 1 202 ? -27.859 -8.32 3.023 1 90.12 202 THR B O 1
ATOM 5645 N N . PHE B 1 203 ? -26.391 -7.617 1.616 1 92.38 203 PHE B N 1
ATOM 5646 C CA . PHE B 1 203 ? -26.094 -8.938 1.08 1 92.38 203 PHE B CA 1
ATOM 5647 C C . PHE B 1 203 ? -25.5 -9.836 2.158 1 92.38 203 PHE B C 1
ATOM 5649 O O . PHE B 1 203 ? -25.938 -10.977 2.336 1 92.38 203 PHE B O 1
ATOM 5656 N N . PRO B 1 204 ? -24.547 -9.375 3.002 1 93.94 204 PRO B N 1
ATOM 5657 C CA . PRO B 1 204 ? -23.906 -10.281 3.963 1 93.94 204 PRO B CA 1
ATOM 5658 C C . PRO B 1 204 ? -24.906 -10.891 4.953 1 93.94 204 PRO B C 1
ATOM 5660 O O . PRO B 1 204 ? -24.797 -12.07 5.289 1 93.94 204 PRO B O 1
ATOM 5663 N N . ALA B 1 205 ? -25.875 -10.102 5.305 1 94.25 205 ALA B N 1
ATOM 5664 C CA . ALA B 1 205 ? -26.844 -10.555 6.293 1 94.25 205 ALA B CA 1
ATOM 5665 C C . ALA B 1 205 ? -27.719 -11.664 5.719 1 94.25 205 ALA B C 1
ATOM 5667 O O . ALA B 1 205 ? -28.297 -12.461 6.465 1 94.25 205 ALA B O 1
ATOM 5668 N N . THR B 1 206 ? -27.906 -11.672 4.43 1 94.38 206 THR B N 1
ATOM 5669 C CA . THR B 1 206 ? -28.703 -12.711 3.791 1 94.38 206 THR B CA 1
ATOM 5670 C C . THR B 1 206 ? -27.953 -14.039 3.76 1 94.38 206 THR B C 1
ATOM 5672 O O . THR B 1 206 ? -28.562 -15.102 3.602 1 94.38 206 THR B O 1
ATOM 5675 N N . VAL B 1 207 ? -26.672 -14.086 3.922 1 95.62 207 VAL B N 1
ATOM 5676 C CA . VAL B 1 207 ? -25.844 -15.281 3.826 1 95.62 207 VAL B CA 1
ATOM 5677 C C . VAL B 1 207 ? -25.656 -15.891 5.211 1 95.62 207 VAL B C 1
ATOM 5679 O O . VAL B 1 207 ? -25.891 -17.094 5.406 1 95.62 207 VAL B O 1
ATOM 5682 N N . MET B 1 208 ? -25.234 -15.094 6.191 1 95.94 208 MET B N 1
ATOM 5683 C CA . MET B 1 208 ? -25.109 -15.547 7.574 1 95.94 208 MET B CA 1
ATOM 5684 C C . MET B 1 208 ? -25.047 -14.367 8.539 1 95.94 208 MET B C 1
ATOM 5686 O O . MET B 1 208 ? -24.812 -13.234 8.125 1 95.94 208 MET B O 1
ATOM 5690 N N . SER B 1 209 ? -25.266 -14.617 9.797 1 96.12 209 SER B N 1
ATOM 5691 C CA . SER B 1 209 ? -25.25 -13.562 10.805 1 96.12 209 SER B CA 1
ATOM 5692 C C . SER B 1 209 ? -23.812 -13.094 11.078 1 96.12 209 SER B C 1
ATOM 5694 O O . SER B 1 209 ? -22.859 -13.836 10.852 1 96.12 209 SER B O 1
ATOM 5696 N N . ARG B 1 210 ? -23.672 -11.859 11.547 1 95.06 210 ARG B N 1
ATOM 5697 C CA . ARG B 1 210 ? -22.359 -11.297 11.875 1 95.06 210 ARG B CA 1
ATOM 5698 C C . ARG B 1 210 ? -21.641 -12.148 12.922 1 95.06 210 ARG B C 1
ATOM 5700 O O . ARG B 1 210 ? -20.469 -12.469 12.773 1 95.06 210 ARG B O 1
ATOM 5707 N N . ASN B 1 211 ? -22.344 -12.516 13.898 1 94.12 211 ASN B N 1
ATOM 5708 C CA . ASN B 1 211 ? -21.766 -13.297 14.984 1 94.12 211 ASN B CA 1
ATOM 5709 C C . ASN B 1 211 ? -21.219 -14.633 14.477 1 94.12 211 ASN B C 1
ATOM 5711 O O . ASN B 1 211 ? -20.125 -15.055 14.867 1 94.12 211 ASN B O 1
ATOM 5715 N N . ARG B 1 212 ? -22.016 -15.289 13.688 1 95.75 212 ARG B N 1
ATOM 5716 C CA . ARG B 1 212 ? -21.578 -16.562 13.141 1 95.75 212 ARG B CA 1
ATOM 5717 C C . ARG B 1 212 ? -20.328 -16.391 12.273 1 95.75 212 ARG B C 1
ATOM 5719 O O . ARG B 1 212 ? -19.391 -17.188 12.359 1 95.75 212 ARG B O 1
ATOM 5726 N N . PHE B 1 213 ? -20.328 -15.359 11.5 1 95.69 213 PHE B N 1
ATOM 5727 C CA . PHE B 1 213 ? -19.188 -15.07 10.656 1 95.69 213 PHE B CA 1
ATOM 5728 C C . PHE B 1 213 ? -17.922 -14.875 11.5 1 95.69 213 PHE B C 1
ATOM 5730 O O . PHE B 1 213 ? -16.875 -15.445 11.211 1 95.69 213 PHE B O 1
ATOM 5737 N N . GLU B 1 214 ? -18.047 -14.078 12.492 1 93.38 214 GLU B N 1
ATOM 5738 C CA . GLU B 1 214 ? -16.922 -13.766 13.359 1 93.38 214 GLU B CA 1
ATOM 5739 C C . GLU B 1 214 ? -16.438 -15.016 14.094 1 93.38 214 GLU B C 1
ATOM 5741 O O . GLU B 1 214 ? -15.234 -15.172 14.336 1 93.38 214 GLU B O 1
ATOM 5746 N N . LEU B 1 215 ? -17.312 -15.867 14.453 1 93.75 215 LEU B N 1
ATOM 5747 C CA . LEU B 1 215 ? -16.938 -17.125 15.086 1 93.75 215 LEU B CA 1
ATOM 5748 C C . LEU B 1 215 ? -16.141 -18 14.125 1 93.75 215 LEU B C 1
ATOM 5750 O O . LEU B 1 215 ? -15.133 -18.578 14.5 1 93.75 215 LEU B O 1
ATOM 5754 N N . LEU B 1 216 ? -16.641 -18.094 12.891 1 95.5 216 LEU B N 1
ATOM 5755 C CA . LEU B 1 216 ? -15.93 -18.875 11.891 1 95.5 216 LEU B CA 1
ATOM 5756 C C . LEU B 1 216 ? -14.539 -18.312 11.633 1 95.5 216 LEU B C 1
ATOM 5758 O O . LEU B 1 216 ? -13.578 -19.062 11.469 1 95.5 216 LEU B O 1
ATOM 5762 N N . LEU B 1 217 ? -14.453 -17.016 11.609 1 93.88 217 LEU B N 1
ATOM 5763 C CA . LEU B 1 217 ? -13.172 -16.359 11.43 1 93.88 217 LEU B CA 1
ATOM 5764 C C . LEU B 1 217 ? -12.234 -16.656 12.594 1 93.88 217 LEU B C 1
ATOM 5766 O O . LEU B 1 217 ? -11.039 -16.906 12.383 1 93.88 217 LEU B O 1
ATOM 5770 N N . GLN B 1 218 ? -12.703 -16.734 13.727 1 91.12 218 GLN B N 1
ATOM 5771 C CA . GLN B 1 218 ? -11.93 -16.953 14.945 1 91.12 218 GLN B CA 1
ATOM 5772 C C . GLN B 1 218 ? -11.375 -18.375 15 1 91.12 218 GLN B C 1
ATOM 5774 O O . GLN B 1 218 ? -10.258 -18.594 15.461 1 91.12 218 GLN B O 1
ATOM 5779 N N . TYR B 1 219 ? -12.164 -19.266 14.516 1 93.69 219 TYR B N 1
ATOM 5780 C CA . TYR B 1 219 ? -11.781 -20.656 14.734 1 93.69 219 TYR B CA 1
ATOM 5781 C C . TYR B 1 219 ? -11.305 -21.297 13.438 1 93.69 219 TYR B C 1
ATOM 5783 O O . TYR B 1 219 ? -10.984 -22.5 13.406 1 93.69 219 TYR B O 1
ATOM 5791 N N . LEU B 1 220 ? -11.25 -20.547 12.367 1 95.62 220 LEU B N 1
ATOM 5792 C CA . LEU B 1 220 ? -10.773 -21.062 11.094 1 95.62 220 LEU B CA 1
ATOM 5793 C C . LEU B 1 220 ? -9.414 -21.75 11.258 1 95.62 220 LEU B C 1
ATOM 5795 O O . LEU B 1 220 ? -8.484 -21.156 11.797 1 95.62 220 LEU B O 1
ATOM 5799 N N . HIS B 1 221 ? -9.336 -22.984 10.828 1 96.5 221 HIS B N 1
ATOM 5800 C CA . HIS B 1 221 ? -8.117 -23.766 11.023 1 96.5 221 HIS B CA 1
ATOM 5801 C C . HIS B 1 221 ? -7.941 -24.797 9.914 1 96.5 221 HIS B C 1
ATOM 5803 O O . HIS B 1 221 ? -8.898 -25.125 9.211 1 96.5 221 HIS B O 1
ATOM 5809 N N . PHE B 1 222 ? -6.711 -25.375 9.859 1 96.88 222 PHE B N 1
ATOM 5810 C CA . PHE B 1 222 ? -6.426 -26.172 8.68 1 96.88 222 PHE B CA 1
ATOM 5811 C C . PHE B 1 222 ? -5.641 -27.422 9.047 1 96.88 222 PHE B C 1
ATOM 5813 O O . PHE B 1 222 ? -5.27 -28.219 8.18 1 96.88 222 PHE B O 1
ATOM 5820 N N . SER B 1 223 ? -5.297 -27.547 10.305 1 94.19 223 SER B N 1
ATOM 5821 C CA . SER B 1 223 ? -4.562 -28.719 10.781 1 94.19 223 SER B CA 1
ATOM 5822 C C . SER B 1 223 ? -4.93 -29.047 12.219 1 94.19 223 SER B C 1
ATOM 5824 O O . SER B 1 223 ? -5.555 -28.234 12.914 1 94.19 223 SER B O 1
ATOM 5826 N N . ASP B 1 224 ? -4.59 -30.234 12.547 1 91.06 224 ASP B N 1
ATOM 5827 C CA . ASP B 1 224 ? -4.766 -30.641 13.938 1 91.06 224 ASP B CA 1
ATOM 5828 C C . ASP B 1 224 ? -3.58 -30.203 14.789 1 91.06 224 ASP B C 1
ATOM 5830 O O . ASP B 1 224 ? -2.479 -30.75 14.648 1 91.06 224 ASP B O 1
ATOM 5834 N N . ASN B 1 225 ? -3.832 -29.359 15.68 1 84.19 225 ASN B N 1
ATOM 5835 C CA . ASN B 1 225 ? -2.773 -28.812 16.516 1 84.19 225 ASN B CA 1
ATOM 5836 C C . ASN B 1 225 ? -2.133 -29.891 17.391 1 84.19 225 ASN B C 1
ATOM 5838 O O . ASN B 1 225 ? -0.985 -29.75 17.812 1 84.19 225 ASN B O 1
ATOM 5842 N N . LEU B 1 226 ? -2.844 -30.891 17.641 1 82.25 226 LEU B N 1
ATOM 5843 C CA . LEU B 1 226 ? -2.34 -31.922 18.531 1 82.25 226 LEU B CA 1
ATOM 5844 C C . LEU B 1 226 ? -1.464 -32.906 17.781 1 82.25 226 LEU B C 1
ATOM 5846 O O . LEU B 1 226 ? -0.585 -33.562 18.359 1 82.25 226 LEU B O 1
ATOM 5850 N N . SER B 1 227 ? -1.62 -33 16.562 1 83.81 227 SER B N 1
ATOM 5851 C CA . SER B 1 227 ? -0.893 -34 15.773 1 83.81 227 SER B CA 1
ATOM 5852 C C . SER B 1 227 ? 0.218 -33.344 14.953 1 83.81 227 SER B C 1
ATOM 5854 O O . SER B 1 227 ? 1.014 -34.031 14.32 1 83.81 227 SER B O 1
ATOM 5856 N N . VAL B 1 228 ? 0.349 -32.094 15.062 1 79.81 228 VAL B N 1
ATOM 5857 C CA . VAL B 1 228 ? 1.269 -31.375 14.18 1 79.81 228 VAL B CA 1
ATOM 5858 C C . VAL B 1 228 ? 2.699 -31.547 14.688 1 79.81 228 VAL B C 1
ATOM 5860 O O . VAL B 1 228 ? 2.932 -31.641 15.891 1 79.81 228 VAL B O 1
ATOM 5863 N N . ASP B 1 229 ? 3.561 -31.719 13.727 1 78.62 229 ASP B N 1
ATOM 5864 C CA . ASP B 1 229 ? 4.988 -31.75 14.031 1 78.62 229 ASP B CA 1
ATOM 5865 C C . ASP B 1 229 ? 5.469 -30.406 14.539 1 78.62 229 ASP B C 1
ATOM 5867 O O . ASP B 1 229 ? 5.465 -29.406 13.797 1 78.62 229 ASP B O 1
ATOM 5871 N N . ARG B 1 230 ? 5.883 -30.344 15.703 1 74.88 230 ARG B N 1
ATOM 5872 C CA . ARG B 1 230 ? 6.316 -29.109 16.344 1 74.88 230 ARG B CA 1
ATOM 5873 C C . ARG B 1 230 ? 7.562 -28.547 15.664 1 74.88 230 ARG B C 1
ATOM 5875 O O . ARG B 1 230 ? 7.852 -27.344 15.773 1 74.88 230 ARG B O 1
ATOM 5882 N N . ASN B 1 231 ? 8.156 -29.438 14.891 1 77.25 231 ASN B N 1
ATOM 5883 C CA . ASN B 1 231 ? 9.383 -28.984 14.227 1 77.25 231 ASN B CA 1
ATOM 5884 C C . ASN B 1 231 ? 9.086 -28.344 12.875 1 77.25 231 ASN B C 1
ATOM 5886 O O . ASN B 1 231 ? 9.961 -27.734 12.266 1 77.25 231 ASN B O 1
ATOM 5890 N N . ASP B 1 232 ? 7.887 -28.5 12.492 1 83.12 232 ASP B N 1
ATOM 5891 C CA . ASP B 1 232 ? 7.461 -27.875 11.242 1 83.12 232 ASP B CA 1
ATOM 5892 C C . ASP B 1 232 ? 6.816 -26.516 11.492 1 83.12 232 ASP B C 1
ATOM 5894 O O . ASP B 1 232 ? 5.68 -26.438 11.961 1 83.12 232 ASP B O 1
ATOM 5898 N N . ARG B 1 233 ? 7.465 -25.484 11.086 1 82.88 233 ARG B N 1
ATOM 5899 C CA . ARG B 1 233 ? 7.035 -24.109 11.367 1 82.88 233 ARG B CA 1
ATOM 5900 C C . ARG B 1 233 ? 5.75 -23.781 10.617 1 82.88 233 ARG B C 1
ATOM 5902 O O . ARG B 1 233 ? 5.027 -22.859 10.992 1 82.88 233 ARG B O 1
ATOM 5909 N N . ILE B 1 234 ? 5.539 -24.562 9.531 1 88.44 234 ILE B N 1
ATOM 5910 C CA . ILE B 1 234 ? 4.352 -24.219 8.758 1 88.44 234 ILE B CA 1
ATOM 5911 C C . ILE B 1 234 ? 3.32 -25.344 8.875 1 88.44 234 ILE B C 1
ATOM 5913 O O . ILE B 1 234 ? 2.475 -25.516 7.992 1 88.44 234 ILE B O 1
ATOM 5917 N N . ALA B 1 235 ? 3.355 -26.078 9.891 1 89 235 ALA B N 1
ATOM 5918 C CA . ALA B 1 235 ? 2.504 -27.25 10.102 1 89 235 ALA B CA 1
ATOM 5919 C C . ALA B 1 235 ? 1.028 -26.859 10.086 1 89 235 ALA B C 1
ATOM 5921 O O . ALA B 1 235 ? 0.18 -27.641 9.648 1 89 235 ALA B O 1
ATOM 5922 N N . LYS B 1 236 ? 0.71 -25.75 10.555 1 90.19 236 LYS B N 1
ATOM 5923 C CA . LYS B 1 236 ? -0.674 -25.297 10.711 1 90.19 236 LYS B CA 1
ATOM 5924 C C . LYS B 1 236 ? -1.348 -25.141 9.352 1 90.19 236 LYS B C 1
ATOM 5926 O O . LYS B 1 236 ? -2.576 -25.188 9.25 1 90.19 236 LYS B O 1
ATOM 5931 N N . ILE B 1 237 ? -0.536 -24.953 8.25 1 93.56 237 ILE B N 1
ATOM 5932 C CA . ILE B 1 237 ? -1.144 -24.641 6.961 1 93.56 237 ILE B CA 1
ATOM 5933 C C . ILE B 1 237 ? -0.643 -25.641 5.91 1 93.56 237 ILE B C 1
ATOM 5935 O O . ILE B 1 237 ? -1.11 -25.625 4.77 1 93.56 237 ILE B O 1
ATOM 5939 N N . ARG B 1 238 ? 0.261 -26.531 6.195 1 93.38 238 ARG B N 1
ATOM 5940 C CA . ARG B 1 238 ? 0.893 -27.469 5.266 1 93.38 238 ARG B CA 1
ATOM 5941 C C . ARG B 1 238 ? -0.15 -28.312 4.543 1 93.38 238 ARG B C 1
ATOM 5943 O O . ARG B 1 238 ? -0.094 -28.469 3.32 1 93.38 238 ARG B O 1
ATOM 5950 N N . PRO B 1 239 ? -1.118 -28.812 5.297 1 95.44 239 PRO B N 1
ATOM 5951 C CA . PRO B 1 239 ? -2.107 -29.641 4.602 1 95.44 239 PRO B CA 1
ATOM 5952 C C . PRO B 1 239 ? -2.842 -28.875 3.5 1 95.44 239 PRO B C 1
ATOM 5954 O O . PRO B 1 239 ? -3.119 -29.438 2.438 1 95.44 239 PRO B O 1
ATOM 5957 N N . LEU B 1 240 ? -3.131 -27.672 3.775 1 97.31 240 LEU B N 1
ATOM 5958 C CA . LEU B 1 240 ? -3.82 -26.859 2.775 1 97.31 240 LEU B CA 1
ATOM 5959 C C . LEU B 1 240 ? -2.918 -26.594 1.574 1 97.31 240 LEU B C 1
ATOM 5961 O O . LEU B 1 240 ? -3.354 -26.719 0.427 1 97.31 240 LEU B O 1
ATOM 5965 N N . ILE B 1 241 ? -1.674 -26.25 1.806 1 96.69 241 ILE B N 1
ATOM 5966 C CA . ILE B 1 241 ? -0.711 -25.984 0.743 1 96.69 241 ILE B CA 1
ATOM 5967 C C . ILE B 1 241 ? -0.557 -27.219 -0.136 1 96.69 241 ILE B C 1
ATOM 5969 O O . ILE B 1 241 ? -0.593 -27.125 -1.365 1 96.69 241 ILE B O 1
ATOM 5973 N N . ASP B 1 242 ? -0.431 -28.312 0.503 1 96.5 242 ASP B N 1
ATOM 5974 C CA . ASP B 1 242 ? -0.255 -29.562 -0.225 1 96.5 242 ASP B CA 1
ATOM 5975 C C . ASP B 1 242 ? -1.479 -29.891 -1.082 1 96.5 242 ASP B C 1
ATOM 5977 O O . ASP B 1 242 ? -1.346 -30.297 -2.236 1 96.5 242 ASP B O 1
ATOM 5981 N N . ALA B 1 243 ? -2.615 -29.719 -0.511 1 97.94 243 ALA B N 1
ATOM 5982 C CA . ALA B 1 243 ? -3.854 -29.984 -1.237 1 97.94 243 ALA B CA 1
ATOM 5983 C C . ALA B 1 243 ? -3.988 -29.078 -2.455 1 97.94 243 ALA B C 1
ATOM 5985 O O . ALA B 1 243 ? -4.344 -29.531 -3.543 1 97.94 243 ALA B O 1
ATOM 5986 N N . LEU B 1 244 ? -3.713 -27.812 -2.277 1 98.25 244 LEU B N 1
ATOM 5987 C CA . LEU B 1 244 ? -3.822 -26.844 -3.373 1 98.25 244 LEU B CA 1
ATOM 5988 C C . LEU B 1 244 ? -2.781 -27.141 -4.449 1 98.25 244 LEU B C 1
ATOM 5990 O O . LEU B 1 244 ? -3.084 -27.062 -5.645 1 98.25 244 LEU B O 1
ATOM 5994 N N . ASN B 1 245 ? -1.545 -27.453 -4.043 1 97.88 245 ASN B N 1
ATOM 5995 C CA . ASN B 1 245 ? -0.511 -27.812 -5.008 1 97.88 245 ASN B CA 1
ATOM 5996 C C . ASN B 1 245 ? -0.939 -29 -5.871 1 97.88 245 ASN B C 1
ATOM 5998 O O . ASN B 1 245 ? -0.68 -29.016 -7.074 1 97.88 245 ASN B O 1
ATOM 6002 N N . ALA B 1 246 ? -1.561 -29.891 -5.262 1 97.56 246 ALA B N 1
ATOM 6003 C CA . ALA B 1 246 ? -2.027 -31.062 -5.988 1 97.56 246 ALA B CA 1
ATOM 6004 C C . ALA B 1 246 ? -3.047 -30.688 -7.059 1 97.56 246 ALA B C 1
ATOM 6006 O O . ALA B 1 246 ? -2.955 -31.125 -8.203 1 97.56 246 ALA B O 1
ATOM 6007 N N . THR B 1 247 ? -3.971 -29.828 -6.746 1 97.62 247 THR B N 1
ATOM 6008 C CA . THR B 1 247 ? -5 -29.438 -7.699 1 97.62 247 THR B CA 1
ATOM 6009 C C . THR B 1 247 ? -4.426 -28.5 -8.766 1 97.62 247 THR B C 1
ATOM 6011 O O . THR B 1 247 ? -4.828 -28.562 -9.93 1 97.62 247 THR B O 1
ATOM 6014 N N . PHE B 1 248 ? -3.533 -27.625 -8.391 1 97.81 248 PHE B N 1
ATOM 6015 C CA . PHE B 1 248 ? -2.914 -26.688 -9.328 1 97.81 248 PHE B CA 1
ATOM 6016 C C . PHE B 1 248 ? -2.193 -27.438 -10.438 1 97.81 248 PHE B C 1
ATOM 6018 O O . PHE B 1 248 ? -2.164 -26.984 -11.586 1 97.81 248 PHE B O 1
ATOM 6025 N N . GLN B 1 249 ? -1.678 -28.625 -10.102 1 95.94 249 GLN B N 1
ATOM 6026 C CA . GLN B 1 249 ? -0.885 -29.391 -11.047 1 95.94 249 GLN B CA 1
ATOM 6027 C C . GLN B 1 249 ? -1.764 -30.359 -11.844 1 95.94 249 GLN B C 1
ATOM 6029 O O . GLN B 1 249 ? -1.449 -30.703 -12.984 1 95.94 249 GLN B O 1
ATOM 6034 N N . LYS B 1 250 ? -2.822 -30.703 -11.297 1 95.44 250 LYS B N 1
ATOM 6035 C CA . LYS B 1 250 ? -3.664 -31.75 -11.859 1 95.44 250 LYS B CA 1
ATOM 6036 C C . LYS B 1 250 ? -4.406 -31.266 -13.102 1 95.44 250 LYS B C 1
ATOM 6038 O O . LYS B 1 250 ? -4.531 -31.984 -14.086 1 95.44 250 LYS B O 1
ATOM 6043 N N . TYR B 1 251 ? -4.812 -30.047 -13.141 1 95.94 251 TYR B N 1
ATOM 6044 C CA . TYR B 1 251 ? -5.816 -29.656 -14.125 1 95.94 251 TYR B CA 1
ATOM 6045 C C . TYR B 1 251 ? -5.199 -28.781 -15.211 1 95.94 251 TYR B C 1
ATOM 6047 O O . TYR B 1 251 ? -5.816 -28.531 -16.25 1 95.94 251 TYR B O 1
ATOM 6055 N N . TYR B 1 252 ? -3.998 -28.328 -15.023 1 96.25 252 TYR B N 1
ATOM 6056 C CA . TYR B 1 252 ? -3.379 -27.375 -15.938 1 96.25 252 TYR B CA 1
ATOM 6057 C C . TYR B 1 252 ? -1.932 -27.75 -16.219 1 96.25 252 TYR B C 1
ATOM 6059 O O . TYR B 1 252 ? -1.18 -28.094 -15.305 1 96.25 252 TYR B O 1
ATOM 6067 N N . SER B 1 253 ? -1.577 -27.781 -17.469 1 95.19 253 SER B N 1
ATOM 6068 C CA . SER B 1 253 ? -0.196 -27.969 -17.906 1 95.19 253 SER B CA 1
ATOM 6069 C C . SER B 1 253 ? 0.452 -26.641 -18.297 1 95.19 253 SER B C 1
ATOM 6071 O O . SER B 1 253 ? -0.033 -25.938 -19.188 1 95.19 253 SER B O 1
ATOM 6073 N N . PRO B 1 254 ? 1.509 -26.297 -17.578 1 95.81 254 PRO B N 1
ATOM 6074 C CA . PRO B 1 254 ? 2.145 -25 -17.875 1 95.81 254 PRO B CA 1
ATOM 6075 C C . PRO B 1 254 ? 2.684 -24.922 -19.297 1 95.81 254 PRO B C 1
ATOM 6077 O O . PRO B 1 254 ? 2.941 -25.953 -19.922 1 95.81 254 PRO B O 1
ATOM 6080 N N . LYS B 1 255 ? 2.859 -23.719 -19.797 1 95.31 255 LYS B N 1
ATOM 6081 C CA . LYS B 1 255 ? 3.473 -23.469 -21.094 1 95.31 255 LYS B CA 1
ATOM 6082 C C . LYS B 1 255 ? 4.98 -23.719 -21.047 1 95.31 255 LYS B C 1
ATOM 6084 O O . LYS B 1 255 ? 5.527 -24.031 -20 1 95.31 255 LYS B O 1
ATOM 6089 N N . GLU B 1 256 ? 5.578 -23.609 -22.188 1 95.12 256 GLU B N 1
ATOM 6090 C CA . GLU B 1 256 ? 7.008 -23.891 -22.281 1 95.12 256 GLU B CA 1
ATOM 6091 C C . GLU B 1 256 ? 7.805 -23.016 -21.328 1 95.12 256 GLU B C 1
ATOM 6093 O O . GLU B 1 256 ? 8.703 -23.484 -20.641 1 95.12 256 GLU B O 1
ATOM 6098 N N . ASP B 1 257 ? 7.379 -21.766 -21.328 1 95.56 257 ASP B N 1
ATOM 6099 C CA . ASP B 1 257 ? 8.109 -20.812 -20.5 1 95.56 257 ASP B CA 1
ATOM 6100 C C . ASP B 1 257 ? 7.516 -20.734 -19.094 1 95.56 257 ASP B C 1
ATOM 6102 O O . ASP B 1 257 ? 6.328 -20.453 -18.938 1 95.56 257 ASP B O 1
ATOM 6106 N N . VAL B 1 258 ? 8.328 -21.031 -18.141 1 96.88 258 VAL B N 1
ATOM 6107 C CA . VAL B 1 258 ? 7.914 -20.969 -16.75 1 96.88 258 VAL B CA 1
ATOM 6108 C C . VAL B 1 258 ? 8.898 -20.109 -15.953 1 96.88 258 VAL B C 1
ATOM 6110 O O . VAL B 1 258 ? 10 -19.828 -16.422 1 96.88 258 VAL B O 1
ATOM 6113 N N . CYS B 1 259 ? 8.43 -19.672 -14.773 1 97.56 259 CYS B N 1
ATOM 6114 C CA . CYS B 1 259 ? 9.25 -18.766 -13.969 1 97.56 259 CYS B CA 1
ATOM 6115 C C . CYS B 1 259 ? 9.133 -19.109 -12.484 1 97.56 259 CYS B C 1
ATOM 6117 O O . CYS B 1 259 ? 8.039 -19.391 -12 1 97.56 259 CYS B O 1
ATOM 6119 N N . VAL B 1 260 ? 10.273 -19.109 -11.836 1 96.25 260 VAL B N 1
ATOM 6120 C CA . VAL B 1 260 ? 10.297 -19.203 -10.383 1 96.25 260 VAL B CA 1
ATOM 6121 C C . VAL B 1 260 ? 10.688 -17.859 -9.773 1 96.25 260 VAL B C 1
ATOM 6123 O O . VAL B 1 260 ? 11.68 -17.25 -10.18 1 96.25 260 VAL B O 1
ATOM 6126 N N . ASP B 1 261 ? 9.906 -17.422 -8.93 1 93.38 261 ASP B N 1
ATOM 6127 C CA . ASP B 1 261 ? 10.188 -16.172 -8.219 1 93.38 261 ASP B CA 1
ATOM 6128 C C . ASP B 1 261 ? 9.445 -16.125 -6.883 1 93.38 261 ASP B C 1
ATOM 6130 O O . ASP B 1 261 ? 8.719 -17.062 -6.539 1 93.38 261 ASP B O 1
ATOM 6134 N N . GLU B 1 262 ? 9.758 -15.062 -6.148 1 89.81 262 GLU B N 1
ATOM 6135 C CA . GLU B 1 262 ? 9.18 -14.93 -4.816 1 89.81 262 GLU B CA 1
ATOM 6136 C C . GLU B 1 262 ? 8.008 -13.945 -4.816 1 89.81 262 GLU B C 1
ATOM 6138 O O . GLU B 1 262 ? 8.023 -12.961 -5.559 1 89.81 262 GLU B O 1
ATOM 6143 N N . SER B 1 263 ? 6.992 -14.289 -4.105 1 88.25 263 SER B N 1
ATOM 6144 C CA . SER B 1 263 ? 5.879 -13.406 -3.773 1 88.25 263 SER B CA 1
ATOM 6145 C C . SER B 1 263 ? 5.848 -13.094 -2.281 1 88.25 263 SER B C 1
ATOM 6147 O O . SER B 1 263 ? 6.227 -13.93 -1.458 1 88.25 263 SER B O 1
ATOM 6149 N N . GLN B 1 264 ? 5.473 -11.859 -1.933 1 85.06 264 GLN B N 1
ATOM 6150 C CA . GLN B 1 264 ? 5.371 -11.477 -0.529 1 85.06 264 GLN B CA 1
ATOM 6151 C C . GLN B 1 264 ? 3.918 -11.273 -0.117 1 85.06 264 GLN B C 1
ATOM 6153 O O . GLN B 1 264 ? 3.186 -10.516 -0.756 1 85.06 264 GLN B O 1
ATOM 6158 N N . VAL B 1 265 ? 3.475 -12.016 0.82 1 83.75 265 VAL B N 1
ATOM 6159 C CA . VAL B 1 265 ? 2.172 -11.805 1.441 1 83.75 265 VAL B CA 1
ATOM 6160 C C . VAL B 1 265 ? 2.316 -10.875 2.641 1 83.75 265 VAL B C 1
ATOM 6162 O O . VAL B 1 265 ? 3.006 -11.203 3.609 1 83.75 265 VAL B O 1
ATOM 6165 N N . PRO B 1 266 ? 1.702 -9.719 2.482 1 79.19 266 PRO B N 1
ATOM 6166 C CA . PRO B 1 266 ? 1.887 -8.75 3.566 1 79.19 266 PRO B CA 1
ATOM 6167 C C . PRO B 1 266 ? 1.442 -9.289 4.922 1 79.19 266 PRO B C 1
ATOM 6169 O O . PRO B 1 266 ? 0.355 -9.859 5.039 1 79.19 266 PRO B O 1
ATOM 6172 N N . PHE B 1 267 ? 2.271 -9.203 5.949 1 74.62 267 PHE B N 1
ATOM 6173 C CA . PHE B 1 267 ? 1.997 -9.609 7.32 1 74.62 267 PHE B CA 1
ATOM 6174 C C . PHE B 1 267 ? 2.896 -8.859 8.297 1 74.62 267 PHE B C 1
ATOM 6176 O O . PHE B 1 267 ? 4.125 -8.922 8.188 1 74.62 267 PHE B O 1
ATOM 6183 N N . ARG B 1 268 ? 2.32 -8.172 9.227 1 65.31 268 ARG B N 1
ATOM 6184 C CA . ARG B 1 268 ? 3.102 -7.344 10.141 1 65.31 268 ARG B CA 1
ATOM 6185 C C . ARG B 1 268 ? 3.191 -7.988 11.523 1 65.31 268 ARG B C 1
ATOM 6187 O O . ARG B 1 268 ? 3.861 -7.465 12.414 1 65.31 268 ARG B O 1
ATOM 6194 N N . GLY B 1 269 ? 2.596 -9.188 11.688 1 67.88 269 GLY B N 1
ATOM 6195 C CA . GLY B 1 269 ? 2.613 -9.836 12.984 1 67.88 269 GLY B CA 1
ATOM 6196 C C . GLY B 1 269 ? 3.936 -10.508 13.297 1 67.88 269 GLY B C 1
ATOM 6197 O O . GLY B 1 269 ? 4.871 -10.461 12.5 1 67.88 269 GLY B O 1
ATOM 6198 N N . ARG B 1 270 ? 4.121 -10.945 14.477 1 62.25 270 ARG B N 1
ATOM 6199 C CA . ARG B 1 270 ? 5.352 -11.57 14.945 1 62.25 270 ARG B CA 1
ATOM 6200 C C . ARG B 1 270 ? 5.414 -13.039 14.531 1 62.25 270 ARG B C 1
ATOM 6202 O O . ARG B 1 270 ? 4.633 -13.859 15.023 1 62.25 270 ARG B O 1
ATOM 6209 N N . ILE B 1 271 ? 6.156 -13.312 13.547 1 65.75 271 ILE B N 1
ATOM 6210 C CA . ILE B 1 271 ? 6.449 -14.688 13.164 1 65.75 271 ILE B CA 1
ATOM 6211 C C . ILE B 1 271 ? 7.945 -14.836 12.875 1 65.75 271 ILE B C 1
ATOM 6213 O O . ILE B 1 271 ? 8.594 -13.883 12.43 1 65.75 271 ILE B O 1
ATOM 6217 N N . ILE B 1 272 ? 8.445 -15.867 13.242 1 57.78 272 ILE B N 1
ATOM 6218 C CA . ILE B 1 272 ? 9.875 -16.125 13.203 1 57.78 272 ILE B CA 1
ATOM 6219 C C . ILE B 1 272 ? 10.383 -16.016 11.766 1 57.78 272 ILE B C 1
ATOM 6221 O O . ILE B 1 272 ? 11.508 -15.547 11.531 1 57.78 272 ILE B O 1
ATOM 6225 N N . PHE B 1 273 ? 9.547 -16.297 10.836 1 61.91 273 PHE B N 1
ATOM 6226 C CA . PHE B 1 273 ? 10.055 -16.344 9.469 1 61.91 273 PHE B CA 1
ATOM 6227 C C . PHE B 1 273 ? 9.562 -15.141 8.672 1 61.91 273 PHE B C 1
ATOM 6229 O O . PHE B 1 273 ? 9.461 -15.195 7.445 1 61.91 273 PHE B O 1
ATOM 6236 N N . ARG B 1 274 ? 9.234 -14.164 9.367 1 66.5 274 ARG B N 1
ATOM 6237 C CA . ARG B 1 274 ? 8.859 -12.922 8.703 1 66.5 274 ARG B CA 1
ATOM 6238 C C . ARG B 1 274 ? 10.031 -12.344 7.914 1 66.5 274 ARG B C 1
ATOM 6240 O O . ARG B 1 274 ? 11.172 -12.375 8.375 1 66.5 274 ARG B O 1
ATOM 6247 N N . GLN B 1 275 ? 9.68 -11.906 6.758 1 66.19 275 GLN B N 1
ATOM 6248 C CA . GLN B 1 275 ? 10.711 -11.367 5.879 1 66.19 275 GLN B CA 1
ATOM 6249 C C . GLN B 1 275 ? 10.547 -9.867 5.703 1 66.19 275 GLN B C 1
ATOM 6251 O O . GLN B 1 275 ? 9.43 -9.352 5.707 1 66.19 275 GLN B O 1
ATOM 6256 N N . TYR B 1 276 ? 11.641 -9.156 5.848 1 63.06 276 TYR B N 1
ATOM 6257 C CA . TYR B 1 276 ? 11.695 -7.73 5.574 1 63.06 276 TYR B CA 1
ATOM 6258 C C . TYR B 1 276 ? 12.297 -7.461 4.199 1 63.06 276 TYR B C 1
ATOM 6260 O O . TYR B 1 276 ? 13.398 -7.918 3.895 1 63.06 276 TYR B O 1
ATOM 6268 N N . ASN B 1 277 ? 11.484 -6.848 3.316 1 60.66 277 ASN B N 1
ATOM 6269 C CA . ASN B 1 277 ? 11.961 -6.469 1.99 1 60.66 277 ASN B CA 1
ATOM 6270 C C . ASN B 1 277 ? 11.734 -4.984 1.715 1 60.66 277 ASN B C 1
ATOM 6272 O O . ASN B 1 277 ? 10.609 -4.562 1.447 1 60.66 277 ASN B O 1
ATOM 6276 N N . LYS B 1 278 ? 12.844 -4.164 1.712 1 60.31 278 LYS B N 1
ATOM 6277 C CA . LYS B 1 278 ? 12.805 -2.707 1.599 1 60.31 278 LYS B CA 1
ATOM 6278 C C . LYS B 1 278 ? 12.227 -2.275 0.255 1 60.31 278 LYS B C 1
ATOM 6280 O O . LYS B 1 278 ? 11.609 -1.211 0.151 1 60.31 278 LYS B O 1
ATOM 6285 N N . SER B 1 279 ? 12.391 -3.141 -0.752 1 58.09 279 SER B N 1
ATOM 6286 C CA . SER B 1 279 ? 12.016 -2.76 -2.109 1 58.09 279 SER B CA 1
ATOM 6287 C C . SER B 1 279 ? 10.523 -2.959 -2.352 1 58.09 279 SER B C 1
ATOM 6289 O O . SER B 1 279 ? 9.969 -2.406 -3.299 1 58.09 279 SER B O 1
ATOM 6291 N N . LYS B 1 280 ? 9.953 -3.729 -1.454 1 55.81 280 LYS B N 1
ATOM 6292 C CA . LYS B 1 280 ? 8.547 -4.051 -1.673 1 55.81 280 LYS B CA 1
ATOM 6293 C C . LYS B 1 280 ? 7.637 -3.025 -0.998 1 55.81 280 LYS B C 1
ATOM 6295 O O . LYS B 1 280 ? 8.055 -2.344 -0.059 1 55.81 280 LYS B O 1
ATOM 6300 N N . ARG B 1 281 ? 6.52 -2.793 -1.626 1 59.53 281 ARG B N 1
ATOM 6301 C CA . ARG B 1 281 ? 5.523 -1.906 -1.038 1 59.53 281 ARG B CA 1
ATOM 6302 C C . ARG B 1 281 ? 5.242 -2.283 0.412 1 59.53 281 ARG B C 1
ATOM 6304 O O . ARG B 1 281 ? 5.211 -1.417 1.289 1 59.53 281 ARG B O 1
ATOM 6311 N N . HIS B 1 282 ? 4.938 -3.551 0.594 1 62.78 282 HIS B N 1
ATOM 6312 C CA . HIS B 1 282 ? 4.801 -4.09 1.942 1 62.78 282 HIS B CA 1
ATOM 6313 C C . HIS B 1 282 ? 6.105 -4.727 2.416 1 62.78 282 HIS B C 1
ATOM 6315 O O . HIS B 1 282 ? 6.461 -5.82 1.976 1 62.78 282 HIS B O 1
ATOM 6321 N N . LYS B 1 283 ? 6.766 -4.016 3.328 1 63.62 283 LYS B N 1
ATOM 6322 C CA . LYS B 1 283 ? 8.148 -4.355 3.65 1 63.62 283 LYS B CA 1
ATOM 6323 C C . LYS B 1 283 ? 8.219 -5.637 4.48 1 63.62 283 LYS B C 1
ATOM 6325 O O . LYS B 1 283 ? 9.203 -6.379 4.406 1 63.62 283 LYS B O 1
ATOM 6330 N N . TYR B 1 284 ? 7.117 -5.902 5.215 1 70.62 284 TYR B N 1
ATOM 6331 C CA . TYR B 1 284 ? 7.117 -7.094 6.055 1 70.62 284 TYR B CA 1
ATOM 6332 C C . TYR B 1 284 ? 6.07 -8.094 5.582 1 70.62 284 TYR B C 1
ATOM 6334 O O . TYR B 1 284 ? 4.965 -7.711 5.188 1 70.62 284 TYR B O 1
ATOM 6342 N N . GLY B 1 285 ? 6.504 -9.312 5.48 1 79.94 285 GLY B N 1
ATOM 6343 C CA . GLY B 1 285 ? 5.512 -10.305 5.102 1 79.94 285 GLY B CA 1
ATOM 6344 C C . GLY B 1 285 ? 6.066 -11.711 5.051 1 79.94 285 GLY B C 1
ATOM 6345 O O . GLY B 1 285 ? 7.152 -11.977 5.574 1 79.94 285 GLY B O 1
ATOM 6346 N N . MET B 1 286 ? 5.211 -12.602 4.637 1 87.25 286 MET B N 1
ATOM 6347 C CA . MET B 1 286 ? 5.566 -14 4.391 1 87.25 286 MET B CA 1
ATOM 6348 C C . MET B 1 286 ? 5.996 -14.203 2.939 1 87.25 286 MET B C 1
ATOM 6350 O O . MET B 1 286 ? 5.395 -13.641 2.023 1 87.25 286 MET B O 1
ATOM 6354 N N . LYS B 1 287 ? 7.027 -14.945 2.834 1 86.88 287 LYS B N 1
ATOM 6355 C CA . LYS B 1 287 ? 7.594 -15.156 1.504 1 86.88 287 LYS B CA 1
ATOM 6356 C C . LYS B 1 287 ? 7.09 -16.469 0.895 1 86.88 287 LYS B C 1
ATOM 6358 O O . LYS B 1 287 ? 7.199 -17.531 1.515 1 86.88 287 LYS B O 1
ATOM 6363 N N . LEU B 1 288 ? 6.48 -16.344 -0.28 1 91.31 288 LEU B N 1
ATOM 6364 C CA . LEU B 1 288 ? 6.043 -17.5 -1.056 1 91.31 288 LEU B CA 1
ATOM 6365 C C . LEU B 1 288 ? 6.902 -17.672 -2.303 1 91.31 288 LEU B C 1
ATOM 6367 O O . LEU B 1 288 ? 7.09 -16.734 -3.07 1 91.31 288 LEU B O 1
ATOM 6371 N N . PHE B 1 289 ? 7.465 -18.891 -2.463 1 92.75 289 PHE B N 1
ATOM 6372 C CA . PHE B 1 289 ? 8.117 -19.234 -3.717 1 92.75 289 PHE B CA 1
ATOM 6373 C C . PHE B 1 289 ? 7.129 -19.891 -4.676 1 92.75 289 PHE B C 1
ATOM 6375 O O . PHE B 1 289 ? 6.445 -20.859 -4.316 1 92.75 289 PHE B O 1
ATOM 6382 N N . LYS B 1 290 ? 7.07 -19.312 -5.863 1 96.25 290 LYS B N 1
ATOM 6383 C CA . LYS B 1 290 ? 6.066 -19.797 -6.801 1 96.25 290 LYS B CA 1
ATOM 6384 C C . LYS B 1 290 ? 6.699 -20.203 -8.133 1 96.25 290 LYS B C 1
ATOM 6386 O O . LYS B 1 290 ? 7.637 -19.547 -8.594 1 96.25 290 LYS B O 1
A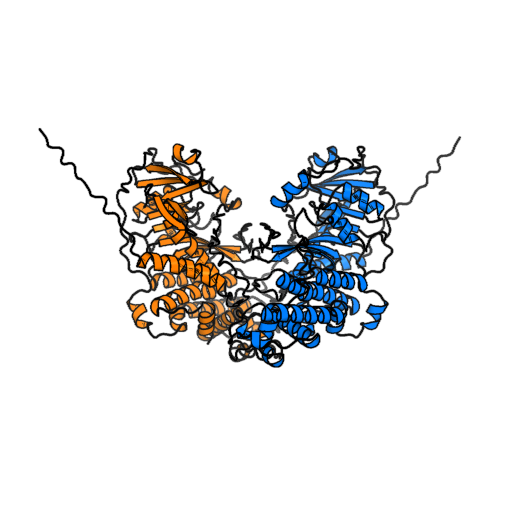TOM 6391 N N . LEU B 1 291 ? 6.262 -21.266 -8.664 1 97.81 291 LEU B N 1
ATOM 6392 C CA . LEU B 1 291 ? 6.438 -21.625 -10.07 1 97.81 291 LEU B CA 1
ATOM 6393 C C . LEU B 1 291 ? 5.219 -21.203 -10.883 1 97.81 291 LEU B C 1
ATOM 6395 O O . LEU B 1 291 ? 4.117 -21.719 -10.672 1 97.81 291 LEU B O 1
ATOM 6399 N N . CYS B 1 292 ? 5.418 -20.266 -11.781 1 97.5 292 CYS B N 1
ATOM 6400 C CA . CYS B 1 292 ? 4.289 -19.719 -12.531 1 97.5 292 CYS B CA 1
ATOM 6401 C C . CYS B 1 292 ? 4.559 -19.781 -14.031 1 97.5 292 CYS B C 1
ATOM 6403 O O . CYS B 1 292 ? 5.707 -19.922 -14.461 1 97.5 292 CYS B O 1
ATOM 6405 N N . THR B 1 293 ? 3.564 -19.766 -14.789 1 96.5 293 THR B N 1
ATOM 6406 C CA . THR B 1 293 ? 3.613 -19.625 -16.234 1 96.5 293 THR B CA 1
ATOM 6407 C C . THR B 1 293 ? 2.709 -18.484 -16.703 1 96.5 293 THR B C 1
ATOM 6409 O O . THR B 1 293 ? 1.8 -18.078 -15.977 1 96.5 293 THR B O 1
ATOM 6412 N N . VAL B 1 294 ? 2.996 -17.906 -17.75 1 91.69 294 VAL B N 1
ATOM 6413 C CA . VAL B 1 294 ? 2.176 -16.828 -18.312 1 91.69 294 VAL B CA 1
ATOM 6414 C C . VAL B 1 294 ? 0.78 -17.375 -18.641 1 91.69 294 VAL B C 1
ATOM 6416 O O . VAL B 1 294 ? 0.635 -18.484 -19.125 1 91.69 294 VAL B O 1
ATOM 6419 N N . PRO B 1 295 ? -0.265 -16.594 -18.359 1 91.88 295 PRO B N 1
ATOM 6420 C CA . PRO B 1 295 ? -0.344 -15.203 -17.922 1 91.88 295 PRO B CA 1
ATOM 6421 C C . PRO B 1 295 ? -0.466 -15.062 -16.406 1 91.88 295 PRO B C 1
ATOM 6423 O O . PRO B 1 295 ? -1.192 -14.188 -15.914 1 91.88 295 PRO B O 1
ATOM 6426 N N . GLY B 1 296 ? 0.068 -15.984 -15.695 1 94.38 296 GLY B N 1
ATOM 6427 C CA . GLY B 1 296 ? 0.074 -15.812 -14.25 1 94.38 296 GLY B CA 1
ATOM 6428 C C . GLY B 1 296 ? -0.496 -17.016 -13.508 1 94.38 296 GLY B C 1
ATOM 6429 O O . GLY B 1 296 ? -0.956 -16.875 -12.375 1 94.38 296 GLY B O 1
ATOM 6430 N N . TYR B 1 297 ? -0.525 -18.156 -14.172 1 97.56 297 TYR B N 1
ATOM 6431 C CA . TYR B 1 297 ? -0.974 -19.375 -13.516 1 97.56 297 TYR B CA 1
ATOM 6432 C C . TYR B 1 297 ? 0.099 -19.922 -12.578 1 97.56 297 TYR B C 1
ATOM 6434 O O . TYR B 1 297 ? 1.244 -20.125 -12.984 1 97.56 297 TYR B O 1
ATOM 6442 N N . THR B 1 298 ? -0.257 -20.094 -11.336 1 98.25 298 THR B N 1
ATOM 6443 C CA . THR B 1 298 ? 0.646 -20.688 -10.367 1 98.25 298 THR B CA 1
ATOM 6444 C C . THR B 1 298 ? 0.563 -22.219 -10.422 1 98.25 298 THR B C 1
ATOM 6446 O O . THR B 1 298 ? -0.482 -22.797 -10.125 1 98.25 298 THR B O 1
ATOM 6449 N N . CYS B 1 299 ? 1.67 -22.844 -10.734 1 97.69 299 CYS B N 1
ATOM 6450 C CA . CYS B 1 299 ? 1.713 -24.297 -10.875 1 97.69 299 CYS B CA 1
ATOM 6451 C C . CYS B 1 299 ? 1.988 -24.969 -9.531 1 97.69 299 CYS B C 1
ATOM 6453 O O . CYS B 1 299 ? 1.403 -26.016 -9.219 1 97.69 299 CYS B O 1
ATOM 6455 N N . LYS B 1 300 ? 2.84 -24.422 -8.852 1 97.5 300 LYS B N 1
ATOM 6456 C CA . LYS B 1 300 ? 3.25 -24.922 -7.547 1 97.5 300 LYS B CA 1
ATOM 6457 C C . LYS B 1 300 ? 3.816 -23.812 -6.676 1 97.5 300 LYS B C 1
ATOM 6459 O O . LYS B 1 300 ? 4.371 -22.828 -7.188 1 97.5 300 LYS B O 1
ATOM 6464 N N . LEU B 1 301 ? 3.604 -23.938 -5.391 1 96.75 301 LEU B N 1
ATOM 6465 C CA . LEU B 1 301 ? 4.152 -22.922 -4.504 1 96.75 301 LEU B CA 1
ATOM 6466 C C . LEU B 1 301 ? 4.684 -23.547 -3.219 1 96.75 301 LEU B C 1
ATOM 6468 O O . LEU B 1 301 ? 4.293 -24.656 -2.854 1 96.75 301 LEU B O 1
ATOM 6472 N N . ASN B 1 302 ? 5.637 -22.844 -2.604 1 92.75 302 ASN B N 1
ATOM 6473 C CA . ASN B 1 302 ? 6.234 -23.219 -1.324 1 92.75 302 ASN B CA 1
ATOM 6474 C C . ASN B 1 302 ? 6.395 -22.016 -0.406 1 92.75 302 ASN B C 1
ATOM 6476 O O . ASN B 1 302 ? 6.742 -20.922 -0.862 1 92.75 302 ASN B O 1
ATOM 6480 N N . LEU B 1 303 ? 6.059 -22.25 0.85 1 90.94 303 LEU B N 1
ATOM 6481 C CA . LEU B 1 303 ? 6.227 -21.203 1.841 1 90.94 303 LEU B CA 1
ATOM 6482 C C . LEU B 1 303 ? 7.613 -21.25 2.469 1 90.94 303 LEU B C 1
ATOM 6484 O O . LEU B 1 303 ? 8.07 -22.328 2.871 1 90.94 303 LEU B O 1
ATOM 6488 N N . TYR B 1 304 ? 8.258 -20.094 2.523 1 83.88 304 TYR B N 1
ATOM 6489 C CA . TYR B 1 304 ? 9.539 -20 3.205 1 83.88 304 TYR B CA 1
ATOM 6490 C C . TYR B 1 304 ? 9.367 -20.125 4.715 1 83.88 304 TYR B C 1
ATOM 6492 O O . TYR B 1 304 ? 8.555 -19.406 5.312 1 83.88 304 TYR B O 1
ATOM 6500 N N . SER B 1 305 ? 10.016 -21.016 5.336 1 79.12 305 SER B N 1
ATOM 6501 C CA . SER B 1 305 ? 9.867 -21.234 6.77 1 79.12 305 SER B CA 1
ATOM 6502 C C . SER B 1 305 ? 11.203 -21.062 7.496 1 79.12 305 SER B C 1
ATOM 6504 O O . SER B 1 305 ? 11.352 -21.516 8.633 1 79.12 305 SER B O 1
ATOM 6506 N N . GLY B 1 306 ? 12.094 -20.469 7.023 1 69.94 306 GLY B N 1
ATOM 6507 C CA . GLY B 1 306 ? 13.391 -20.281 7.656 1 69.94 306 GLY B CA 1
ATOM 6508 C C . GLY B 1 306 ? 14.438 -21.266 7.18 1 69.94 306 GLY B C 1
ATOM 6509 O O . GLY B 1 306 ? 14.102 -22.312 6.609 1 69.94 306 GLY B O 1
ATOM 6510 N N . LYS B 1 307 ? 15.75 -21.016 7.191 1 58.75 307 LYS B N 1
ATOM 6511 C CA . LYS B 1 307 ? 16.891 -21.719 6.629 1 58.75 307 LYS B CA 1
ATOM 6512 C C . LYS B 1 307 ? 16.969 -23.156 7.148 1 58.75 307 LYS B C 1
ATOM 6514 O O . LYS B 1 307 ? 17.312 -24.078 6.406 1 58.75 307 LYS B O 1
ATOM 6519 N N . ASN B 1 308 ? 16.859 -23.344 8.352 1 52.19 308 ASN B N 1
ATOM 6520 C CA . ASN B 1 308 ? 17.406 -24.547 8.961 1 52.19 308 ASN B CA 1
ATOM 6521 C C . ASN B 1 308 ? 16.406 -25.703 8.898 1 52.19 308 ASN B C 1
ATOM 6523 O O . ASN B 1 308 ? 16.75 -26.844 9.227 1 52.19 308 ASN B O 1
ATOM 6527 N N . ILE B 1 309 ? 15.242 -25.438 8.617 1 50.53 309 ILE B N 1
ATOM 6528 C CA . ILE B 1 309 ? 14.422 -26.562 9.023 1 50.53 309 ILE B CA 1
ATOM 6529 C C . ILE B 1 309 ? 14.047 -27.391 7.797 1 50.53 309 ILE B C 1
ATOM 6531 O O . ILE B 1 309 ? 14.062 -28.625 7.844 1 50.53 309 ILE B O 1
ATOM 6535 N N . ASP B 1 310 ? 13.766 -26.812 6.715 1 56.12 310 ASP B N 1
ATOM 6536 C CA . ASP B 1 310 ? 13.211 -27.641 5.652 1 56.12 310 ASP B CA 1
ATOM 6537 C C . ASP B 1 310 ? 14.258 -27.922 4.574 1 56.12 310 ASP B C 1
ATOM 6539 O O . ASP B 1 310 ? 14.914 -27 4.086 1 56.12 310 ASP B O 1
ATOM 6543 N N . ALA B 1 311 ? 14.766 -29.219 4.496 1 55.59 311 ALA B N 1
ATOM 6544 C CA . ALA B 1 311 ? 15.711 -29.719 3.502 1 55.59 311 ALA B CA 1
ATOM 6545 C C . ALA B 1 311 ? 15.539 -29 2.168 1 55.59 311 ALA B C 1
ATOM 6547 O O . ALA B 1 311 ? 16.516 -28.719 1.464 1 55.59 311 ALA B O 1
ATOM 6548 N N . ILE B 1 312 ? 14.328 -28.672 1.892 1 54.12 312 ILE B N 1
ATOM 6549 C CA . ILE B 1 312 ? 14 -28.094 0.59 1 54.12 312 ILE B CA 1
ATOM 6550 C C . ILE B 1 312 ? 14.484 -26.656 0.528 1 54.12 312 ILE B C 1
ATOM 6552 O O . ILE B 1 312 ? 15.039 -26.219 -0.486 1 54.12 312 ILE B O 1
ATOM 6556 N N . ASN B 1 313 ? 14.398 -25.969 1.704 1 56.88 313 ASN B N 1
ATOM 6557 C CA . ASN B 1 313 ? 14.641 -24.531 1.68 1 56.88 313 ASN B CA 1
ATOM 6558 C C . ASN B 1 313 ? 16.078 -24.188 2.082 1 56.88 313 ASN B C 1
ATOM 6560 O O . ASN B 1 313 ? 16.359 -23.047 2.449 1 56.88 313 ASN B O 1
ATOM 6564 N N . THR B 1 314 ? 16.922 -25.188 1.868 1 63.62 314 THR B N 1
ATOM 6565 C CA . THR B 1 314 ? 18.281 -25.031 2.344 1 63.62 314 THR B CA 1
ATOM 6566 C C . THR B 1 314 ? 19.094 -24.172 1.369 1 63.62 314 THR B C 1
ATOM 6568 O O . THR B 1 314 ? 19.859 -23.297 1.786 1 63.62 314 THR B O 1
ATOM 6571 N N . THR B 1 315 ? 18.844 -24.5 0.114 1 80 315 THR B N 1
ATOM 6572 C CA . THR B 1 315 ? 19.547 -23.734 -0.907 1 80 315 THR B CA 1
ATOM 6573 C C . THR B 1 315 ? 18.594 -23.312 -2.02 1 80 315 THR B C 1
ATOM 6575 O O . THR B 1 315 ? 17.578 -23.969 -2.262 1 80 315 THR B O 1
ATOM 6578 N N . PRO B 1 316 ? 18.859 -22.25 -2.604 1 87.06 316 PRO B N 1
ATOM 6579 C CA . PRO B 1 316 ? 18.016 -21.828 -3.727 1 87.06 316 PRO B CA 1
ATOM 6580 C C . PRO B 1 316 ? 17.859 -22.922 -4.793 1 87.06 316 PRO B C 1
ATOM 6582 O O . PRO B 1 316 ? 16.781 -23.078 -5.367 1 87.06 316 PRO B O 1
ATOM 6585 N N . THR B 1 317 ? 18.953 -23.641 -5.039 1 91.5 317 THR B N 1
ATOM 6586 C CA . THR B 1 317 ? 18.922 -24.719 -6.039 1 91.5 317 THR B CA 1
ATOM 6587 C C . THR B 1 317 ? 17.922 -25.797 -5.645 1 91.5 317 THR B C 1
ATOM 6589 O O . THR B 1 317 ? 17.094 -26.203 -6.461 1 91.5 317 THR B O 1
ATOM 6592 N N . ASN B 1 318 ? 17.938 -26.172 -4.414 1 90.12 318 ASN B N 1
ATOM 6593 C CA . ASN B 1 318 ? 17.016 -27.203 -3.945 1 90.12 318 ASN B CA 1
ATOM 6594 C C . ASN B 1 318 ? 15.562 -26.734 -4.012 1 90.12 318 ASN B C 1
ATOM 6596 O O . ASN B 1 318 ? 14.664 -27.516 -4.336 1 90.12 318 ASN B O 1
ATOM 6600 N N . LEU B 1 319 ? 15.438 -25.578 -3.686 1 90.94 319 LEU B N 1
ATOM 6601 C CA . LEU B 1 319 ? 14.102 -24.984 -3.729 1 90.94 319 LEU B CA 1
ATOM 6602 C C . LEU B 1 319 ? 13.539 -25.016 -5.145 1 90.94 319 LEU B C 1
ATOM 6604 O O . LEU B 1 319 ? 12.406 -25.453 -5.355 1 90.94 319 LEU B O 1
ATOM 6608 N N . VAL B 1 320 ? 14.352 -24.578 -6.113 1 95.19 320 VAL B N 1
ATOM 6609 C CA . VAL B 1 320 ? 13.914 -24.547 -7.504 1 95.19 320 VAL B CA 1
ATOM 6610 C C . VAL B 1 320 ? 13.625 -25.969 -7.996 1 95.19 320 VAL B C 1
ATOM 6612 O O . VAL B 1 320 ? 12.609 -26.203 -8.656 1 95.19 320 VAL B O 1
ATOM 6615 N N . MET B 1 321 ? 14.5 -26.859 -7.648 1 95.19 321 MET B N 1
ATOM 6616 C CA . MET B 1 321 ? 14.32 -28.234 -8.078 1 95.19 321 MET B CA 1
ATOM 6617 C C . MET B 1 321 ? 13.031 -28.828 -7.504 1 95.19 321 MET B C 1
ATOM 6619 O O . MET B 1 321 ? 12.32 -29.562 -8.188 1 95.19 321 MET B O 1
ATOM 6623 N N . ALA B 1 322 ? 12.75 -28.453 -6.289 1 93.12 322 ALA B N 1
ATOM 6624 C CA . ALA B 1 322 ? 11.539 -28.938 -5.645 1 93.12 322 ALA B CA 1
ATOM 6625 C C . ALA B 1 322 ? 10.289 -28.375 -6.32 1 93.12 322 ALA B C 1
ATOM 6627 O O . ALA B 1 322 ? 9.305 -29.094 -6.512 1 93.12 322 ALA B O 1
ATOM 6628 N N . LEU B 1 323 ? 10.32 -27.156 -6.672 1 95.62 323 LEU B N 1
ATOM 6629 C CA . LEU B 1 323 ? 9.188 -26.5 -7.316 1 95.62 323 LEU B CA 1
ATOM 6630 C C . LEU B 1 323 ? 8.953 -27.062 -8.711 1 95.62 323 LEU B C 1
ATOM 6632 O O . LEU B 1 323 ? 7.812 -27.109 -9.18 1 95.62 323 LEU B O 1
ATOM 6636 N N . CYS B 1 324 ? 10.031 -27.531 -9.398 1 96.38 324 CYS B N 1
ATOM 6637 C CA . CYS B 1 324 ? 9.961 -27.953 -10.789 1 96.38 324 CYS B CA 1
ATOM 6638 C C . CYS B 1 324 ? 9.758 -29.469 -10.883 1 96.38 324 CYS B C 1
ATOM 6640 O O . CYS B 1 324 ? 9.758 -30.031 -11.984 1 96.38 324 CYS B O 1
ATOM 6642 N N . GLU B 1 325 ? 9.562 -30.094 -9.883 1 94.56 325 GLU B N 1
ATOM 6643 C CA . GLU B 1 325 ? 9.547 -31.562 -9.812 1 94.56 325 GLU B CA 1
ATOM 6644 C C . GLU B 1 325 ? 8.562 -32.156 -10.828 1 94.56 325 GLU B C 1
ATOM 6646 O O . GLU B 1 325 ? 8.859 -33.156 -11.469 1 94.56 325 GLU B O 1
ATOM 6651 N N . ASN B 1 326 ? 7.477 -31.531 -11.062 1 92.38 326 ASN B N 1
ATOM 6652 C CA . ASN B 1 326 ? 6.422 -32.094 -11.891 1 92.38 326 ASN B CA 1
ATOM 6653 C C . ASN B 1 326 ? 6.535 -31.641 -13.336 1 92.38 326 ASN B C 1
ATOM 6655 O O . ASN B 1 326 ? 5.719 -32.031 -14.18 1 92.38 326 ASN B O 1
ATOM 6659 N N . ILE B 1 327 ? 7.59 -30.859 -13.656 1 94.75 327 ILE B N 1
ATOM 6660 C CA . ILE B 1 327 ? 7.668 -30.344 -15.023 1 94.75 327 ILE B CA 1
ATOM 6661 C C . ILE B 1 327 ? 8.977 -30.812 -15.664 1 94.75 327 ILE B C 1
ATOM 6663 O O . ILE B 1 327 ? 9.312 -30.391 -16.781 1 94.75 327 ILE B O 1
ATOM 6667 N N . PHE B 1 328 ? 9.656 -31.719 -15.023 1 95.38 328 PHE B N 1
ATOM 6668 C CA . PHE B 1 328 ? 10.922 -32.219 -15.547 1 95.38 328 PHE B CA 1
ATOM 6669 C C . PHE B 1 328 ? 10.68 -33.094 -16.781 1 95.38 328 PHE B C 1
ATOM 6671 O O . PHE B 1 328 ? 9.602 -33.656 -16.953 1 95.38 328 PHE B O 1
ATOM 6678 N N . ASP B 1 329 ? 11.664 -33.062 -17.609 1 94.31 329 ASP B N 1
ATOM 6679 C CA . ASP B 1 329 ? 11.734 -33.969 -18.766 1 94.31 329 ASP B CA 1
ATOM 6680 C C . ASP B 1 329 ? 10.641 -33.656 -19.781 1 94.31 329 ASP B C 1
ATOM 6682 O O . ASP B 1 329 ? 10.094 -34.562 -20.406 1 94.31 329 ASP B O 1
ATOM 6686 N N . LYS B 1 330 ? 10.266 -32.438 -19.828 1 94 330 LYS B N 1
ATOM 6687 C CA . LYS B 1 330 ? 9.211 -32 -20.75 1 94 330 LYS B CA 1
ATOM 6688 C C . LYS B 1 330 ? 9.703 -30.891 -21.656 1 94 330 LYS B C 1
ATOM 6690 O O . LYS B 1 330 ? 8.938 -30.375 -22.484 1 94 330 LYS B O 1
ATOM 6695 N N . GLY B 1 331 ? 10.945 -30.5 -21.453 1 94.56 331 GLY B N 1
ATOM 6696 C CA . GLY B 1 331 ? 11.555 -29.516 -22.344 1 94.56 331 GLY B CA 1
ATOM 6697 C C . GLY B 1 331 ? 11.18 -28.078 -21.984 1 94.56 331 GLY B C 1
ATOM 6698 O O . GLY B 1 331 ? 11.164 -27.219 -22.859 1 94.56 331 GLY B O 1
ATOM 6699 N N . HIS B 1 332 ? 10.812 -27.797 -20.766 1 95.81 332 HIS B N 1
ATOM 6700 C CA . HIS B 1 332 ? 10.461 -26.453 -20.328 1 95.81 332 HIS B CA 1
ATOM 6701 C C . HIS B 1 332 ? 11.688 -25.547 -20.281 1 95.81 332 HIS B C 1
ATOM 6703 O O . HIS B 1 332 ? 12.82 -26.031 -20.219 1 95.81 332 HIS B O 1
ATOM 6709 N N . THR B 1 333 ? 11.461 -24.281 -20.406 1 96 333 THR B N 1
ATOM 6710 C CA . THR B 1 333 ? 12.469 -23.25 -20.156 1 96 333 THR B CA 1
ATOM 6711 C C . THR B 1 333 ? 12.148 -22.484 -18.875 1 96 333 THR B C 1
ATOM 6713 O O . THR B 1 333 ? 11.125 -21.781 -18.812 1 96 333 THR B O 1
ATOM 6716 N N . LEU B 1 334 ? 13.016 -22.594 -17.953 1 97.38 334 LEU B N 1
ATOM 6717 C CA . LEU B 1 334 ? 12.805 -21.969 -16.641 1 97.38 334 LEU B CA 1
ATOM 6718 C C . LEU B 1 334 ? 13.547 -20.641 -16.547 1 97.38 334 LEU B C 1
ATOM 6720 O O . LEU B 1 334 ? 14.75 -20.578 -16.828 1 97.38 334 LEU B O 1
ATOM 6724 N N . ALA B 1 335 ? 12.828 -19.625 -16.219 1 97.44 335 ALA B N 1
ATOM 6725 C CA . ALA B 1 335 ? 13.438 -18.328 -15.953 1 97.44 335 ALA B CA 1
ATOM 6726 C C . ALA B 1 335 ? 13.586 -18.094 -14.453 1 97.44 335 ALA B C 1
ATOM 6728 O O . ALA B 1 335 ? 12.656 -18.344 -13.68 1 97.44 335 ALA B O 1
ATOM 6729 N N . THR B 1 336 ? 14.766 -17.641 -14 1 96.25 336 THR B N 1
ATOM 6730 C CA . THR B 1 336 ? 15.031 -17.328 -12.602 1 96.25 336 THR B CA 1
ATOM 6731 C C . THR B 1 336 ? 15.781 -16.016 -12.469 1 96.25 336 THR B C 1
ATOM 6733 O O . THR B 1 336 ? 16.391 -15.539 -13.43 1 96.25 336 THR B O 1
ATOM 6736 N N . ASP B 1 337 ? 15.68 -15.438 -11.336 1 92.62 337 ASP B N 1
ATOM 6737 C CA . ASP B 1 337 ? 16.438 -14.211 -11.094 1 92.62 337 ASP B CA 1
ATOM 6738 C C . ASP B 1 337 ? 17.812 -14.523 -10.539 1 92.62 337 ASP B C 1
ATOM 6740 O O . ASP B 1 337 ? 18.219 -15.68 -10.477 1 92.62 337 ASP B O 1
ATOM 6744 N N . ASN B 1 338 ? 18.609 -13.5 -10.172 1 90.94 338 ASN B N 1
ATOM 6745 C CA . ASN B 1 338 ? 20.016 -13.633 -9.82 1 90.94 338 ASN B CA 1
ATOM 6746 C C . ASN B 1 338 ? 20.203 -14.328 -8.477 1 90.94 338 ASN B C 1
ATOM 6748 O O . ASN B 1 338 ? 21.297 -14.797 -8.164 1 90.94 338 ASN B O 1
ATOM 6752 N N . TRP B 1 339 ? 19.109 -14.422 -7.758 1 86.62 339 TRP B N 1
ATOM 6753 C CA . TRP B 1 339 ? 19.188 -15.125 -6.48 1 86.62 339 TRP B CA 1
ATOM 6754 C C . TRP B 1 339 ? 19.266 -16.625 -6.695 1 86.62 339 TRP B C 1
ATOM 6756 O O . TRP B 1 339 ? 20 -17.328 -5.996 1 86.62 339 TRP B O 1
ATOM 6766 N N . TYR B 1 340 ? 18.594 -17.062 -7.641 1 92.06 340 TYR B N 1
ATOM 6767 C CA . TYR B 1 340 ? 18.438 -18.484 -7.875 1 92.06 340 TYR B CA 1
ATOM 6768 C C . TYR B 1 340 ? 19.5 -19 -8.852 1 92.06 340 TYR B C 1
ATOM 6770 O O . TYR B 1 340 ? 19.984 -20.125 -8.711 1 92.06 340 TYR B O 1
ATOM 6778 N N . THR B 1 341 ? 19.828 -18.203 -9.781 1 94.81 341 THR B N 1
ATOM 6779 C CA . THR B 1 341 ? 20.594 -18.641 -10.945 1 94.81 341 THR B CA 1
ATOM 6780 C C . THR B 1 341 ? 22.031 -18.969 -10.562 1 94.81 341 THR B C 1
ATOM 6782 O O . THR B 1 341 ? 22.719 -18.156 -9.945 1 94.81 341 THR B O 1
ATOM 6785 N N . SER B 1 342 ? 22.438 -20.141 -10.867 1 93.81 342 SER B N 1
ATOM 6786 C CA . SER B 1 342 ? 23.781 -20.625 -10.633 1 93.81 342 SER B CA 1
ATOM 6787 C C . SER B 1 342 ? 24.172 -21.703 -11.641 1 93.81 342 SER B C 1
ATOM 6789 O O . SER B 1 342 ? 23.297 -22.266 -12.312 1 93.81 342 SER B O 1
ATOM 6791 N N . LEU B 1 343 ? 25.438 -21.984 -11.766 1 93.75 343 LEU B N 1
ATOM 6792 C CA . LEU B 1 343 ? 25.906 -23.062 -12.625 1 93.75 343 LEU B CA 1
ATOM 6793 C C . LEU B 1 343 ? 25.391 -24.406 -12.133 1 93.75 343 LEU B C 1
ATOM 6795 O O . LEU B 1 343 ? 25 -25.266 -12.93 1 93.75 343 LEU B O 1
ATOM 6799 N N . GLN B 1 344 ? 25.344 -24.5 -10.898 1 92.38 344 GLN B N 1
ATOM 6800 C CA . GLN B 1 344 ? 24.844 -25.734 -10.305 1 92.38 344 GLN B CA 1
ATOM 6801 C C . GLN B 1 344 ? 23.391 -25.984 -10.719 1 92.38 344 GLN B C 1
ATOM 6803 O O . GLN B 1 344 ? 23.031 -27.094 -11.117 1 92.38 344 GLN B O 1
ATOM 6808 N N . LEU B 1 345 ? 22.625 -25.016 -10.602 1 95.44 345 LEU B N 1
ATOM 6809 C CA . LEU B 1 345 ? 21.234 -25.141 -11 1 95.44 345 LEU B CA 1
ATOM 6810 C C . LEU B 1 345 ? 21.109 -25.469 -12.484 1 95.44 345 LEU B C 1
ATOM 6812 O O . LEU B 1 345 ? 20.312 -26.312 -12.867 1 95.44 345 LEU B O 1
ATOM 6816 N N . ALA B 1 346 ? 21.938 -24.859 -13.266 1 95.38 346 ALA B N 1
ATOM 6817 C CA . ALA B 1 346 ? 21.922 -25.078 -14.711 1 95.38 346 ALA B CA 1
ATOM 6818 C C . ALA B 1 346 ? 22.203 -26.547 -15.031 1 95.38 346 ALA B C 1
ATOM 6820 O O . ALA B 1 346 ? 21.484 -27.172 -15.82 1 95.38 346 ALA B O 1
ATOM 6821 N N . TYR B 1 347 ? 23.188 -27.062 -14.422 1 94.31 347 TYR B N 1
ATOM 6822 C CA . TYR B 1 347 ? 23.578 -28.453 -14.688 1 94.31 347 TYR B CA 1
ATOM 6823 C C . TYR B 1 347 ? 22.484 -29.406 -14.242 1 94.31 347 TYR B C 1
ATOM 6825 O O . TYR B 1 347 ? 22.125 -30.344 -14.969 1 94.31 347 TYR B O 1
ATOM 6833 N N . ARG B 1 348 ? 21.938 -29.172 -13.125 1 95.19 348 ARG B N 1
ATOM 6834 C CA . ARG B 1 348 ? 20.906 -30.047 -12.594 1 95.19 348 ARG B CA 1
ATOM 6835 C C . ARG B 1 348 ? 19.656 -30.031 -13.477 1 95.19 348 ARG B C 1
ATOM 6837 O O . ARG B 1 348 ? 19.031 -31.062 -13.703 1 95.19 348 ARG B O 1
ATOM 6844 N N . LEU B 1 349 ? 19.328 -28.906 -13.883 1 96.31 349 LEU B N 1
ATOM 6845 C CA . LEU B 1 349 ? 18.156 -28.766 -14.742 1 96.31 349 LEU B CA 1
ATOM 6846 C C . LEU B 1 349 ? 18.391 -29.438 -16.094 1 96.31 349 LEU B C 1
ATOM 6848 O O . LEU B 1 349 ? 17.484 -30.062 -16.641 1 96.31 349 LEU B O 1
ATOM 6852 N N . LEU B 1 350 ? 19.594 -29.312 -16.625 1 94.12 350 LEU B N 1
ATOM 6853 C CA . LEU B 1 350 ? 19.922 -29.969 -17.891 1 94.12 350 LEU B CA 1
ATOM 6854 C C . LEU B 1 350 ? 19.797 -31.484 -17.766 1 94.12 350 LEU B C 1
ATOM 6856 O O . LEU B 1 350 ? 19.328 -32.156 -18.688 1 94.12 350 LEU B O 1
ATOM 6860 N N . GLU B 1 351 ? 20.172 -31.922 -16.641 1 94.06 351 GLU B N 1
ATOM 6861 C CA . GLU B 1 351 ? 20.031 -33.344 -16.375 1 94.06 351 GLU B CA 1
ATOM 6862 C C . GLU B 1 351 ? 18.578 -33.781 -16.406 1 94.06 351 GLU B C 1
ATOM 6864 O O . GLU B 1 351 ? 18.266 -34.938 -16.703 1 94.06 351 GLU B O 1
ATOM 6869 N N . LYS B 1 352 ? 17.75 -32.906 -16.094 1 95.94 352 LYS B N 1
ATOM 6870 C CA . LYS B 1 352 ? 16.328 -33.188 -16.078 1 95.94 352 LYS B CA 1
ATOM 6871 C C . LYS B 1 352 ? 15.641 -32.656 -17.344 1 95.94 352 LYS B C 1
ATOM 6873 O O . LYS B 1 352 ? 14.445 -32.375 -17.328 1 95.94 352 LYS B O 1
ATOM 6878 N N . GLN B 1 353 ? 16.375 -32.375 -18.328 1 94.44 353 GLN B N 1
ATOM 6879 C CA . GLN B 1 353 ? 15.898 -31.969 -19.641 1 94.44 353 GLN B CA 1
ATOM 6880 C C . GLN B 1 353 ? 15.078 -30.688 -19.547 1 94.44 353 GLN B C 1
ATOM 6882 O O . GLN B 1 353 ? 13.984 -30.594 -20.109 1 94.44 353 GLN B O 1
ATOM 6887 N N . THR B 1 354 ? 15.516 -29.781 -18.797 1 95.56 354 THR B N 1
ATOM 6888 C CA . THR B 1 354 ? 14.906 -28.469 -18.609 1 95.56 354 THR B CA 1
ATOM 6889 C C . THR B 1 354 ? 15.938 -27.359 -18.812 1 95.56 354 THR B C 1
ATOM 6891 O O . THR B 1 354 ? 17.047 -27.438 -18.281 1 95.56 354 THR B O 1
ATOM 6894 N N . HIS B 1 355 ? 15.625 -26.438 -19.594 1 96.06 355 HIS B N 1
ATOM 6895 C CA . HIS B 1 355 ? 16.531 -25.328 -19.844 1 96.06 355 HIS B CA 1
ATOM 6896 C C . HIS B 1 355 ? 16.422 -24.266 -18.75 1 96.06 355 HIS B C 1
ATOM 6898 O O . HIS B 1 355 ? 15.367 -24.125 -18.125 1 96.06 355 HIS B O 1
ATOM 6904 N N . LEU B 1 356 ? 17.5 -23.516 -18.562 1 96.56 356 LEU B N 1
ATOM 6905 C CA . LEU B 1 356 ? 17.531 -22.438 -17.594 1 96.56 356 LEU B CA 1
ATOM 6906 C C . LEU B 1 356 ? 17.953 -21.125 -18.266 1 96.56 356 LEU B C 1
ATOM 6908 O O . LEU B 1 356 ? 18.906 -21.094 -19.047 1 96.56 356 LEU B O 1
ATOM 6912 N N . ILE B 1 357 ? 17.203 -20.141 -18.078 1 96.19 357 ILE B N 1
ATOM 6913 C CA . ILE B 1 357 ? 17.578 -18.781 -18.406 1 96.19 357 ILE B CA 1
ATOM 6914 C C . ILE B 1 357 ? 17.438 -17.875 -17.188 1 96.19 357 ILE B C 1
ATOM 6916 O O . ILE B 1 357 ? 16.406 -17.891 -16.516 1 96.19 357 ILE B O 1
ATOM 6920 N N . GLY B 1 358 ? 18.453 -17.109 -16.844 1 96.06 358 GLY B N 1
ATOM 6921 C CA . GLY B 1 358 ? 18.344 -16.281 -15.664 1 96.06 358 GLY B CA 1
ATOM 6922 C C . GLY B 1 358 ? 19.422 -15.227 -15.57 1 96.06 358 GLY B C 1
ATOM 6923 O O . GLY B 1 358 ? 20.438 -15.305 -16.266 1 96.06 358 GLY B O 1
ATOM 6924 N N . THR B 1 359 ? 19.203 -14.219 -14.836 1 93.88 359 THR B N 1
ATOM 6925 C CA . THR B 1 359 ? 20.234 -13.227 -14.516 1 93.88 359 THR B CA 1
ATOM 6926 C C . THR B 1 359 ? 21.219 -13.781 -13.484 1 93.88 359 THR B C 1
ATOM 6928 O O . THR B 1 359 ? 20.875 -14.68 -12.711 1 93.88 359 THR B O 1
ATOM 6931 N N . LEU B 1 360 ? 22.438 -13.25 -13.562 1 93.5 360 LEU B N 1
ATOM 6932 C CA . LEU B 1 360 ? 23.516 -13.789 -12.734 1 93.5 360 LEU B CA 1
ATOM 6933 C C . LEU B 1 360 ? 24.172 -12.68 -11.922 1 93.5 360 LEU B C 1
ATOM 6935 O O . LEU B 1 360 ? 24.391 -11.578 -12.43 1 93.5 360 LEU B O 1
ATOM 6939 N N . ARG B 1 361 ? 24.453 -13.047 -10.688 1 90.81 361 ARG B N 1
ATOM 6940 C CA . ARG B 1 361 ? 25.312 -12.156 -9.906 1 90.81 361 ARG B CA 1
ATOM 6941 C C . ARG B 1 361 ? 26.781 -12.297 -10.32 1 90.81 361 ARG B C 1
ATOM 6943 O O . ARG B 1 361 ? 27.234 -13.406 -10.602 1 90.81 361 ARG B O 1
ATOM 6950 N N . LYS B 1 362 ? 27.484 -11.242 -10.156 1 88.31 362 LYS B N 1
ATOM 6951 C CA . LYS B 1 362 ? 28.859 -11.203 -10.609 1 88.31 362 LYS B CA 1
ATOM 6952 C C . LYS B 1 362 ? 29.75 -12.078 -9.734 1 88.31 362 LYS B C 1
ATOM 6954 O O . LYS B 1 362 ? 30.766 -12.609 -10.203 1 88.31 362 LYS B O 1
ATOM 6959 N N . ASN B 1 363 ? 29.359 -12.266 -8.539 1 86.19 363 ASN B N 1
ATOM 6960 C CA . ASN B 1 363 ? 30.25 -12.914 -7.578 1 86.19 363 ASN B CA 1
ATOM 6961 C C . ASN B 1 363 ? 29.984 -14.422 -7.504 1 86.19 363 ASN B C 1
ATOM 6963 O O . ASN B 1 363 ? 30.5 -15.102 -6.625 1 86.19 363 ASN B O 1
ATOM 6967 N N . ARG B 1 364 ? 29.172 -14.914 -8.398 1 87 364 ARG B N 1
ATOM 6968 C CA . ARG B 1 364 ? 28.922 -16.359 -8.383 1 87 364 ARG B CA 1
ATOM 6969 C C . ARG B 1 364 ? 30.172 -17.141 -8.773 1 87 364 ARG B C 1
ATOM 6971 O O . ARG B 1 364 ? 30.969 -16.672 -9.594 1 87 364 ARG B O 1
ATOM 6978 N N . ARG B 1 365 ? 30.312 -18.25 -8.258 1 84.31 365 ARG B N 1
ATOM 6979 C CA . ARG B 1 365 ? 31.5 -19.062 -8.492 1 84.31 365 ARG B CA 1
ATOM 6980 C C . ARG B 1 365 ? 31.453 -19.734 -9.859 1 84.31 365 ARG B C 1
ATOM 6982 O O . ARG B 1 365 ? 30.375 -20.141 -10.32 1 84.31 365 ARG B O 1
ATOM 6989 N N . GLY B 1 366 ? 32.625 -19.922 -10.492 1 88.19 366 GLY B N 1
ATOM 6990 C CA . GLY B 1 366 ? 32.781 -20.734 -11.68 1 88.19 366 GLY B CA 1
ATOM 6991 C C . GLY B 1 366 ? 32.5 -19.984 -12.961 1 88.19 366 GLY B C 1
ATOM 6992 O O . GLY B 1 366 ? 32.5 -20.578 -14.047 1 88.19 366 GLY B O 1
ATOM 6993 N N . LEU B 1 367 ? 32.281 -18.766 -12.812 1 91.69 367 LEU B N 1
ATOM 6994 C CA . LEU B 1 367 ? 31.938 -17.969 -13.992 1 91.69 367 LEU B CA 1
ATOM 6995 C C . LEU B 1 367 ? 33.188 -17.547 -14.734 1 91.69 367 LEU B C 1
ATOM 6997 O O . LEU B 1 367 ? 34.25 -17.375 -14.117 1 91.69 367 LEU B O 1
ATOM 7001 N N . PRO B 1 368 ? 33.094 -17.438 -16.031 1 92.88 368 PRO B N 1
ATOM 7002 C CA . PRO B 1 368 ? 34.25 -16.969 -16.797 1 92.88 368 PRO B CA 1
ATOM 7003 C C . PRO B 1 368 ? 34.625 -15.508 -16.5 1 92.88 368 PRO B C 1
ATOM 7005 O O . PRO B 1 368 ? 33.844 -14.602 -16.844 1 92.88 368 PRO B O 1
ATOM 7008 N N . LYS B 1 369 ? 35.75 -15.25 -16.031 1 90.44 369 LYS B N 1
ATOM 7009 C CA . LYS B 1 369 ? 36.188 -13.922 -15.633 1 90.44 369 LYS B CA 1
ATOM 7010 C C . LYS B 1 369 ? 36.25 -12.977 -16.828 1 90.44 369 LYS B C 1
ATOM 7012 O O . LYS B 1 369 ? 36 -11.773 -16.688 1 90.44 369 LYS B O 1
ATOM 7017 N N . ALA B 1 370 ? 36.531 -13.562 -17.953 1 91.69 370 ALA B N 1
ATOM 7018 C CA . ALA B 1 370 ? 36.625 -12.75 -19.172 1 91.69 370 ALA B CA 1
ATOM 7019 C C . ALA B 1 370 ? 35.312 -12.039 -19.453 1 91.69 370 ALA B C 1
ATOM 7021 O O . ALA B 1 370 ? 35.312 -10.906 -19.953 1 91.69 370 ALA B O 1
ATOM 7022 N N . VAL B 1 371 ? 34.281 -12.695 -19.172 1 93.69 371 VAL B N 1
ATOM 7023 C CA . VAL B 1 371 ? 32.969 -12.125 -19.422 1 93.69 371 VAL B CA 1
ATOM 7024 C C . VAL B 1 371 ? 32.594 -11.195 -18.281 1 93.69 371 VAL B C 1
ATOM 7026 O O . VAL B 1 371 ? 32.156 -10.055 -18.5 1 93.69 371 VAL B O 1
ATOM 7029 N N . VAL B 1 372 ? 32.781 -11.625 -17.016 1 92.88 372 VAL B N 1
ATOM 7030 C CA . VAL B 1 372 ? 32.312 -10.914 -15.828 1 92.88 372 VAL B CA 1
ATOM 7031 C C . VAL B 1 372 ? 33.062 -9.578 -15.711 1 92.88 372 VAL B C 1
ATOM 7033 O O . VAL B 1 372 ? 32.438 -8.555 -15.383 1 92.88 372 VAL B O 1
ATOM 7036 N N . ASP B 1 373 ? 34.281 -9.539 -16.094 1 91.62 373 ASP B N 1
ATOM 7037 C CA . ASP B 1 373 ? 35.094 -8.344 -15.875 1 91.62 373 ASP B CA 1
ATOM 7038 C C . ASP B 1 373 ? 35.188 -7.504 -17.141 1 91.62 373 ASP B C 1
ATOM 7040 O O . ASP B 1 373 ? 35.844 -6.469 -17.172 1 91.62 373 ASP B O 1
ATOM 7044 N N . SER B 1 374 ? 34.531 -7.902 -18.141 1 91.69 374 SER B N 1
ATOM 7045 C CA . SER B 1 374 ? 34.625 -7.172 -19.406 1 91.69 374 SER B CA 1
ATOM 7046 C C . SER B 1 374 ? 33.969 -5.789 -19.281 1 91.69 374 SER B C 1
ATOM 7048 O O . SER B 1 374 ? 32.969 -5.621 -18.609 1 91.69 374 SER B O 1
ATOM 7050 N N . LYS B 1 375 ? 34.594 -4.797 -19.812 1 91.25 375 LYS B N 1
ATOM 7051 C CA . LYS B 1 375 ? 34.062 -3.441 -19.891 1 91.25 375 LYS B CA 1
ATOM 7052 C C . LYS B 1 375 ? 33.375 -3.188 -21.234 1 91.25 375 LYS B C 1
ATOM 7054 O O . LYS B 1 375 ? 34.062 -3.1 -22.266 1 91.25 375 LYS B O 1
ATOM 7059 N N . LEU B 1 376 ? 32.125 -3.105 -21.141 1 90.44 376 LEU B N 1
ATOM 7060 C CA . LEU B 1 376 ? 31.344 -3.018 -22.375 1 90.44 376 LEU B CA 1
ATOM 7061 C C . LEU B 1 376 ? 30.75 -1.622 -22.531 1 90.44 376 LEU B C 1
ATOM 7063 O O . LEU B 1 376 ? 30.531 -0.915 -21.547 1 90.44 376 LEU B O 1
ATOM 7067 N N . GLN B 1 377 ? 30.594 -1.206 -23.766 1 88.75 377 GLN B N 1
ATOM 7068 C CA . GLN B 1 377 ? 29.828 -0.005 -24.078 1 88.75 377 GLN B CA 1
ATOM 7069 C C . GLN B 1 377 ? 28.344 -0.322 -24.234 1 88.75 377 GLN B C 1
ATOM 7071 O O . GLN B 1 377 ? 27.969 -1.486 -24.391 1 88.75 377 GLN B O 1
ATOM 7076 N N . LYS B 1 378 ? 27.594 0.707 -24.172 1 85.38 378 LYS B N 1
ATOM 7077 C CA . LYS B 1 378 ? 26.141 0.522 -24.297 1 85.38 378 LYS B CA 1
ATOM 7078 C C . LYS B 1 378 ? 25.797 -0.215 -25.578 1 85.38 378 LYS B C 1
ATOM 7080 O O . LYS B 1 378 ? 26.234 0.163 -26.656 1 85.38 378 LYS B O 1
ATOM 7085 N N . GLY B 1 379 ? 25.125 -1.333 -25.469 1 80.25 379 GLY B N 1
ATOM 7086 C CA . GLY B 1 379 ? 24.688 -2.104 -26.625 1 80.25 379 GLY B CA 1
ATOM 7087 C C . GLY B 1 379 ? 25.594 -3.264 -26.953 1 80.25 379 GLY B C 1
ATOM 7088 O O . GLY B 1 379 ? 25.266 -4.105 -27.781 1 80.25 379 GLY B O 1
ATOM 7089 N N . GLU B 1 380 ? 26.703 -3.383 -26.297 1 87.06 380 GLU B N 1
ATOM 7090 C CA . GLU B 1 380 ? 27.672 -4.438 -26.562 1 87.06 380 GLU B CA 1
ATOM 7091 C C . GLU B 1 380 ? 27.406 -5.672 -25.703 1 87.06 380 GLU B C 1
ATOM 7093 O O . GLU B 1 380 ? 26.797 -5.57 -24.641 1 87.06 380 GLU B O 1
ATOM 7098 N N . THR B 1 381 ? 27.797 -6.832 -26.25 1 89.75 381 THR B N 1
ATOM 7099 C CA . THR B 1 381 ? 27.625 -8.094 -25.531 1 89.75 381 THR B CA 1
ATOM 7100 C C . THR B 1 381 ? 28.922 -8.898 -25.547 1 89.75 381 THR B C 1
ATOM 7102 O O . THR B 1 381 ? 29.719 -8.797 -26.484 1 89.75 381 THR B O 1
ATOM 7105 N N . MET B 1 382 ? 29.234 -9.531 -24.547 1 92.44 382 MET B N 1
ATOM 7106 C CA . MET B 1 382 ? 30.297 -10.523 -24.422 1 92.44 382 MET B CA 1
ATOM 7107 C C . MET B 1 382 ? 29.766 -11.836 -23.875 1 92.44 382 MET B C 1
ATOM 7109 O O . MET B 1 382 ? 28.969 -11.836 -22.922 1 92.44 382 MET B O 1
ATOM 7113 N N . ALA B 1 383 ? 30.047 -12.961 -24.578 1 94 383 ALA B N 1
ATOM 7114 C CA . ALA B 1 383 ? 29.516 -14.25 -24.141 1 94 383 ALA B CA 1
ATOM 7115 C C . ALA B 1 383 ? 30.562 -15.352 -24.25 1 94 383 ALA B C 1
ATOM 7117 O O . ALA B 1 383 ? 31.5 -15.25 -25.047 1 94 383 ALA B O 1
ATOM 7118 N N . MET B 1 384 ? 30.484 -16.234 -23.391 1 94.06 384 MET B N 1
ATOM 7119 C CA . MET B 1 384 ? 31.281 -17.469 -23.453 1 94.06 384 MET B CA 1
ATOM 7120 C C . MET B 1 384 ? 30.406 -18.688 -23.172 1 94.06 384 MET B C 1
ATOM 7122 O O . MET B 1 384 ? 29.344 -18.562 -22.531 1 94.06 384 MET B O 1
ATOM 7126 N N . GLU B 1 385 ? 30.797 -19.781 -23.672 1 92.38 385 GLU B N 1
ATOM 7127 C CA . GLU B 1 385 ? 30.078 -21.047 -23.531 1 92.38 385 GLU B CA 1
ATOM 7128 C C . GLU B 1 385 ? 30.984 -22.156 -23.016 1 92.38 385 GLU B C 1
ATOM 7130 O O . GLU B 1 385 ? 32.156 -22.188 -23.344 1 92.38 385 GLU B O 1
ATOM 7135 N N . ASN B 1 386 ? 30.375 -23 -22.25 1 89.38 386 ASN B N 1
ATOM 7136 C CA . ASN B 1 386 ? 31.188 -24.125 -21.766 1 89.38 386 ASN B CA 1
ATOM 7137 C C . ASN B 1 386 ? 30.812 -25.422 -22.469 1 89.38 386 ASN B C 1
ATOM 7139 O O . ASN B 1 386 ? 30 -25.422 -23.391 1 89.38 386 ASN B O 1
ATOM 7143 N N . GLU B 1 387 ? 31.406 -26.469 -22.109 1 83.38 387 GLU B N 1
ATOM 7144 C CA . GLU B 1 387 ? 31.281 -27.75 -22.781 1 83.38 387 GLU B CA 1
ATOM 7145 C C . GLU B 1 387 ? 29.906 -28.359 -22.578 1 83.38 387 GLU B C 1
ATOM 7147 O O . GLU B 1 387 ? 29.438 -29.141 -23.406 1 83.38 387 GLU B O 1
ATOM 7152 N N . ASP B 1 388 ? 29.25 -27.953 -21.547 1 84.12 388 ASP B N 1
ATOM 7153 C CA . ASP B 1 388 ? 27.938 -28.516 -21.234 1 84.12 388 ASP B CA 1
ATOM 7154 C C . ASP B 1 388 ? 26.828 -27.734 -21.938 1 84.12 388 ASP B C 1
ATOM 7156 O O . ASP B 1 388 ? 25.656 -28.047 -21.781 1 84.12 388 ASP B O 1
ATOM 7160 N N . GLY B 1 389 ? 27.234 -26.719 -22.656 1 85.75 389 GLY B N 1
ATOM 7161 C CA . GLY B 1 389 ? 26.25 -25.938 -23.391 1 85.75 389 GLY B CA 1
ATOM 7162 C C . GLY B 1 389 ? 25.703 -24.781 -22.594 1 85.75 389 GLY B C 1
ATOM 7163 O O . GLY B 1 389 ? 24.641 -24.234 -22.938 1 85.75 389 GLY B O 1
ATOM 7164 N N . VAL B 1 390 ? 26.328 -24.438 -21.5 1 92.31 390 VAL B N 1
ATOM 7165 C CA . VAL B 1 390 ? 25.922 -23.297 -20.703 1 92.31 390 VAL B CA 1
ATOM 7166 C C . VAL B 1 390 ? 26.578 -22.031 -21.219 1 92.31 390 VAL B C 1
ATOM 7168 O O . VAL B 1 390 ? 27.797 -21.984 -21.422 1 92.31 390 VAL B O 1
ATOM 7171 N N . THR B 1 391 ? 25.812 -21.078 -21.484 1 93.62 391 THR B N 1
ATOM 7172 C CA . THR B 1 391 ? 26.312 -19.781 -21.969 1 93.62 391 THR B CA 1
ATOM 7173 C C . THR B 1 391 ? 26.203 -18.719 -20.875 1 93.62 391 THR B C 1
ATOM 7175 O O . THR B 1 391 ? 25.172 -18.594 -20.219 1 93.62 391 THR B O 1
ATOM 7178 N N . VAL B 1 392 ? 27.266 -18.047 -20.641 1 94.62 392 VAL B N 1
ATOM 7179 C CA . VAL B 1 392 ? 27.281 -16.859 -19.797 1 94.62 392 VAL B CA 1
ATOM 7180 C C . VAL B 1 392 ? 27.484 -15.609 -20.656 1 94.62 392 VAL B C 1
ATOM 7182 O O . VAL B 1 392 ? 28.438 -15.547 -21.438 1 94.62 392 VAL B O 1
ATOM 7185 N N . LEU B 1 393 ? 26.562 -14.711 -20.562 1 94.31 393 LEU B N 1
ATOM 7186 C CA . LEU B 1 393 ? 26.562 -13.539 -21.438 1 94.31 393 LEU B CA 1
ATOM 7187 C C . LEU B 1 393 ? 26.438 -12.258 -20.625 1 94.31 393 LEU B C 1
ATOM 7189 O O . LEU B 1 393 ? 25.641 -12.188 -19.688 1 94.31 393 LEU B O 1
ATOM 7193 N N . LYS B 1 394 ? 27.234 -11.242 -20.906 1 94.06 394 LYS B N 1
ATOM 7194 C CA . LYS B 1 394 ? 27.141 -9.898 -20.344 1 94.06 394 LYS B CA 1
ATOM 7195 C C . LYS B 1 394 ? 26.672 -8.898 -21.406 1 94.06 394 LYS B C 1
ATOM 7197 O O . LYS B 1 394 ? 27.188 -8.891 -22.531 1 94.06 394 LYS B O 1
ATOM 7202 N N . TRP B 1 395 ? 25.656 -8.172 -21.031 1 89.56 395 TRP B N 1
ATOM 7203 C CA . TRP B 1 395 ? 25.094 -7.156 -21.906 1 89.56 395 TRP B CA 1
ATOM 7204 C C . TRP B 1 395 ? 25.031 -5.805 -21.203 1 89.56 395 TRP B C 1
ATOM 7206 O O . TRP B 1 395 ? 24.641 -5.719 -20.031 1 89.56 395 TRP B O 1
ATOM 7216 N N . LYS B 1 396 ? 25.453 -4.75 -21.922 1 88.25 396 LYS B N 1
ATOM 7217 C CA . LYS B 1 396 ? 25.406 -3.414 -21.344 1 88.25 396 LYS B CA 1
ATOM 7218 C C . LYS B 1 396 ? 24.266 -2.594 -21.938 1 88.25 396 LYS B C 1
ATOM 7220 O O . LYS B 1 396 ? 24.234 -2.355 -23.156 1 88.25 396 LYS B O 1
ATOM 7225 N N . ASP B 1 397 ? 23.328 -2.27 -21.188 1 81.25 397 ASP B N 1
ATOM 7226 C CA . ASP B 1 397 ? 22.312 -1.268 -21.516 1 81.25 397 ASP B CA 1
ATOM 7227 C C . ASP B 1 397 ? 22.516 0.004 -20.688 1 81.25 397 ASP B C 1
ATOM 7229 O O . ASP B 1 397 ? 23.578 0.639 -20.781 1 81.25 397 ASP B O 1
ATOM 7233 N N . LYS B 1 398 ? 21.578 0.379 -19.859 1 75.62 398 LYS B N 1
ATOM 7234 C CA . LYS B 1 398 ? 21.859 1.426 -18.875 1 75.62 398 LYS B CA 1
ATOM 7235 C C . LYS B 1 398 ? 22.797 0.918 -17.781 1 75.62 398 LYS B C 1
ATOM 7237 O O . LYS B 1 398 ? 23.656 1.661 -17.297 1 75.62 398 LYS B O 1
ATOM 7242 N N . ARG B 1 399 ? 22.656 -0.348 -17.547 1 84.88 399 ARG B N 1
ATOM 7243 C CA . ARG B 1 399 ? 23.516 -1.055 -16.594 1 84.88 399 ARG B CA 1
ATOM 7244 C C . ARG B 1 399 ? 24.016 -2.375 -17.172 1 84.88 399 ARG B C 1
ATOM 7246 O O . ARG B 1 399 ? 23.531 -2.816 -18.219 1 84.88 399 ARG B O 1
ATOM 7253 N N . ASP B 1 400 ? 25.016 -2.924 -16.531 1 89.44 400 ASP B N 1
ATOM 7254 C CA . ASP B 1 400 ? 25.5 -4.246 -16.922 1 89.44 400 ASP B CA 1
ATOM 7255 C C . ASP B 1 400 ? 24.516 -5.336 -16.5 1 89.44 400 ASP B C 1
ATOM 7257 O O . ASP B 1 400 ? 24.031 -5.336 -15.359 1 89.44 400 ASP B O 1
ATOM 7261 N N . VAL B 1 401 ? 24.188 -6.125 -17.438 1 91.44 401 VAL B N 1
ATOM 7262 C CA . VAL B 1 401 ? 23.328 -7.27 -17.125 1 91.44 401 VAL B CA 1
ATOM 7263 C C . VAL B 1 401 ? 24.062 -8.562 -17.453 1 91.44 401 VAL B C 1
ATOM 7265 O O . VAL B 1 401 ? 24.516 -8.766 -18.578 1 91.44 401 VAL B O 1
ATOM 7268 N N . LEU B 1 402 ? 24.25 -9.422 -16.484 1 94.69 402 LEU B N 1
ATOM 7269 C CA . LEU B 1 402 ? 24.875 -10.734 -16.656 1 94.69 402 LEU B CA 1
ATOM 7270 C C . LEU B 1 402 ? 23.812 -11.828 -16.734 1 94.69 402 LEU B C 1
ATOM 7272 O O . LEU B 1 402 ? 22.938 -11.914 -15.859 1 94.69 402 LEU B O 1
ATOM 7276 N N . MET B 1 403 ? 23.891 -12.672 -17.781 1 95.12 403 MET B N 1
ATOM 7277 C CA . MET B 1 403 ? 22.875 -13.695 -18 1 95.12 403 MET B CA 1
ATOM 7278 C C . MET B 1 403 ? 23.516 -15.07 -18.125 1 95.12 403 MET B C 1
ATOM 7280 O O . MET B 1 403 ? 24.656 -15.195 -18.562 1 95.12 403 MET B O 1
ATOM 7284 N N . LEU B 1 404 ? 22.766 -16.047 -17.719 1 95.56 404 LEU B N 1
ATOM 7285 C CA . LEU B 1 404 ? 23.078 -17.453 -17.938 1 95.56 404 LEU B CA 1
ATOM 7286 C C . LEU B 1 404 ? 21.969 -18.156 -18.703 1 95.56 404 LEU B C 1
ATOM 7288 O O . LEU B 1 404 ? 20.781 -17.969 -18.406 1 95.56 404 LEU B O 1
ATOM 7292 N N . SER B 1 405 ? 22.344 -18.875 -19.75 1 94.94 405 SER B N 1
ATOM 7293 C CA . SER B 1 405 ? 21.344 -19.609 -20.531 1 94.94 405 SER B CA 1
ATOM 7294 C C . SER B 1 405 ? 21.875 -20.984 -20.938 1 94.94 405 SER B C 1
ATOM 7296 O O . SER B 1 405 ? 23.047 -21.125 -21.281 1 94.94 405 SER B O 1
ATOM 7298 N N . THR B 1 406 ? 21.047 -21.938 -20.828 1 94.06 406 THR B N 1
ATOM 7299 C CA . THR B 1 406 ? 21.359 -23.266 -21.344 1 94.06 406 THR B CA 1
ATOM 7300 C C . THR B 1 406 ? 20.656 -23.516 -22.672 1 94.06 406 THR B C 1
ATOM 7302 O O . THR B 1 406 ? 20.734 -24.609 -23.234 1 94.06 406 THR B O 1
ATOM 7305 N N . LYS B 1 407 ? 20 -22.547 -23.109 1 92.19 407 LYS B N 1
ATOM 7306 C CA . LYS B 1 407 ? 19.188 -22.672 -24.312 1 92.19 407 LYS B CA 1
ATOM 7307 C C . LYS B 1 407 ? 19.766 -21.812 -25.438 1 92.19 407 LYS B C 1
ATOM 7309 O O . LYS B 1 407 ? 19.578 -22.109 -26.625 1 92.19 407 LYS B O 1
ATOM 7314 N N . HIS B 1 408 ? 20.453 -20.828 -25.062 1 90.88 408 HIS B N 1
ATOM 7315 C CA . HIS B 1 408 ? 20.891 -19.812 -26.016 1 90.88 408 HIS B CA 1
ATOM 7316 C C . HIS B 1 408 ? 22.406 -19.766 -26.109 1 90.88 408 HIS B C 1
ATOM 7318 O O . HIS B 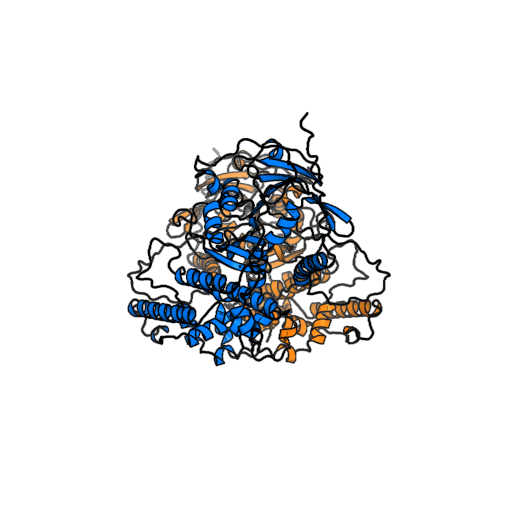1 408 ? 23.109 -20.094 -25.156 1 90.88 408 HIS B O 1
ATOM 7324 N N . SER B 1 409 ? 22.844 -19.312 -27.234 1 88 409 SER B N 1
ATOM 7325 C CA . SER B 1 409 ? 24.219 -18.875 -27.406 1 88 409 SER B CA 1
ATOM 7326 C C . SER B 1 409 ? 24.312 -17.344 -27.438 1 88 409 SER B C 1
ATOM 7328 O O . SER B 1 409 ? 23.672 -16.656 -26.641 1 88 409 SER B O 1
ATOM 7330 N N . ASP B 1 410 ? 25 -16.781 -28.297 1 84.5 410 ASP B N 1
ATOM 7331 C CA . ASP B 1 410 ? 25.141 -15.328 -28.328 1 84.5 410 ASP B CA 1
ATOM 7332 C C . ASP B 1 410 ? 24.328 -14.719 -29.469 1 84.5 410 ASP B C 1
ATOM 7334 O O . ASP B 1 410 ? 24.672 -13.656 -29.984 1 84.5 410 ASP B O 1
ATOM 7338 N N . LYS B 1 411 ? 23.25 -15.352 -29.75 1 84.69 411 LYS B N 1
ATOM 7339 C CA . LYS B 1 411 ? 22.406 -14.859 -30.844 1 84.69 411 LYS B CA 1
ATOM 7340 C C . LYS B 1 411 ? 21.766 -13.523 -30.484 1 84.69 411 LYS B C 1
ATOM 7342 O O . LYS B 1 411 ? 21.312 -13.32 -29.359 1 84.69 411 LYS B O 1
ATOM 7347 N N . ILE B 1 412 ? 21.812 -12.586 -31.406 1 83.31 412 ILE B N 1
ATOM 7348 C CA . ILE B 1 412 ? 21.25 -11.25 -31.219 1 83.31 412 ILE B CA 1
ATOM 7349 C C . ILE B 1 412 ? 19.953 -11.125 -32.031 1 83.31 412 ILE B C 1
ATOM 7351 O O . ILE B 1 412 ? 19.875 -11.641 -33.156 1 83.31 412 ILE B O 1
ATOM 7355 N N . ALA B 1 413 ? 18.984 -10.594 -31.422 1 84.12 413 ALA B N 1
ATOM 7356 C CA . ALA B 1 413 ? 17.719 -10.336 -32.094 1 84.12 413 ALA B CA 1
ATOM 7357 C C . ALA B 1 413 ? 17.438 -8.836 -32.188 1 84.12 413 ALA B C 1
ATOM 7359 O O . ALA B 1 413 ? 17.906 -8.062 -31.344 1 84.12 413 ALA B O 1
ATOM 7360 N N . VAL B 1 414 ? 16.797 -8.422 -33.312 1 82.38 414 VAL B N 1
ATOM 7361 C CA . VAL B 1 414 ? 16.438 -7.027 -33.531 1 82.38 414 VAL B CA 1
ATOM 7362 C C . VAL B 1 414 ? 14.969 -6.812 -33.156 1 82.38 414 VAL B C 1
ATOM 7364 O O . VAL B 1 414 ? 14.086 -7.535 -33.625 1 82.38 414 VAL B O 1
ATOM 7367 N N . VAL B 1 415 ? 14.766 -6.004 -32.219 1 81.44 415 VAL B N 1
ATOM 7368 C CA . VAL B 1 415 ? 13.406 -5.676 -31.797 1 81.44 415 VAL B CA 1
ATOM 7369 C C . VAL B 1 415 ? 13.117 -4.203 -32.094 1 81.44 415 VAL B C 1
ATOM 7371 O O . VAL B 1 415 ? 14.023 -3.369 -32.062 1 81.44 415 VAL B O 1
ATOM 7374 N N . VAL B 1 416 ? 11.891 -3.885 -32.5 1 79.12 416 VAL B N 1
ATOM 7375 C CA . VAL B 1 416 ? 11.484 -2.514 -32.812 1 79.12 416 VAL B CA 1
ATOM 7376 C C . VAL B 1 416 ? 10.797 -1.909 -31.578 1 79.12 416 VAL B C 1
ATOM 7378 O O . VAL B 1 416 ? 9.797 -2.445 -31.094 1 79.12 416 VAL B O 1
ATOM 7381 N N . LYS B 1 417 ? 11.461 -1.036 -30.984 1 73.25 417 LYS B N 1
ATOM 7382 C CA . LYS B 1 417 ? 10.852 -0.275 -29.891 1 73.25 417 LYS B CA 1
ATOM 7383 C C . LYS B 1 417 ? 10.672 1.189 -30.281 1 73.25 417 LYS B C 1
ATOM 7385 O O . LYS B 1 417 ? 11.648 1.88 -30.594 1 73.25 417 LYS B O 1
ATOM 7390 N N . LYS B 1 418 ? 9.539 1.724 -30.219 1 73.81 418 LYS B N 1
ATOM 7391 C CA . LYS B 1 418 ? 9.219 3.102 -30.578 1 73.81 418 LYS B CA 1
ATOM 7392 C C . LYS B 1 418 ? 9.781 3.457 -31.953 1 73.81 418 LYS B C 1
ATOM 7394 O O . LYS B 1 418 ? 10.391 4.516 -32.125 1 73.81 418 LYS B O 1
ATOM 7399 N N . GLY B 1 419 ? 9.75 2.57 -32.812 1 73.75 419 GLY B N 1
ATOM 7400 C CA . GLY B 1 419 ? 10.18 2.822 -34.188 1 73.75 419 GLY B CA 1
ATOM 7401 C C . GLY B 1 419 ? 11.672 2.66 -34.375 1 73.75 419 GLY B C 1
ATOM 7402 O O . GLY B 1 419 ? 12.172 2.771 -35.5 1 73.75 419 GLY B O 1
ATOM 7403 N N . LYS B 1 420 ? 12.305 2.531 -33.281 1 79.44 420 LYS B N 1
ATOM 7404 C CA . LYS B 1 420 ? 13.75 2.354 -33.406 1 79.44 420 LYS B CA 1
ATOM 7405 C C . LYS B 1 420 ? 14.133 0.884 -33.25 1 79.44 420 LYS B C 1
ATOM 7407 O O . LYS B 1 420 ? 13.555 0.162 -32.438 1 79.44 420 LYS B O 1
ATOM 7412 N N . GLN B 1 421 ? 14.969 0.464 -34.156 1 80.31 421 GLN B N 1
ATOM 7413 C CA . GLN B 1 421 ? 15.484 -0.9 -34.094 1 80.31 421 GLN B CA 1
ATOM 7414 C C . GLN B 1 421 ? 16.562 -1.037 -33 1 80.31 421 GLN B C 1
ATOM 7416 O O . GLN B 1 421 ? 17.547 -0.296 -33.031 1 80.31 421 GLN B O 1
ATOM 7421 N N . ILE B 1 422 ? 16.203 -1.795 -32.094 1 79 422 ILE B N 1
ATOM 7422 C CA . ILE B 1 422 ? 17.172 -2.027 -31.016 1 79 422 ILE B CA 1
ATOM 7423 C C . ILE B 1 422 ? 17.672 -3.467 -31.078 1 79 422 ILE B C 1
ATOM 7425 O O . ILE B 1 422 ? 16.891 -4.398 -31.266 1 79 422 ILE B O 1
ATOM 7429 N N . ARG B 1 423 ? 18.984 -3.598 -31.141 1 80.94 423 ARG B N 1
ATOM 7430 C CA . ARG B 1 423 ? 19.594 -4.918 -31.109 1 80.94 423 ARG B CA 1
ATOM 7431 C C . ARG B 1 423 ? 19.734 -5.43 -29.688 1 80.94 423 ARG B C 1
ATOM 7433 O O . ARG B 1 423 ? 20.328 -4.762 -28.828 1 80.94 423 ARG B O 1
ATOM 7440 N N . LYS B 1 424 ? 19 -6.5 -29.406 1 84.44 424 LYS B N 1
ATOM 7441 C CA . LYS B 1 424 ? 19.094 -7.121 -28.078 1 84.44 424 LYS B CA 1
ATOM 7442 C C . LYS B 1 424 ? 19.406 -8.609 -28.203 1 84.44 424 LYS B C 1
ATOM 7444 O O . LYS B 1 424 ? 19.078 -9.25 -29.203 1 84.44 424 LYS B O 1
ATOM 7449 N N . SER B 1 425 ? 20.156 -9.141 -27.25 1 87.62 425 SER B N 1
ATOM 7450 C CA . SER B 1 425 ? 20.422 -10.578 -27.219 1 87.62 425 SER B CA 1
ATOM 7451 C C . SER B 1 425 ? 19.141 -11.375 -27.078 1 87.62 425 SER B C 1
ATOM 7453 O O . SER B 1 425 ? 18.234 -10.984 -26.344 1 87.62 425 SER B O 1
ATOM 7455 N N . LYS B 1 426 ? 19 -12.469 -27.766 1 88.12 426 LYS B N 1
ATOM 7456 C CA . LYS B 1 426 ? 17.812 -13.336 -27.703 1 88.12 426 LYS B CA 1
ATOM 7457 C C . LYS B 1 426 ? 17.562 -13.836 -26.297 1 88.12 426 LYS B C 1
ATOM 7459 O O . LYS B 1 426 ? 16.422 -14.023 -25.891 1 88.12 426 LYS B O 1
ATOM 7464 N N . VAL B 1 427 ? 18.672 -14.039 -25.609 1 90.19 427 VAL B N 1
ATOM 7465 C CA . VAL B 1 427 ? 18.562 -14.5 -24.234 1 90.19 427 VAL B CA 1
ATOM 7466 C C . VAL B 1 427 ? 17.75 -13.492 -23.422 1 90.19 427 VAL B C 1
ATOM 7468 O O . VAL B 1 427 ? 16.875 -13.875 -22.641 1 90.19 427 VAL B O 1
ATOM 7471 N N . ILE B 1 428 ? 17.984 -12.258 -23.641 1 89.06 428 ILE B N 1
ATOM 7472 C CA . ILE B 1 428 ? 17.312 -11.195 -22.891 1 89.06 428 ILE B CA 1
ATOM 7473 C C . ILE B 1 428 ? 15.836 -11.133 -23.297 1 89.06 428 ILE B C 1
ATOM 7475 O O . ILE B 1 428 ? 14.961 -10.969 -22.453 1 89.06 428 ILE B O 1
ATOM 7479 N N . LEU B 1 429 ? 15.594 -11.281 -24.484 1 87.69 429 LEU B N 1
ATOM 7480 C CA . LEU B 1 429 ? 14.227 -11.234 -24.984 1 87.69 429 LEU B CA 1
ATOM 7481 C C . LEU B 1 429 ? 13.391 -12.375 -24.406 1 87.69 429 LEU B C 1
ATOM 7483 O O . LEU B 1 429 ? 12.273 -12.156 -23.938 1 87.69 429 LEU B O 1
ATOM 7487 N N . ASP B 1 430 ? 13.969 -13.539 -24.453 1 89.75 430 ASP B N 1
ATOM 7488 C CA . ASP B 1 430 ? 13.25 -14.703 -23.953 1 89.75 430 ASP B CA 1
ATOM 7489 C C . ASP B 1 430 ? 13.07 -14.617 -22.438 1 89.75 430 ASP B C 1
ATOM 7491 O O . ASP B 1 430 ? 12.039 -15.016 -21.906 1 89.75 430 ASP B O 1
ATOM 7495 N N . TYR B 1 431 ? 14.055 -14.141 -21.828 1 92.81 431 TYR B N 1
ATOM 7496 C CA . TYR B 1 431 ? 13.969 -13.945 -20.391 1 92.81 431 TYR B CA 1
ATOM 7497 C C . TYR B 1 431 ? 12.836 -12.992 -20.031 1 92.81 431 TYR B C 1
ATOM 7499 O O . TYR B 1 431 ? 12.039 -13.266 -19.125 1 92.81 431 TYR B O 1
ATOM 7507 N N . ASN B 1 432 ? 12.734 -11.891 -20.719 1 86.44 432 ASN B N 1
ATOM 7508 C CA . ASN B 1 432 ? 11.727 -10.867 -20.453 1 86.44 432 ASN B CA 1
ATOM 7509 C C . ASN B 1 432 ? 10.32 -11.398 -20.703 1 86.44 432 ASN B C 1
ATOM 7511 O O . ASN B 1 432 ? 9.367 -10.977 -20.031 1 86.44 432 ASN B O 1
ATOM 7515 N N . LYS B 1 433 ? 10.211 -12.305 -21.531 1 85 433 LYS B N 1
ATOM 7516 C CA . LYS B 1 433 ? 8.914 -12.914 -21.828 1 85 433 LYS B CA 1
ATOM 7517 C C . LYS B 1 433 ? 8.406 -13.734 -20.641 1 85 433 LYS B C 1
ATOM 7519 O O . LYS B 1 433 ? 7.203 -13.781 -20.375 1 85 433 LYS B O 1
ATOM 7524 N N . SER B 1 434 ? 9.289 -14.312 -19.906 1 87.75 434 SER B N 1
ATOM 7525 C CA . SER B 1 434 ? 8.891 -15.289 -18.891 1 87.75 434 SER B CA 1
ATOM 7526 C C . SER B 1 434 ? 8.961 -14.688 -17.484 1 87.75 434 SER B C 1
ATOM 7528 O O . SER B 1 434 ? 8.234 -15.109 -16.594 1 87.75 434 SER B O 1
ATOM 7530 N N . LYS B 1 435 ? 9.844 -13.695 -17.266 1 87.06 435 LYS B N 1
ATOM 7531 C CA . LYS B 1 435 ? 10.18 -13.227 -15.922 1 87.06 435 LYS B CA 1
ATOM 7532 C C . LYS B 1 435 ? 8.977 -12.57 -15.25 1 87.06 435 LYS B C 1
ATOM 7534 O O . LYS B 1 435 ? 8.914 -12.484 -14.023 1 87.06 435 LYS B O 1
ATOM 7539 N N . GLY B 1 436 ? 7.895 -12.227 -15.906 1 85.94 436 GLY B N 1
ATOM 7540 C CA . GLY B 1 436 ? 6.812 -11.445 -15.328 1 85.94 436 GLY B CA 1
ATOM 7541 C C . GLY B 1 436 ? 5.625 -12.281 -14.906 1 85.94 436 GLY B C 1
ATOM 7542 O O . GLY B 1 436 ? 4.609 -11.75 -14.453 1 85.94 436 GLY B O 1
ATOM 7543 N N . SER B 1 437 ? 5.785 -13.586 -14.945 1 88.56 437 SER B N 1
ATOM 7544 C CA . SER B 1 437 ? 4.613 -14.422 -14.695 1 88.56 437 SER B CA 1
ATOM 7545 C C . SER B 1 437 ? 4.203 -14.375 -13.227 1 88.56 437 SER B C 1
ATOM 7547 O O . SER B 1 437 ? 3.014 -14.336 -12.914 1 88.56 437 SER B O 1
ATOM 7549 N N . VAL B 1 438 ? 5.141 -14.438 -12.352 1 90.94 438 VAL B N 1
ATOM 7550 C CA . VAL B 1 438 ? 4.84 -14.367 -10.922 1 90.94 438 VAL B CA 1
ATOM 7551 C C . VAL B 1 438 ? 4.25 -13 -10.586 1 90.94 438 VAL B C 1
ATOM 7553 O O . VAL B 1 438 ? 3.26 -12.898 -9.859 1 90.94 438 VAL B O 1
ATOM 7556 N N . ASP B 1 439 ? 4.875 -12 -11.125 1 87.25 439 ASP B N 1
ATOM 7557 C CA . ASP B 1 439 ? 4.371 -10.648 -10.93 1 87.25 439 ASP B CA 1
ATOM 7558 C C . ASP B 1 439 ? 2.945 -10.508 -11.453 1 87.25 439 ASP B C 1
ATOM 7560 O O . ASP B 1 439 ? 2.117 -9.82 -10.852 1 87.25 439 ASP B O 1
ATOM 7564 N N . MET B 1 440 ? 2.732 -11.141 -12.523 1 91 440 MET B N 1
ATOM 7565 C CA . MET B 1 440 ? 1.391 -11.109 -13.094 1 91 440 MET B CA 1
ATOM 7566 C C . MET B 1 440 ? 0.388 -11.797 -12.172 1 91 440 MET B C 1
ATOM 7568 O O . MET B 1 440 ? -0.713 -11.281 -11.961 1 91 440 MET B O 1
ATOM 7572 N N . SER B 1 441 ? 0.784 -12.891 -11.711 1 93.19 441 SER B N 1
ATOM 7573 C CA . SER B 1 441 ? -0.058 -13.586 -10.742 1 93.19 441 SER B CA 1
ATOM 7574 C C . SER B 1 441 ? -0.348 -12.711 -9.531 1 93.19 441 SER B C 1
ATOM 7576 O O . SER B 1 441 ? -1.499 -12.594 -9.102 1 93.19 441 SER B O 1
ATOM 7578 N N . ASP B 1 442 ? 0.641 -12.117 -9 1 89.75 442 ASP B N 1
ATOM 7579 C CA . ASP B 1 442 ? 0.501 -11.266 -7.82 1 89.75 442 ASP B CA 1
ATOM 7580 C C . ASP B 1 442 ? -0.375 -10.055 -8.117 1 89.75 442 ASP B C 1
ATOM 7582 O O . ASP B 1 442 ? -1.192 -9.656 -7.289 1 89.75 442 ASP B O 1
ATOM 7586 N N . GLN B 1 443 ? -0.122 -9.5 -9.266 1 88.31 443 GLN B N 1
ATOM 7587 C CA . GLN B 1 443 ? -0.9 -8.336 -9.656 1 88.31 443 GLN B CA 1
ATOM 7588 C C . GLN B 1 443 ? -2.387 -8.664 -9.758 1 88.31 443 GLN B C 1
ATOM 7590 O O . GLN B 1 443 ? -3.227 -7.945 -9.211 1 88.31 443 GLN B O 1
ATOM 7595 N N . MET B 1 444 ? -2.666 -9.688 -10.453 1 91.69 444 MET B N 1
ATOM 7596 C CA . MET B 1 444 ? -4.062 -10.086 -10.609 1 91.69 444 MET B CA 1
ATOM 7597 C C . MET B 1 444 ? -4.684 -10.43 -9.258 1 91.69 444 MET B C 1
ATOM 7599 O O . MET B 1 444 ? -5.859 -10.148 -9.023 1 91.69 444 MET B O 1
ATOM 7603 N N . GLY B 1 445 ? -3.873 -11.047 -8.461 1 91.81 445 GLY B N 1
ATOM 7604 C CA . GLY B 1 445 ? -4.352 -11.383 -7.125 1 91.81 445 GLY B CA 1
ATOM 7605 C C . GLY B 1 445 ? -4.617 -10.156 -6.266 1 91.81 445 GLY B C 1
ATOM 7606 O O . GLY B 1 445 ? -5.434 -10.211 -5.344 1 91.81 445 GLY B O 1
ATOM 7607 N N . ALA B 1 446 ? -3.932 -9.109 -6.535 1 85.69 446 ALA B N 1
ATOM 7608 C CA . ALA B 1 446 ? -4.02 -7.898 -5.727 1 85.69 446 ALA B CA 1
ATOM 7609 C C . ALA B 1 446 ? -5.309 -7.133 -6.02 1 85.69 446 ALA B C 1
ATOM 7611 O O . ALA B 1 446 ? -5.785 -6.363 -5.184 1 85.69 446 ALA B O 1
ATOM 7612 N N . TYR B 1 447 ? -5.832 -7.328 -7.156 1 83.44 447 TYR B N 1
ATOM 7613 C CA . TYR B 1 447 ? -7.07 -6.641 -7.508 1 83.44 447 TYR B CA 1
ATOM 7614 C C . TYR B 1 447 ? -8.234 -7.16 -6.676 1 83.44 447 TYR B C 1
ATOM 7616 O O . TYR B 1 447 ? -8.625 -8.328 -6.797 1 83.44 447 TYR B O 1
ATOM 7624 N N . SER B 1 448 ? -8.766 -6.258 -5.863 1 84.69 448 SER B N 1
ATOM 7625 C CA . SER B 1 448 ? -9.906 -6.586 -5.008 1 84.69 448 SER B CA 1
ATOM 7626 C C . SER B 1 448 ? -9.555 -7.715 -4.043 1 84.69 448 SER B C 1
ATOM 7628 O O . SER B 1 448 ? -10.328 -8.664 -3.891 1 84.69 448 SER B O 1
ATOM 7630 N N . SER B 1 449 ? -8.344 -7.648 -3.557 1 85.56 449 SER B N 1
ATOM 7631 C CA . SER B 1 449 ? -7.887 -8.664 -2.619 1 85.56 449 SER B CA 1
ATOM 7632 C C . SER B 1 449 ? -8.672 -8.609 -1.312 1 85.56 449 SER B C 1
ATOM 7634 O O . SER B 1 449 ? -8.906 -7.523 -0.772 1 85.56 449 SER B O 1
ATOM 7636 N N . PRO B 1 450 ? -9.102 -9.75 -0.845 1 85.81 450 PRO B N 1
ATOM 7637 C CA . PRO B 1 450 ? -9.867 -9.781 0.405 1 85.81 450 PRO B CA 1
ATOM 7638 C C . PRO B 1 450 ? -8.969 -9.727 1.643 1 85.81 450 PRO B C 1
ATOM 7640 O O . PRO B 1 450 ? -9.477 -9.75 2.77 1 85.81 450 PRO B O 1
ATOM 7643 N N . LEU B 1 451 ? -7.738 -9.672 1.497 1 75.12 451 LEU B N 1
ATOM 7644 C CA . LEU B 1 451 ? -6.812 -9.711 2.623 1 75.12 451 LEU B CA 1
ATOM 7645 C C . LEU B 1 451 ? -7.031 -8.523 3.555 1 75.12 451 LEU B C 1
ATOM 7647 O O . LEU B 1 451 ? -7.129 -7.383 3.1 1 75.12 451 LEU B O 1
ATOM 7651 N N . ARG B 1 452 ? -7.34 -8.781 4.77 1 75.06 452 ARG B N 1
ATOM 7652 C CA . ARG B 1 452 ? -7.477 -7.781 5.824 1 75.06 452 ARG B CA 1
ATOM 7653 C C . ARG B 1 452 ? -6.414 -7.973 6.898 1 75.06 452 ARG B C 1
ATOM 7655 O O . ARG B 1 452 ? -5.66 -8.945 6.871 1 75.06 452 ARG B O 1
ATOM 7662 N N . LYS B 1 453 ? -6.316 -6.984 7.684 1 67.44 453 LYS B N 1
ATOM 7663 C CA . LYS B 1 453 ? -5.398 -7.105 8.812 1 67.44 453 LYS B CA 1
ATOM 7664 C C . LYS B 1 453 ? -5.84 -8.211 9.766 1 67.44 453 LYS B C 1
ATOM 7666 O O . LYS B 1 453 ? -7.02 -8.312 10.102 1 67.44 453 LYS B O 1
ATOM 7671 N N . THR B 1 454 ? -5.148 -9.32 9.648 1 69 454 THR B N 1
ATOM 7672 C CA . THR B 1 454 ? -5.441 -10.43 10.539 1 69 454 THR B CA 1
ATOM 7673 C C . THR B 1 454 ? -4.266 -10.703 11.469 1 69 454 THR B C 1
ATOM 7675 O O . THR B 1 454 ? -3.127 -10.344 11.164 1 69 454 THR B O 1
ATOM 7678 N N . VAL B 1 455 ? -4.66 -11.227 12.586 1 65.31 455 VAL B N 1
ATOM 7679 C CA . VAL B 1 455 ? -3.666 -11.406 13.641 1 65.31 455 VAL B CA 1
ATOM 7680 C C . VAL B 1 455 ? -2.936 -12.734 13.438 1 65.31 455 VAL B C 1
ATOM 7682 O O . VAL B 1 455 ? -1.766 -12.867 13.805 1 65.31 455 VAL B O 1
ATOM 7685 N N . LYS B 1 456 ? -3.596 -13.648 12.797 1 84.5 456 LYS B N 1
ATOM 7686 C CA . LYS B 1 456 ? -2.916 -14.93 12.656 1 84.5 456 LYS B CA 1
ATOM 7687 C C . LYS B 1 456 ? -2.389 -15.125 11.242 1 84.5 456 LYS B C 1
ATOM 7689 O O . LYS B 1 456 ? -3.137 -14.984 10.266 1 84.5 456 LYS B O 1
ATOM 7694 N N . TRP B 1 457 ? -1.21 -15.562 11.219 1 85.62 457 TRP B N 1
ATOM 7695 C CA . TRP B 1 457 ? -0.502 -15.594 9.938 1 85.62 457 TRP B CA 1
ATOM 7696 C C . TRP B 1 457 ? -1.065 -16.688 9.031 1 85.62 457 TRP B C 1
ATOM 7698 O O . TRP B 1 457 ? -1.203 -16.484 7.824 1 85.62 457 TRP B O 1
ATOM 7708 N N . TYR B 1 458 ? -1.367 -17.891 9.609 1 90.12 458 TYR B N 1
ATOM 7709 C CA . TYR B 1 458 ? -1.787 -19.016 8.773 1 90.12 458 TYR B CA 1
ATOM 7710 C C . TYR B 1 458 ? -3.164 -18.766 8.172 1 90.12 458 TYR B C 1
ATOM 7712 O O . TYR B 1 458 ? -3.471 -19.25 7.082 1 90.12 458 TYR B O 1
ATOM 7720 N N . ARG B 1 459 ? -4.016 -18.016 8.836 1 92.25 459 ARG B N 1
ATOM 7721 C CA . ARG B 1 459 ? -5.316 -17.641 8.281 1 92.25 459 ARG B CA 1
ATOM 7722 C C . ARG B 1 459 ? -5.164 -16.672 7.121 1 92.25 459 ARG B C 1
ATOM 7724 O O . ARG B 1 459 ? -5.824 -16.812 6.09 1 92.25 459 ARG B O 1
ATOM 7731 N N . LYS B 1 460 ? -4.34 -15.711 7.355 1 90.94 460 LYS B N 1
ATOM 7732 C CA . LYS B 1 460 ? -4.07 -14.75 6.293 1 90.94 460 LYS B CA 1
ATOM 7733 C C . LYS B 1 460 ? -3.533 -15.445 5.043 1 90.94 460 LYS B C 1
ATOM 7735 O O . LYS B 1 460 ? -3.963 -15.148 3.928 1 90.94 460 LYS B O 1
ATOM 7740 N N . LEU B 1 461 ? -2.611 -16.312 5.262 1 92.81 461 LEU B N 1
ATOM 7741 C CA . LEU B 1 461 ? -2.037 -17.062 4.145 1 92.81 461 LEU B CA 1
ATOM 7742 C C . LEU B 1 461 ? -3.09 -17.938 3.475 1 92.81 461 LEU B C 1
ATOM 7744 O O . LEU B 1 461 ? -3.121 -18.047 2.246 1 92.81 461 LEU B O 1
ATOM 7748 N N . ALA B 1 462 ? -3.881 -18.547 4.262 1 95.94 462 ALA B N 1
ATOM 7749 C CA . ALA B 1 462 ? -4.941 -19.391 3.713 1 95.94 462 ALA B CA 1
ATOM 7750 C C . ALA B 1 462 ? -5.867 -18.578 2.809 1 95.94 462 ALA B C 1
ATOM 7752 O O . ALA B 1 462 ? -6.223 -19.031 1.717 1 95.94 462 ALA B O 1
ATOM 7753 N N . ILE B 1 463 ? -6.242 -17.438 3.244 1 94.62 463 ILE B N 1
ATOM 7754 C CA . ILE B 1 463 ? -7.113 -16.562 2.453 1 94.62 463 ILE B CA 1
ATOM 7755 C C . ILE B 1 463 ? -6.402 -16.172 1.16 1 94.62 463 ILE B C 1
ATOM 7757 O O . ILE B 1 463 ? -7.016 -16.156 0.088 1 94.62 463 ILE B O 1
ATOM 7761 N N . GLU B 1 464 ? -5.148 -15.859 1.265 1 94.56 464 GLU B N 1
ATOM 7762 C CA . GLU B 1 464 ? -4.344 -15.539 0.091 1 94.56 464 GLU B CA 1
ATOM 7763 C C . GLU B 1 464 ? -4.336 -16.688 -0.912 1 94.56 464 GLU B C 1
ATOM 7765 O O . GLU B 1 464 ? -4.523 -16.469 -2.111 1 94.56 464 GLU B O 1
ATOM 7770 N N . LEU B 1 465 ? -4.148 -17.844 -0.445 1 97.25 465 LEU B N 1
ATOM 7771 C CA . LEU B 1 465 ? -4.031 -19 -1.32 1 97.25 465 LEU B CA 1
ATOM 7772 C C . LEU B 1 465 ? -5.387 -19.375 -1.912 1 97.25 465 LEU B C 1
ATOM 7774 O O . LEU B 1 465 ? -5.496 -19.625 -3.113 1 97.25 465 LEU B O 1
ATOM 7778 N N . LEU B 1 466 ? -6.43 -19.297 -1.13 1 97.81 466 LEU B N 1
ATOM 7779 C CA . LEU B 1 466 ? -7.75 -19.766 -1.529 1 97.81 466 LEU B CA 1
ATOM 7780 C C . LEU B 1 466 ? -8.469 -18.719 -2.377 1 97.81 466 LEU B C 1
ATOM 7782 O O . LEU B 1 466 ? -9.195 -19.062 -3.311 1 97.81 466 LEU B O 1
ATOM 7786 N N . LEU B 1 467 ? -8.227 -17.453 -2.043 1 97.38 467 LEU B N 1
ATOM 7787 C CA . LEU B 1 467 ? -9.102 -16.453 -2.625 1 97.38 467 LEU B CA 1
ATOM 7788 C C . LEU B 1 467 ? -8.32 -15.5 -3.525 1 97.38 467 LEU B C 1
ATOM 7790 O O . LEU B 1 467 ? -8.898 -14.602 -4.145 1 97.38 467 LEU B O 1
ATOM 7794 N N . ASN B 1 468 ? -7.082 -15.617 -3.6 1 96.56 468 ASN B N 1
ATOM 7795 C CA . ASN B 1 468 ? -6.297 -14.859 -4.57 1 96.56 468 ASN B CA 1
ATOM 7796 C C . ASN B 1 468 ? -5.602 -15.781 -5.566 1 96.56 468 ASN B C 1
ATOM 7798 O O . ASN B 1 468 ? -5.973 -15.836 -6.738 1 96.56 468 ASN B O 1
ATOM 7802 N N . THR B 1 469 ? -4.734 -16.656 -5.062 1 97.38 469 THR B N 1
ATOM 7803 C CA . THR B 1 469 ? -3.971 -17.531 -5.953 1 97.38 469 THR B CA 1
ATOM 7804 C C . THR B 1 469 ? -4.895 -18.469 -6.715 1 97.38 469 THR B C 1
ATOM 7806 O O . THR B 1 469 ? -4.836 -18.547 -7.945 1 97.38 469 THR B O 1
ATOM 7809 N N . ALA B 1 470 ? -5.723 -19.188 -5.977 1 98.44 470 ALA B N 1
ATOM 7810 C CA . ALA B 1 470 ? -6.641 -20.141 -6.609 1 98.44 470 ALA B CA 1
ATOM 7811 C C . ALA B 1 470 ? -7.605 -19.422 -7.547 1 98.44 470 ALA B C 1
ATOM 7813 O O . ALA B 1 470 ? -7.945 -19.938 -8.617 1 98.44 470 ALA B O 1
ATOM 7814 N N . VAL B 1 471 ? -8.039 -18.266 -7.156 1 97.94 471 VAL B N 1
ATOM 7815 C CA . VAL B 1 471 ? -8.961 -17.5 -7.977 1 97.94 471 VAL B CA 1
ATOM 7816 C C . VAL B 1 471 ? -8.273 -17.062 -9.273 1 97.94 471 VAL B C 1
ATOM 7818 O O . VAL B 1 471 ? -8.859 -17.172 -10.352 1 97.94 471 VAL B O 1
ATOM 7821 N N . VAL B 1 472 ? -7.055 -16.609 -9.203 1 97.88 472 VAL B N 1
ATOM 7822 C CA . VAL B 1 472 ? -6.309 -16.219 -10.391 1 97.88 472 VAL B CA 1
ATOM 7823 C C . VAL B 1 472 ? -6.121 -17.422 -11.312 1 97.88 472 VAL B C 1
ATOM 7825 O O . VAL B 1 472 ? -6.293 -17.312 -12.523 1 97.88 472 VAL B O 1
ATOM 7828 N N . ASN B 1 473 ? -5.738 -18.578 -10.719 1 98.38 473 ASN B N 1
ATOM 7829 C CA . ASN B 1 473 ? -5.609 -19.797 -11.516 1 98.38 473 ASN B CA 1
ATOM 7830 C C . ASN B 1 473 ? -6.91 -20.141 -12.227 1 98.38 473 ASN B C 1
ATOM 7832 O O . ASN B 1 473 ? -6.902 -20.469 -13.414 1 98.38 473 ASN B O 1
ATOM 7836 N N . ALA B 1 474 ? -8.008 -20.031 -11.492 1 98.19 474 ALA B N 1
ATOM 7837 C CA . ALA B 1 474 ? -9.312 -20.312 -12.086 1 98.19 474 ALA B CA 1
ATOM 7838 C C . ALA B 1 474 ? -9.633 -19.328 -13.203 1 98.19 474 ALA B C 1
ATOM 7840 O O . ALA B 1 474 ? -10.172 -19.719 -14.242 1 98.19 474 ALA B O 1
ATOM 7841 N N . TRP B 1 475 ? -9.344 -18.094 -12.945 1 97.69 475 TRP B N 1
ATOM 7842 C CA . TRP B 1 475 ? -9.555 -17.031 -13.914 1 97.69 475 TRP B CA 1
ATOM 7843 C C . TRP B 1 475 ? -8.773 -17.297 -15.195 1 97.69 475 TRP B C 1
ATOM 7845 O O . TRP B 1 475 ? -9.305 -17.156 -16.297 1 97.69 475 TRP B O 1
ATOM 7855 N N . VAL B 1 476 ? -7.5 -17.75 -15.078 1 97.44 476 VAL B N 1
ATOM 7856 C CA . VAL B 1 476 ? -6.656 -18.062 -16.219 1 97.44 476 VAL B CA 1
ATOM 7857 C C . VAL B 1 476 ? -7.262 -19.219 -17.016 1 97.44 476 VAL B C 1
ATOM 7859 O O . VAL B 1 476 ? -7.398 -19.141 -18.234 1 97.44 476 VAL B O 1
ATOM 7862 N N . MET B 1 477 ? -7.66 -20.266 -16.312 1 97.31 477 MET B N 1
ATOM 7863 C CA . MET B 1 477 ? -8.266 -21.422 -16.953 1 97.31 477 MET B CA 1
ATOM 7864 C C . MET B 1 477 ? -9.555 -21.047 -17.672 1 97.31 477 MET B C 1
ATOM 7866 O O . MET B 1 477 ? -9.773 -21.438 -18.812 1 97.31 477 MET B O 1
ATOM 7870 N N . TYR B 1 478 ? -10.359 -20.219 -17.016 1 97.19 478 TYR B N 1
ATOM 7871 C CA . TYR B 1 478 ? -11.648 -19.797 -17.562 1 97.19 478 TYR B CA 1
ATOM 7872 C C . TYR B 1 478 ? -11.453 -19 -18.844 1 97.19 478 TYR B C 1
ATOM 7874 O O . TYR B 1 478 ? -12.078 -19.297 -19.859 1 97.19 478 TYR B O 1
ATOM 7882 N N . ASN B 1 479 ? -10.641 -17.984 -18.781 1 96.31 479 ASN B N 1
ATOM 7883 C CA . ASN B 1 479 ? -10.422 -17.109 -19.938 1 96.31 479 ASN B CA 1
ATOM 7884 C C . ASN B 1 479 ? -9.797 -17.875 -21.109 1 96.31 479 ASN B C 1
ATOM 7886 O O . ASN B 1 479 ? -10.156 -17.625 -22.266 1 96.31 479 ASN B O 1
ATOM 7890 N N . GLU B 1 480 ? -8.859 -18.781 -20.828 1 94.94 480 GLU B N 1
ATOM 7891 C CA . GLU B 1 480 ? -8.211 -19.547 -21.891 1 94.94 480 GLU B CA 1
ATOM 7892 C C . GLU B 1 480 ? -9.18 -20.547 -22.531 1 94.94 480 GLU B C 1
ATOM 7894 O O . GLU B 1 480 ? -9.227 -20.672 -23.75 1 94.94 480 GLU B O 1
ATOM 7899 N N . ASN B 1 481 ? -9.883 -21.281 -21.656 1 94.75 481 ASN B N 1
ATOM 7900 C CA . ASN B 1 481 ? -10.781 -22.312 -22.141 1 94.75 481 ASN B CA 1
ATOM 7901 C C . ASN B 1 481 ? -11.953 -21.734 -22.922 1 94.75 481 ASN B C 1
ATOM 7903 O O . ASN B 1 481 ? -12.367 -22.281 -23.953 1 94.75 481 ASN B O 1
ATOM 7907 N N . LYS B 1 482 ? -12.438 -20.594 -22.5 1 94.19 482 LYS B N 1
ATOM 7908 C CA . LYS B 1 482 ? -13.609 -19.984 -23.125 1 94.19 482 LYS B CA 1
ATOM 7909 C C . LYS B 1 482 ? -13.211 -18.906 -24.125 1 94.19 482 LYS B C 1
ATOM 7911 O O . LYS B 1 482 ? -14.07 -18.312 -24.781 1 94.19 482 LYS B O 1
ATOM 7916 N N . GLN B 1 483 ? -11.906 -18.672 -24.203 1 92.12 483 GLN B N 1
ATOM 7917 C CA . GLN B 1 483 ? -11.422 -17.578 -25.047 1 92.12 483 GLN B CA 1
ATOM 7918 C C . GLN B 1 483 ? -12.133 -16.281 -24.703 1 92.12 483 GLN B C 1
ATOM 7920 O O . GLN B 1 483 ? -12.625 -15.578 -25.609 1 92.12 483 GLN B O 1
ATOM 7925 N N . SER B 1 484 ? -12.305 -16.078 -23.375 1 90.69 484 SER B N 1
ATOM 7926 C CA . SER B 1 484 ? -12.953 -14.883 -22.859 1 90.69 484 SER B CA 1
ATOM 7927 C C . SER B 1 484 ? -11.93 -13.836 -22.422 1 90.69 484 SER B C 1
ATOM 7929 O O . SER B 1 484 ? -10.742 -14.141 -22.297 1 90.69 484 SER B O 1
ATOM 7931 N N . LYS B 1 485 ? -12.398 -12.609 -22.328 1 91.25 485 LYS B N 1
ATOM 7932 C CA . LYS B 1 485 ? -11.555 -11.516 -21.844 1 91.25 485 LYS B CA 1
ATOM 7933 C C . LYS B 1 485 ? -12.148 -10.891 -20.578 1 91.25 485 LYS B C 1
ATOM 7935 O O . LYS B 1 485 ? -12.109 -9.672 -20.406 1 91.25 485 LYS B O 1
ATOM 7940 N N . SER B 1 486 ? -12.688 -11.812 -19.766 1 92.69 486 SER B N 1
ATOM 7941 C CA . SER B 1 486 ? -13.273 -11.336 -18.516 1 92.69 486 SER B CA 1
ATOM 7942 C C . SER B 1 486 ? -12.203 -10.758 -17.594 1 92.69 486 SER B C 1
ATOM 7944 O O . SER B 1 486 ? -11.117 -11.32 -17.469 1 92.69 486 SER B O 1
ATOM 7946 N N . SER B 1 487 ? -12.477 -9.625 -17 1 93.44 487 SER B N 1
ATOM 7947 C CA . SER B 1 487 ? -11.539 -9.07 -16.031 1 93.44 487 SER B CA 1
ATOM 7948 C C . SER B 1 487 ? -11.555 -9.867 -14.734 1 93.44 487 SER B C 1
ATOM 7950 O O . SER B 1 487 ? -12.547 -10.539 -14.422 1 93.44 487 SER B O 1
ATOM 7952 N N . ILE B 1 488 ? -10.461 -9.836 -14.039 1 94.69 488 ILE B N 1
ATOM 7953 C CA . ILE B 1 488 ? -10.352 -10.555 -12.781 1 94.69 488 ILE B CA 1
ATOM 7954 C C . ILE B 1 488 ? -11.422 -10.062 -11.805 1 94.69 488 ILE B C 1
ATOM 7956 O O . ILE B 1 488 ? -11.961 -10.844 -11.023 1 94.69 488 ILE B O 1
ATOM 7960 N N . VAL B 1 489 ? -11.758 -8.789 -11.859 1 91.75 489 VAL B N 1
ATOM 7961 C CA . VAL B 1 489 ? -12.773 -8.211 -10.977 1 91.75 489 VAL B CA 1
ATOM 7962 C C . VAL B 1 489 ? -14.141 -8.805 -11.312 1 91.75 489 VAL B C 1
ATOM 7964 O O . VAL B 1 489 ? -14.891 -9.211 -10.414 1 91.75 489 VAL B O 1
ATOM 7967 N N . ASP B 1 490 ? -14.43 -8.836 -12.578 1 91.38 490 ASP B N 1
ATOM 7968 C CA . ASP B 1 490 ? -15.695 -9.414 -13 1 91.38 490 ASP B CA 1
ATOM 7969 C C . ASP B 1 490 ? -15.766 -10.898 -12.672 1 91.38 490 ASP B C 1
ATOM 7971 O O . ASP B 1 490 ? -16.828 -11.414 -12.297 1 91.38 490 ASP B O 1
ATOM 7975 N N . PHE B 1 491 ? -14.688 -11.586 -12.867 1 95.38 491 PHE B N 1
ATOM 7976 C CA . PHE B 1 491 ? -14.617 -13 -12.531 1 95.38 491 PHE B CA 1
ATOM 7977 C C . PHE B 1 491 ? -14.898 -13.219 -11.047 1 95.38 491 PHE B C 1
ATOM 7979 O O . PHE B 1 491 ? -15.672 -14.102 -10.68 1 95.38 491 PHE B O 1
ATOM 7986 N N . ARG B 1 492 ? -14.281 -12.359 -10.18 1 94.62 492 ARG B N 1
ATOM 7987 C CA . ARG B 1 492 ? -14.516 -12.43 -8.742 1 94.62 492 ARG B CA 1
ATOM 7988 C C . ARG B 1 492 ? -15.984 -12.203 -8.414 1 94.62 492 ARG B C 1
ATOM 7990 O O . ARG B 1 492 ? -16.562 -12.906 -7.582 1 94.62 492 ARG B O 1
ATOM 7997 N N . ARG B 1 493 ? -16.547 -11.234 -9.031 1 92.19 493 ARG B N 1
ATOM 7998 C CA . ARG B 1 493 ? -17.953 -10.938 -8.812 1 92.19 493 ARG B CA 1
ATOM 7999 C C . ARG B 1 493 ? -18.828 -12.125 -9.203 1 92.19 493 ARG B C 1
ATOM 8001 O O . ARG B 1 493 ? -19.797 -12.445 -8.508 1 92.19 493 ARG B O 1
ATOM 8008 N N . ALA B 1 494 ? -18.469 -12.758 -10.258 1 93.75 494 ALA B N 1
ATOM 8009 C CA . ALA B 1 494 ? -19.219 -13.922 -10.719 1 93.75 494 ALA B CA 1
ATOM 8010 C C . ALA B 1 494 ? -19.125 -15.062 -9.711 1 93.75 494 ALA B C 1
ATOM 8012 O O . ALA B 1 494 ? -20.078 -15.82 -9.539 1 93.75 494 ALA B O 1
ATOM 8013 N N . LEU B 1 495 ? -17.953 -15.227 -9.086 1 95.19 495 LEU B N 1
ATOM 8014 C CA . LEU B 1 495 ? -17.781 -16.281 -8.094 1 95.19 495 LEU B CA 1
ATOM 8015 C C . LEU B 1 495 ? -18.641 -16.031 -6.863 1 95.19 495 LEU B C 1
ATOM 8017 O O . LEU B 1 495 ? -19.094 -16.969 -6.215 1 95.19 495 LEU B O 1
ATOM 8021 N N . ILE B 1 496 ? -18.875 -14.766 -6.523 1 92.56 496 ILE B N 1
ATOM 8022 C CA . ILE B 1 496 ? -19.641 -14.398 -5.344 1 92.56 496 ILE B CA 1
ATOM 8023 C C . ILE B 1 496 ? -21.109 -14.766 -5.555 1 92.56 496 ILE B C 1
ATOM 8025 O O . ILE B 1 496 ? -21.766 -15.25 -4.633 1 92.56 496 ILE B O 1
ATOM 8029 N N . ILE B 1 497 ? -21.625 -14.555 -6.738 1 82.06 497 ILE B N 1
ATOM 8030 C CA . ILE B 1 497 ? -23.016 -14.828 -7.066 1 82.06 497 ILE B CA 1
ATOM 8031 C C . ILE B 1 497 ? -23.266 -16.328 -7.035 1 82.06 497 ILE B C 1
ATOM 8033 O O . ILE B 1 497 ? -24.312 -16.781 -6.566 1 82.06 497 ILE B O 1
#

Solvent-accessible surface area (backbone atoms only — not comparable to full-atom values): 55670 Å² total; per-residue (Å²): 136,84,78,81,81,79,78,78,77,76,78,75,77,82,71,80,54,71,66,60,52,48,52,52,47,46,50,51,43,46,57,53,36,65,74,47,59,78,53,85,79,82,79,46,55,55,70,88,62,71,73,76,71,76,47,77,70,75,62,72,71,76,73,66,77,70,78,53,60,82,65,50,66,59,65,68,69,78,65,69,84,80,62,84,56,66,85,59,72,40,70,56,78,71,61,54,61,86,76,59,64,65,74,68,69,62,40,57,40,63,81,54,42,64,70,45,58,85,53,56,70,55,58,44,36,35,62,48,58,32,68,68,56,37,37,49,33,22,52,22,17,38,50,47,38,52,55,45,57,68,52,7,73,52,57,90,84,39,74,70,77,69,69,65,84,63,40,41,68,54,47,51,52,52,50,36,50,44,51,42,43,13,46,51,34,58,89,46,79,69,54,4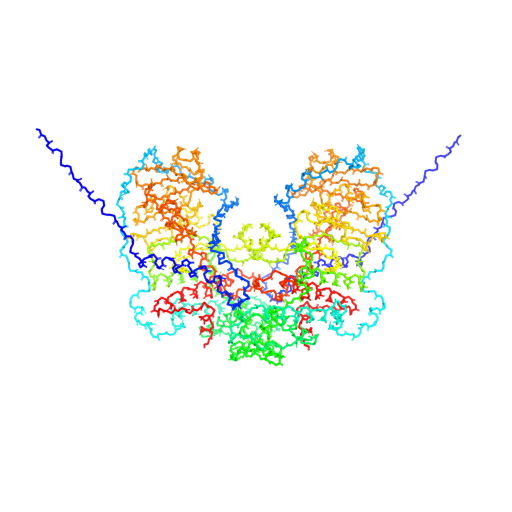5,65,34,92,40,73,82,73,24,39,61,50,54,54,74,76,47,53,65,68,58,51,53,48,50,66,72,30,58,37,48,39,56,80,85,74,47,54,86,80,42,85,54,40,60,41,42,59,52,52,53,53,41,35,52,31,35,47,68,50,39,34,66,48,55,46,24,18,49,47,78,44,74,44,75,43,85,62,96,52,94,47,58,39,80,37,68,86,39,57,61,35,35,12,42,44,32,39,34,30,14,16,74,87,15,36,59,42,29,71,45,74,59,63,48,60,84,66,42,82,48,54,59,39,56,50,44,36,50,53,62,57,42,60,89,54,52,66,34,18,29,38,36,24,34,45,45,82,49,40,45,66,66,42,44,54,56,32,48,75,35,38,26,34,37,32,23,33,42,52,85,84,51,80,65,62,60,59,73,43,73,69,52,86,66,51,74,68,36,73,41,54,32,24,33,91,86,35,42,20,43,35,29,36,21,59,99,52,82,42,37,35,38,22,50,69,40,53,75,53,70,37,79,42,74,54,69,87,38,80,40,74,40,48,43,63,57,54,56,39,62,71,25,62,49,10,51,57,37,28,51,52,58,25,54,59,53,42,51,80,64,97,61,83,50,66,62,56,50,49,47,48,44,46,62,66,18,53,42,42,42,34,22,50,50,50,46,26,64,70,59,71,46,85,74,47,70,64,58,50,52,53,56,55,55,106,136,82,76,80,80,77,80,76,77,77,76,76,77,82,71,80,55,71,66,59,52,49,53,53,47,44,50,52,44,47,58,52,37,67,74,43,61,77,54,76,78,81,79,53,61,49,67,87,61,70,70,76,72,73,51,74,70,74,63,72,71,76,73,66,77,70,78,54,59,80,64,49,67,60,64,66,70,76,64,69,84,80,61,84,56,66,86,59,71,41,69,57,79,72,59,57,80,74,77,61,66,64,75,68,69,62,39,57,39,65,81,55,43,64,72,45,58,84,53,57,70,52,57,44,36,37,61,48,57,33,68,67,56,37,36,50,33,21,52,22,17,39,50,46,40,52,55,45,56,68,48,8,69,55,57,90,85,39,73,72,76,69,70,67,83,64,39,38,66,55,47,50,51,52,51,35,50,44,52,44,42,13,46,50,34,59,90,48,80,68,54,46,63,35,91,40,72,82,73,25,38,60,52,54,54,76,77,46,53,66,67,59,51,54,50,50,65,71,30,59,37,47,38,58,81,86,74,47,54,86,81,42,84,53,41,59,39,43,59,52,53,52,53,40,35,51,30,34,48,68,50,39,32,66,48,53,46,23,17,48,46,77,44,74,44,75,43,88,63,93,52,92,46,55,38,79,36,70,87,40,58,61,35,35,12,42,44,32,39,34,28,14,14,73,89,17,37,58,42,28,71,46,74,58,65,46,61,84,66,43,82,47,54,60,39,56,48,43,36,51,52,60,56,41,61,88,53,54,67,35,19,28,37,36,24,33,45,45,82,48,39,46,67,65,43,44,54,56,33,49,74,36,38,25,35,37,34,24,34,41,53,83,83,52,80,66,60,60,59,74,43,72,68,51,87,66,52,74,68,36,72,41,53,32,23,35,89,86,38,42,20,42,34,30,37,22,58,98,53,82,44,38,34,37,22,46,68,38,54,75,53,70,36,78,41,75,54,70,85,38,78,40,75,40,47,43,60,57,56,56,40,63,70,24,62,50,10,50,56,36,28,52,51,58,25,54,58,53,41,51,81,64,97,61,84,47,67,62,57,50,48,47,47,44,47,61,65,18,54,42,43,41,32,22,50,50,49,48,25,64,69,59,71,46,85,73,48,70,64,58,49,52,52,56,54,54,106

InterPro domains:
  IPR029526 PiggyBac transposable element-derived protein [PF13843] (121-475)

Organism: Bombyx mori (NCBI:txid7091)

pLDDT: mean 78.26, std 24.18, range [21.11, 98.5]

Radius of gyration: 31.92 Å; Cα contacts (8 Å, |Δi|>4): 1556; chains: 2; bounding box: 72×81×102 Å

Secondary structure (DSSP, 8-state):
-----------------HHHHHHHHHHHHHHHHHHH--------B-S---------------------STTHHHHHH---TT------EE---S--S------S--EE-HHHHHHTTT--HHHHHHHHS-HHHHHHHHHHHHHHHHHHHHHTT--TT-GGGG-----HHHHHHHHHHHHHHHHSB-SSGGGGG---TTT---HHHHH--HHHHHHHHHH---S-TTTS-TT-TTTTTHHHHHHHHHHHHHSEE--SEEEEEEEEEE--S--TT-EE-TTSSS-EEEEEEEEEETTTEEEEEEE---TTT-GGGGSHHHHHHHHTGGGTTS--EEEE-TTT--HHHHHHHHHTT-EEEEE--TT-TT--HHHHT----TT-EEEEEETTS-EEEEEESSSEEEEEESS--S-EEEEEETTEEEEEEHHHHHHHHHTTHHHHHHHHHHTT------S-HHHHHHHHIIIIIHHHHHHHHHHHHHT----HHHHHHHHH-/-----------------HHHHHHHHHHHHHHHHHHHGGGG------S---------------------STTHHHHHHT--S-------EE---S--S------S--EE-HHHHHHTTT--HHHHHHHHS-HHHHHHHHHHHHHHHHHHHHHB---TT-GGGG-----HHHHHHHHHHHHHHHHSB-SSGGGGG---TTT---HHHHH--HHHHHHHHHH---S-TTTS-TT-TTTTTHHHHHHHHHHHHHSEE--SEEEEEEEEEE--S--TT-EE-TTSSS-EEEEEEEEEETTTEEEEEEE---TTT-GGGGSHHHHHHHHTGGGTTS--EEEE-TTT--HHHHHHHHHTT-EEEEE--TT-TT--HHHHT----TT-EEEEEETTS-EEEEEESSSEEEEEESS--S-EEEEEETTEEEEEEHHHHHHHHHTTHHHHHHHHHHTT------S-HHHHHHHHIIIIIHHHHHHHHHHHHHT----HHHHHHHHH-

Sequence (994 aa):
MCEPLDMDLAMEDFEFTQDEWKQINALEISFSIASINNDALVESDSEPMQLPKKKRRLVIASDSDSDSESAENFVAANISQNDRISSKWSRPKRRQPSVIPFTEFEGMKPPYSNLLKEAGPDQYYDLLVPEEILEMIAEQTNLFASQNITARQTKPGSRSHSWKPTNKTEIKQFLGLVLFMGVVKLPKLAYYWRKDKILGQTFPATVMSRNRFELLLQYLHFSDNLSVDRNDRIAKIRPLIDALNATFQKYYSPKEDVCVDESQVPFRGRIIFRQYNKSKRHKYGMKLFKLCTVPGYTCKLNLYSGKNIDAINTTPTNLVMALCENIFDKGHTLATDNWYTSLQLAYRLLEKQTHLIGTLRKNRRGLPKAVVDSKLQKGETMAMENEDGVTVLKWKDKRDVLMLSTKHSDKIAVVVKKGKQIRKSKVILDYNKSKGSVDMSDQMGAYSSPLRKTVKWYRKLAIELLLNTAVVNAWVMYNENKQSKSSIVDFRRALIIMCEPLDMDLAMEDFEFTQDEWKQINALEISFSIASINNDALVESDSEPMQLPKKKRRLVIASDSDSDSESAENFVAANISQNDRISSKWSRPKRRQPSVIPFTEFEGMKPPYSNLLKEAGPDQYYDLLVPEEILEMIAEQTNLFASQNITARQTKPGSRSHSWKPTNKTEIKQFLGLVLFMGVVKLPKLAYYWRKDKILGQTFPATVMSRNRFELLLQYLHFSDNLSVDRNDRIAKIRPLIDALNATFQKYYSPKEDVCVDESQVPFRGRIIFRQYNKSKRHKYGMKLFKLCTVPGYTCKLNLYSGKNIDAINTTPTNLVMALCENIFDKGHTLATDNWYTSLQLAYRLLEKQTHLIGTLRKNRRGLPKAVVDSKLQKGETMAMENEDGVTVLKWKDKRDVLMLSTKHSDKIAVVVKKGKQIRKSKVILDYNKSKGSVDMSDQMGAYSSPLRKTVKWYRKLAIELLLNTAVVNAWVMYNENKQSKSSIVDFRRALII

Nearest PDB structures (foldseek):
  6x68-assembly1_C  TM=8.588E-01  e=6.720E-25  Trichoplusia ni
  5fwx-assembly1_B  TM=5.295E-01  e=3.388E+00  Rattus norvegicus
  6x68-assembly1_C  TM=8.586E-01  e=6.884E-25  Trichoplusia ni
  6bsh-assembly1_B  TM=3.160E-01  e=1.056E-01  Human immunodeficiency virus 1
  5fwx-assembly1_B  TM=5.292E-01  e=4.276E+00  Rattus norvegicus